Protein AF-A0A958UI56-F1 (afdb_monomer)

Solvent-accessible surface area (backbone atoms only — not comparable to full-atom values): 52445 Å² total; per-residue (Å²): 136,89,78,86,77,76,59,102,79,61,72,94,70,94,48,43,60,67,94,44,55,62,93,56,96,67,86,81,57,68,68,79,48,59,66,68,60,47,50,48,54,55,26,51,51,72,40,89,64,34,51,81,77,36,50,71,59,42,54,50,50,53,55,27,50,60,49,23,53,79,75,37,56,68,61,34,54,48,72,72,66,59,60,40,69,62,53,60,67,73,39,47,68,35,49,55,87,85,51,104,50,68,62,42,61,85,48,99,92,44,65,45,66,40,83,83,76,66,66,65,54,38,55,74,52,16,30,31,24,51,52,55,84,44,85,72,86,75,80,65,35,30,51,54,58,64,61,82,53,90,57,93,40,30,56,40,86,52,69,49,59,53,80,61,73,43,63,36,64,72,101,56,62,49,90,72,28,55,38,72,65,49,63,50,78,45,36,57,44,37,50,50,56,36,36,41,62,40,34,44,34,42,92,54,50,49,24,64,86,50,25,72,63,50,59,87,23,29,50,44,44,36,46,30,77,62,41,55,62,32,41,44,68,66,45,55,74,72,57,70,28,64,47,42,44,82,45,87,89,70,24,38,37,39,39,40,47,47,47,21,70,64,60,62,44,74,37,75,38,46,25,30,63,66,76,80,68,71,88,57,94,57,71,67,47,30,33,46,42,80,52,62,59,23,41,38,34,30,57,58,58,40,45,95,87,50,84,50,65,35,37,42,35,39,19,31,56,76,75,43,95,87,40,53,79,48,76,45,36,27,39,72,91,38,91,58,72,58,78,61,78,40,76,31,74,62,37,78,67,90,34,37,26,34,26,39,32,31,76,59,79,68,50,39,35,37,43,30,46,53,93,41,49,25,36,46,36,64,54,68,49,73,46,58,78,82,85,31,52,36,38,39,37,20,36,39,72,39,42,54,44,28,34,42,28,36,35,40,70,96,56,79,75,69,41,69,46,63,27,49,89,88,46,41,45,56,42,55,45,62,38,93,82,60,78,76,82,46,68,70,51,48,51,30,53,53,32,42,54,50,46,30,64,43,54,55,66,67,49,26,28,93,92,44,98,33,35,63,64,35,56,33,30,38,30,27,43,74,78,71,61,81,94,44,95,77,46,65,46,44,44,30,26,53,28,66,49,60,90,76,51,76,76,57,89,58,46,42,79,44,62,42,58,80,76,54,85,55,94,61,32,67,62,53,45,41,32,44,51,37,51,57,50,47,55,53,52,50,52,33,48,61,66,36,27,22,68,87,62,34,31,43,36,38,47,44,63,79,49,53,52,75,68,60,48,52,52,51,53,49,44,53,50,58,37,43,46,74,58,72,64,58,68,68,87,35,55,47,79,44,54,45,47,54,16,45,56,46,34,34,67,77,75,54,81,63,83,28,67,87,43,32,30,36,39,40,31,20,28,41,56,35,25,28,31,25,36,30,34,68,79,38,84,64,41,31,38,35,33,85,56,24,39,40,36,66,50,25,38,48,86,86,56,44,45,84,63,24,25,67,47,64,67,44,46,64,61,49,52,50,55,36,58,80,69,66,40,62,61,62,49,53,43,54,48,43,32,58,72,75,66,49,37,39,46,59,44,52,51,41,48,53,47,43,55,76,31,64,74,39,54,76,68,71,55,89,50,53,47,60,57,53,50,45,71,30,32,57,59,40,52,55,58,51,53,52,53,50,52,54,53,45,52,49,44,52,44,36,52,78,69,72,44,70,81,50,41,35,42,35,46,24,25,72,38,45,62,57,54,48,38,59,33,75,52,97,58,32,61,71,56,41,53,54,52,31,51,48,46,17,67,74,68,74,47,91,75,67,62,66,44,60,46,76,58,96,62,27,64,55,38,38,28,60,4,48,73,51,47,79,83,62,66,80,80,69,63,71,64,71,30,31,40,43,49,39,41,24,59,82,63,74,48,74,41,52,78,67,57,96,56,101,79,65,58,25,51,70,64,67,42,74,70,50,51,49,22,22,52,49,33,47,51,53,49,51,51,53,51,56,50,47,44,65,76,61,35,35,46,80,72,55,42,33,35,69,68,36,55,53,49,46,69,72,49,70,77,57,64,37,67,58,32,30,51,53,46,53,53,67,53,50,79,83,52,53,56,83,39,64,61,68,52,45,55,44,53,28,32,51,26,36,45,39,22,52,49,40,27,54,59,70,78,101

pLDDT: mean 88.34, std 10.53, range [24.5, 98.62]

Nearest PDB structures (foldseek):
  7zpt-assembly1_M  TM=4.702E-01  e=2.030E-09  Geobacillus stearothermophilus
  1t6d-assembly2_B  TM=5.213E-01  e=1.761E-06  Aquifex aeolicus VF5
  1t6c-assembly1_A  TM=4.931E-01  e=3.520E-06  Aquifex aeolicus VF5
  6pbz-assembly1_A  TM=2.626E-01  e=1.090E-06  Escherichia coli K-12
  8jgx-assembly1_A  TM=2.620E-01  e=1.077E-05  Acinetobacter baumannii 15827

Radius of gyration: 41.61 Å; Cα contacts (8 Å, |Δi|>4): 1774; chains: 1; bounding box: 92×68×133 Å

Secondary structure (DSSP, 8-state):
-------TTPPP---EETTEETTSSS---GGGS-HHHHHHHHHHHTSTTHHHH-HHHHHHHHHHHHHHHHH-HHHHHHHHHS-HHHHHHHSEEPBGGGSS--B-EEETTEE-EE----HHHHHHH-S-BB--SS--SSSPPEE--SS---S--BSSSSBPPTT----S---S-GGG-B-TTT--B--EE-HHHHB-SEEEE-SS---TTTB---TTS-B-B-B-GGGGGT--HHHHHHH--EEEEEETTTEEEEEEEEEETTEEEEEEEEEESS----SS--TTEEEEEE--EEEEEES--B-SSS---EEEEEEESS-BTTB-EEEEEEBTTB-SPP--SEEEEEE-SSSEEEEEEESS--SEEEEEETTEEEEE-B---B---TTPPEEEEEEEE-SSEEEEEEEETTSSS-EE--B-GGG---EESS-TT----SHHHHHHHHHHHHHHHHS--S-BSTTSSS-SSEE--EEEETT--TTS---BTTTEEE-TTTTTSPPPTTEEEE--TTT---TTHHHHHHHHHHHHHHHHHHHHHHTT-EEEEEEEEEEE-TTS-HHHHHHHHHHHHHHHHHHT-S-GGGEEEEEGGGHHHHHHHHHS----SSS-EEEEEE-SS-EEEEEEETTEEEEEEEES-SHHHHHS-TTT--TTT-HHHHHHHHHHHHHHHHTT-HHHHHHHHHIIIII--HHHHHHHHHHTTT-HHHHHTT----HHHHHHT-TTTHHHHHHHHHHHHHHHHHHHHHTTPPPPSEEEEESGGGGGHHHH--STT-HHHHHHHHHHHHHHHT-S----EEEE-S-HHHHHHHHHHHHGGG--S--GGGGBEEE---SSS--EEESS---TTPPBGGG--HHHHHHHHHHHHHHHHHHHHHHHHTTHHHHH---HHHHHHHHHHTTSSHHHHHHHHHHHHHTT--TTSBP-S-TTHHHHHHHHHHHHHHHH--

Structure (mmCIF, N/CA/C/O backbone):
data_AF-A0A958UI56-F1
#
_entry.id   AF-A0A958UI56-F1
#
loop_
_atom_site.group_PDB
_atom_site.id
_atom_site.type_symbol
_atom_site.label_atom_id
_atom_site.label_alt_id
_atom_site.label_comp_id
_atom_site.label_asym_id
_atom_site.label_entity_id
_atom_site.label_seq_id
_atom_site.pdbx_PDB_ins_code
_atom_site.Cartn_x
_atom_site.Cartn_y
_atom_site.Cartn_z
_atom_site.occupancy
_atom_site.B_iso_or_equiv
_atom_site.auth_seq_id
_atom_site.auth_comp_id
_atom_site.auth_asym_id
_atom_site.auth_atom_id
_atom_site.pdbx_PDB_model_num
ATOM 1 N N . ARG A 1 1 ? -32.904 -15.875 80.071 1.00 29.20 1 ARG A N 1
ATOM 2 C CA . ARG A 1 1 ? -32.609 -14.559 79.450 1.00 29.20 1 ARG A CA 1
ATOM 3 C C . ARG A 1 1 ? -31.183 -14.636 78.932 1.00 29.20 1 ARG A C 1
ATOM 5 O O . ARG A 1 1 ? -30.280 -14.578 79.753 1.00 29.20 1 ARG A O 1
ATOM 12 N N . THR A 1 2 ? -30.971 -14.872 77.642 1.00 24.50 2 THR A N 1
ATOM 13 C CA . THR A 1 2 ? -29.606 -14.927 77.100 1.00 24.50 2 THR A CA 1
ATOM 14 C C . THR A 1 2 ? -29.242 -13.533 76.609 1.00 24.50 2 THR A C 1
ATOM 16 O O . THR A 1 2 ? -29.922 -12.987 75.745 1.00 24.50 2 THR A O 1
ATOM 19 N N . LEU A 1 3 ? -28.241 -12.942 77.256 1.00 27.61 3 LEU A N 1
ATOM 20 C CA . LEU A 1 3 ? -27.668 -11.641 76.930 1.00 27.61 3 LEU A CA 1
ATOM 21 C C . LEU A 1 3 ? -26.636 -11.823 75.815 1.00 27.61 3 LEU A C 1
ATOM 23 O O . LEU A 1 3 ? -25.730 -12.643 75.948 1.00 27.61 3 LEU A O 1
ATOM 27 N N . PHE A 1 4 ? -26.763 -11.044 74.744 1.00 40.47 4 PHE A N 1
ATOM 28 C CA . PHE A 1 4 ? -25.637 -10.762 73.862 1.00 40.47 4 PHE A CA 1
ATOM 29 C C . PHE A 1 4 ? -24.758 -9.722 74.558 1.00 40.47 4 PHE A C 1
ATOM 31 O O . PHE A 1 4 ? -25.253 -8.680 74.985 1.00 40.47 4 PHE A O 1
ATOM 38 N N . PHE A 1 5 ? -23.467 -10.012 74.698 1.00 41.59 5 PHE A N 1
ATOM 39 C CA . PHE A 1 5 ? -22.490 -9.054 75.201 1.00 41.59 5 PHE A CA 1
ATOM 40 C C . PHE A 1 5 ? -21.643 -8.583 74.024 1.00 41.59 5 PHE A C 1
ATOM 42 O O . PHE A 1 5 ? -20.891 -9.367 73.446 1.00 41.59 5 PHE A O 1
ATOM 49 N N . ALA A 1 6 ? -21.766 -7.306 73.669 1.00 48.25 6 ALA A N 1
ATOM 50 C CA . ALA A 1 6 ? -20.761 -6.645 72.852 1.00 48.25 6 ALA A CA 1
ATOM 51 C C . ALA A 1 6 ? -19.465 -6.541 73.674 1.00 48.25 6 ALA A C 1
ATOM 53 O O . ALA A 1 6 ? -19.508 -6.284 74.882 1.00 48.25 6 ALA A O 1
ATOM 54 N N . ALA A 1 7 ? -18.307 -6.755 73.046 1.00 52.88 7 ALA A N 1
ATOM 55 C CA . ALA A 1 7 ? -17.038 -6.464 73.705 1.00 52.88 7 ALA A CA 1
ATOM 56 C C . ALA A 1 7 ? -17.002 -4.969 74.100 1.00 52.88 7 ALA A C 1
ATOM 58 O O . ALA A 1 7 ? -17.540 -4.151 73.353 1.00 52.88 7 ALA A O 1
ATOM 59 N N . PRO A 1 8 ? -16.351 -4.575 75.213 1.00 53.31 8 PRO A N 1
ATOM 60 C CA . PRO A 1 8 ? -16.315 -3.179 75.677 1.00 53.31 8 PRO A CA 1
ATOM 61 C C . PRO A 1 8 ? -15.786 -2.158 74.651 1.00 53.31 8 PRO A C 1
ATOM 63 O O . PRO A 1 8 ? -15.957 -0.959 74.833 1.00 53.31 8 PRO A O 1
ATOM 66 N N . SER A 1 9 ? -15.126 -2.633 73.594 1.00 58.00 9 SER A N 1
ATOM 67 C CA . SER A 1 9 ? -14.545 -1.852 72.500 1.00 58.00 9 SER A CA 1
ATOM 68 C C . SER A 1 9 ? -15.154 -2.169 71.126 1.00 58.00 9 SER A C 1
ATOM 70 O O . SER A 1 9 ? -14.564 -1.814 70.106 1.00 58.00 9 SER A O 1
ATOM 72 N N . ALA A 1 10 ? -16.287 -2.876 71.069 1.00 57.81 10 ALA A N 1
ATOM 73 C CA . ALA A 1 10 ? -16.971 -3.153 69.811 1.00 57.81 10 ALA A CA 1
ATOM 74 C C . ALA A 1 10 ? -17.546 -1.852 69.232 1.00 57.81 10 ALA A C 1
ATOM 76 O O . ALA A 1 10 ? -18.221 -1.101 69.935 1.00 57.81 10 ALA A O 1
ATOM 77 N N . GLN A 1 11 ? -17.261 -1.581 67.958 1.00 58.38 11 GLN A N 1
ATOM 78 C CA . GLN A 1 11 ? -17.893 -0.474 67.244 1.00 58.38 11 GLN A CA 1
ATOM 79 C C . GLN A 1 11 ? -19.393 -0.745 67.095 1.00 58.38 11 GLN A C 1
ATOM 81 O O . GLN A 1 11 ? -19.814 -1.896 66.947 1.00 58.38 11 GLN A O 1
ATOM 86 N N . GLU A 1 12 ? -20.195 0.317 67.135 1.00 62.56 12 GLU A N 1
ATOM 87 C CA . GLU A 1 12 ? -21.617 0.245 66.809 1.00 62.56 12 GLU A CA 1
ATOM 88 C C . GLU A 1 12 ? -21.764 -0.369 65.410 1.00 62.56 12 GLU A C 1
ATOM 90 O O . GLU A 1 12 ? -21.195 0.131 64.440 1.00 62.56 12 GLU A O 1
ATOM 95 N N . THR A 1 13 ? -22.426 -1.524 65.334 1.00 59.25 13 THR A N 1
ATOM 96 C CA . THR A 1 13 ? -22.531 -2.312 64.103 1.00 59.25 13 THR A CA 1
ATOM 97 C C . THR A 1 13 ? -24.007 -2.492 63.779 1.00 59.25 13 THR A C 1
ATOM 99 O O . THR A 1 13 ? -24.716 -3.188 64.504 1.00 59.25 13 THR A O 1
ATOM 102 N N . GLU A 1 14 ? -24.473 -1.880 62.691 1.00 65.81 14 GLU A N 1
ATOM 103 C CA . GLU A 1 14 ? -25.805 -2.145 62.141 1.00 65.81 14 GLU A CA 1
ATOM 104 C C . GLU A 1 14 ? -25.771 -3.478 61.383 1.00 65.81 14 GLU A C 1
ATOM 106 O O . GLU A 1 14 ? -25.275 -3.560 60.259 1.00 65.81 14 GLU A O 1
ATOM 111 N N . ILE A 1 15 ? -26.270 -4.544 62.010 1.00 67.56 15 ILE A N 1
ATOM 112 C CA . ILE A 1 15 ? -26.387 -5.863 61.377 1.00 67.56 15 ILE A CA 1
ATOM 113 C C . ILE A 1 15 ? -27.804 -5.989 60.828 1.00 67.56 15 ILE A C 1
ATOM 115 O O . ILE A 1 15 ? -28.760 -6.001 61.599 1.00 67.56 15 ILE A O 1
ATOM 119 N N . LYS A 1 16 ? -27.947 -6.112 59.510 1.00 67.56 16 LYS A N 1
ATOM 120 C CA . LYS A 1 16 ? -29.246 -6.300 58.857 1.00 67.56 16 LYS A CA 1
ATOM 121 C C . LYS A 1 16 ? -29.390 -7.713 58.308 1.00 67.56 16 LYS A C 1
ATOM 123 O O . LYS A 1 16 ? -28.427 -8.290 57.811 1.00 67.56 16 LYS A O 1
ATOM 128 N N . PHE A 1 17 ? -30.605 -8.242 58.393 1.00 66.00 17 PHE A N 1
ATOM 129 C CA . PHE A 1 17 ? -31.019 -9.508 57.795 1.00 66.00 17 PHE A CA 1
ATOM 130 C C . PHE A 1 17 ? -32.233 -9.235 56.906 1.00 66.00 17 PHE A C 1
ATOM 132 O O . PHE A 1 17 ? -33.383 -9.321 57.342 1.00 66.00 17 PHE A O 1
ATOM 139 N N . GLY A 1 18 ? -31.974 -8.819 55.668 1.00 68.56 18 GLY A N 1
ATOM 140 C CA . GLY A 1 18 ? -33.019 -8.364 54.758 1.00 68.56 18 GLY A CA 1
ATOM 141 C C . GLY A 1 18 ? -33.739 -7.125 55.273 1.00 68.56 18 GLY A C 1
ATOM 142 O O . GLY A 1 18 ? -33.163 -6.041 55.279 1.00 68.56 18 GLY A O 1
ATOM 143 N N . GLN A 1 19 ? -35.006 -7.267 55.667 1.00 68.25 19 GLN A N 1
ATOM 144 C CA . GLN A 1 19 ? -35.826 -6.143 56.149 1.00 68.25 19 GLN A CA 1
ATOM 145 C C . GLN A 1 19 ? -35.777 -5.939 57.673 1.00 68.25 19 GLN A C 1
ATOM 147 O O . GLN A 1 19 ? -36.415 -5.014 58.174 1.00 68.25 19 GLN A O 1
ATOM 152 N N . ASP A 1 20 ? -35.050 -6.786 58.407 1.00 73.94 20 ASP A N 1
ATOM 153 C CA . ASP A 1 20 ? -34.901 -6.704 59.865 1.00 73.94 20 ASP A CA 1
ATOM 154 C C . ASP A 1 20 ? -33.527 -6.148 60.248 1.00 73.94 20 ASP A C 1
ATOM 156 O O . ASP A 1 20 ? -32.519 -6.482 59.617 1.00 73.94 20 ASP A O 1
ATOM 160 N N . THR A 1 21 ? -33.472 -5.328 61.296 1.00 75.38 21 THR A N 1
ATOM 161 C CA . THR A 1 21 ? -32.211 -4.823 61.856 1.00 75.38 21 THR A CA 1
ATOM 162 C C . THR A 1 21 ? -31.995 -5.458 63.221 1.00 75.38 21 THR A C 1
ATOM 164 O O . THR A 1 21 ? -32.814 -5.351 64.126 1.00 75.38 21 THR A O 1
ATOM 167 N N . MET A 1 22 ? -30.879 -6.161 63.387 1.00 73.06 22 MET A N 1
ATOM 168 C CA . MET A 1 22 ? -30.555 -6.806 64.649 1.00 73.06 22 MET A CA 1
ATOM 169 C C . MET A 1 22 ? -30.309 -5.748 65.729 1.00 73.06 22 MET A C 1
ATOM 171 O O . MET A 1 22 ? -29.592 -4.780 65.495 1.00 73.06 22 MET A O 1
ATOM 175 N N . LEU A 1 23 ? -30.823 -6.002 66.937 1.00 71.62 23 LEU A N 1
ATOM 176 C CA . LEU A 1 23 ? -30.628 -5.148 68.117 1.00 71.62 23 LEU A CA 1
ATOM 177 C C . LEU A 1 23 ? -31.252 -3.742 67.991 1.00 71.62 23 LEU A C 1
ATOM 179 O O . LEU A 1 23 ? -30.827 -2.835 68.703 1.00 71.62 23 LEU A O 1
ATOM 183 N N . ASP A 1 24 ? -32.262 -3.573 67.133 1.00 75.75 24 ASP A N 1
ATOM 184 C CA . ASP A 1 24 ? -33.104 -2.376 67.111 1.00 75.75 24 ASP A CA 1
ATOM 185 C C . ASP A 1 24 ? -34.252 -2.449 68.152 1.00 75.75 24 ASP A C 1
ATOM 187 O O . ASP A 1 24 ? -34.393 -3.420 68.905 1.00 75.75 24 ASP A O 1
ATOM 191 N N . ASP A 1 25 ? -35.080 -1.399 68.222 1.00 79.81 25 ASP A N 1
ATOM 192 C CA . ASP A 1 25 ? -36.243 -1.344 69.123 1.00 79.81 25 ASP A CA 1
ATOM 193 C C . ASP A 1 25 ? -37.419 -2.238 68.658 1.00 79.81 25 ASP A C 1
ATOM 195 O O . ASP A 1 25 ? -38.398 -2.422 69.394 1.00 79.81 25 ASP A O 1
ATOM 199 N N . MET A 1 26 ? -37.368 -2.795 67.440 1.00 80.81 26 MET A N 1
ATOM 200 C CA . MET A 1 26 ? -38.446 -3.573 66.831 1.00 80.81 26 MET A CA 1
ATOM 201 C C . MET A 1 26 ? -38.189 -5.080 66.939 1.00 80.81 26 MET A C 1
ATOM 203 O O . MET A 1 26 ? -37.425 -5.695 66.211 1.00 80.81 26 MET A O 1
ATOM 207 N N . LEU A 1 27 ? -38.932 -5.753 67.817 1.00 79.44 27 LEU A N 1
ATOM 208 C CA . LEU A 1 27 ? -38.789 -7.201 67.982 1.00 79.44 27 LEU A CA 1
ATOM 209 C C . LEU A 1 27 ? -39.384 -7.989 66.797 1.00 79.44 27 LEU A C 1
ATOM 211 O O . LEU A 1 27 ? -40.609 -8.078 66.666 1.00 79.44 27 LEU A O 1
ATOM 215 N N . LEU A 1 28 ? -38.540 -8.672 66.010 1.00 81.31 28 LEU A N 1
ATOM 216 C CA . LEU A 1 28 ? -38.987 -9.663 65.021 1.00 81.31 28 LEU A CA 1
ATOM 217 C C . LEU A 1 28 ? -39.252 -11.041 65.675 1.00 81.31 28 LEU A C 1
ATOM 219 O O . LEU A 1 28 ? -38.299 -11.718 66.100 1.00 81.31 28 LEU A O 1
ATOM 223 N N . PRO A 1 29 ? -40.522 -11.501 65.753 1.00 87.19 29 PRO A N 1
ATOM 224 C CA . PRO A 1 29 ? -40.869 -12.781 66.369 1.00 87.19 29 PRO A CA 1
ATOM 225 C C . PRO A 1 29 ? -40.362 -13.969 65.543 1.00 87.19 29 PRO A C 1
ATOM 227 O O . PRO A 1 29 ? -40.306 -13.903 64.318 1.00 87.19 29 PRO A O 1
ATOM 230 N N . LEU A 1 30 ? -40.054 -15.087 66.211 1.00 86.94 30 LEU A N 1
ATOM 231 C CA . LEU A 1 30 ? -39.376 -16.227 65.585 1.00 86.94 30 LEU A CA 1
ATOM 232 C C . LEU A 1 30 ? -40.121 -16.817 64.376 1.00 86.94 30 LEU A C 1
ATOM 234 O O . LEU A 1 30 ? -39.466 -17.176 63.410 1.00 86.94 30 LEU A O 1
ATOM 238 N N . TYR A 1 31 ? -41.459 -16.848 64.372 1.00 88.31 31 TYR A N 1
ATOM 239 C CA . TYR A 1 31 ? -42.244 -17.397 63.249 1.00 88.31 31 TYR A CA 1
ATOM 240 C C . TYR A 1 31 ? -42.132 -16.579 61.951 1.00 88.31 31 TYR A C 1
ATOM 242 O O . TYR A 1 31 ? -42.560 -17.048 60.904 1.00 88.31 31 TYR A O 1
ATOM 250 N N . LYS A 1 32 ? -41.599 -15.351 62.025 1.00 85.25 32 LYS A N 1
ATOM 251 C CA . LYS A 1 32 ? -41.326 -14.485 60.868 1.00 85.25 32 LYS A CA 1
ATOM 252 C C . LYS A 1 32 ? -39.858 -14.502 60.434 1.00 85.25 32 LYS A C 1
ATOM 254 O O . LYS A 1 32 ? -39.500 -13.758 59.529 1.00 85.25 32 LYS A O 1
ATOM 259 N N . ARG A 1 33 ? -38.998 -15.266 61.115 1.00 84.00 33 ARG A N 1
ATOM 260 C CA . ARG A 1 33 ? -37.575 -15.378 60.769 1.00 84.00 33 ARG A CA 1
ATOM 261 C C . ARG A 1 33 ? -37.371 -16.414 59.666 1.00 84.00 33 ARG A C 1
ATOM 263 O O . ARG A 1 33 ? -38.295 -17.137 59.311 1.00 84.00 33 ARG A O 1
ATOM 270 N N . ASP A 1 34 ? -36.146 -16.483 59.155 1.00 79.06 34 ASP A N 1
ATOM 271 C CA . ASP A 1 34 ? -35.746 -17.455 58.139 1.00 79.06 34 ASP A CA 1
ATOM 272 C C . ASP A 1 34 ? -36.134 -18.902 58.515 1.00 79.06 34 ASP A C 1
ATOM 274 O O . ASP A 1 34 ? -35.966 -19.345 59.658 1.00 79.06 34 ASP A O 1
ATOM 278 N N . ALA A 1 35 ? -36.639 -19.646 57.530 1.00 85.62 35 ALA A N 1
ATOM 279 C CA . ALA A 1 35 ? -37.143 -21.002 57.712 1.00 85.62 35 ALA A CA 1
ATOM 280 C C . ALA A 1 35 ? -36.058 -21.981 58.193 1.00 85.62 35 ALA A C 1
ATOM 282 O O . ALA A 1 35 ? -36.331 -22.822 59.053 1.00 85.62 35 ALA A O 1
ATOM 283 N N . HIS A 1 36 ? -34.816 -21.855 57.711 1.00 84.50 36 HIS A N 1
ATOM 284 C CA . HIS A 1 36 ? -33.703 -22.707 58.139 1.00 84.50 36 HIS A CA 1
ATOM 285 C C . HIS A 1 36 ? -33.261 -22.373 59.562 1.00 84.50 36 HIS A C 1
ATOM 287 O O . HIS A 1 36 ? -32.909 -23.284 60.317 1.00 84.50 36 HIS A O 1
ATOM 293 N N . TYR A 1 37 ? -33.332 -21.099 59.958 1.00 86.00 37 TYR A N 1
ATOM 294 C CA . TYR A 1 37 ? -33.097 -20.681 61.340 1.00 86.00 37 TYR A CA 1
ATOM 295 C C . TYR A 1 37 ? -34.155 -21.245 62.296 1.00 86.00 37 TYR A C 1
ATOM 297 O O . TYR A 1 37 ? -33.815 -21.792 63.349 1.00 86.00 37 TYR A O 1
ATOM 305 N N . ILE A 1 38 ? -35.435 -21.189 61.911 1.00 89.69 38 ILE A N 1
ATOM 306 C CA . ILE A 1 38 ? -36.524 -21.822 62.666 1.00 89.69 38 ILE A CA 1
ATOM 307 C C . ILE A 1 38 ? -36.275 -23.330 62.766 1.00 89.69 38 ILE A C 1
ATOM 309 O O . ILE A 1 38 ? -36.271 -23.876 63.869 1.00 89.69 38 ILE A O 1
ATOM 313 N N . LYS A 1 39 ? -36.006 -23.999 61.641 1.00 90.69 39 LYS A N 1
ATOM 314 C CA . LYS A 1 39 ? -35.733 -25.441 61.582 1.00 90.69 39 LYS A CA 1
ATOM 315 C C . LYS A 1 39 ? -34.538 -25.834 62.445 1.00 90.69 39 LYS A C 1
ATOM 317 O O . LYS A 1 39 ? -34.602 -26.837 63.149 1.00 90.69 39 LYS A O 1
ATOM 322 N N . TYR A 1 40 ? -33.484 -25.019 62.466 1.00 88.88 40 TYR A N 1
ATOM 323 C CA . TYR A 1 40 ? -32.330 -25.205 63.343 1.00 88.88 40 TYR A CA 1
ATOM 324 C C . TYR A 1 40 ? -32.713 -25.135 64.821 1.00 88.88 40 TYR A C 1
ATOM 326 O O . TYR A 1 40 ? -32.364 -26.040 65.575 1.00 88.88 40 TYR A O 1
ATOM 334 N N . LEU A 1 41 ? -33.473 -24.120 65.239 1.00 89.75 41 LEU A N 1
ATOM 335 C CA . LEU A 1 41 ? -33.918 -24.003 66.630 1.00 89.75 41 LEU A CA 1
ATOM 336 C C . LEU A 1 41 ? -34.887 -25.119 67.031 1.00 89.75 41 LEU A C 1
ATOM 338 O O . LEU A 1 41 ? -34.780 -25.649 68.138 1.00 89.75 41 LEU A O 1
ATOM 342 N N . VAL A 1 42 ? -35.788 -25.527 66.133 1.00 91.12 42 VAL A N 1
ATOM 343 C CA . VAL A 1 42 ? -36.661 -26.687 66.352 1.00 91.12 42 VAL A CA 1
ATOM 344 C C . VAL A 1 42 ? -35.820 -27.949 66.504 1.00 91.12 42 VAL A C 1
ATOM 346 O O . VAL A 1 42 ? -36.029 -28.694 67.459 1.00 91.12 42 VAL A O 1
ATOM 349 N N . ALA A 1 43 ? -34.825 -28.165 65.644 1.00 90.06 43 ALA A N 1
ATOM 350 C CA . ALA A 1 43 ? -33.961 -29.334 65.730 1.00 90.06 43 ALA A CA 1
ATOM 351 C C . ALA A 1 43 ? -33.143 -29.351 67.029 1.00 90.06 43 ALA A C 1
ATOM 353 O O . ALA A 1 43 ? -33.076 -30.368 67.719 1.00 90.06 43 ALA A O 1
ATOM 354 N N . LEU A 1 44 ? -32.599 -28.192 67.412 1.00 87.25 44 LEU A N 1
ATOM 355 C CA . LEU A 1 44 ? -31.870 -27.998 68.660 1.00 87.25 44 LEU A CA 1
ATOM 356 C C . LEU A 1 44 ? -32.763 -28.282 69.876 1.00 87.25 44 LEU A C 1
ATOM 358 O O . LEU A 1 44 ? -32.311 -28.919 70.826 1.00 87.25 44 LEU A O 1
ATOM 362 N N . SER A 1 45 ? -34.049 -27.910 69.822 1.00 87.88 45 SER A N 1
ATOM 363 C CA . SER A 1 45 ? -35.004 -28.169 70.910 1.00 87.88 45 SER A CA 1
ATOM 364 C C . SER A 1 45 ? -35.233 -29.659 71.198 1.00 87.88 45 SER A C 1
ATOM 366 O O . SER A 1 45 ? -35.608 -30.024 72.314 1.00 87.88 45 SER A O 1
ATOM 368 N N . LYS A 1 46 ? -34.983 -30.522 70.202 1.00 87.31 46 LYS A N 1
ATOM 369 C CA . LYS A 1 46 ? -35.113 -31.985 70.285 1.00 87.31 46 LYS A CA 1
ATOM 370 C C . LYS A 1 46 ? -33.823 -32.693 70.712 1.00 87.31 46 LYS A C 1
ATOM 372 O O . LYS A 1 46 ? -33.842 -33.906 70.889 1.00 87.31 46 LYS A O 1
ATOM 377 N N . SER A 1 47 ? -32.721 -31.961 70.890 1.00 82.88 47 SER A N 1
ATOM 378 C CA . SER A 1 47 ? -31.455 -32.516 71.382 1.00 82.88 47 SER A CA 1
ATOM 379 C C . SER A 1 47 ? -31.509 -32.852 72.880 1.00 82.88 47 SER A C 1
ATOM 381 O O . SER A 1 47 ? -32.295 -32.285 73.648 1.00 82.88 47 SER A O 1
ATOM 383 N N . ASN A 1 48 ? -30.665 -33.796 73.308 1.00 78.00 48 ASN A N 1
ATOM 384 C CA . ASN A 1 48 ? -30.637 -34.273 74.691 1.00 78.00 48 ASN A CA 1
ATOM 385 C C . ASN A 1 48 ? -30.387 -33.122 75.682 1.00 78.00 48 ASN A C 1
ATOM 387 O O . ASN A 1 48 ? -29.503 -32.296 75.481 1.00 78.00 48 ASN A O 1
ATOM 391 N N . ASN A 1 49 ? -31.153 -33.099 76.777 1.00 79.06 49 ASN A N 1
ATOM 392 C CA . ASN A 1 49 ? -31.099 -32.103 77.859 1.00 79.06 49 ASN A CA 1
ATOM 393 C C . ASN A 1 49 ? -31.538 -30.667 77.501 1.00 79.06 49 ASN A C 1
ATOM 395 O O . ASN A 1 49 ? -31.648 -29.848 78.413 1.00 79.06 49 ASN A O 1
ATOM 399 N N . PHE A 1 50 ? -31.875 -30.338 76.244 1.00 81.94 50 PHE A N 1
ATOM 400 C CA . PHE A 1 50 ? -32.254 -28.964 75.877 1.00 81.94 50 PHE A CA 1
ATOM 401 C C . PHE A 1 50 ? -33.483 -28.464 76.644 1.00 81.94 50 PHE A C 1
ATOM 403 O O . PHE A 1 50 ? -33.453 -27.386 77.228 1.00 81.94 50 PHE A O 1
ATOM 410 N N . ASN A 1 51 ? -34.554 -29.260 76.707 1.00 83.12 51 ASN A N 1
ATOM 411 C CA . ASN A 1 51 ? -35.775 -28.874 77.423 1.00 83.12 51 ASN A CA 1
ATOM 412 C C . ASN A 1 51 ? -35.557 -28.743 78.944 1.00 83.12 51 ASN A C 1
ATOM 414 O O . ASN A 1 51 ? -36.211 -27.934 79.592 1.00 83.12 51 ASN A O 1
ATOM 418 N N . GLN A 1 52 ? -34.622 -29.512 79.515 1.00 83.50 52 GLN A N 1
ATOM 419 C CA . GLN A 1 52 ? -34.262 -29.400 80.931 1.00 83.50 52 GLN A CA 1
ATOM 420 C C . GLN A 1 52 ? -33.479 -28.110 81.211 1.00 83.50 52 GLN A C 1
ATOM 422 O O . GLN A 1 52 ? -33.674 -27.489 82.252 1.00 83.50 52 GLN A O 1
ATOM 427 N N . LEU A 1 53 ? -32.595 -27.716 80.291 1.00 81.50 53 LEU A N 1
ATOM 428 C CA . LEU A 1 53 ? -31.729 -26.546 80.436 1.00 81.50 53 LEU A CA 1
ATOM 429 C C . LEU A 1 53 ? -32.410 -25.233 80.008 1.00 81.50 53 LEU A C 1
ATOM 431 O O . LEU A 1 53 ? -32.079 -24.178 80.544 1.00 81.50 53 LEU A O 1
ATOM 435 N N . PHE A 1 54 ? -33.362 -25.286 79.069 1.00 85.06 54 PHE A N 1
ATOM 436 C CA . PHE A 1 54 ? -34.012 -24.116 78.459 1.00 85.06 54 PHE A CA 1
ATOM 437 C C . PHE A 1 54 ? -35.547 -24.254 78.324 1.00 85.06 54 PHE A C 1
ATOM 439 O O . PHE A 1 54 ? -36.088 -24.101 77.219 1.00 85.06 54 PHE A O 1
ATOM 446 N N . PRO A 1 55 ? -36.289 -24.517 79.417 1.00 87.56 55 PRO A N 1
ATOM 447 C CA . PRO A 1 55 ? -37.722 -24.820 79.352 1.00 87.56 55 PRO A CA 1
ATOM 448 C C . PRO A 1 55 ? -38.578 -23.662 78.805 1.00 87.56 55 PRO A C 1
ATOM 450 O O . PRO A 1 55 ? -39.525 -23.889 78.044 1.00 87.56 55 PRO A O 1
ATOM 453 N N . GLU A 1 56 ? -38.246 -22.404 79.117 1.00 90.88 56 GLU A N 1
ATOM 454 C CA . GLU A 1 56 ? -38.984 -21.238 78.612 1.00 90.88 56 GLU A CA 1
ATOM 455 C C . GLU A 1 56 ? -38.749 -21.014 77.116 1.00 90.88 56 GLU A C 1
ATOM 457 O O . GLU A 1 56 ? -39.673 -20.645 76.389 1.00 90.88 56 GLU A O 1
ATOM 462 N N . PHE A 1 57 ? -37.526 -21.257 76.637 1.00 88.00 57 PHE A N 1
ATOM 463 C CA . PHE A 1 57 ? -37.202 -21.096 75.221 1.00 88.00 57 PHE A CA 1
ATOM 464 C C . PHE A 1 57 ? -37.838 -22.206 74.381 1.00 88.00 57 PHE A C 1
ATOM 466 O O . PHE A 1 57 ? -38.421 -21.921 73.337 1.00 88.00 57 PHE A O 1
ATOM 473 N N . ASN A 1 58 ? -37.842 -23.445 74.883 1.00 88.62 58 ASN A N 1
ATOM 474 C CA . ASN A 1 58 ? -38.585 -24.539 74.263 1.00 88.62 58 ASN A CA 1
ATOM 475 C C . ASN A 1 58 ? -40.097 -24.242 74.203 1.00 88.62 58 ASN A C 1
ATOM 477 O O . ASN A 1 58 ? -40.727 -24.432 73.166 1.00 88.62 58 ASN A O 1
ATOM 481 N N . SER A 1 59 ? -40.673 -23.677 75.272 1.00 92.38 59 SER A N 1
ATOM 482 C CA . SER A 1 59 ? -42.079 -23.239 75.277 1.00 92.38 59 SER A CA 1
ATOM 483 C C . SER A 1 59 ? -42.367 -22.174 74.210 1.00 92.38 59 SER A C 1
ATOM 485 O O . SER A 1 59 ? -43.435 -22.175 73.597 1.00 92.38 59 SER A O 1
ATOM 487 N N . TYR A 1 60 ? -41.419 -21.265 73.964 1.00 93.00 60 TYR A N 1
ATOM 488 C CA . TYR A 1 60 ? -41.529 -20.272 72.895 1.00 93.00 60 TYR A CA 1
ATOM 489 C C . TYR A 1 60 ? -41.416 -20.893 71.493 1.00 93.00 60 TYR A C 1
ATOM 491 O O . TYR A 1 60 ? -42.170 -20.504 70.600 1.00 93.00 60 TYR A O 1
ATOM 499 N N . ILE A 1 61 ? -40.541 -21.886 71.302 1.00 92.56 61 ILE A N 1
ATOM 500 C CA . ILE A 1 61 ? -40.424 -22.640 70.043 1.00 92.56 61 ILE A CA 1
ATOM 501 C C . ILE A 1 61 ? -41.719 -23.410 69.746 1.00 92.56 61 ILE A C 1
ATOM 503 O O . ILE A 1 61 ? -42.203 -23.350 68.622 1.00 92.56 61 ILE A O 1
ATOM 507 N N . ILE A 1 62 ? -42.345 -24.046 70.743 1.00 91.56 62 ILE A N 1
ATOM 508 C CA . ILE A 1 62 ? -43.643 -24.728 70.568 1.00 91.56 62 ILE A CA 1
ATOM 509 C C . ILE A 1 62 ? -44.718 -23.736 70.101 1.00 91.56 62 ILE A C 1
ATOM 511 O O . ILE A 1 62 ? -45.335 -23.949 69.063 1.00 91.56 62 ILE A O 1
ATOM 515 N N . LYS A 1 63 ? -44.861 -22.592 70.789 1.00 94.00 63 LYS A N 1
ATOM 516 C CA . LYS A 1 63 ? -45.794 -21.527 70.369 1.00 94.00 63 LYS A CA 1
ATOM 517 C C . LYS A 1 63 ? -45.484 -20.974 68.976 1.00 94.00 63 LYS A C 1
ATOM 519 O O . LYS A 1 63 ? -46.380 -20.508 68.281 1.00 94.00 63 LYS A O 1
ATOM 524 N N . THR A 1 64 ? -44.210 -20.974 68.589 1.00 93.12 64 THR A N 1
ATOM 525 C CA . THR A 1 64 ? -43.777 -20.570 67.251 1.00 93.12 64 THR A CA 1
ATOM 526 C C . THR A 1 64 ? -44.273 -21.566 66.207 1.00 93.12 64 THR A C 1
ATOM 528 O O . THR A 1 64 ? -44.842 -21.129 65.216 1.00 93.12 64 THR A O 1
ATOM 531 N N . ILE A 1 65 ? -44.123 -22.875 66.438 1.00 92.88 65 ILE A N 1
ATOM 532 C CA . ILE A 1 65 ? -44.638 -23.924 65.541 1.00 92.88 65 ILE A CA 1
ATOM 533 C C . ILE A 1 65 ? -46.162 -23.805 65.402 1.00 92.88 65 ILE A C 1
ATOM 535 O O . ILE A 1 65 ? -46.655 -23.767 64.276 1.00 92.88 65 ILE A O 1
ATOM 539 N N . ASP A 1 66 ? -46.889 -23.633 66.514 1.00 92.81 66 ASP A N 1
ATOM 540 C CA . ASP A 1 66 ? -48.345 -23.413 66.493 1.00 92.81 66 ASP A CA 1
ATOM 541 C C . ASP A 1 66 ? -48.714 -22.202 65.624 1.00 92.81 66 ASP A C 1
ATOM 543 O O . ASP A 1 66 ? -49.675 -22.236 64.859 1.00 92.81 66 ASP A O 1
ATOM 547 N N . LYS A 1 67 ? -47.922 -21.123 65.699 1.00 94.25 67 LYS A N 1
ATOM 548 C CA . LYS A 1 67 ? -48.150 -19.935 64.875 1.00 94.25 67 LYS A CA 1
ATOM 549 C C . LYS A 1 67 ? -47.824 -20.170 63.399 1.00 94.25 67 LYS A C 1
ATOM 551 O O . LYS A 1 67 ? -48.548 -19.661 62.549 1.00 94.25 67 LYS A O 1
ATOM 556 N N . ILE A 1 68 ? -46.782 -20.946 63.092 1.00 93.56 68 ILE A N 1
ATOM 557 C CA . ILE A 1 68 ? -46.407 -21.313 61.717 1.00 93.56 68 ILE A CA 1
ATOM 558 C C . ILE A 1 68 ? -47.508 -22.148 61.061 1.00 93.56 68 ILE A C 1
ATOM 560 O O . ILE A 1 68 ? -47.779 -21.938 59.888 1.00 93.56 68 ILE A O 1
ATOM 564 N N . TYR A 1 69 ? -48.215 -23.010 61.799 1.00 91.94 69 TYR A N 1
ATOM 565 C CA . TYR A 1 69 ? -49.387 -23.721 61.268 1.00 91.94 69 TYR A CA 1
ATOM 566 C C . TYR A 1 69 ? -50.434 -22.771 60.661 1.00 91.94 69 TYR A C 1
ATOM 568 O O . TYR A 1 69 ? -51.041 -23.081 59.637 1.00 91.94 69 TYR A O 1
ATOM 576 N N . GLU A 1 70 ? -50.623 -21.597 61.273 1.00 92.19 70 GLU A N 1
ATOM 577 C CA . GLU A 1 70 ? -51.559 -20.576 60.794 1.00 92.19 70 GLU A CA 1
ATOM 578 C C . GLU A 1 70 ? -51.008 -19.753 59.618 1.00 92.19 70 GLU A C 1
ATOM 580 O O . GLU A 1 70 ? -51.795 -19.225 58.832 1.00 92.19 70 GLU A O 1
ATOM 585 N N . THR A 1 71 ? -49.684 -19.589 59.509 1.00 89.19 71 THR A N 1
ATOM 586 C CA . THR A 1 71 ? -49.060 -18.632 58.573 1.00 89.19 71 THR A CA 1
ATOM 587 C C . THR A 1 71 ? -48.338 -19.270 57.388 1.00 89.19 71 THR A C 1
ATOM 589 O O . THR A 1 71 ? -48.278 -18.657 56.328 1.00 89.19 71 THR A O 1
ATOM 592 N N . ASP A 1 72 ? -47.787 -20.471 57.553 1.00 89.31 72 ASP A N 1
ATOM 593 C CA . ASP A 1 72 ? -47.048 -21.226 56.538 1.00 89.31 72 ASP A CA 1
ATOM 594 C C . ASP A 1 72 ? -47.213 -22.739 56.777 1.00 89.31 72 ASP A C 1
ATOM 596 O O . ASP A 1 72 ? -46.426 -23.399 57.464 1.00 89.31 72 ASP A O 1
ATOM 600 N N . LEU A 1 73 ? -48.281 -23.296 56.200 1.00 90.69 73 LEU A N 1
ATOM 601 C CA . LEU A 1 73 ? -48.640 -24.705 56.369 1.00 90.69 73 LEU A CA 1
ATOM 602 C C . LEU A 1 73 ? -47.565 -25.658 55.822 1.00 90.69 73 LEU A C 1
ATOM 604 O O . LEU A 1 73 ? -47.390 -26.749 56.364 1.00 90.69 73 LEU A O 1
ATOM 608 N N . ASN A 1 74 ? -46.841 -25.254 54.774 1.00 90.31 74 ASN A N 1
ATOM 609 C CA . ASN A 1 74 ? -45.796 -26.076 54.167 1.00 90.31 74 ASN A CA 1
ATOM 610 C C . ASN A 1 74 ? -44.602 -26.197 55.113 1.00 90.31 74 ASN A C 1
ATOM 612 O O . ASN A 1 74 ? -44.179 -27.312 55.420 1.00 90.31 74 ASN A O 1
ATOM 616 N N . LEU A 1 75 ? -44.123 -25.065 55.642 1.00 90.69 75 LEU A N 1
ATOM 617 C CA . LEU A 1 75 ? -43.057 -25.070 56.640 1.00 90.69 75 LEU A CA 1
ATOM 618 C C . LEU A 1 75 ? -43.485 -25.845 57.890 1.00 90.69 75 LEU A C 1
ATOM 620 O O . LEU A 1 75 ? -42.708 -26.633 58.421 1.00 90.69 75 LEU A O 1
ATOM 624 N N . HIS A 1 76 ? -44.734 -25.695 58.342 1.00 93.56 76 HIS A N 1
ATOM 625 C CA . HIS A 1 76 ? -45.239 -26.478 59.470 1.00 93.56 76 HIS A CA 1
ATOM 626 C C . HIS A 1 76 ? -45.165 -27.991 59.209 1.00 93.56 76 HIS A C 1
ATOM 628 O O . HIS A 1 76 ? -44.679 -28.741 60.055 1.00 93.56 76 HIS A O 1
ATOM 634 N N . GLN A 1 77 ? -45.632 -28.460 58.047 1.00 91.44 77 GLN A N 1
ATOM 635 C CA . GLN A 1 77 ? -45.573 -29.883 57.692 1.00 91.44 77 GLN A CA 1
ATOM 636 C C . GLN A 1 77 ? -44.131 -30.397 57.650 1.00 91.44 77 GLN A C 1
ATOM 638 O O . GLN A 1 77 ? -43.856 -31.492 58.146 1.00 91.44 77 GLN A O 1
ATOM 643 N N . GLU A 1 78 ? -43.205 -29.595 57.128 1.00 92.38 78 GLU A N 1
ATOM 644 C CA . GLU A 1 78 ? -41.782 -29.920 57.111 1.00 92.38 78 GLU A CA 1
ATOM 645 C C . GLU A 1 78 ? -41.220 -30.041 58.536 1.00 92.38 78 GLU A C 1
ATOM 647 O O . GLU A 1 78 ? -40.577 -31.038 58.866 1.00 92.38 78 GLU A O 1
ATOM 652 N N . LEU A 1 79 ? -41.531 -29.081 59.415 1.00 92.19 79 LEU A N 1
ATOM 653 C CA . LEU A 1 79 ? -41.087 -29.068 60.814 1.00 92.19 79 LEU A CA 1
ATOM 654 C C . LEU A 1 79 ? -41.630 -30.250 61.635 1.00 92.19 79 LEU A C 1
ATOM 656 O O . LEU A 1 79 ? -40.999 -30.653 62.611 1.00 92.19 79 LEU A O 1
ATOM 660 N N . MET A 1 80 ? -42.774 -30.820 61.252 1.00 90.44 80 MET A N 1
ATOM 661 C CA . MET A 1 80 ? -43.366 -31.981 61.928 1.00 90.44 80 MET A CA 1
ATOM 662 C C . MET A 1 80 ? -42.836 -33.328 61.423 1.00 90.44 80 MET A C 1
ATOM 664 O O . MET A 1 80 ? -43.029 -34.338 62.099 1.00 90.44 80 MET A O 1
ATOM 668 N N . THR A 1 81 ? -42.206 -33.363 60.247 1.00 89.94 81 THR A N 1
ATOM 669 C CA . THR A 1 81 ? -41.831 -34.614 59.563 1.00 89.94 81 THR A CA 1
ATOM 670 C C . THR A 1 81 ? -40.328 -34.812 59.404 1.00 89.94 81 THR A C 1
ATOM 672 O O . THR A 1 81 ? -39.891 -35.948 59.226 1.00 89.94 81 THR A O 1
ATOM 675 N N . PHE A 1 82 ? -39.525 -33.747 59.479 1.00 91.62 82 PHE A N 1
ATOM 676 C CA . PHE A 1 82 ? -38.074 -33.861 59.358 1.00 91.62 82 PHE A CA 1
ATOM 677 C C . PHE A 1 82 ? -37.432 -34.594 60.547 1.00 91.62 82 PHE A C 1
ATOM 679 O O . PHE A 1 82 ? -37.923 -34.522 61.672 1.00 91.62 82 PHE A O 1
ATOM 686 N N . ASP A 1 83 ? -36.301 -35.261 60.300 1.00 91.06 83 ASP A N 1
ATOM 687 C CA . ASP A 1 83 ? -35.450 -35.853 61.338 1.00 91.06 83 ASP A CA 1
ATOM 688 C C . ASP A 1 83 ? -34.520 -34.771 61.936 1.00 91.06 83 ASP A C 1
ATOM 690 O O . ASP A 1 83 ? -33.607 -34.294 61.246 1.00 91.06 83 ASP A O 1
ATOM 694 N N . PRO A 1 84 ? -34.719 -34.372 63.210 1.00 88.81 84 PRO A N 1
ATOM 695 C CA . PRO A 1 84 ? -33.910 -33.350 63.868 1.00 88.81 84 PRO A CA 1
ATOM 696 C C . PRO A 1 84 ? -32.428 -33.706 63.975 1.00 88.81 84 PRO A C 1
ATOM 698 O O . PRO A 1 84 ? -31.568 -32.836 63.824 1.00 88.81 84 PRO A O 1
ATOM 701 N N . GLU A 1 85 ? -32.119 -34.974 64.250 1.00 87.25 85 GLU A N 1
ATOM 702 C CA . GLU A 1 85 ? -30.750 -35.420 64.487 1.00 87.25 85 GLU A CA 1
ATOM 703 C C . GLU A 1 85 ? -29.980 -35.496 63.167 1.00 87.25 85 GLU A C 1
ATOM 705 O O . GLU A 1 85 ? -28.837 -35.035 63.085 1.00 87.25 85 GLU A O 1
ATOM 710 N N . ALA A 1 86 ? -30.623 -36.009 62.112 1.00 88.94 86 ALA A N 1
ATOM 711 C CA . ALA A 1 86 ? -30.052 -36.010 60.769 1.00 88.94 86 ALA A CA 1
ATOM 712 C C . ALA A 1 86 ? -29.807 -34.582 60.253 1.00 88.94 86 ALA A C 1
ATOM 714 O O . ALA A 1 86 ? -28.726 -34.304 59.730 1.00 88.94 86 ALA A O 1
ATOM 715 N N . TYR A 1 87 ? -30.755 -33.659 60.459 1.00 89.62 87 TYR A N 1
ATOM 716 C CA . TYR A 1 87 ? -30.605 -32.261 60.043 1.00 89.62 87 TYR A CA 1
ATOM 717 C C . TYR A 1 87 ? -29.448 -31.556 60.764 1.00 89.62 87 TYR A C 1
ATOM 719 O O . TYR A 1 87 ? -28.621 -30.908 60.127 1.00 89.62 87 TYR A O 1
ATOM 727 N N . LEU A 1 88 ? -29.312 -31.717 62.085 1.00 86.75 88 LEU A N 1
ATOM 728 C CA . LEU A 1 88 ? -28.184 -31.128 62.822 1.00 86.75 88 LEU A CA 1
ATOM 729 C C . LEU A 1 88 ? -26.827 -31.698 62.379 1.00 86.75 88 LEU A C 1
ATOM 731 O O . LEU A 1 88 ? -25.832 -30.966 62.367 1.00 86.75 88 LEU A O 1
ATOM 735 N N . LYS A 1 89 ? -26.774 -32.985 62.005 1.00 86.25 89 LYS A N 1
ATOM 736 C CA . LYS A 1 89 ? -25.565 -33.626 61.461 1.00 86.25 89 LYS A CA 1
ATOM 737 C C . LYS A 1 89 ? -25.205 -33.116 60.066 1.00 86.25 89 LYS A C 1
ATOM 739 O O . LYS A 1 89 ? -24.017 -33.067 59.764 1.00 86.25 89 LYS A O 1
ATOM 744 N N . SER A 1 90 ? -26.183 -32.709 59.250 1.00 86.94 90 SER A N 1
ATOM 745 C CA . SER A 1 90 ? -25.915 -32.143 57.920 1.00 86.94 90 SER A CA 1
ATOM 746 C C . SER A 1 90 ? -25.378 -30.709 57.948 1.00 86.94 90 SER A C 1
ATOM 748 O O . SER A 1 90 ? -24.845 -30.250 56.945 1.00 86.94 90 SER A O 1
ATOM 750 N N . LEU A 1 91 ? -25.510 -29.990 59.069 1.00 86.88 91 LEU A N 1
ATOM 751 C CA . LEU A 1 91 ? -25.025 -28.614 59.187 1.00 86.88 91 LEU A CA 1
ATOM 752 C C . LEU A 1 91 ? -23.535 -28.545 59.554 1.00 86.88 91 LEU A C 1
ATOM 754 O O . LEU A 1 91 ? -23.041 -29.263 60.440 1.00 86.88 91 LEU A O 1
ATOM 758 N N . ASN A 1 92 ? -22.848 -27.584 58.941 1.00 83.38 92 ASN A N 1
ATOM 759 C CA . ASN A 1 92 ? -21.447 -27.282 59.210 1.00 83.38 92 ASN A CA 1
ATOM 760 C C . ASN A 1 92 ? -21.285 -26.654 60.602 1.00 83.38 92 ASN A C 1
ATOM 762 O O . ASN A 1 92 ? -22.160 -25.939 61.082 1.00 83.38 92 ASN A O 1
ATOM 766 N N . GLY A 1 93 ? -20.173 -26.933 61.286 1.00 79.81 93 GLY A N 1
ATOM 767 C CA . GLY A 1 93 ? -19.855 -26.273 62.557 1.00 79.81 93 GLY A CA 1
ATOM 768 C C . GLY A 1 93 ? -19.445 -24.816 62.342 1.00 79.81 93 GLY A C 1
ATOM 769 O O . GLY A 1 93 ? -18.788 -24.508 61.351 1.00 79.81 93 GLY A O 1
ATOM 770 N N . VAL A 1 94 ? -19.800 -23.930 63.274 1.00 79.50 94 VAL A N 1
ATOM 771 C CA . VAL A 1 94 ? -19.239 -22.572 63.308 1.00 79.50 94 VAL A CA 1
ATOM 772 C C . VAL A 1 94 ? -17.837 -22.654 63.904 1.00 79.50 94 VAL A C 1
ATOM 774 O O . VAL A 1 94 ? -17.663 -23.167 65.012 1.00 79.50 94 VAL A O 1
ATOM 777 N N . LEU A 1 95 ? -16.839 -22.166 63.171 1.00 77.75 95 LEU A N 1
ATOM 778 C CA . LEU A 1 95 ? -15.433 -22.209 63.570 1.00 77.75 95 LEU A CA 1
ATOM 779 C C . LEU A 1 95 ? -14.945 -20.805 63.926 1.00 77.75 95 LEU A C 1
ATOM 781 O O . LEU A 1 95 ? -15.276 -19.830 63.253 1.00 77.75 95 LEU A O 1
ATOM 785 N N . TYR A 1 96 ? -14.122 -20.696 64.965 1.00 65.69 96 TYR A N 1
ATOM 786 C CA . TYR A 1 96 ? -13.473 -19.431 65.301 1.00 65.69 96 TYR A CA 1
ATOM 787 C C . TYR A 1 96 ? -12.415 -19.066 64.238 1.00 65.69 96 TYR A C 1
ATOM 789 O O . TYR A 1 96 ? -11.555 -19.884 63.916 1.00 65.69 96 TYR A O 1
ATOM 797 N N . ASN A 1 97 ? -12.460 -17.838 63.704 1.00 60.28 97 ASN A N 1
ATOM 798 C CA . ASN A 1 97 ? -11.514 -17.290 62.713 1.00 60.28 97 ASN A CA 1
ATOM 799 C C . ASN A 1 97 ? -11.407 -18.018 61.350 1.00 60.28 97 ASN A C 1
ATOM 801 O O . ASN A 1 97 ? -10.401 -17.848 60.664 1.00 60.28 97 ASN A O 1
ATOM 805 N N . ASN A 1 98 ? -12.416 -18.789 60.921 1.00 55.75 98 ASN A N 1
ATOM 806 C CA . ASN A 1 98 ? -12.481 -19.443 59.593 1.00 55.75 98 ASN A CA 1
ATOM 807 C C . ASN A 1 98 ? -11.258 -20.306 59.182 1.00 55.75 98 ASN A C 1
ATOM 809 O O . ASN A 1 98 ? -11.186 -20.753 58.042 1.00 55.75 98 ASN A O 1
ATOM 813 N N . ASN A 1 99 ? -10.331 -20.600 60.099 1.00 50.22 99 ASN A N 1
ATOM 814 C CA . ASN A 1 99 ? -9.137 -21.418 59.883 1.00 50.22 99 ASN A CA 1
ATOM 815 C C . ASN A 1 99 ? -9.113 -22.542 60.921 1.00 50.22 99 ASN A C 1
ATOM 817 O O . ASN A 1 99 ? -9.211 -22.243 62.104 1.00 50.22 99 ASN A O 1
ATOM 821 N N . ALA A 1 100 ? -8.966 -23.796 60.467 1.00 50.91 100 ALA A N 1
ATOM 822 C CA . ALA A 1 100 ? -8.623 -25.028 61.207 1.00 50.91 100 ALA A CA 1
ATOM 823 C C . ALA A 1 100 ? -8.660 -24.958 62.759 1.00 50.91 100 ALA A C 1
ATOM 825 O O . ALA A 1 100 ? -7.657 -25.212 63.426 1.00 50.91 100 ALA A O 1
ATOM 826 N N . GLY A 1 101 ? -9.811 -24.602 63.333 1.00 57.78 101 GLY A N 1
ATOM 827 C CA . GLY A 1 101 ? -9.967 -24.259 64.748 1.00 57.78 101 GLY A CA 1
ATOM 828 C C . GLY A 1 101 ? -11.119 -25.009 65.410 1.00 57.78 101 GLY A C 1
ATOM 829 O O . GLY A 1 101 ? -11.924 -25.651 64.739 1.00 57.78 101 GLY A O 1
ATOM 830 N N . GLN A 1 102 ? -11.176 -24.947 66.743 1.00 63.62 102 GLN A N 1
ATOM 831 C CA . GLN A 1 102 ? -12.193 -25.623 67.552 1.00 63.62 102 GLN A CA 1
ATOM 832 C C . GLN A 1 102 ? -13.607 -25.100 67.223 1.00 63.62 102 GLN A C 1
ATOM 834 O O . GLN A 1 102 ? -13.791 -23.883 67.109 1.00 63.62 102 GLN A O 1
ATOM 839 N N . PRO A 1 103 ? -14.609 -25.990 67.077 1.00 73.44 103 PRO A N 1
ATOM 840 C CA . PRO A 1 103 ? -16.005 -25.590 66.936 1.00 73.44 103 PRO A CA 1
ATOM 841 C C . PRO A 1 103 ? -16.450 -24.730 68.121 1.00 73.44 103 PRO A C 1
ATOM 843 O O . PRO A 1 103 ? -16.092 -25.020 69.262 1.00 73.44 103 PRO A O 1
ATOM 846 N N . ILE A 1 104 ? -17.246 -23.692 67.861 1.00 77.38 104 ILE A N 1
ATOM 847 C CA . ILE A 1 104 ? -17.760 -22.827 68.927 1.00 77.38 104 ILE A CA 1
ATOM 848 C C . ILE A 1 104 ? -18.762 -23.616 69.774 1.00 77.38 104 ILE A C 1
ATOM 850 O O . ILE A 1 104 ? -19.835 -23.998 69.302 1.00 77.38 104 ILE A O 1
ATOM 854 N N . GLU A 1 105 ? -18.407 -23.833 71.035 1.00 78.94 105 GLU A N 1
ATOM 855 C CA . GLU A 1 105 ? -19.230 -24.482 72.051 1.00 78.94 105 GLU A CA 1
ATOM 856 C C . GLU A 1 105 ? -19.768 -23.423 73.021 1.00 78.94 105 GLU A C 1
ATOM 858 O O . GLU A 1 105 ? -19.000 -22.701 73.653 1.00 78.94 105 GLU A O 1
ATOM 863 N N . VAL A 1 106 ? -21.094 -23.291 73.117 1.00 71.25 106 VAL A N 1
ATOM 864 C CA . VAL A 1 106 ? -21.726 -22.242 73.951 1.00 71.25 106 VAL A CA 1
ATOM 865 C C . VAL A 1 106 ? -22.000 -22.749 75.365 1.00 71.25 106 VAL A C 1
ATOM 867 O O . VAL A 1 106 ? -21.934 -21.993 76.331 1.00 71.25 106 VAL A O 1
ATOM 870 N N . ILE A 1 107 ? -22.288 -24.043 75.484 1.00 71.88 107 ILE A N 1
ATOM 871 C CA . ILE A 1 107 ? -22.382 -24.804 76.730 1.00 71.88 107 ILE A CA 1
ATOM 872 C C . ILE A 1 107 ? -21.882 -26.224 76.454 1.00 71.88 107 ILE A C 1
ATOM 874 O O . ILE A 1 107 ? -21.973 -26.684 75.318 1.00 71.88 107 ILE A O 1
ATOM 878 N N . ASN A 1 108 ? -21.392 -26.913 77.488 1.00 69.88 108 ASN A N 1
ATOM 879 C CA . ASN A 1 108 ? -20.823 -28.258 77.365 1.00 69.88 108 ASN A CA 1
ATOM 880 C C . ASN A 1 108 ? -21.766 -29.214 76.600 1.00 69.88 108 ASN A C 1
ATOM 882 O O . ASN A 1 108 ? -22.880 -29.484 77.056 1.00 69.88 108 ASN A O 1
ATOM 886 N N . GLY A 1 109 ? -21.320 -29.708 75.445 1.00 72.31 109 GLY A N 1
ATOM 887 C CA . GLY A 1 109 ? -22.046 -30.590 74.534 1.00 72.31 109 GLY A CA 1
ATOM 888 C C . GLY A 1 109 ? -22.874 -29.903 73.435 1.00 72.31 109 GLY A C 1
ATOM 889 O O . GLY A 1 109 ? -23.444 -30.611 72.606 1.00 72.31 109 GLY A O 1
ATOM 890 N N . LEU A 1 110 ? -22.952 -28.564 73.387 1.00 77.75 110 LEU A N 1
ATOM 891 C CA . LEU A 1 110 ? -23.737 -27.810 72.396 1.00 77.75 110 LEU A CA 1
ATOM 892 C C . LEU A 1 110 ? -22.836 -26.960 71.489 1.00 77.75 110 LEU A C 1
ATOM 894 O O . LEU A 1 110 ? -22.487 -25.817 71.801 1.00 77.75 110 LEU A O 1
ATOM 898 N N . PHE A 1 111 ? -22.506 -27.526 70.330 1.00 79.56 111 PHE A N 1
ATOM 899 C CA . PHE A 1 111 ? -21.728 -26.864 69.285 1.00 79.56 111 PHE A CA 1
ATOM 900 C C . PHE A 1 111 ? -22.633 -26.082 68.334 1.00 79.56 111 PHE A C 1
ATOM 902 O O . PHE A 1 111 ? -23.609 -26.629 67.814 1.00 79.56 111 PHE A O 1
ATOM 909 N N . LEU A 1 112 ? -22.291 -24.820 68.065 1.00 80.81 112 LEU A N 1
ATOM 910 C CA . LEU A 1 112 ? -23.020 -24.009 67.096 1.00 80.81 112 LEU A CA 1
ATOM 911 C C . LEU A 1 112 ? -22.830 -24.542 65.683 1.00 80.81 112 LEU A C 1
ATOM 913 O O . LEU A 1 112 ? -21.727 -24.906 65.262 1.00 80.81 112 LEU A O 1
ATOM 917 N N . LYS A 1 113 ? -23.931 -24.533 64.941 1.00 82.94 113 LYS A N 1
ATOM 918 C CA . LYS A 1 113 ? -23.975 -24.905 63.537 1.00 82.94 113 LYS A CA 1
ATOM 919 C C . LYS A 1 113 ? -24.320 -23.701 62.673 1.00 82.94 113 LYS A C 1
ATOM 921 O O . LYS A 1 113 ? -25.028 -22.800 63.116 1.00 82.94 113 LYS A O 1
ATOM 926 N N . GLN A 1 114 ? -23.837 -23.721 61.441 1.00 78.00 114 GLN A N 1
ATOM 927 C CA . GLN A 1 114 ? -24.206 -22.785 60.392 1.00 78.00 114 GLN A CA 1
ATOM 928 C C . GLN A 1 114 ? -24.842 -23.532 59.227 1.00 78.00 114 GLN A C 1
ATOM 930 O O . GLN A 1 114 ? -24.438 -24.645 58.878 1.00 78.00 114 GLN A O 1
ATOM 935 N N . PHE A 1 115 ? -25.838 -22.888 58.636 1.00 77.50 115 PHE A N 1
ATOM 936 C CA . PHE A 1 115 ? -26.397 -23.278 57.357 1.00 77.50 115 PHE A CA 1
ATOM 937 C C . PHE A 1 115 ? -25.714 -22.441 56.279 1.00 77.50 115 PHE A C 1
ATOM 939 O O . PHE A 1 115 ? -25.768 -21.213 56.322 1.00 77.50 115 PHE A O 1
ATOM 946 N N . GLU A 1 116 ? -25.032 -23.102 55.349 1.00 72.38 116 GLU A N 1
ATOM 947 C CA . GLU A 1 116 ? -24.458 -22.437 54.186 1.00 72.38 116 GLU A CA 1
ATOM 948 C C . GLU A 1 116 ? -25.535 -22.370 53.109 1.00 72.38 116 GLU A C 1
ATOM 950 O O . GLU A 1 116 ? -26.009 -23.395 52.616 1.00 72.38 116 GLU A O 1
ATOM 955 N N . LYS A 1 117 ? -25.982 -21.152 52.816 1.00 71.56 117 LYS A N 1
ATOM 956 C CA . LYS A 1 117 ? -27.062 -20.917 51.869 1.00 71.56 117 LYS A CA 1
ATOM 957 C C . LYS A 1 117 ? -26.589 -21.253 50.460 1.00 71.56 117 LYS A C 1
ATOM 959 O O . LYS A 1 117 ? -25.562 -20.746 50.015 1.00 71.56 117 LYS A O 1
ATOM 964 N N . ASP A 1 118 ? -27.360 -22.074 49.753 1.00 78.12 118 ASP A N 1
ATOM 965 C CA . ASP A 1 118 ? -27.081 -22.357 48.350 1.00 78.12 118 ASP A CA 1
ATOM 966 C C . ASP A 1 118 ? -27.268 -21.077 47.523 1.00 78.12 118 ASP A C 1
ATOM 968 O O . ASP A 1 118 ? -28.371 -20.535 47.401 1.00 78.12 118 ASP A O 1
ATOM 972 N N . SER A 1 119 ? -26.173 -20.591 46.942 1.00 80.06 119 SER A N 1
ATOM 973 C CA . SER A 1 119 ? -26.167 -19.405 46.092 1.00 80.06 119 SER A CA 1
ATOM 974 C C . SER A 1 119 ? -27.068 -19.537 44.858 1.00 80.06 119 SER A C 1
ATOM 976 O O . SER A 1 119 ? -27.527 -18.520 44.338 1.00 80.06 119 SER A O 1
ATOM 978 N N . SER A 1 120 ? -27.394 -20.762 44.426 1.00 83.44 120 SER A N 1
ATOM 979 C CA . SER A 1 120 ? -28.333 -21.009 43.323 1.00 83.44 120 SER A CA 1
ATOM 980 C C . SER A 1 120 ? -29.750 -20.491 43.625 1.00 83.44 120 SER A C 1
ATOM 982 O O . SER A 1 120 ? -30.505 -20.125 42.717 1.00 83.44 120 SER A O 1
ATOM 984 N N . ILE A 1 121 ? -30.112 -20.376 44.908 1.00 85.62 121 ILE A N 1
ATOM 985 C CA . ILE A 1 121 ? -31.393 -19.810 45.345 1.00 85.62 121 ILE A CA 1
ATOM 986 C C . ILE A 1 121 ? -31.455 -18.321 44.997 1.00 85.62 121 ILE A C 1
ATOM 988 O O . ILE A 1 121 ? -32.469 -17.858 44.476 1.00 85.62 121 ILE A O 1
ATOM 992 N N . ILE A 1 122 ? -30.366 -17.580 45.225 1.00 89.31 122 ILE A N 1
ATOM 993 C CA . ILE A 1 122 ? -30.287 -16.152 44.890 1.00 89.31 122 ILE A CA 1
ATOM 994 C C . ILE A 1 122 ? -30.399 -15.972 43.375 1.00 89.31 122 ILE A C 1
ATOM 996 O O . ILE A 1 122 ? -31.219 -15.176 42.921 1.00 89.31 122 ILE A O 1
ATOM 1000 N N . GLU A 1 123 ? -29.651 -16.751 42.588 1.00 91.44 123 GLU A N 1
ATOM 1001 C CA . GLU A 1 123 ? -29.721 -16.685 41.123 1.00 91.44 123 GLU A CA 1
ATOM 1002 C C . GLU A 1 123 ? -31.131 -17.018 40.594 1.00 91.44 123 GLU A C 1
ATOM 1004 O O . GLU A 1 123 ? -31.676 -16.359 39.704 1.00 91.44 123 GLU A O 1
ATOM 1009 N N . SER A 1 124 ? -31.780 -18.038 41.157 1.00 91.00 124 SER A N 1
ATOM 1010 C CA . SER A 1 124 ? -33.102 -18.466 40.692 1.00 91.00 124 SER A CA 1
ATOM 1011 C C . SER A 1 124 ? -34.230 -17.513 41.091 1.00 91.00 124 SER A C 1
ATOM 1013 O O . SER A 1 124 ? -35.203 -17.393 40.339 1.00 91.00 124 SER A O 1
ATOM 1015 N N . LYS A 1 125 ? -34.117 -16.801 42.221 1.00 91.69 125 LYS A N 1
ATOM 1016 C CA . LYS A 1 125 ? -35.176 -15.921 42.742 1.00 91.69 125 LYS A CA 1
ATOM 1017 C C . LYS A 1 125 ? -34.986 -14.446 42.403 1.00 91.69 125 LYS A C 1
ATOM 1019 O O . LYS A 1 125 ? -35.974 -13.800 42.063 1.00 91.69 125 LYS A O 1
ATOM 1024 N N . SER A 1 126 ? -33.760 -13.929 42.434 1.00 95.50 126 SER A N 1
ATOM 1025 C CA . SER A 1 126 ? -33.499 -12.500 42.245 1.00 95.50 126 SER A CA 1
ATOM 1026 C C . SER A 1 126 ? -33.933 -12.007 40.862 1.00 95.50 126 SER A C 1
ATOM 1028 O O . SER A 1 126 ? -33.690 -12.655 39.841 1.00 95.50 126 SER A O 1
ATOM 1030 N N . ASP A 1 127 ? -34.570 -10.836 40.832 1.00 97.25 127 ASP A N 1
ATOM 1031 C CA . ASP A 1 127 ? -34.944 -10.119 39.610 1.00 97.25 127 ASP A CA 1
ATOM 1032 C C . ASP A 1 127 ? -33.743 -9.361 39.001 1.00 97.25 127 ASP A C 1
ATOM 1034 O O . ASP A 1 127 ? -33.770 -9.023 37.815 1.00 97.25 127 ASP A O 1
ATOM 1038 N N . PHE A 1 128 ? -32.680 -9.132 39.786 1.00 97.31 128 PHE A N 1
ATOM 1039 C CA . PHE A 1 128 ? -31.487 -8.359 39.407 1.00 97.31 128 PHE A CA 1
ATOM 1040 C C . PHE A 1 128 ? -30.405 -9.175 38.696 1.00 97.31 128 PHE A C 1
ATOM 1042 O O . PHE A 1 128 ? -29.383 -8.616 38.299 1.00 97.31 128 PHE A O 1
ATOM 1049 N N . VAL A 1 129 ? -30.595 -10.485 38.533 1.00 97.50 129 VAL A N 1
ATOM 1050 C CA . VAL A 1 129 ? -29.633 -11.342 37.826 1.00 97.50 129 VAL A CA 1
ATOM 1051 C C . VAL A 1 129 ? -29.393 -10.800 36.423 1.00 97.50 129 VAL A C 1
ATOM 1053 O O . VAL A 1 129 ? -30.351 -10.563 35.685 1.00 97.50 129 VAL A O 1
ATOM 1056 N N . ILE A 1 130 ? -28.127 -10.615 36.048 1.00 97.56 130 ILE A N 1
ATOM 1057 C CA . ILE A 1 130 ? -27.762 -10.098 34.729 1.00 97.56 130 ILE A CA 1
ATOM 1058 C C . ILE A 1 130 ? -28.322 -10.983 33.607 1.00 97.56 130 ILE A C 1
ATOM 1060 O O . ILE A 1 130 ? -28.209 -12.213 33.628 1.00 97.56 130 ILE A O 1
ATOM 1064 N N . LYS A 1 131 ? -28.910 -10.351 32.589 1.00 95.75 131 LYS A N 1
ATOM 1065 C CA . LYS A 1 131 ? -29.319 -11.012 31.348 1.00 95.75 131 LYS A CA 1
ATOM 1066 C C . LYS A 1 131 ? -28.242 -10.781 30.287 1.00 95.75 131 LYS A C 1
ATOM 1068 O O . LYS A 1 131 ? -28.406 -9.961 29.390 1.00 95.75 131 LYS A O 1
ATOM 1073 N N . ALA A 1 132 ? -27.132 -11.496 30.438 1.00 94.00 132 ALA A N 1
ATOM 1074 C CA . ALA A 1 132 ? -26.008 -11.477 29.507 1.00 94.00 132 ALA A CA 1
ATOM 1075 C C . ALA A 1 132 ? -26.328 -12.237 28.208 1.00 94.00 132 ALA A C 1
ATOM 1077 O O . ALA A 1 132 ? -27.122 -13.182 28.212 1.00 94.00 132 ALA A O 1
ATOM 1078 N N . SER A 1 133 ? -25.692 -11.832 27.108 1.00 92.31 133 SER A N 1
ATOM 1079 C CA . SER A 1 133 ? -25.706 -12.573 25.840 1.00 92.31 133 SER A CA 1
ATOM 1080 C C . SER A 1 133 ? -24.597 -13.630 25.783 1.00 92.31 133 SER A C 1
ATOM 1082 O O . SER A 1 133 ? -24.745 -14.637 25.091 1.00 92.31 133 SER A O 1
ATOM 1084 N N . LYS A 1 134 ? -23.509 -13.427 26.538 1.00 92.31 134 LYS A N 1
ATOM 1085 C CA . LYS A 1 134 ? -22.402 -14.379 26.689 1.00 92.31 134 LYS A CA 1
ATOM 1086 C C . LYS A 1 134 ? -22.652 -15.379 27.820 1.00 92.31 134 LYS A C 1
ATOM 1088 O O . LYS A 1 134 ? -23.425 -15.133 28.749 1.00 92.31 134 LYS A O 1
ATOM 1093 N N . VAL A 1 135 ? -21.983 -16.528 27.732 1.00 90.38 135 VAL A N 1
ATOM 1094 C CA . VAL A 1 135 ? -22.002 -17.554 28.783 1.00 90.38 135 VAL A CA 1
ATOM 1095 C C . VAL A 1 135 ? -21.178 -17.064 29.972 1.00 90.38 135 VAL A C 1
ATOM 1097 O O . VAL A 1 135 ? -20.068 -16.573 29.798 1.00 90.38 135 VAL A O 1
ATOM 1100 N N . ILE A 1 136 ? -21.730 -17.205 31.177 1.00 89.50 136 ILE A N 1
ATOM 1101 C CA . ILE A 1 136 ? -21.073 -16.832 32.432 1.00 89.50 136 ILE A CA 1
ATOM 1102 C C . ILE A 1 136 ? -20.691 -18.117 33.166 1.00 89.50 136 ILE A C 1
ATOM 1104 O O . ILE A 1 136 ? -21.539 -18.989 33.357 1.00 89.50 136 ILE A O 1
ATOM 1108 N N . GLU A 1 137 ? -19.433 -18.221 33.587 1.00 84.56 137 GLU A N 1
ATOM 1109 C CA . GLU A 1 137 ? -18.976 -19.295 34.470 1.00 84.56 137 GLU A CA 1
ATOM 1110 C C . GLU A 1 137 ? -19.296 -18.968 35.937 1.00 84.56 137 GLU A C 1
ATOM 1112 O O . GLU A 1 137 ? -18.978 -17.887 36.434 1.00 84.56 137 GLU A O 1
ATOM 1117 N N . GLY A 1 138 ? -19.904 -19.921 36.648 1.00 87.56 138 GLY A N 1
ATOM 1118 C CA . GLY A 1 138 ? -20.319 -19.748 38.043 1.00 87.56 138 GLY A CA 1
ATOM 1119 C C . GLY A 1 138 ? -21.631 -18.970 38.203 1.00 87.56 138 GLY A C 1
ATOM 1120 O O . GLY A 1 138 ? -22.453 -18.919 37.291 1.00 87.56 138 GLY A O 1
ATOM 1121 N N . ASN A 1 139 ? -21.835 -18.396 39.393 1.00 89.81 139 ASN A N 1
ATOM 1122 C CA . ASN A 1 139 ? -23.063 -17.670 39.726 1.00 89.81 139 ASN A CA 1
ATOM 1123 C C . ASN A 1 139 ? -23.188 -16.388 38.900 1.00 89.81 139 ASN A C 1
ATOM 1125 O O . ASN A 1 139 ? -22.272 -15.559 38.880 1.00 89.81 139 ASN A O 1
ATOM 1129 N N . LYS A 1 140 ? -24.354 -16.177 38.287 1.00 94.31 140 LYS A N 1
ATOM 1130 C CA . LYS A 1 140 ? -24.611 -14.960 37.511 1.00 94.31 140 LYS A CA 1
ATOM 1131 C C . LYS A 1 140 ? -24.694 -13.739 38.428 1.00 94.31 140 LYS A C 1
ATOM 1133 O O . LYS A 1 140 ? -25.516 -13.746 39.351 1.00 94.31 140 LYS A O 1
ATOM 1138 N N . PRO A 1 141 ? -23.908 -12.676 38.179 1.00 96.12 141 PRO A N 1
ATOM 1139 C CA . PRO A 1 141 ? -23.919 -11.504 39.040 1.00 96.12 141 PRO A CA 1
ATOM 1140 C C . PRO A 1 141 ? -25.275 -10.795 39.092 1.00 96.12 141 PRO A C 1
ATOM 1142 O O . PRO A 1 141 ? -26.013 -10.768 38.102 1.00 96.12 141 PRO A O 1
ATOM 1145 N N . LEU A 1 142 ? -25.578 -10.166 40.230 1.00 97.19 142 LEU A N 1
ATOM 1146 C CA . LEU A 1 142 ? -26.695 -9.223 40.340 1.00 97.19 142 LEU A CA 1
ATOM 1147 C C . LEU A 1 142 ? -26.253 -7.836 39.870 1.00 97.19 142 LEU A C 1
ATOM 1149 O O . LEU A 1 142 ? -25.233 -7.334 40.326 1.00 97.19 142 LEU A O 1
ATOM 1153 N N . VAL A 1 143 ? -27.011 -7.184 38.996 1.00 97.81 143 VAL A N 1
ATOM 1154 C CA . VAL A 1 143 ? -26.753 -5.791 38.604 1.00 97.81 143 VAL A CA 1
ATOM 1155 C C . VAL A 1 143 ? -27.584 -4.900 39.508 1.00 97.81 143 VAL A C 1
ATOM 1157 O O . VAL A 1 143 ? -28.810 -4.961 39.459 1.00 97.81 143 VAL A O 1
ATOM 1160 N N . LEU A 1 144 ? -26.939 -4.109 40.363 1.00 96.81 144 LEU A N 1
ATOM 1161 C CA . LEU A 1 144 ? -27.637 -3.359 41.410 1.00 96.81 144 LEU A CA 1
ATOM 1162 C C . LEU A 1 144 ? -27.706 -1.859 41.091 1.00 96.81 144 LEU A C 1
ATOM 1164 O O . LEU A 1 144 ? -26.737 -1.298 40.568 1.00 96.81 144 LEU A O 1
ATOM 1168 N N . PRO A 1 145 ? -28.834 -1.188 41.389 1.00 95.44 145 PRO A N 1
ATOM 1169 C CA . PRO A 1 145 ? -29.002 0.233 41.116 1.00 95.44 145 PRO A CA 1
ATOM 1170 C C . PRO A 1 145 ? -28.203 1.075 42.118 1.00 95.44 145 PRO A C 1
ATOM 1172 O O . PRO A 1 145 ? -28.276 0.848 43.322 1.00 95.44 145 PRO A O 1
ATOM 1175 N N . VAL A 1 146 ? -27.456 2.063 41.620 1.00 93.62 146 VAL A N 1
ATOM 1176 C CA . VAL A 1 146 ? -26.742 3.052 42.459 1.00 93.62 146 VAL A CA 1
ATOM 1177 C C . VAL A 1 146 ? -27.622 4.259 42.806 1.00 93.62 146 VAL A C 1
ATOM 1179 O O . VAL A 1 146 ? -27.364 4.970 43.773 1.00 93.62 146 VAL A O 1
ATOM 1182 N N . GLU A 1 147 ? -28.681 4.474 42.024 1.00 90.38 147 GLU A N 1
ATOM 1183 C CA . GLU A 1 147 ? -29.735 5.454 42.280 1.00 90.38 147 GLU A CA 1
ATOM 1184 C C . GLU A 1 147 ? -30.962 4.780 42.915 1.00 90.38 147 GLU A C 1
ATOM 1186 O O . GLU A 1 147 ? -31.106 3.557 42.903 1.00 90.38 147 GLU A O 1
ATOM 1191 N N . ILE A 1 148 ? -31.876 5.581 43.471 1.00 91.81 148 ILE A N 1
ATOM 1192 C CA . ILE A 1 148 ? -33.079 5.066 44.135 1.00 91.81 148 ILE A CA 1
ATOM 1193 C C . ILE A 1 148 ? -33.968 4.334 43.122 1.00 91.81 148 ILE A C 1
ATOM 1195 O O . ILE A 1 148 ? -34.514 4.942 42.200 1.00 91.81 148 ILE A O 1
ATOM 1199 N N . LEU A 1 149 ? -34.185 3.037 43.353 1.00 92.00 149 LEU A N 1
ATOM 1200 C CA . LEU A 1 149 ? -35.112 2.211 42.584 1.00 92.00 149 LEU A CA 1
ATOM 1201 C C . LEU A 1 149 ? -36.376 1.911 43.401 1.00 92.00 149 LEU A C 1
ATOM 1203 O O . LEU A 1 149 ? -36.333 1.177 44.385 1.00 92.00 149 LEU A O 1
ATOM 1207 N N . ASN A 1 150 ? -37.519 2.435 42.952 1.00 90.44 150 ASN A N 1
ATOM 1208 C CA . ASN A 1 150 ? -38.828 2.253 43.600 1.00 90.44 150 ASN A CA 1
ATOM 1209 C C . ASN A 1 150 ? -39.667 1.123 42.972 1.00 90.44 150 ASN A C 1
ATOM 1211 O O . ASN A 1 150 ? -40.898 1.176 42.974 1.00 90.44 150 ASN A O 1
ATOM 1215 N N . LEU A 1 151 ? -39.016 0.113 42.392 1.00 89.62 151 LEU A N 1
ATOM 1216 C CA . LEU A 1 151 ? -39.698 -1.027 41.781 1.00 89.62 151 LEU A CA 1
ATOM 1217 C C . LEU A 1 151 ? -39.794 -2.194 42.773 1.00 89.62 151 LEU A C 1
ATOM 1219 O O . LEU A 1 151 ? -38.841 -2.447 43.507 1.00 89.62 151 LEU A O 1
ATOM 1223 N N . PRO A 1 152 ? -40.910 -2.949 42.786 1.00 89.94 152 PRO A N 1
ATOM 1224 C CA . PRO A 1 152 ? -41.108 -4.077 43.694 1.00 89.94 152 PRO A CA 1
ATOM 1225 C C . PRO A 1 152 ? -40.365 -5.330 43.193 1.00 89.94 152 PRO A C 1
ATOM 1227 O O . PRO A 1 152 ? -40.981 -6.368 42.939 1.00 89.94 152 PRO A O 1
ATOM 1230 N N . TYR A 1 153 ? -39.058 -5.210 42.966 1.00 94.62 153 TYR A N 1
ATOM 1231 C CA . TYR A 1 153 ? -38.192 -6.289 42.486 1.00 94.62 153 TYR A CA 1
ATOM 1232 C C . TYR A 1 153 ? -37.757 -7.191 43.633 1.00 94.62 153 TYR A C 1
ATOM 1234 O O . TYR A 1 153 ? -37.670 -6.751 44.777 1.00 94.62 153 TYR A O 1
ATOM 1242 N N . ILE A 1 154 ? -37.494 -8.457 43.331 1.00 93.75 154 ILE A N 1
ATOM 1243 C CA . ILE A 1 154 ? -36.930 -9.408 44.291 1.00 93.75 154 ILE A CA 1
ATOM 1244 C C . ILE A 1 154 ? -35.410 -9.221 44.323 1.00 93.75 154 ILE A C 1
ATOM 1246 O O . ILE A 1 154 ? -34.757 -9.350 43.288 1.00 93.75 154 ILE A O 1
ATOM 1250 N N . TYR A 1 155 ? -34.847 -8.910 45.494 1.00 91.25 155 TYR A N 1
ATOM 1251 C CA . TYR A 1 155 ? -33.411 -8.674 45.659 1.00 91.25 155 TYR A CA 1
ATOM 1252 C C . TYR A 1 155 ? -32.619 -9.977 45.765 1.00 91.25 155 TYR A C 1
ATOM 1254 O O . TYR A 1 155 ? -31.765 -10.247 44.925 1.00 91.25 155 TYR A O 1
ATOM 1262 N N . THR A 1 156 ? -32.941 -10.806 46.753 1.00 87.94 156 THR A N 1
ATOM 1263 C CA . THR A 1 156 ? -32.416 -12.169 46.913 1.00 87.94 156 THR A CA 1
ATOM 1264 C C . THR A 1 156 ? -33.604 -13.119 46.996 1.00 87.94 156 THR A C 1
ATOM 1266 O O . THR A 1 156 ? -33.931 -13.804 46.032 1.00 87.94 156 THR A O 1
ATOM 1269 N N . GLU A 1 157 ? -34.321 -13.061 48.112 1.00 82.50 157 GLU A N 1
ATOM 1270 C CA . GLU A 1 157 ? -35.609 -13.724 48.338 1.00 82.50 157 GLU A CA 1
ATOM 1271 C C . GLU A 1 157 ? -36.684 -12.717 48.748 1.00 82.50 157 GLU A C 1
ATOM 1273 O O . GLU A 1 157 ? -37.851 -12.868 48.387 1.00 82.50 157 GLU A O 1
ATOM 1278 N N . ASP A 1 158 ? -36.264 -11.657 49.439 1.00 83.31 158 ASP A N 1
ATOM 1279 C CA . ASP A 1 158 ? -37.111 -10.544 49.834 1.00 83.31 158 ASP A CA 1
ATOM 1280 C C . ASP A 1 158 ? -37.224 -9.483 48.738 1.00 83.31 158 ASP A C 1
ATOM 1282 O O . ASP A 1 158 ? -36.439 -9.415 47.785 1.00 83.31 158 ASP A O 1
ATOM 1286 N N . LYS A 1 159 ? -38.210 -8.601 48.905 1.00 87.88 159 LYS A N 1
ATOM 1287 C CA . LYS A 1 159 ? -38.359 -7.414 48.063 1.00 87.88 159 LYS A CA 1
ATOM 1288 C C . LYS A 1 159 ? -37.215 -6.431 48.309 1.00 87.88 159 LYS A C 1
ATOM 1290 O O . LYS A 1 159 ? -36.819 -6.217 49.452 1.00 87.88 159 LYS A O 1
ATOM 1295 N N . TRP A 1 160 ? -36.765 -5.797 47.232 1.00 92.00 160 TRP A N 1
ATOM 1296 C CA . TRP A 1 160 ? -35.816 -4.691 47.236 1.00 92.00 160 TRP A CA 1
ATOM 1297 C C . TRP A 1 160 ? -36.291 -3.559 48.151 1.00 92.00 160 TRP A C 1
ATOM 1299 O O . TRP A 1 160 ? -37.429 -3.094 48.032 1.00 92.00 160 TRP A O 1
ATOM 1309 N N . ASP A 1 161 ? -35.410 -3.109 49.042 1.00 89.19 161 ASP A N 1
ATOM 1310 C CA . ASP A 1 161 ? -35.617 -1.882 49.799 1.00 89.19 161 ASP A CA 1
ATOM 1311 C C . ASP A 1 161 ? -35.031 -0.706 49.011 1.00 89.19 161 ASP A C 1
ATOM 1313 O O . ASP A 1 161 ? -33.832 -0.628 48.759 1.00 89.19 161 ASP A O 1
ATOM 1317 N N . SER A 1 162 ? -35.881 0.258 48.656 1.00 87.81 162 SER A N 1
ATOM 1318 C CA . SER A 1 162 ? -35.473 1.511 48.003 1.00 87.81 162 SER A CA 1
ATOM 1319 C C . SER A 1 162 ? -34.419 2.318 48.780 1.00 87.81 162 SER A C 1
ATOM 1321 O O . SER A 1 162 ? -33.795 3.210 48.207 1.00 87.81 162 SER A O 1
ATOM 1323 N N . LYS A 1 163 ? -34.233 2.038 50.078 1.00 87.88 163 LYS A N 1
ATOM 1324 C CA . LYS A 1 163 ? -33.222 2.670 50.936 1.00 87.88 163 LYS A CA 1
ATOM 1325 C C . LYS A 1 163 ? -31.866 1.965 50.899 1.00 87.88 163 LYS A C 1
ATOM 1327 O O . LYS A 1 163 ? -30.921 2.507 51.478 1.00 87.88 163 LYS A O 1
ATOM 1332 N N . THR A 1 164 ? -31.757 0.802 50.252 1.00 88.81 164 THR A N 1
ATOM 1333 C CA . THR A 1 164 ? -30.491 0.077 50.149 1.00 88.81 164 THR A CA 1
ATOM 1334 C C . THR A 1 164 ? -29.458 0.912 49.410 1.00 88.81 164 THR A C 1
ATOM 1336 O O . THR A 1 164 ? -29.678 1.359 48.284 1.00 88.81 164 THR A O 1
ATOM 1339 N N . LYS A 1 165 ? -28.316 1.150 50.063 1.00 90.19 165 LYS A N 1
ATOM 1340 C CA . LYS A 1 165 ? -27.239 1.983 49.518 1.00 90.19 165 LYS A CA 1
ATOM 1341 C C . LYS A 1 165 ? -26.220 1.116 48.796 1.00 90.19 165 LYS A C 1
ATOM 1343 O O . LYS A 1 165 ? -25.453 0.395 49.429 1.00 90.19 165 LYS A O 1
ATOM 1348 N N . VAL A 1 166 ? -26.180 1.234 47.474 1.00 93.00 166 VAL A N 1
ATOM 1349 C CA . VAL A 1 166 ? -25.207 0.541 46.625 1.00 93.00 166 VAL A CA 1
ATOM 1350 C C . VAL A 1 166 ? -24.107 1.527 46.214 1.00 93.00 166 VAL A C 1
ATOM 1352 O O . VAL A 1 166 ? -24.422 2.591 45.676 1.00 93.00 166 VAL A O 1
ATOM 1355 N N . PRO A 1 167 ? -22.820 1.226 46.457 1.00 92.50 167 PRO A N 1
ATOM 1356 C CA . PRO A 1 167 ? -21.726 2.100 46.043 1.00 92.50 167 PRO A CA 1
ATOM 1357 C C . PRO A 1 167 ? -21.558 2.116 44.516 1.00 92.50 167 PRO A C 1
ATOM 1359 O O . PRO A 1 167 ? -21.795 1.120 43.833 1.00 92.50 167 PRO A O 1
ATOM 1362 N N . CYS A 1 168 ? -21.090 3.242 43.971 1.00 91.00 168 CYS A N 1
ATOM 1363 C CA . CYS A 1 168 ? -20.806 3.364 42.536 1.00 91.00 168 CYS A CA 1
ATOM 1364 C C . CYS A 1 168 ? -19.617 2.506 42.089 1.00 91.00 168 CYS A C 1
ATOM 1366 O O . CYS A 1 168 ? -19.570 2.097 40.933 1.00 91.00 168 CYS A O 1
ATOM 1368 N N . GLU A 1 169 ? -18.680 2.228 42.994 1.00 89.88 169 GLU A N 1
ATOM 1369 C CA . GLU A 1 169 ? -17.437 1.505 42.738 1.00 89.88 169 GLU A CA 1
ATOM 1370 C C . GLU A 1 169 ? -17.155 0.528 43.879 1.00 89.88 169 GLU A C 1
ATOM 1372 O O . GLU A 1 169 ? -17.325 0.861 45.054 1.00 89.88 169 GLU A O 1
ATOM 1377 N N . VAL A 1 170 ? -16.702 -0.676 43.534 1.00 90.06 170 VAL A N 1
ATOM 1378 C CA . VAL A 1 170 ? -16.349 -1.713 44.506 1.00 90.06 170 VAL A CA 1
ATOM 1379 C C . VAL A 1 170 ? -14.985 -2.292 44.150 1.00 90.06 170 VAL A C 1
ATOM 1381 O O . VAL A 1 170 ? -14.864 -3.161 43.287 1.00 90.06 170 VAL A O 1
ATOM 1384 N N . ASN A 1 171 ? -13.958 -1.862 44.882 1.00 87.44 171 ASN A N 1
ATOM 1385 C CA . ASN A 1 171 ? -12.562 -2.280 44.690 1.00 87.44 171 ASN A CA 1
ATOM 1386 C C . ASN A 1 171 ? -12.241 -3.641 45.330 1.00 87.44 171 ASN A C 1
ATOM 1388 O O . ASN A 1 171 ? -11.182 -3.845 45.918 1.00 87.44 171 ASN A O 1
ATOM 1392 N N . ILE A 1 172 ? -13.188 -4.574 45.232 1.00 91.31 172 ILE A N 1
ATOM 1393 C CA . ILE A 1 172 ? -13.091 -5.949 45.727 1.00 91.31 172 ILE A CA 1
ATOM 1394 C C . ILE A 1 172 ? -13.411 -6.883 44.548 1.00 91.31 172 ILE A C 1
ATOM 1396 O O . ILE A 1 172 ? -14.397 -6.629 43.843 1.00 91.31 172 ILE A O 1
ATOM 1400 N N . PRO A 1 173 ? -12.630 -7.961 44.321 1.00 91.19 173 PRO A N 1
ATOM 1401 C CA . PRO A 1 173 ? -12.923 -8.951 43.285 1.00 91.19 173 PRO A CA 1
ATOM 1402 C C . PRO A 1 173 ? -14.364 -9.469 43.364 1.00 91.19 173 PRO A C 1
ATOM 1404 O O . PRO A 1 173 ? -14.868 -9.712 44.459 1.00 91.19 173 PRO A O 1
ATOM 1407 N N . LEU A 1 174 ? -15.019 -9.677 42.214 1.00 90.12 174 LEU A N 1
ATOM 1408 C CA . LEU A 1 174 ? -16.449 -10.027 42.126 1.00 90.12 174 LEU A CA 1
ATOM 1409 C C . LEU A 1 174 ? -16.860 -11.194 43.035 1.00 90.12 174 LEU A C 1
ATOM 1411 O O . LEU A 1 174 ? -17.878 -11.121 43.716 1.00 90.12 174 LEU A O 1
ATOM 1415 N N . ASN A 1 175 ? -16.044 -12.244 43.100 1.00 86.31 175 ASN A N 1
ATOM 1416 C CA . ASN A 1 175 ? -16.295 -13.438 43.911 1.00 86.31 175 ASN A CA 1
ATOM 1417 C C . ASN A 1 175 ? -16.104 -13.236 45.427 1.00 86.31 175 ASN A C 1
ATOM 1419 O O . ASN A 1 175 ? -16.378 -14.150 46.203 1.00 86.31 175 ASN A O 1
ATOM 1423 N N . GLN A 1 176 ? -15.602 -12.081 45.863 1.00 89.69 176 GLN A N 1
ATOM 1424 C CA . GLN A 1 176 ? -15.389 -11.722 47.268 1.00 89.69 176 GLN A CA 1
ATOM 1425 C C . GLN A 1 176 ? -16.362 -10.648 47.762 1.00 89.69 176 GLN A C 1
ATOM 1427 O O . GLN A 1 176 ? -16.340 -10.305 48.943 1.00 89.69 176 GLN A O 1
ATOM 1432 N N . ARG A 1 177 ? -17.217 -10.123 46.882 1.00 92.44 177 ARG A N 1
ATOM 1433 C CA . ARG A 1 177 ? -18.177 -9.079 47.232 1.00 92.44 177 ARG A CA 1
ATOM 1434 C C . ARG A 1 177 ? -19.304 -9.626 48.118 1.00 92.44 177 ARG A C 1
ATOM 1436 O O . ARG A 1 177 ? -19.705 -10.784 47.996 1.00 92.44 177 ARG A O 1
ATOM 1443 N N . GLN A 1 178 ? -19.809 -8.770 49.004 1.00 90.19 178 GLN A N 1
ATOM 1444 C CA . GLN A 1 178 ? -20.967 -9.033 49.862 1.00 90.19 178 GLN A CA 1
ATOM 1445 C C . GLN A 1 178 ? -22.130 -8.135 49.453 1.00 90.19 178 GLN A C 1
ATOM 1447 O O . GLN A 1 178 ? -21.939 -6.929 49.278 1.00 90.19 178 GLN A O 1
ATOM 1452 N N . LEU A 1 179 ? -23.317 -8.719 49.303 1.00 90.69 179 LEU A N 1
ATOM 1453 C CA . LEU A 1 179 ? -24.519 -8.006 48.887 1.00 90.69 179 LEU A CA 1
ATOM 1454 C C . LEU A 1 179 ? -24.868 -6.885 49.886 1.00 90.69 179 LEU A C 1
ATOM 1456 O O . LEU A 1 179 ? -25.010 -7.169 51.080 1.00 90.69 179 LEU A O 1
ATOM 1460 N N . PRO A 1 180 ? -25.039 -5.628 49.427 1.00 89.50 180 PRO A N 1
ATOM 1461 C CA . PRO A 1 180 ? -25.461 -4.512 50.277 1.00 89.50 180 PRO A CA 1
ATOM 1462 C C . PRO A 1 180 ? -26.707 -4.844 51.110 1.00 89.50 180 PRO A C 1
ATOM 1464 O O . PRO A 1 180 ? -27.649 -5.424 50.575 1.00 89.50 180 PRO A O 1
ATOM 1467 N N . ASP A 1 181 ? -26.696 -4.498 52.403 1.00 82.44 181 ASP A N 1
ATOM 1468 C CA . ASP A 1 181 ? -27.766 -4.719 53.404 1.00 82.44 181 ASP A CA 1
ATOM 1469 C C . ASP A 1 181 ? -28.244 -6.181 53.626 1.00 82.44 181 ASP A C 1
ATOM 1471 O O . ASP A 1 181 ? -29.086 -6.420 54.489 1.00 82.44 181 ASP A O 1
ATOM 1475 N N . GLN A 1 182 ? -27.695 -7.169 52.908 1.00 77.94 182 GLN A N 1
ATOM 1476 C CA . GLN A 1 182 ? -27.947 -8.609 53.115 1.00 77.94 182 GLN A CA 1
ATOM 1477 C C . GLN A 1 182 ? -26.720 -9.339 53.682 1.00 77.94 182 GLN A C 1
ATOM 1479 O O . GLN A 1 182 ? -26.857 -10.283 54.452 1.00 77.94 182 GLN A O 1
ATOM 1484 N N . GLY A 1 183 ? -25.507 -8.922 53.304 1.00 75.31 183 GLY A N 1
ATOM 1485 C CA . GLY A 1 183 ? -24.247 -9.505 53.780 1.00 75.31 183 GLY A CA 1
ATOM 1486 C C . GLY A 1 183 ? -23.854 -10.839 53.129 1.00 75.31 183 GLY A C 1
ATOM 1487 O O . GLY A 1 183 ? -22.700 -11.252 53.257 1.00 75.31 183 GLY A O 1
ATOM 1488 N N . ASP A 1 184 ? -24.763 -11.483 52.388 1.00 83.19 184 ASP A N 1
ATOM 1489 C CA . ASP A 1 184 ? -24.492 -12.698 51.612 1.00 83.19 184 ASP A CA 1
ATOM 1490 C C . ASP A 1 184 ? -23.319 -12.486 50.640 1.00 83.19 184 ASP A C 1
ATOM 1492 O O . ASP A 1 184 ? -23.266 -11.502 49.894 1.00 83.19 184 ASP A O 1
ATOM 1496 N N . LYS A 1 185 ? -22.378 -13.434 50.605 1.00 87.25 185 LYS A N 1
ATOM 1497 C CA . LYS A 1 185 ? -21.269 -13.426 49.645 1.00 87.25 185 LYS A CA 1
ATOM 1498 C C . LYS A 1 185 ? -21.778 -13.878 48.274 1.00 87.25 185 LYS A C 1
ATOM 1500 O O . LYS A 1 185 ? -21.936 -15.073 48.033 1.00 87.25 185 LYS A O 1
ATOM 1505 N N . TYR A 1 186 ? -22.026 -12.929 47.378 1.00 91.81 186 TYR A N 1
ATOM 1506 C CA . TYR A 1 186 ? -22.551 -13.188 46.038 1.00 91.81 186 TYR A CA 1
ATOM 1507 C C . TYR A 1 186 ? -22.047 -12.116 45.056 1.00 91.81 186 TYR A C 1
ATOM 1509 O O . TYR A 1 186 ? -21.987 -10.939 45.430 1.00 91.81 186 TYR A O 1
ATOM 1517 N N . PRO A 1 187 ? -21.672 -12.474 43.811 1.00 94.81 187 PRO A N 1
ATOM 1518 C CA . PRO A 1 187 ? -21.169 -11.498 42.854 1.00 94.81 187 PRO A CA 1
ATOM 1519 C C . PRO A 1 187 ? -22.250 -10.481 42.479 1.00 94.81 187 PRO A C 1
ATOM 1521 O O . PRO A 1 187 ? -23.365 -10.837 42.103 1.00 94.81 187 PRO A O 1
ATOM 1524 N N . TYR A 1 188 ? -21.913 -9.197 42.532 1.00 96.25 188 TYR A N 1
ATOM 1525 C CA . TYR A 1 188 ? -22.782 -8.133 42.043 1.00 96.25 188 TYR A CA 1
ATOM 1526 C C . TYR A 1 188 ? -21.978 -7.059 41.325 1.00 96.25 188 TYR A C 1
ATOM 1528 O O . TYR A 1 188 ? -20.797 -6.872 41.617 1.00 96.25 188 TYR A O 1
ATOM 1536 N N . LEU A 1 189 ? -22.631 -6.379 40.389 1.00 97.69 189 LEU A N 1
ATOM 1537 C CA . LEU A 1 189 ? -22.081 -5.358 39.509 1.00 97.69 189 LEU A CA 1
ATOM 1538 C C . LEU A 1 189 ? -22.743 -4.009 39.801 1.00 97.69 189 LEU A C 1
ATOM 1540 O O . LEU A 1 189 ? -23.939 -3.944 40.102 1.00 97.69 189 LEU A O 1
ATOM 1544 N N . THR A 1 190 ? -21.955 -2.945 39.700 1.00 96.19 190 THR A N 1
ATOM 1545 C CA . THR A 1 190 ? -22.380 -1.556 39.889 1.00 96.19 190 THR A CA 1
ATOM 1546 C C . THR A 1 190 ? -21.917 -0.683 38.718 1.00 96.19 190 THR A C 1
ATOM 1548 O O . THR A 1 190 ? -21.360 -1.166 37.734 1.00 96.19 190 THR A O 1
ATOM 1551 N N . MET A 1 191 ? -22.170 0.624 38.787 1.00 95.88 191 MET A N 1
ATOM 1552 C CA . MET A 1 191 ? -21.924 1.548 37.677 1.00 95.88 191 MET A CA 1
ATOM 1553 C C . MET A 1 191 ? -20.472 1.549 37.162 1.00 95.88 191 MET A C 1
ATOM 1555 O O . MET A 1 191 ? -20.257 1.448 35.953 1.00 95.88 191 MET A O 1
ATOM 1559 N N . ASN A 1 192 ? -19.470 1.663 38.044 1.00 94.81 192 ASN A N 1
ATOM 1560 C CA . ASN A 1 192 ? -18.064 1.790 37.630 1.00 94.81 192 ASN A CA 1
ATOM 1561 C C . ASN A 1 192 ? -17.414 0.453 37.240 1.00 94.81 192 ASN A C 1
ATOM 1563 O O . ASN A 1 192 ? -16.307 0.461 36.707 1.00 94.81 192 ASN A O 1
ATOM 1567 N N . ASP A 1 193 ? -18.112 -0.674 37.421 1.00 95.25 193 ASP A N 1
ATOM 1568 C CA . ASP A 1 193 ? -17.725 -1.945 36.797 1.00 95.25 193 ASP A CA 1
ATOM 1569 C C . ASP A 1 193 ? -17.915 -1.910 35.274 1.00 95.25 193 ASP A C 1
ATOM 1571 O O . ASP A 1 193 ? -17.271 -2.672 34.556 1.00 95.25 193 ASP A O 1
ATOM 1575 N N . PHE A 1 194 ? -18.786 -1.025 34.775 1.00 96.31 194 PHE A N 1
ATOM 1576 C CA . PHE A 1 194 ? -19.099 -0.905 33.354 1.00 96.31 194 PHE A CA 1
ATOM 1577 C C . PHE A 1 194 ? -18.670 0.417 32.726 1.00 96.31 194 PHE A C 1
ATOM 1579 O O . PHE A 1 194 ? -18.303 0.410 31.558 1.00 96.31 194 PHE A O 1
ATOM 1586 N N . LEU A 1 195 ? -18.726 1.540 33.446 1.00 96.06 195 LEU A N 1
ATOM 1587 C CA . LEU A 1 195 ? -18.385 2.863 32.913 1.00 96.06 195 LEU A CA 1
ATOM 1588 C C . LEU A 1 195 ? -17.007 3.327 33.386 1.00 96.06 195 LEU A C 1
ATOM 1590 O O . LEU A 1 195 ? -16.687 3.285 34.576 1.00 96.06 195 LEU A O 1
ATOM 1594 N N . THR A 1 196 ? -16.200 3.838 32.461 1.00 94.38 196 THR A N 1
ATOM 1595 C CA . THR A 1 196 ? -14.858 4.354 32.761 1.00 94.38 196 THR A CA 1
ATOM 1596 C C . THR A 1 196 ? -14.914 5.669 33.530 1.00 94.38 196 THR A C 1
ATOM 1598 O O . THR A 1 196 ? -15.923 6.380 33.565 1.00 94.38 196 THR A O 1
ATOM 1601 N N . GLU A 1 197 ? -13.808 6.030 34.175 1.00 92.88 197 GLU A N 1
ATOM 1602 C CA . GLU A 1 197 ? -13.657 7.334 34.835 1.00 92.88 197 GLU A CA 1
ATOM 1603 C C . GLU A 1 197 ? -13.506 8.490 33.841 1.00 92.88 197 GLU A C 1
ATOM 1605 O O . GLU A 1 197 ? -13.807 9.641 34.164 1.00 92.88 197 GLU A O 1
ATOM 1610 N N . SER A 1 198 ? -13.050 8.199 32.624 1.00 93.56 198 SER A N 1
ATOM 1611 C CA . SER A 1 198 ? -12.822 9.185 31.573 1.00 93.56 198 SER A CA 1
ATOM 1612 C C . SER A 1 198 ? -13.520 8.826 30.268 1.00 93.56 198 SER A C 1
ATOM 1614 O O . SER A 1 198 ? -13.627 7.653 29.907 1.00 93.56 198 SER A O 1
ATOM 1616 N N . ILE A 1 199 ? -13.960 9.861 29.555 1.00 94.94 199 ILE A N 1
ATOM 1617 C CA . ILE A 1 199 ? -14.456 9.783 28.181 1.00 94.94 199 ILE A CA 1
ATOM 1618 C C . ILE A 1 199 ? -13.571 10.647 27.279 1.00 94.94 199 ILE A C 1
ATOM 1620 O O . ILE A 1 199 ? -13.244 11.781 27.632 1.00 94.94 199 ILE A O 1
ATOM 1624 N N . ILE A 1 200 ? -13.161 10.116 26.134 1.00 95.31 200 ILE A N 1
ATOM 1625 C CA . ILE A 1 200 ? -12.325 10.800 25.152 1.00 95.31 200 ILE A CA 1
ATOM 1626 C C . ILE A 1 200 ? -13.239 11.521 24.164 1.00 95.31 200 ILE A C 1
ATOM 1628 O O . ILE A 1 200 ? -14.127 10.905 23.574 1.00 95.31 200 ILE A O 1
ATOM 1632 N N . LYS A 1 201 ? -13.005 12.824 23.989 1.00 95.06 201 LYS A N 1
ATOM 1633 C CA . LYS A 1 201 ? -13.670 13.679 23.003 1.00 95.06 201 LYS A CA 1
ATOM 1634 C C . LYS A 1 201 ? -12.693 14.035 21.883 1.00 95.06 201 LYS A C 1
ATOM 1636 O O . LYS A 1 201 ? -11.598 14.532 22.149 1.00 95.06 201 LYS A O 1
ATOM 1641 N N . LEU A 1 202 ? -13.111 13.807 20.644 1.00 95.38 202 LEU A N 1
ATOM 1642 C CA . LEU A 1 202 ? -12.404 14.202 19.431 1.00 95.38 202 LEU A CA 1
ATOM 1643 C C . LEU A 1 202 ? -12.849 15.606 18.987 1.00 95.38 202 LEU A C 1
ATOM 1645 O O . LEU A 1 202 ? -13.997 15.995 19.216 1.00 95.38 202 LEU A O 1
ATOM 1649 N N . PRO A 1 203 ? -11.983 16.378 18.309 1.00 94.31 203 PRO A N 1
ATOM 1650 C CA . PRO A 1 203 ? -12.345 17.692 17.769 1.00 94.31 203 PRO A CA 1
ATOM 1651 C C . PRO A 1 203 ? -13.164 17.608 16.465 1.00 94.31 203 PRO A C 1
ATOM 1653 O O . PRO A 1 203 ? -13.507 18.640 15.888 1.00 94.31 203 PRO A O 1
ATOM 1656 N N . TYR A 1 204 ? -13.470 16.397 15.994 1.00 94.69 204 TYR A N 1
ATOM 1657 C CA . TYR A 1 204 ? -14.254 16.093 14.799 1.00 94.69 204 TYR A CA 1
ATOM 1658 C C . TYR A 1 204 ? -15.294 15.006 15.109 1.00 94.69 204 TYR A C 1
ATOM 1660 O O . TYR A 1 204 ? -15.207 14.319 16.126 1.00 94.69 204 TYR A O 1
ATOM 1668 N N . LYS A 1 205 ? -16.303 14.881 14.244 1.00 95.31 205 LYS A N 1
ATOM 1669 C CA . LYS A 1 205 ? -17.278 13.783 14.299 1.00 95.31 205 LYS A CA 1
ATOM 1670 C C . LYS A 1 205 ? -16.652 12.520 13.735 1.00 95.31 205 LYS A C 1
ATOM 1672 O O . LYS A 1 205 ? -16.022 12.625 12.700 1.00 95.31 205 LYS A O 1
ATOM 1677 N N . ILE A 1 206 ? -16.841 11.381 14.374 1.00 97.00 206 ILE A N 1
ATOM 1678 C CA . ILE A 1 206 ? -16.425 10.058 13.913 1.00 97.00 206 ILE A CA 1
ATOM 1679 C C . ILE A 1 206 ? -17.244 9.667 12.678 1.00 97.00 206 ILE A C 1
ATOM 1681 O O . ILE A 1 206 ? -18.436 9.969 12.612 1.00 97.00 206 ILE A O 1
ATOM 1685 N N . ASP A 1 207 ? -16.610 8.994 11.719 1.00 96.50 207 ASP A N 1
ATOM 1686 C CA . ASP A 1 207 ? -17.277 8.446 10.537 1.00 96.50 207 ASP A CA 1
ATOM 1687 C C . ASP A 1 207 ? -18.278 7.344 10.919 1.00 96.50 207 ASP A C 1
ATOM 1689 O O . ASP A 1 207 ? -17.898 6.226 11.276 1.00 96.50 207 ASP A O 1
ATOM 1693 N N . SER A 1 208 ? -19.568 7.684 10.867 1.00 95.25 208 SER A N 1
ATOM 1694 C CA . SER A 1 208 ? -20.675 6.805 11.245 1.00 95.25 208 SER A CA 1
ATOM 1695 C C . SER A 1 208 ? -20.998 5.730 10.209 1.00 95.25 208 SER A C 1
ATOM 1697 O O . SER A 1 208 ? -21.697 4.777 10.550 1.00 95.25 208 SER A O 1
ATOM 1699 N N . ASP A 1 209 ? -20.452 5.824 8.992 1.00 93.56 209 ASP A N 1
ATOM 1700 C CA . ASP A 1 209 ? -20.543 4.752 7.998 1.00 93.56 209 ASP A CA 1
ATOM 1701 C C . ASP A 1 209 ? -19.493 3.658 8.267 1.00 93.56 209 ASP A C 1
ATOM 1703 O O . ASP A 1 209 ? -19.636 2.525 7.805 1.00 93.56 209 ASP A O 1
ATOM 1707 N N . LYS A 1 210 ? -18.433 3.977 9.027 1.00 95.19 210 LYS A N 1
ATOM 1708 C CA . LYS A 1 210 ? -17.299 3.076 9.299 1.00 95.19 210 LYS A CA 1
ATOM 1709 C C . LYS A 1 210 ? -17.191 2.623 10.753 1.00 95.19 210 LYS A C 1
ATOM 1711 O O . LYS A 1 210 ? -16.651 1.547 11.016 1.00 95.19 210 LYS A O 1
ATOM 1716 N N . PHE A 1 211 ? -17.698 3.397 11.707 1.00 96.31 211 PHE A N 1
ATOM 1717 C CA . PHE A 1 211 ? -17.589 3.104 13.136 1.00 96.31 211 PHE A CA 1
ATOM 1718 C C . PHE A 1 211 ? -18.909 3.357 13.863 1.00 96.31 211 PHE A C 1
ATOM 1720 O O . PHE A 1 211 ? -19.668 4.257 13.518 1.00 96.31 211 PHE A O 1
ATOM 1727 N N . LEU A 1 212 ? -19.170 2.586 14.922 1.00 95.12 212 LEU A N 1
ATOM 1728 C CA . LEU A 1 212 ? -20.307 2.839 15.800 1.00 95.12 212 LEU A CA 1
ATOM 1729 C C . LEU A 1 212 ? -20.140 4.192 16.499 1.00 95.12 212 LEU A C 1
ATOM 1731 O O . LEU A 1 212 ? -19.206 4.388 17.280 1.00 95.12 212 LEU A O 1
ATOM 1735 N N . THR A 1 213 ? -21.093 5.090 16.273 1.00 93.56 213 THR A N 1
ATOM 1736 C CA . THR A 1 213 ? -21.172 6.395 16.929 1.00 93.56 213 THR A CA 1
ATOM 1737 C C . THR A 1 213 ? -22.369 6.469 17.873 1.00 93.56 213 THR A C 1
ATOM 1739 O O . THR A 1 213 ? -23.379 5.786 17.705 1.00 93.56 213 THR A O 1
ATOM 1742 N N . ILE A 1 214 ? -22.253 7.294 18.917 1.00 88.31 214 ILE A N 1
ATOM 1743 C CA . ILE A 1 214 ? -23.319 7.533 19.896 1.00 88.31 214 ILE A CA 1
ATOM 1744 C C . ILE A 1 214 ? -23.389 9.038 20.179 1.00 88.31 214 ILE A C 1
ATOM 1746 O O . ILE A 1 214 ? -22.357 9.698 20.316 1.00 88.31 214 ILE A O 1
ATOM 1750 N N . GLY A 1 215 ? -24.600 9.585 20.317 1.00 85.44 215 GLY A N 1
ATOM 1751 C CA . GLY A 1 215 ? -24.801 11.003 20.634 1.00 85.44 215 GLY A CA 1
ATOM 1752 C C . GLY A 1 215 ? -24.322 11.918 19.505 1.00 85.44 215 GLY A C 1
ATOM 1753 O O . GLY A 1 215 ? -24.630 11.668 18.346 1.00 85.44 215 GLY A O 1
ATOM 1754 N N . ASP A 1 216 ? -23.549 12.955 19.837 1.00 83.88 216 ASP A N 1
ATOM 1755 C CA . ASP A 1 216 ? -23.029 13.942 18.872 1.00 83.88 216 ASP A CA 1
ATOM 1756 C C . ASP A 1 216 ? -21.854 13.437 18.012 1.00 83.88 216 ASP A C 1
ATOM 1758 O O . ASP A 1 216 ? -21.220 14.221 17.306 1.00 83.88 216 ASP A O 1
ATOM 1762 N N . GLU A 1 217 ? -21.561 12.131 18.053 1.00 92.44 217 GLU A N 1
ATOM 1763 C CA . GLU A 1 217 ? -20.564 11.448 17.212 1.00 92.44 217 GLU A CA 1
ATOM 1764 C C . GLU A 1 217 ? -19.110 11.878 17.479 1.00 92.44 217 GLU A C 1
ATOM 1766 O O . GLU A 1 217 ? -18.222 11.522 16.725 1.00 92.44 217 GLU A O 1
ATOM 1771 N N . GLN A 1 218 ? -18.823 12.624 18.549 1.00 93.62 218 GLN A N 1
ATOM 1772 C CA . GLN A 1 218 ? -17.468 13.116 18.869 1.00 93.62 218 GLN A CA 1
ATOM 1773 C C . GLN A 1 218 ? -16.777 12.353 20.005 1.00 93.62 218 GLN A C 1
ATOM 1775 O O . GLN A 1 218 ? -15.682 12.725 20.422 1.00 93.62 218 GLN A O 1
ATOM 1780 N N . TYR A 1 219 ? -17.422 11.328 20.557 1.00 95.56 219 TYR A N 1
ATOM 1781 C CA . TYR A 1 219 ? -16.973 10.657 21.772 1.00 95.56 219 TYR A CA 1
ATOM 1782 C C . TYR A 1 219 ? -16.642 9.194 21.508 1.00 95.56 219 TYR A C 1
ATOM 1784 O O . TYR A 1 219 ? -17.412 8.490 20.856 1.00 95.56 219 TYR A O 1
ATOM 1792 N N . LEU A 1 220 ? -15.523 8.730 22.067 1.00 96.94 220 LEU A N 1
ATOM 1793 C CA . LEU A 1 220 ? -15.231 7.299 22.140 1.00 96.94 220 LEU A CA 1
ATOM 1794 C C . LEU A 1 220 ? -16.093 6.641 23.223 1.00 96.94 220 LEU A C 1
ATOM 1796 O O . LEU A 1 220 ? -16.514 7.294 24.179 1.00 96.94 220 LEU A O 1
ATOM 1800 N N . ILE A 1 221 ? -16.345 5.340 23.092 1.00 96.38 221 ILE A N 1
ATOM 1801 C CA . ILE A 1 221 ? -17.277 4.608 23.953 1.00 96.38 221 ILE A CA 1
ATOM 1802 C C . ILE A 1 221 ? -16.625 4.360 25.337 1.00 96.38 221 ILE A C 1
ATOM 1804 O O . ILE A 1 221 ? -15.632 3.629 25.412 1.00 96.38 221 ILE A O 1
ATOM 1808 N N . PRO A 1 222 ? -17.144 4.929 26.446 1.00 96.38 222 PRO A N 1
ATOM 1809 C CA . PRO A 1 222 ? -16.491 4.916 27.763 1.00 96.38 222 PRO A CA 1
ATOM 1810 C C . PRO A 1 222 ? -16.862 3.678 28.599 1.00 96.38 222 PRO A C 1
ATOM 1812 O O . PRO A 1 222 ? -17.360 3.787 29.722 1.00 96.38 222 PRO A O 1
ATOM 1815 N N . LEU A 1 223 ? -16.669 2.486 28.032 1.00 95.75 223 LEU A N 1
ATOM 1816 C CA . LEU A 1 223 ? -16.954 1.216 28.707 1.00 95.75 223 LEU A CA 1
ATOM 1817 C C . LEU A 1 223 ? -15.703 0.633 29.367 1.00 95.75 223 LEU A C 1
ATOM 1819 O O . LEU A 1 223 ? -14.593 0.907 28.939 1.00 95.75 223 LEU A O 1
ATOM 1823 N N . GLN A 1 224 ? -15.873 -0.170 30.410 1.00 93.62 224 GLN A N 1
ATOM 1824 C CA . GLN A 1 224 ? -14.821 -0.979 31.026 1.00 93.62 224 GLN A CA 1
ATOM 1825 C C . GLN A 1 224 ? -14.673 -2.312 30.276 1.00 93.62 224 GLN A C 1
ATOM 1827 O O . GLN A 1 224 ? -15.673 -2.823 29.767 1.00 93.62 224 GLN A O 1
ATOM 1832 N N . PRO A 1 225 ? -13.482 -2.950 30.276 1.00 90.62 225 PRO A N 1
ATOM 1833 C CA . PRO A 1 225 ? -13.295 -4.279 29.678 1.00 90.62 225 PRO A CA 1
ATOM 1834 C C . PRO A 1 225 ? -14.310 -5.318 30.176 1.00 90.62 225 PRO A C 1
ATOM 1836 O O . PRO A 1 225 ? -14.802 -6.137 29.407 1.00 90.62 225 PRO A O 1
ATOM 1839 N N . LEU A 1 226 ? -14.690 -5.228 31.455 1.00 91.56 226 LEU A N 1
ATOM 1840 C CA . LEU A 1 226 ? -15.650 -6.122 32.103 1.00 91.56 226 LEU A CA 1
ATOM 1841 C C . LEU A 1 226 ? -17.033 -6.132 31.425 1.00 91.56 226 LEU A C 1
ATOM 1843 O O . LEU A 1 226 ? -17.723 -7.146 31.492 1.00 91.56 226 LEU A O 1
ATOM 1847 N N . PHE A 1 227 ? -17.431 -5.063 30.726 1.00 93.94 227 PHE A N 1
ATOM 1848 C CA . PHE A 1 227 ? -18.657 -5.057 29.921 1.00 93.94 227 PHE A CA 1
ATOM 1849 C C . PHE A 1 227 ? -18.647 -6.176 28.867 1.00 93.94 227 PHE A C 1
ATOM 1851 O O . PHE A 1 227 ? -19.629 -6.910 28.721 1.00 93.94 227 PHE A O 1
ATOM 1858 N N . PHE A 1 228 ? -17.510 -6.355 28.191 1.00 92.50 228 PHE A N 1
ATOM 1859 C CA . PHE A 1 228 ? -17.346 -7.332 27.118 1.00 92.50 228 PHE A CA 1
ATOM 1860 C C . PHE A 1 228 ? -17.267 -8.781 27.620 1.00 92.50 228 PHE A C 1
ATOM 1862 O O . PHE A 1 228 ? -17.327 -9.706 26.814 1.00 92.50 228 PHE A O 1
ATOM 1869 N N . ASN A 1 229 ? -17.222 -9.013 28.936 1.00 91.88 229 ASN A N 1
ATOM 1870 C CA . ASN A 1 229 ? -17.385 -10.356 29.503 1.00 91.88 229 ASN A CA 1
ATOM 1871 C C . ASN A 1 229 ? -18.850 -10.824 29.461 1.00 91.88 229 ASN A C 1
ATOM 1873 O O . ASN A 1 229 ? -19.111 -12.023 29.493 1.00 91.88 229 ASN A O 1
ATOM 1877 N N . TYR A 1 230 ? -19.806 -9.893 29.387 1.00 93.88 230 TYR A N 1
ATOM 1878 C CA . TYR A 1 230 ? -21.243 -10.191 29.443 1.00 93.88 230 TYR A CA 1
ATOM 1879 C C . TYR A 1 230 ? -21.968 -9.909 28.127 1.00 93.88 230 TYR A C 1
ATOM 1881 O O . TYR A 1 230 ? -22.952 -10.582 27.811 1.00 93.88 230 TYR A O 1
ATOM 1889 N N . PHE A 1 231 ? -21.484 -8.927 27.367 1.00 94.12 231 PHE A N 1
ATOM 1890 C CA . PHE A 1 231 ? -22.112 -8.443 26.143 1.00 94.12 231 PHE A CA 1
ATOM 1891 C C . PHE A 1 231 ? -21.111 -8.411 24.985 1.00 94.12 231 PHE A C 1
ATOM 1893 O O . PHE A 1 231 ? -19.901 -8.319 25.182 1.00 94.12 231 PHE A O 1
ATOM 1900 N N . SER A 1 232 ? -21.621 -8.529 23.768 1.00 93.00 232 SER A N 1
ATOM 1901 C CA . SER A 1 232 ? -20.875 -8.455 22.512 1.00 93.00 232 SER A CA 1
ATOM 1902 C C . SER A 1 232 ? -21.015 -7.079 21.858 1.00 93.00 232 SER A C 1
ATOM 1904 O O . SER A 1 232 ? -21.903 -6.294 22.207 1.00 93.00 232 SER A O 1
ATOM 1906 N N . THR A 1 233 ? -20.199 -6.798 20.845 1.00 92.12 233 THR A N 1
ATOM 1907 C CA . THR A 1 233 ? -20.372 -5.608 19.994 1.00 92.12 233 THR A CA 1
ATOM 1908 C C . THR A 1 233 ? -21.751 -5.559 19.333 1.00 92.12 233 THR A C 1
ATOM 1910 O O . THR A 1 233 ? -22.361 -4.494 19.244 1.00 92.12 233 THR A O 1
ATOM 1913 N N . LYS A 1 234 ? -22.310 -6.717 18.957 1.00 91.50 234 LYS A N 1
ATOM 1914 C CA . LYS A 1 234 ? -23.669 -6.830 18.402 1.00 91.50 234 LYS A CA 1
ATOM 1915 C C . LYS A 1 234 ? -24.748 -6.400 19.392 1.00 91.50 234 LYS A C 1
ATOM 1917 O O . LYS A 1 234 ? -25.769 -5.857 18.972 1.00 91.50 234 LYS A O 1
ATOM 1922 N N . ASP A 1 235 ? -24.535 -6.611 20.690 1.00 92.62 235 ASP A N 1
ATOM 1923 C CA . ASP A 1 235 ? -25.468 -6.145 21.719 1.00 92.62 235 ASP A CA 1
ATOM 1924 C C . ASP A 1 235 ? -25.441 -4.620 21.850 1.00 92.62 235 ASP A C 1
ATOM 1926 O O . ASP A 1 235 ? -26.490 -4.010 22.047 1.00 92.62 235 ASP A O 1
ATOM 1930 N N . LEU A 1 236 ? -24.275 -3.987 21.682 1.00 90.69 236 LEU A N 1
ATOM 1931 C CA . LEU A 1 236 ? -24.174 -2.525 21.627 1.00 90.69 236 LEU A CA 1
ATOM 1932 C C . LEU A 1 236 ? -24.875 -1.961 20.386 1.00 90.69 236 LEU A C 1
ATOM 1934 O O . LEU A 1 236 ? -25.650 -1.015 20.515 1.00 90.69 236 LEU A O 1
ATOM 1938 N N . LEU A 1 237 ? -24.654 -2.577 19.219 1.00 85.44 237 LEU A N 1
ATOM 1939 C CA . LEU A 1 237 ? -25.241 -2.159 17.939 1.00 85.44 237 LEU A CA 1
ATOM 1940 C C . LEU A 1 237 ? -26.772 -2.269 17.921 1.00 85.44 237 LEU A C 1
ATOM 1942 O O . LEU A 1 237 ? -27.453 -1.363 17.449 1.00 85.44 237 LEU A O 1
ATOM 1946 N N . ASN A 1 238 ? -27.323 -3.365 18.449 1.00 84.00 238 ASN A N 1
ATOM 1947 C CA . ASN A 1 238 ? -28.757 -3.656 18.349 1.00 84.00 238 ASN A CA 1
ATOM 1948 C C . ASN A 1 238 ? -29.552 -3.285 19.608 1.00 84.00 238 ASN A C 1
ATOM 1950 O O . ASN A 1 238 ? -30.766 -3.093 19.547 1.00 84.00 238 ASN A O 1
ATOM 1954 N N . GLY A 1 239 ? -28.898 -3.244 20.769 1.00 74.31 239 GLY A N 1
ATOM 1955 C CA . GLY A 1 239 ? -29.565 -3.187 22.067 1.00 74.31 239 GLY A CA 1
ATOM 1956 C C . GLY A 1 239 ? -29.870 -1.783 22.579 1.00 74.31 239 GLY A C 1
ATOM 1957 O O . GLY A 1 239 ? -30.536 -1.669 23.606 1.00 74.31 239 GLY A O 1
ATOM 1958 N N . ASN A 1 240 ? -29.392 -0.720 21.912 1.00 82.12 240 ASN A N 1
ATOM 1959 C CA . ASN A 1 240 ? -29.464 0.662 22.416 1.00 82.12 240 ASN A CA 1
ATOM 1960 C C . ASN A 1 240 ? -29.033 0.763 23.894 1.00 82.12 240 ASN A C 1
ATOM 1962 O O . ASN A 1 240 ? -29.635 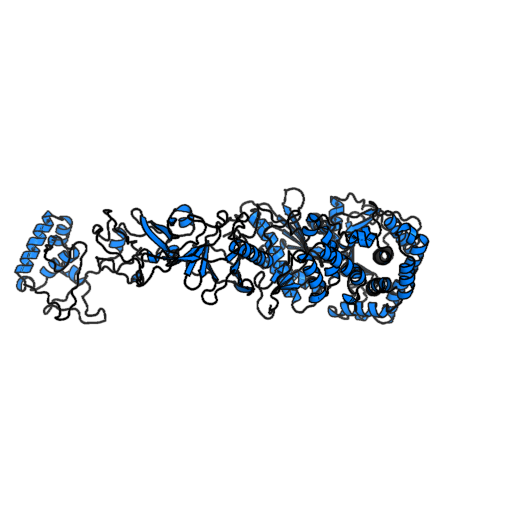1.491 24.692 1.00 82.12 240 ASN A O 1
ATOM 1966 N N . LEU A 1 241 ? -28.010 -0.017 24.261 1.00 92.94 241 LEU A N 1
ATOM 1967 C CA . LEU A 1 241 ? -27.581 -0.170 25.648 1.00 92.94 241 LEU A CA 1
ATOM 1968 C C . LEU A 1 241 ? -26.952 1.112 26.178 1.00 92.94 241 LEU A C 1
ATOM 1970 O O . LEU A 1 241 ? -27.069 1.390 27.361 1.00 92.94 241 LEU A O 1
ATOM 1974 N N . ILE A 1 242 ? -26.323 1.912 25.323 1.00 94.75 242 ILE A N 1
ATOM 1975 C CA . ILE A 1 242 ? -25.619 3.127 25.719 1.00 94.75 242 ILE A CA 1
ATOM 1976 C C . ILE A 1 242 ? -26.131 4.339 24.942 1.00 94.75 242 ILE A C 1
ATOM 1978 O O . ILE A 1 242 ? -26.403 4.266 23.745 1.00 94.75 242 ILE A O 1
ATOM 1982 N N . LYS A 1 243 ? -26.267 5.470 25.635 1.00 93.75 243 LYS A N 1
ATOM 1983 C CA . LYS A 1 243 ? -26.636 6.766 25.060 1.00 93.75 243 LYS A CA 1
ATOM 1984 C C . LYS A 1 243 ? -25.740 7.853 25.624 1.00 93.75 243 LYS A C 1
ATOM 1986 O O . LYS A 1 243 ? -25.395 7.837 26.801 1.00 93.75 243 LYS A O 1
ATOM 1991 N N . ILE A 1 244 ? -25.409 8.822 24.782 1.00 93.44 244 ILE A N 1
ATOM 1992 C CA . ILE A 1 244 ? -24.590 9.978 25.138 1.00 93.44 244 ILE A CA 1
ATOM 1993 C C . ILE A 1 244 ? -25.390 11.232 24.800 1.00 93.44 244 ILE A C 1
ATOM 1995 O O . ILE A 1 244 ? -25.920 11.352 23.696 1.00 93.44 244 ILE A O 1
ATOM 1999 N N . LYS A 1 245 ? -25.499 12.152 25.759 1.00 92.81 245 LYS A N 1
ATOM 2000 C CA . LYS A 1 245 ? -26.219 13.417 25.610 1.00 92.81 245 LYS A CA 1
ATOM 2001 C C . LYS A 1 245 ? -25.378 14.569 26.144 1.00 92.81 245 LYS A C 1
ATOM 2003 O O . LYS A 1 245 ? -25.033 14.582 27.327 1.00 92.81 245 LYS A O 1
ATOM 2008 N N . GLU A 1 246 ? -25.085 15.555 25.303 1.00 89.81 246 GLU A N 1
ATOM 2009 C CA . GLU A 1 246 ? -24.460 16.794 25.763 1.00 89.81 246 GLU A CA 1
ATOM 2010 C C . GLU A 1 246 ? -25.409 17.590 26.675 1.00 89.81 246 GLU A C 1
ATOM 2012 O O . GLU A 1 246 ? -26.621 17.690 26.455 1.00 89.81 246 GLU A O 1
ATOM 2017 N N . LEU A 1 247 ? -24.839 18.143 27.744 1.00 88.94 247 LEU A N 1
ATOM 2018 C CA . LEU A 1 247 ? -25.513 18.995 28.714 1.00 88.94 247 LEU A CA 1
ATOM 2019 C C . LEU A 1 247 ? -24.940 20.418 28.649 1.00 88.94 247 LEU A C 1
ATOM 2021 O O . LEU A 1 247 ? -23.835 20.659 28.160 1.00 88.94 247 LEU A O 1
ATOM 2025 N N . ALA A 1 248 ? -25.679 21.382 29.201 1.00 79.00 248 ALA A N 1
ATOM 2026 C CA . ALA A 1 248 ? -25.180 22.745 29.351 1.00 79.00 248 ALA A CA 1
ATOM 2027 C C . ALA A 1 248 ? -23.883 22.777 30.188 1.00 79.00 248 ALA A C 1
ATOM 2029 O O . ALA A 1 248 ? -23.750 22.045 31.167 1.00 79.00 248 ALA A O 1
ATOM 2030 N N . GLY A 1 249 ? -22.943 23.659 29.828 1.00 73.75 249 GLY A N 1
ATOM 2031 C CA . GLY A 1 249 ? -21.688 23.844 30.571 1.00 73.75 249 GLY A CA 1
ATOM 2032 C C . GLY A 1 249 ? -20.525 22.933 30.156 1.00 73.75 249 GLY A C 1
ATOM 2033 O O . GLY A 1 249 ? -19.606 22.756 30.953 1.00 73.75 249 GLY A O 1
ATOM 2034 N N . SER A 1 250 ? -20.536 22.394 28.929 1.00 82.56 250 SER A N 1
ATOM 2035 C CA . SER A 1 250 ? -19.482 21.505 28.395 1.00 82.56 250 SER A CA 1
ATOM 2036 C C . SER A 1 250 ? -19.336 20.193 29.177 1.00 82.56 250 SER A C 1
ATOM 2038 O O . SER A 1 250 ? -18.232 19.670 29.342 1.00 82.56 250 SER A O 1
ATOM 2040 N N . SER A 1 251 ? -20.458 19.668 29.665 1.00 90.00 251 SER A N 1
ATOM 2041 C CA . SER A 1 251 ? -20.549 18.357 30.307 1.00 90.00 251 SER A CA 1
ATOM 2042 C C . SER A 1 251 ? -21.308 17.391 29.405 1.00 90.00 251 SER A C 1
ATOM 2044 O O . SER A 1 251 ? -22.136 17.807 28.598 1.00 90.00 251 SER A O 1
ATOM 2046 N N . VAL A 1 252 ? -21.059 16.096 29.560 1.00 93.38 252 VAL A N 1
ATOM 2047 C CA . VAL A 1 252 ? -21.758 15.052 28.807 1.00 93.38 252 VAL A CA 1
ATOM 2048 C C . VAL A 1 252 ? -22.307 14.000 29.760 1.00 93.38 252 VAL A C 1
ATOM 2050 O O . VAL A 1 252 ? -21.631 13.578 30.696 1.00 93.38 252 VAL A O 1
ATOM 2053 N N . GLN A 1 253 ? -23.557 13.608 29.548 1.00 94.88 253 GLN A N 1
ATOM 2054 C CA . GLN A 1 253 ? -24.217 12.542 30.286 1.00 94.88 253 GLN A CA 1
ATOM 2055 C C . GLN A 1 253 ? -24.156 11.255 29.470 1.00 94.88 253 GLN A C 1
ATOM 2057 O O . GLN A 1 253 ? -24.580 11.236 28.315 1.00 94.88 253 GLN A O 1
ATOM 2062 N N . VAL A 1 254 ? -23.667 10.186 30.090 1.00 95.81 254 VAL A N 1
ATOM 2063 C CA . VAL A 1 254 ? -23.700 8.830 29.542 1.00 95.81 254 VAL A CA 1
ATOM 2064 C C . VAL A 1 254 ? -24.730 8.029 30.324 1.00 95.81 254 VAL A C 1
ATOM 2066 O O . VAL A 1 254 ? -24.655 7.953 31.549 1.00 95.81 254 VAL A O 1
ATOM 2069 N N . GLU A 1 255 ? -25.694 7.458 29.614 1.00 95.88 255 GLU A N 1
ATOM 2070 C CA . GLU A 1 255 ? -26.690 6.530 30.144 1.00 95.88 255 GLU A CA 1
ATOM 2071 C C . GLU A 1 255 ? -26.361 5.126 29.628 1.00 95.88 255 GLU A C 1
ATOM 2073 O O . GLU A 1 255 ? -26.250 4.932 28.418 1.00 95.88 255 GLU A O 1
ATOM 2078 N N . LEU A 1 256 ? -26.201 4.158 30.530 1.00 96.69 256 LEU A N 1
ATOM 2079 C CA . LEU A 1 256 ? -25.941 2.755 30.216 1.00 96.69 256 LEU A CA 1
ATOM 2080 C C . LEU A 1 256 ? -27.028 1.872 30.835 1.00 96.69 256 LEU A C 1
ATOM 2082 O O . LEU A 1 256 ? -27.164 1.797 32.052 1.00 96.69 256 LEU A O 1
ATOM 2086 N N . ASN A 1 257 ? -27.783 1.182 29.992 1.00 96.12 257 ASN A N 1
ATOM 2087 C CA . ASN A 1 257 ? -28.851 0.266 30.354 1.00 96.12 257 ASN A CA 1
ATOM 2088 C C . ASN A 1 257 ? -28.326 -1.169 30.320 1.00 96.12 257 ASN A C 1
ATOM 2090 O O . ASN A 1 257 ? -28.048 -1.704 29.250 1.00 96.12 257 ASN A O 1
ATOM 2094 N N . ILE A 1 258 ? -28.214 -1.801 31.488 1.00 97.44 258 ILE A N 1
ATOM 2095 C CA . ILE A 1 258 ? -27.779 -3.192 31.617 1.00 97.44 258 ILE A CA 1
ATOM 2096 C C . ILE A 1 258 ? -29.008 -4.100 31.765 1.00 97.44 258 ILE A C 1
ATOM 2098 O O . ILE A 1 258 ? -29.746 -3.970 32.750 1.00 97.44 258 ILE A O 1
ATOM 2102 N N . PRO A 1 259 ? -29.250 -5.029 30.822 1.00 96.62 259 PRO A N 1
ATOM 2103 C CA . PRO A 1 259 ? -30.351 -5.978 30.915 1.00 96.62 259 PRO A CA 1
ATOM 2104 C C . PRO A 1 259 ? -30.224 -6.893 32.137 1.00 96.62 259 PRO A C 1
ATOM 2106 O O . PRO A 1 259 ? -29.174 -7.488 32.391 1.00 96.62 259 PRO A O 1
ATOM 2109 N N . ILE A 1 260 ? -31.330 -7.064 32.854 1.00 96.81 260 ILE A N 1
ATOM 2110 C CA . ILE A 1 260 ? -31.471 -8.006 33.970 1.00 96.81 260 ILE A CA 1
ATOM 2111 C C . ILE A 1 260 ? -32.636 -8.959 33.700 1.00 96.81 260 ILE A C 1
ATOM 2113 O O . ILE A 1 260 ? -33.387 -8.801 32.734 1.00 96.81 260 ILE A O 1
ATOM 2117 N N . LYS A 1 261 ? -32.805 -9.969 34.554 1.00 96.12 261 LYS A N 1
ATOM 2118 C CA . LYS A 1 261 ? -33.889 -10.953 34.464 1.00 96.12 261 LYS A CA 1
ATOM 2119 C C . LYS A 1 261 ? -35.260 -10.284 34.343 1.00 96.12 261 LYS A C 1
ATOM 2121 O O . LYS A 1 261 ? -36.097 -10.761 33.576 1.00 96.12 261 LYS A O 1
ATOM 2126 N N . LYS A 1 262 ? -35.470 -9.158 35.036 1.00 94.69 262 LYS A N 1
ATOM 2127 C CA . LYS A 1 262 ? -36.696 -8.354 34.958 1.00 94.69 262 LYS A CA 1
ATOM 2128 C C . LYS A 1 262 ? -36.412 -6.900 34.565 1.00 94.69 262 LYS A C 1
ATOM 2130 O O . LYS A 1 262 ? -36.290 -6.019 35.408 1.00 94.69 262 LYS A O 1
ATOM 2135 N N . GLY A 1 263 ? -36.350 -6.639 33.260 1.00 93.56 263 GLY A N 1
ATOM 2136 C CA . GLY A 1 263 ? -36.138 -5.294 32.712 1.00 93.56 263 GLY A CA 1
ATOM 2137 C C . GLY A 1 263 ? -34.655 -4.937 32.586 1.00 93.56 263 GLY A C 1
ATOM 2138 O O . GLY A 1 263 ? -33.876 -5.723 32.051 1.00 93.56 263 GLY A O 1
ATOM 2139 N N . PHE A 1 264 ? -34.274 -3.746 33.042 1.00 94.94 264 PHE A N 1
ATOM 2140 C CA . PHE A 1 264 ? -32.902 -3.235 32.997 1.00 94.94 264 PHE A CA 1
ATOM 2141 C C . PHE A 1 264 ? -32.605 -2.374 34.229 1.00 94.94 264 PHE A C 1
ATOM 2143 O O . PHE A 1 264 ? -33.523 -1.832 34.847 1.00 94.94 264 PHE A O 1
ATOM 2150 N N . ILE A 1 265 ? -31.320 -2.235 34.553 1.00 96.81 265 ILE A N 1
ATOM 2151 C CA . ILE A 1 265 ? -30.813 -1.196 35.453 1.00 96.81 265 ILE A CA 1
ATOM 2152 C C . ILE A 1 265 ? -30.116 -0.135 34.609 1.00 96.81 265 ILE A C 1
ATOM 2154 O O . ILE A 1 265 ? -29.254 -0.461 33.793 1.00 96.81 265 ILE A O 1
ATOM 2158 N N . SER A 1 266 ? -30.506 1.123 34.802 1.00 95.19 266 SER A N 1
ATOM 2159 C CA . SER A 1 266 ? -29.910 2.278 34.132 1.00 95.19 266 SER A CA 1
ATOM 2160 C C . SER A 1 266 ? -28.861 2.919 35.027 1.00 95.19 266 SER A C 1
ATOM 2162 O O . SER A 1 266 ? -29.154 3.305 36.158 1.00 95.19 266 SER A O 1
ATOM 2164 N N . TYR A 1 267 ? -27.654 3.073 34.503 1.00 96.62 267 TYR A N 1
ATOM 2165 C CA . TYR A 1 267 ? -26.599 3.867 35.110 1.00 96.62 267 TYR A CA 1
ATOM 2166 C C . TYR A 1 267 ? -26.455 5.189 34.374 1.00 96.62 267 TYR A C 1
ATOM 2168 O O . TYR A 1 267 ? -26.362 5.203 33.149 1.00 96.62 267 TYR A O 1
ATOM 2176 N N . THR A 1 268 ? -26.392 6.287 35.123 1.00 94.75 268 THR A N 1
ATOM 2177 C CA . THR A 1 268 ? -26.173 7.625 34.574 1.00 94.75 268 THR A CA 1
ATOM 2178 C C . THR A 1 268 ? -24.889 8.207 35.146 1.00 94.75 268 THR A C 1
ATOM 2180 O O . THR A 1 268 ? -24.780 8.392 36.355 1.00 94.75 268 THR A O 1
ATOM 2183 N N . LYS A 1 269 ? -23.926 8.543 34.282 1.00 94.06 269 LYS A N 1
ATOM 2184 C CA . LYS A 1 269 ? -22.660 9.175 34.682 1.00 94.06 269 LYS A CA 1
ATOM 2185 C C . LYS A 1 269 ? -22.443 10.479 33.928 1.00 94.06 269 LYS A C 1
ATOM 2187 O O . LYS A 1 269 ? -22.553 10.528 32.704 1.00 94.06 269 LYS A O 1
ATOM 2192 N N . ILE A 1 270 ? -22.127 11.547 34.662 1.00 93.44 270 ILE A N 1
ATOM 2193 C CA . ILE A 1 270 ? -21.848 12.868 34.082 1.00 93.44 270 ILE A CA 1
ATOM 2194 C C . ILE A 1 270 ? -20.337 13.089 34.025 1.00 93.44 270 ILE A C 1
ATOM 2196 O O . ILE A 1 270 ? -19.661 13.125 35.058 1.00 93.44 270 ILE A O 1
ATOM 2200 N N . TYR A 1 271 ? -19.822 13.304 32.818 1.00 93.19 271 TYR A N 1
ATOM 2201 C CA . TYR A 1 271 ? -18.429 13.636 32.551 1.00 93.19 271 TYR A CA 1
ATOM 2202 C C . TYR A 1 271 ? -18.275 15.144 32.345 1.00 93.19 271 TYR A C 1
ATOM 2204 O O . TYR A 1 271 ? -19.074 15.770 31.650 1.00 93.19 271 TYR A O 1
ATOM 2212 N N . ASN A 1 272 ? -17.248 15.738 32.954 1.00 90.44 272 ASN A N 1
ATOM 2213 C CA . ASN A 1 272 ? -17.028 17.188 32.941 1.00 90.44 272 ASN A CA 1
ATOM 2214 C C . ASN A 1 272 ? -15.642 17.537 32.380 1.00 90.44 272 ASN A C 1
ATOM 2216 O O . ASN A 1 272 ? -14.675 16.820 32.634 1.00 90.44 272 ASN A O 1
ATOM 2220 N N . LEU A 1 273 ? -15.544 18.658 31.658 1.00 82.75 273 LEU A N 1
ATOM 2221 C CA . LEU A 1 273 ? -14.288 19.149 31.072 1.00 82.75 273 LEU A CA 1
ATOM 2222 C C . LEU A 1 273 ? -13.317 19.722 32.120 1.00 82.75 273 LEU A C 1
ATOM 2224 O O . LEU A 1 273 ? -12.106 19.549 32.033 1.00 82.75 273 LEU A O 1
ATOM 2228 N N . LYS A 1 274 ? -13.847 20.425 33.130 1.00 66.56 274 LYS A N 1
ATOM 2229 C CA . LYS A 1 274 ? -13.050 21.056 34.191 1.00 66.56 274 LYS A CA 1
ATOM 2230 C C . LYS A 1 274 ? -12.926 20.135 35.397 1.00 66.56 274 LYS A C 1
ATOM 2232 O O . LYS A 1 274 ? -13.920 19.570 35.853 1.00 66.56 274 LYS A O 1
ATOM 2237 N N . SER A 1 275 ? -11.733 20.104 35.988 1.00 52.00 275 SER A N 1
ATOM 2238 C CA . SER A 1 275 ? -11.414 19.506 37.290 1.00 52.00 275 SER A CA 1
ATOM 2239 C C . SER A 1 275 ? -12.087 20.227 38.473 1.00 52.00 275 SER A C 1
ATOM 2241 O O . SER A 1 275 ? -11.479 20.401 39.524 1.00 52.00 275 SER A O 1
ATOM 2243 N N . ASN A 1 276 ? -13.369 20.592 38.362 1.00 45.50 276 ASN A N 1
ATOM 2244 C CA . ASN A 1 276 ? -14.208 20.892 39.528 1.00 45.50 276 ASN A CA 1
ATOM 2245 C C . ASN A 1 276 ? -14.484 19.623 40.367 1.00 45.50 276 ASN A C 1
ATOM 2247 O O . ASN A 1 276 ? -15.327 19.633 41.258 1.00 45.50 276 ASN A O 1
ATOM 2251 N N . ILE A 1 277 ? -13.740 18.539 40.125 1.00 51.97 277 ILE A N 1
ATOM 2252 C CA . ILE A 1 277 ? -13.393 17.529 41.125 1.00 51.97 277 ILE A CA 1
ATOM 2253 C C . ILE A 1 277 ? -12.328 18.144 42.058 1.00 51.97 277 ILE A C 1
ATOM 2255 O O . ILE A 1 277 ? -11.221 17.644 42.224 1.00 51.97 277 ILE A O 1
ATOM 2259 N N . SER A 1 278 ? -12.628 19.314 42.620 1.00 41.31 278 SER A N 1
ATOM 2260 C CA . SER A 1 278 ? -11.853 19.900 43.700 1.00 41.31 278 SER A CA 1
ATOM 2261 C C . SER A 1 278 ? -12.244 19.163 44.979 1.00 41.31 278 SER A C 1
ATOM 2263 O O . SER A 1 278 ? -13.289 19.447 45.558 1.00 41.31 278 SER A O 1
ATOM 2265 N N . GLY A 1 279 ? -11.422 18.203 45.399 1.00 43.38 279 GLY A N 1
ATOM 2266 C CA . GLY A 1 279 ? -11.335 17.790 46.803 1.00 43.38 279 GLY A CA 1
ATOM 2267 C C . GLY A 1 279 ? -12.189 16.616 47.294 1.00 43.38 279 GLY A C 1
ATOM 2268 O O . GLY A 1 279 ? -11.999 16.226 48.439 1.00 43.38 279 GLY A O 1
ATOM 2269 N N . GLU A 1 280 ? -13.052 15.997 46.485 1.00 42.69 280 GLU A N 1
ATOM 2270 C CA . GLU A 1 280 ? -13.774 14.774 46.881 1.00 42.69 280 GLU A CA 1
ATOM 2271 C C . GLU A 1 280 ? -13.816 13.772 45.719 1.00 42.69 280 GLU A C 1
ATOM 2273 O O . GLU A 1 280 ? -14.253 14.120 44.620 1.00 42.69 280 GLU A O 1
ATOM 2278 N N . ASN A 1 281 ? -13.376 12.531 45.962 1.00 53.94 281 ASN A N 1
ATOM 2279 C CA . ASN A 1 281 ? -13.497 11.382 45.055 1.00 53.94 281 ASN A CA 1
ATOM 2280 C C . ASN A 1 281 ? -14.981 11.058 44.799 1.00 53.94 281 ASN A C 1
ATOM 2282 O O . ASN A 1 281 ? -15.551 10.144 45.393 1.00 53.94 281 ASN A O 1
ATOM 2286 N N . ARG A 1 282 ? -15.633 11.839 43.937 1.00 66.69 282 ARG A N 1
ATOM 2287 C CA . ARG A 1 282 ? -17.005 11.599 43.489 1.00 66.69 282 ARG A CA 1
ATOM 2288 C C . ARG A 1 282 ? -17.022 10.484 42.453 1.00 66.69 282 ARG A C 1
ATOM 2290 O O . ARG A 1 282 ? -16.872 10.732 41.260 1.00 66.69 282 ARG A O 1
ATOM 2297 N N . GLN A 1 283 ? -17.197 9.257 42.938 1.00 73.69 283 GLN A N 1
ATOM 2298 C CA . GLN A 1 283 ? -17.262 8.031 42.133 1.00 73.69 283 GLN A CA 1
ATOM 2299 C C . GLN A 1 283 ? -18.428 8.025 41.124 1.00 73.69 283 GLN A C 1
ATOM 2301 O O . GLN A 1 283 ? -18.414 7.243 40.177 1.00 73.69 283 GLN A O 1
ATOM 2306 N N . ASP A 1 284 ? -19.413 8.911 41.299 1.00 78.25 284 ASP A N 1
ATOM 2307 C CA . ASP A 1 284 ? -20.565 9.130 40.420 1.00 78.25 284 ASP A CA 1
ATOM 2308 C C . ASP A 1 284 ? -20.268 10.024 39.200 1.00 78.25 284 ASP A C 1
ATOM 2310 O O . ASP A 1 284 ? -21.114 10.182 38.319 1.00 78.25 284 ASP A O 1
ATOM 2314 N N . LYS A 1 285 ? -19.073 10.625 39.118 1.00 87.69 285 LYS A N 1
ATOM 2315 C CA . LYS A 1 285 ? -18.694 11.559 38.046 1.00 87.69 285 LYS A CA 1
ATOM 2316 C C . LYS A 1 285 ? -17.479 11.077 37.268 1.00 87.69 285 LYS A C 1
ATOM 2318 O O . LYS A 1 285 ? -16.673 10.293 37.755 1.00 87.69 285 LYS A O 1
ATOM 2323 N N . GLY A 1 286 ? -17.356 11.558 36.034 1.00 90.38 286 GLY A N 1
ATOM 2324 C CA . GLY A 1 286 ? -16.196 11.314 35.183 1.00 90.38 286 GLY A CA 1
ATOM 2325 C C . GLY A 1 286 ? -15.566 12.596 34.642 1.00 90.38 286 GLY A C 1
ATOM 2326 O O . GLY A 1 286 ? -16.060 13.710 34.864 1.00 90.38 286 GLY A O 1
ATOM 2327 N N . ARG A 1 287 ? -14.470 12.438 33.898 1.00 91.44 287 ARG A N 1
ATOM 2328 C CA . ARG A 1 287 ? -13.752 13.534 33.228 1.00 91.44 287 ARG A CA 1
ATOM 2329 C C . ARG A 1 287 ? -13.766 13.393 31.709 1.00 91.44 287 ARG A C 1
ATOM 2331 O O . ARG A 1 287 ? -13.636 12.289 31.190 1.00 91.44 287 ARG A O 1
ATOM 2338 N N . ILE A 1 288 ? -13.889 14.509 31.003 1.00 93.12 288 ILE A N 1
ATOM 2339 C CA . ILE A 1 288 ? -13.700 14.553 29.550 1.00 93.12 288 ILE A CA 1
ATOM 2340 C C . ILE A 1 288 ? -12.211 14.771 29.273 1.00 93.12 288 ILE A C 1
ATOM 2342 O O . ILE A 1 288 ? -11.595 15.645 29.881 1.00 93.12 288 ILE A O 1
ATOM 2346 N N . ILE A 1 289 ? -11.636 13.978 28.372 1.00 92.50 289 ILE A N 1
ATOM 2347 C CA . ILE A 1 289 ? -10.276 14.159 27.863 1.00 92.50 289 ILE A CA 1
ATOM 2348 C C . ILE A 1 289 ? -10.375 14.519 26.387 1.00 92.50 289 ILE A C 1
ATOM 2350 O O . ILE A 1 289 ? -10.822 13.712 25.579 1.00 92.50 289 ILE A O 1
ATOM 2354 N N . GLU A 1 290 ? -9.963 15.728 26.031 1.00 93.25 290 GLU A N 1
ATOM 2355 C CA . GLU A 1 290 ? -9.888 16.139 24.631 1.00 93.25 290 GLU A CA 1
ATOM 2356 C C . GLU A 1 290 ? -8.596 15.604 24.014 1.00 93.25 290 GLU A C 1
ATOM 2358 O O . GLU A 1 290 ? -7.510 15.798 24.568 1.00 93.25 290 GLU A O 1
ATOM 2363 N N . LYS A 1 291 ? -8.701 14.910 22.877 1.00 94.19 291 LYS A N 1
ATOM 2364 C CA . LYS A 1 291 ? -7.534 14.374 22.169 1.00 94.19 291 LYS A CA 1
ATOM 2365 C C . LYS A 1 291 ? -7.693 14.516 20.658 1.00 94.19 291 LYS A C 1
ATOM 2367 O O . LYS A 1 291 ? -8.693 14.089 20.090 1.00 94.19 291 LYS A O 1
ATOM 2372 N N . SER A 1 292 ? -6.667 15.070 20.015 1.00 95.56 292 SER A N 1
ATOM 2373 C CA . SER A 1 292 ? -6.552 15.161 18.557 1.00 95.56 292 SER A CA 1
ATOM 2374 C C . SER A 1 292 ? -5.643 14.050 18.042 1.00 95.56 292 SER A C 1
ATOM 2376 O O . SER A 1 292 ? -4.448 14.045 18.336 1.00 95.56 292 SER A O 1
ATOM 2378 N N . PHE A 1 293 ? -6.203 13.113 17.284 1.00 97.38 293 PHE A N 1
ATOM 2379 C CA . PHE A 1 293 ? -5.443 12.092 16.569 1.00 97.38 293 PHE A CA 1
ATOM 2380 C C . PHE A 1 293 ? -6.153 11.705 15.273 1.00 97.38 293 PHE A C 1
ATOM 2382 O O . PHE A 1 293 ? -7.380 11.807 15.184 1.00 97.38 293 PHE A O 1
ATOM 2389 N N . ALA A 1 294 ? -5.379 11.249 14.293 1.00 97.88 294 ALA A N 1
ATOM 2390 C CA . ALA A 1 294 ? -5.894 10.536 13.132 1.00 97.88 294 ALA A CA 1
ATOM 2391 C C . ALA A 1 294 ? -5.740 9.027 13.347 1.00 97.88 294 ALA A C 1
ATOM 2393 O O . ALA A 1 294 ? -4.782 8.581 13.984 1.00 97.88 294 ALA A O 1
ATOM 2394 N N . MET A 1 295 ? -6.670 8.241 12.810 1.00 98.25 295 MET A N 1
ATOM 2395 C CA . MET A 1 295 ? -6.590 6.782 12.825 1.00 98.25 295 MET A CA 1
ATOM 2396 C C . MET A 1 295 ? -7.016 6.231 11.473 1.00 98.25 295 MET A C 1
ATOM 2398 O O . MET A 1 295 ? -8.009 6.690 10.912 1.00 98.25 295 MET A O 1
ATOM 2402 N N . ALA A 1 296 ? -6.280 5.232 10.997 1.00 98.00 296 ALA A N 1
ATOM 2403 C CA . ALA A 1 296 ? -6.578 4.486 9.789 1.00 98.00 296 ALA A CA 1
ATOM 2404 C C . ALA A 1 296 ? -6.674 2.987 10.098 1.00 98.00 296 ALA A C 1
ATOM 2406 O O . ALA A 1 296 ? -5.907 2.465 10.906 1.00 98.00 296 ALA A O 1
ATOM 2407 N N . LEU A 1 297 ? -7.595 2.297 9.436 1.00 98.00 297 LEU A N 1
ATOM 2408 C CA . LEU A 1 297 ? -7.800 0.857 9.531 1.00 98.00 297 LEU A CA 1
ATOM 2409 C C . LEU A 1 297 ? -7.748 0.246 8.130 1.00 98.00 297 LEU A C 1
ATOM 2411 O O . LEU A 1 297 ? -8.583 0.566 7.285 1.00 98.00 297 LEU A O 1
ATOM 2415 N N . TYR A 1 298 ? -6.772 -0.630 7.892 1.00 97.56 298 TYR A N 1
ATOM 2416 C CA . TYR A 1 298 ? -6.579 -1.313 6.614 1.00 97.56 298 TYR A CA 1
ATOM 2417 C C . TYR A 1 298 ? -6.425 -2.836 6.790 1.00 97.56 298 TYR A C 1
ATOM 2419 O O . TYR A 1 298 ? -5.641 -3.251 7.637 1.00 97.56 298 TYR A O 1
ATOM 2427 N N . PRO A 1 299 ? -7.078 -3.678 5.976 1.00 95.81 299 PRO A N 1
ATOM 2428 C CA . PRO A 1 299 ? -8.190 -3.315 5.115 1.00 95.81 299 PRO A CA 1
ATOM 2429 C C . PRO A 1 299 ? -9.502 -3.204 5.914 1.00 95.81 299 PRO A C 1
ATOM 2431 O O . PRO A 1 299 ? -9.635 -3.763 7.005 1.00 95.81 299 PRO A O 1
ATOM 2434 N N . PHE A 1 300 ? -10.478 -2.464 5.388 1.00 94.81 300 PHE A N 1
ATOM 2435 C CA . PHE A 1 300 ? -11.791 -2.283 6.013 1.00 94.81 300 PHE A CA 1
ATOM 2436 C C . PHE A 1 300 ? -12.803 -3.333 5.532 1.00 94.81 300 PHE A C 1
ATOM 2438 O O . PHE A 1 300 ? -13.735 -3.041 4.784 1.00 94.81 300 PHE A O 1
ATOM 2445 N N . ASN A 1 301 ? -12.588 -4.580 5.942 1.00 90.88 301 ASN A N 1
ATOM 2446 C CA . ASN A 1 301 ? -13.478 -5.714 5.695 1.00 90.88 301 ASN A CA 1
ATOM 2447 C C . ASN A 1 301 ? -13.187 -6.831 6.702 1.00 90.88 301 ASN A C 1
ATOM 2449 O O . ASN A 1 301 ? -12.082 -6.914 7.239 1.00 90.88 301 ASN A O 1
ATOM 2453 N N . LYS A 1 302 ? -14.153 -7.716 6.939 1.00 91.69 302 LYS A N 1
ATOM 2454 C CA . LYS A 1 302 ? -14.010 -8.845 7.863 1.00 91.69 302 LYS A CA 1
ATOM 2455 C C . LYS A 1 302 ? -14.382 -10.161 7.198 1.00 91.69 302 LYS A C 1
ATOM 2457 O O . LYS A 1 302 ? -15.160 -10.193 6.252 1.00 91.69 302 LYS A O 1
ATOM 2462 N N . SER A 1 303 ? -13.752 -11.244 7.641 1.00 89.31 303 SER A N 1
ATOM 2463 C CA . SER A 1 303 ? -14.114 -12.593 7.232 1.00 89.31 303 SER A CA 1
ATOM 2464 C C . SER A 1 303 ? -13.727 -13.605 8.301 1.00 89.31 303 SER A C 1
ATOM 2466 O O . SER A 1 303 ? -12.603 -13.595 8.797 1.00 89.31 303 SER A O 1
ATOM 2468 N N . GLU A 1 304 ? -14.641 -14.525 8.596 1.00 85.44 304 GLU A N 1
ATOM 2469 C CA . GLU A 1 304 ? -14.356 -15.733 9.385 1.00 85.44 304 GLU A CA 1
ATOM 2470 C C . GLU A 1 304 ? -13.883 -16.904 8.496 1.00 85.44 304 GLU A C 1
ATOM 2472 O O . GLU A 1 304 ? -13.390 -17.914 8.989 1.00 85.44 304 GLU A O 1
ATOM 2477 N N . GLN A 1 305 ? -14.049 -16.790 7.171 1.00 83.56 305 GLN A N 1
ATOM 2478 C CA . GLN A 1 305 ? -13.771 -17.856 6.196 1.00 83.56 305 GLN A CA 1
ATOM 2479 C C . GLN A 1 305 ? -12.379 -17.734 5.575 1.00 83.56 305 GLN A C 1
ATOM 2481 O O . GLN A 1 305 ? -11.807 -18.723 5.124 1.00 83.56 305 GLN A O 1
ATOM 2486 N N . THR A 1 306 ? -11.830 -16.522 5.523 1.00 86.06 306 THR A N 1
ATOM 2487 C CA . THR A 1 306 ? -10.503 -16.249 4.974 1.00 86.06 306 THR A CA 1
ATOM 2488 C C . THR A 1 306 ? -9.707 -15.402 5.949 1.00 86.06 306 THR A C 1
ATOM 2490 O O . THR A 1 306 ? -10.190 -14.395 6.457 1.00 86.06 306 THR A O 1
ATOM 2493 N N . LYS A 1 307 ? -8.446 -15.780 6.171 1.00 88.31 307 LYS A N 1
ATOM 2494 C CA . LYS A 1 307 ? -7.522 -14.994 6.986 1.00 88.31 307 LYS A CA 1
ATOM 2495 C C . LYS A 1 307 ? -7.263 -13.633 6.335 1.00 88.31 307 LYS A C 1
ATOM 2497 O O . LYS A 1 307 ? -6.870 -13.567 5.169 1.00 88.31 307 LYS A O 1
ATOM 2502 N N . ILE A 1 308 ? -7.426 -12.560 7.101 1.00 90.88 308 ILE A N 1
ATOM 2503 C CA . ILE A 1 308 ? -7.118 -11.184 6.696 1.00 90.88 308 ILE A CA 1
ATOM 2504 C C . ILE A 1 308 ? -6.073 -10.630 7.668 1.00 90.88 308 ILE A C 1
ATOM 2506 O O . ILE A 1 308 ? -6.183 -10.825 8.879 1.00 90.88 308 ILE A O 1
ATOM 2510 N N . ASN A 1 309 ? -5.049 -9.971 7.126 1.00 92.25 309 ASN A N 1
ATOM 2511 C CA . ASN A 1 309 ? -4.055 -9.256 7.919 1.00 92.25 309 ASN A CA 1
ATOM 2512 C C . ASN A 1 309 ? -4.474 -7.785 7.997 1.00 92.25 309 ASN A C 1
ATOM 2514 O O . ASN A 1 309 ? -4.749 -7.179 6.962 1.00 92.25 309 ASN A O 1
ATOM 2518 N N . TYR A 1 310 ? -4.494 -7.226 9.204 1.00 96.31 310 TYR A N 1
ATOM 2519 C CA . TYR A 1 310 ? -4.916 -5.855 9.474 1.00 96.31 310 TYR A CA 1
ATOM 2520 C C . TYR A 1 310 ? -3.743 -4.979 9.901 1.00 96.31 310 TYR A C 1
ATOM 2522 O O . TYR A 1 310 ? -2.777 -5.438 10.510 1.00 96.31 310 TYR A O 1
ATOM 2530 N N . THR A 1 311 ? -3.860 -3.692 9.616 1.00 97.75 311 THR A N 1
ATOM 2531 C CA . THR A 1 311 ? -2.987 -2.614 10.059 1.00 97.75 311 THR A CA 1
ATOM 2532 C C . THR A 1 311 ? -3.858 -1.510 10.632 1.00 97.75 311 THR A C 1
ATOM 2534 O O . THR A 1 311 ? -4.723 -0.973 9.939 1.00 97.75 311 THR A O 1
ATOM 2537 N N . VAL A 1 312 ? -3.624 -1.172 11.900 1.00 98.50 312 VAL A N 1
ATOM 2538 C CA . VAL A 1 312 ? -4.182 0.032 12.520 1.00 98.50 312 VAL A CA 1
ATOM 2539 C C . VAL A 1 312 ? -3.083 1.075 12.623 1.00 98.50 312 VAL A C 1
ATOM 2541 O O . VAL A 1 312 ? -2.106 0.879 13.353 1.00 98.50 312 VAL A O 1
ATOM 2544 N N . GLY A 1 313 ? -3.261 2.168 11.891 1.00 98.25 313 GLY A N 1
ATOM 2545 C CA . GLY A 1 313 ? -2.395 3.334 11.932 1.00 98.25 313 GLY A CA 1
ATOM 2546 C C . GLY A 1 313 ? -2.948 4.401 12.859 1.00 98.25 313 GLY A C 1
ATOM 2547 O O . GLY A 1 313 ? -4.136 4.704 12.816 1.00 98.25 313 GLY A O 1
ATOM 2548 N N . LEU A 1 314 ? -2.087 4.989 13.685 1.00 98.31 314 LEU A N 1
ATOM 2549 C CA . LEU A 1 314 ? -2.407 6.125 14.550 1.00 98.31 314 LEU A CA 1
ATOM 2550 C C . LEU A 1 314 ? -1.428 7.258 14.275 1.00 98.31 314 LEU A C 1
ATOM 2552 O O . LEU A 1 314 ? -0.227 7.004 14.242 1.00 98.31 314 LEU A O 1
ATOM 2556 N N . ALA A 1 315 ? -1.919 8.489 14.150 1.00 98.12 315 ALA A N 1
ATOM 2557 C CA . ALA A 1 315 ? -1.100 9.698 14.164 1.00 98.12 315 ALA A CA 1
ATOM 2558 C C . ALA A 1 315 ? -1.524 10.589 15.338 1.00 98.12 315 ALA A C 1
ATOM 2560 O O . ALA A 1 315 ? -2.601 11.188 15.324 1.00 98.12 315 ALA A O 1
ATOM 2561 N N . ASP A 1 316 ? -0.680 10.665 16.365 1.00 96.94 316 ASP A N 1
ATOM 2562 C CA . ASP A 1 316 ? -0.871 11.564 17.499 1.00 96.94 316 ASP A CA 1
ATOM 2563 C C . ASP A 1 316 ? -0.396 12.977 17.130 1.00 96.94 316 ASP A C 1
ATOM 2565 O O . ASP A 1 316 ? 0.800 13.208 16.917 1.00 96.94 316 ASP A O 1
ATOM 2569 N N . ILE A 1 317 ? -1.351 13.908 17.042 1.00 96.12 317 ILE A N 1
ATOM 2570 C CA . ILE A 1 317 ? -1.124 15.281 16.571 1.00 96.12 317 ILE A CA 1
ATOM 2571 C C . ILE A 1 317 ? -0.401 16.123 17.621 1.00 96.12 317 ILE A C 1
ATOM 2573 O O . ILE A 1 317 ? 0.494 16.903 17.302 1.00 96.12 317 ILE A O 1
ATOM 2577 N N . TYR A 1 318 ? -0.770 15.935 18.888 1.00 93.62 318 TYR A N 1
ATOM 2578 C CA . TYR A 1 318 ? -0.180 16.629 20.028 1.00 93.62 318 TYR A CA 1
ATOM 2579 C C . TYR A 1 318 ? 0.283 15.571 21.041 1.00 93.62 318 TYR A C 1
ATOM 2581 O O . TYR A 1 318 ? -0.430 15.290 22.017 1.00 93.62 318 TYR A O 1
ATOM 2589 N N . PRO A 1 319 ? 1.434 14.919 20.782 1.00 90.56 319 PRO A N 1
ATOM 2590 C CA . PRO A 1 319 ? 1.919 13.818 21.601 1.00 90.56 319 PRO A CA 1
ATOM 2591 C C . PRO A 1 319 ? 2.348 14.301 22.988 1.00 90.56 319 PRO A C 1
ATOM 2593 O O . PRO A 1 319 ? 3.083 15.278 23.129 1.00 90.56 319 PRO A O 1
ATOM 2596 N N . ASP A 1 320 ? 1.919 13.572 24.018 1.00 85.88 320 ASP A N 1
ATOM 2597 C CA . ASP A 1 320 ? 2.293 13.795 25.415 1.00 85.88 320 ASP A CA 1
ATOM 2598 C C . ASP A 1 320 ? 3.130 12.608 25.905 1.00 85.88 320 ASP A C 1
ATOM 2600 O O . ASP A 1 320 ? 2.696 11.455 25.861 1.00 85.88 320 ASP A O 1
ATOM 2604 N N . SER A 1 321 ? 4.342 12.880 26.393 1.00 78.00 321 SER A N 1
ATOM 2605 C CA . SER A 1 321 ? 5.251 11.841 26.885 1.00 78.00 321 SER A CA 1
ATOM 2606 C C . SER A 1 321 ? 4.714 11.102 28.114 1.00 78.00 321 SER A C 1
ATOM 2608 O O . SER A 1 321 ? 5.097 9.952 28.338 1.00 78.00 321 SER A O 1
ATOM 2610 N N . SER A 1 322 ? 3.823 11.730 28.887 1.00 80.88 322 SER A N 1
ATOM 2611 C CA . SER A 1 322 ? 3.189 11.144 30.070 1.00 80.88 322 SER A CA 1
ATOM 2612 C C . SER A 1 322 ? 1.981 10.260 29.739 1.00 80.88 322 SER A C 1
ATOM 2614 O O . SER A 1 322 ? 1.646 9.365 30.514 1.00 80.88 322 SER A O 1
ATOM 2616 N N . SER A 1 323 ? 1.348 10.481 28.583 1.00 84.81 323 SER A N 1
ATOM 2617 C CA . SER A 1 323 ? 0.116 9.811 28.159 1.00 84.81 323 SER A CA 1
ATOM 2618 C C . SER A 1 323 ? 0.224 9.403 26.694 1.00 84.81 323 SER A C 1
ATOM 2620 O O . SER A 1 323 ? -0.256 10.097 25.799 1.00 84.81 323 SER A O 1
ATOM 2622 N N . LYS A 1 324 ? 0.868 8.258 26.448 1.00 90.00 324 LYS A N 1
ATOM 2623 C CA . LYS A 1 324 ? 1.021 7.713 25.095 1.00 90.00 324 LYS A CA 1
ATOM 2624 C C . LYS A 1 324 ? -0.314 7.208 24.555 1.00 90.00 324 LYS A C 1
ATOM 2626 O O . LYS A 1 324 ? -1.048 6.523 25.269 1.00 90.00 324 LYS A O 1
ATOM 2631 N N . LEU A 1 325 ? -0.587 7.545 23.297 1.00 95.38 325 LEU A N 1
ATOM 2632 C CA . LEU A 1 325 ? -1.690 7.000 22.518 1.00 95.38 325 LEU A CA 1
ATOM 2633 C C . LEU A 1 325 ? -1.304 5.612 21.989 1.00 95.38 325 LEU A C 1
ATOM 2635 O O . LEU A 1 325 ? -0.248 5.451 21.379 1.00 95.38 325 LEU A O 1
ATOM 2639 N N . SER A 1 326 ? -2.160 4.619 22.203 1.00 95.69 326 SER A N 1
ATOM 2640 C CA . SER A 1 326 ? -2.029 3.294 21.587 1.00 95.69 326 SER A CA 1
ATOM 2641 C C . SER A 1 326 ? -3.389 2.628 21.408 1.00 95.69 326 SER A C 1
ATOM 2643 O O . SER A 1 326 ? -4.405 3.129 21.892 1.00 95.69 326 SER A O 1
ATOM 2645 N N . VAL A 1 327 ? -3.402 1.500 20.701 1.00 96.88 327 VAL A N 1
ATOM 2646 C CA . VAL A 1 327 ? -4.597 0.689 20.468 1.00 96.88 327 VAL A CA 1
ATOM 2647 C C . VAL A 1 327 ? -4.354 -0.757 20.895 1.00 96.88 327 VAL A C 1
ATOM 2649 O O . VAL A 1 327 ? -3.274 -1.308 20.686 1.00 96.88 327 VAL A O 1
ATOM 2652 N N . GLN A 1 328 ? -5.369 -1.363 21.500 1.00 95.81 328 GLN A N 1
ATOM 2653 C CA . GLN A 1 328 ? -5.449 -2.792 21.797 1.00 95.81 328 GLN A CA 1
ATOM 2654 C C . GLN A 1 328 ? -6.688 -3.363 21.115 1.00 95.81 328 GLN A C 1
ATOM 2656 O O . GLN A 1 328 ? -7.704 -2.678 21.022 1.00 95.81 328 GLN A O 1
ATOM 2661 N N . LEU A 1 329 ? -6.618 -4.598 20.625 1.00 95.94 329 LEU A N 1
ATOM 2662 C CA . LEU A 1 329 ? -7.699 -5.198 19.843 1.00 95.94 329 LEU A CA 1
ATOM 2663 C C . LEU A 1 329 ? -8.237 -6.447 20.529 1.00 95.94 329 LEU A C 1
ATOM 2665 O O . LEU A 1 329 ? -7.486 -7.158 21.195 1.00 95.94 329 LEU A O 1
ATOM 2669 N N . PHE A 1 330 ? -9.532 -6.698 20.360 1.00 93.81 330 PHE A N 1
ATOM 2670 C CA . PHE A 1 330 ? -10.255 -7.774 21.036 1.00 93.81 330 PHE A CA 1
ATOM 2671 C C . PHE A 1 330 ? -11.244 -8.444 20.085 1.00 93.81 330 PHE A C 1
ATOM 2673 O O . PHE A 1 330 ? -11.790 -7.794 19.185 1.00 93.81 330 PHE A O 1
ATOM 2680 N N . LYS A 1 331 ? -11.507 -9.732 20.321 1.00 92.25 331 LYS A N 1
ATOM 2681 C CA . LYS A 1 331 ? -12.596 -10.486 19.688 1.00 92.25 331 LYS A CA 1
ATOM 2682 C C . LYS A 1 331 ? -13.786 -10.562 20.632 1.00 92.25 331 LYS A C 1
ATOM 2684 O O . LYS A 1 331 ? -13.629 -10.622 21.842 1.00 92.25 331 LYS A O 1
ATOM 2689 N N . ASP A 1 332 ? -14.990 -10.672 20.099 1.00 89.19 332 ASP A N 1
ATOM 2690 C CA . ASP A 1 332 ? -16.157 -10.938 20.936 1.00 89.19 332 ASP A CA 1
ATOM 2691 C C . ASP A 1 332 ? -16.116 -12.342 21.557 1.00 89.19 332 ASP A C 1
ATOM 2693 O O . ASP A 1 332 ? -16.652 -12.555 22.645 1.00 89.19 332 ASP A O 1
ATOM 2697 N N . SER A 1 333 ? -15.464 -13.300 20.899 1.00 84.69 333 SER A N 1
ATOM 2698 C CA . SER A 1 333 ? -15.324 -14.672 21.394 1.00 84.69 333 SER A CA 1
ATOM 2699 C C . SER A 1 333 ? -14.267 -14.841 22.490 1.00 84.69 333 SER A C 1
ATOM 2701 O O . SER A 1 333 ? -14.264 -15.877 23.147 1.00 84.69 333 SER A O 1
ATOM 2703 N N . ASP A 1 334 ? -13.357 -13.876 22.663 1.00 82.19 334 ASP A N 1
ATOM 2704 C CA . ASP A 1 334 ? -12.236 -13.966 23.603 1.00 82.19 334 ASP A CA 1
ATOM 2705 C C . ASP A 1 334 ? -11.965 -12.610 24.263 1.00 82.19 334 ASP A C 1
ATOM 2707 O O . ASP A 1 334 ? -11.750 -11.601 23.599 1.00 82.19 334 ASP A O 1
ATOM 2711 N N . VAL A 1 335 ? -11.953 -12.602 25.592 1.00 77.06 335 VAL A N 1
ATOM 2712 C CA . VAL A 1 335 ? -11.732 -11.405 26.412 1.00 77.06 335 VAL A CA 1
ATOM 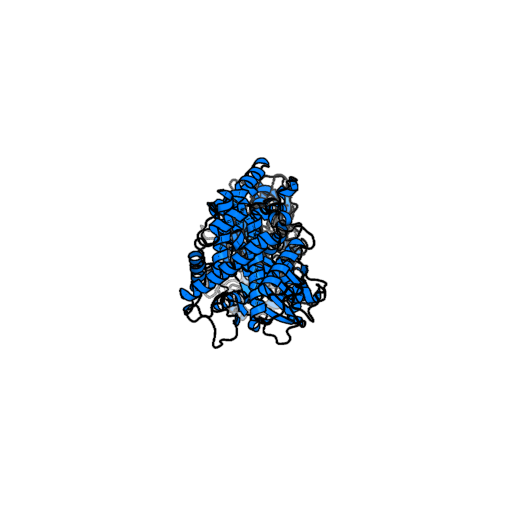2713 C C . VAL A 1 335 ? -10.258 -10.984 26.468 1.00 77.06 335 VAL A C 1
ATOM 2715 O O . VAL A 1 335 ? -9.947 -9.900 26.963 1.00 77.06 335 VAL A O 1
ATOM 2718 N N . ASN A 1 336 ? -9.340 -11.824 25.982 1.00 87.81 336 ASN A N 1
ATOM 2719 C CA . ASN A 1 336 ? -7.916 -11.519 25.949 1.00 87.81 336 ASN A CA 1
ATOM 2720 C C . ASN A 1 336 ? -7.565 -10.513 24.846 1.00 87.81 336 ASN A C 1
ATOM 2722 O O . ASN A 1 336 ? -8.126 -10.515 23.751 1.00 87.81 336 ASN A O 1
ATOM 2726 N N . VAL A 1 337 ? -6.569 -9.674 25.138 1.00 91.75 337 VAL A N 1
ATOM 2727 C CA . VAL A 1 337 ? -5.992 -8.747 24.159 1.00 91.75 337 VAL A CA 1
ATOM 2728 C C . VAL A 1 337 ? -5.320 -9.551 23.044 1.00 91.75 337 VAL A C 1
ATOM 2730 O O . VAL A 1 337 ? -4.453 -10.387 23.313 1.00 91.75 337 VAL A O 1
ATOM 2733 N N . ILE A 1 338 ? -5.660 -9.249 21.793 1.00 94.31 338 ILE A N 1
ATOM 2734 C CA . ILE A 1 338 ? -4.963 -9.780 20.619 1.00 94.31 338 ILE A CA 1
ATOM 2735 C C . ILE A 1 338 ? -3.517 -9.300 20.654 1.00 94.31 338 ILE A C 1
ATOM 2737 O O . ILE A 1 338 ? -3.248 -8.098 20.701 1.00 94.31 338 ILE A O 1
ATOM 2741 N N . THR A 1 339 ? -2.577 -10.241 20.603 1.00 95.06 339 THR A N 1
ATOM 2742 C CA . THR A 1 339 ? -1.151 -9.912 20.549 1.00 95.06 339 THR A CA 1
ATOM 2743 C C . THR A 1 339 ? -0.791 -9.471 19.129 1.00 95.06 339 THR A C 1
ATOM 2745 O O . THR A 1 339 ? -0.868 -10.288 18.208 1.00 95.06 339 THR A O 1
ATOM 2748 N N . PRO A 1 340 ? -0.372 -8.210 18.911 1.00 95.62 340 PRO A N 1
ATOM 2749 C CA . PRO A 1 340 ? 0.002 -7.761 17.578 1.00 95.62 340 PRO A CA 1
ATOM 2750 C C . PRO A 1 340 ? 1.225 -8.522 17.062 1.00 95.62 340 PRO A C 1
ATOM 2752 O O . PRO A 1 340 ? 2.167 -8.784 17.813 1.00 95.62 340 PRO A O 1
ATOM 2755 N N . ARG A 1 341 ? 1.265 -8.790 15.752 1.00 94.94 341 ARG A N 1
ATOM 2756 C CA . ARG A 1 341 ? 2.469 -9.297 15.072 1.00 94.94 341 ARG A CA 1
ATOM 2757 C C . ARG A 1 341 ? 3.618 -8.299 15.218 1.00 94.94 341 ARG A C 1
ATOM 2759 O O . ARG A 1 341 ? 4.766 -8.688 15.425 1.00 94.94 341 ARG A O 1
ATOM 2766 N N . LYS A 1 342 ? 3.302 -7.007 15.097 1.00 96.06 342 LYS A N 1
ATOM 2767 C CA . LYS A 1 342 ? 4.255 -5.907 15.240 1.00 96.06 342 LYS A CA 1
ATOM 2768 C C . LYS A 1 342 ? 3.543 -4.628 15.666 1.00 96.06 342 LYS A C 1
ATOM 2770 O O . LYS A 1 342 ? 2.494 -4.304 15.126 1.00 96.06 342 LYS A O 1
ATOM 2775 N N . VAL A 1 343 ? 4.164 -3.876 16.571 1.00 96.56 343 VAL A N 1
ATOM 2776 C CA . VAL A 1 343 ? 3.858 -2.458 16.802 1.00 96.56 343 VAL A CA 1
ATOM 2777 C C . VAL A 1 343 ? 5.121 -1.664 16.501 1.00 96.56 343 VAL A C 1
ATOM 2779 O O . VAL A 1 343 ? 6.202 -2.016 16.990 1.00 96.56 343 VAL A O 1
ATOM 2782 N N . LYS A 1 344 ? 5.017 -0.632 15.665 1.00 95.81 344 LYS A N 1
ATOM 2783 C CA . LYS A 1 344 ? 6.171 0.162 15.234 1.00 95.81 344 LYS A CA 1
ATOM 2784 C C . LYS A 1 344 ? 5.808 1.635 15.115 1.00 95.81 344 LYS A C 1
ATOM 2786 O O . LYS A 1 344 ? 4.861 1.984 14.425 1.00 95.81 344 LYS A O 1
ATOM 2791 N N . GLU A 1 345 ? 6.585 2.486 15.774 1.00 95.94 345 GLU A N 1
ATOM 2792 C CA . GLU A 1 345 ? 6.567 3.931 15.540 1.00 95.94 345 GLU A CA 1
ATOM 2793 C C . GLU A 1 345 ? 7.333 4.240 14.246 1.00 95.94 345 GLU A C 1
ATOM 2795 O O . GLU A 1 345 ? 8.457 3.751 14.068 1.00 95.94 345 GLU A O 1
ATOM 2800 N N . ARG A 1 346 ? 6.726 5.027 13.353 1.00 95.12 346 ARG A N 1
ATOM 2801 C CA . ARG A 1 346 ? 7.316 5.417 12.063 1.00 95.12 346 ARG A CA 1
ATOM 2802 C C . ARG A 1 346 ? 7.807 6.862 12.068 1.00 95.12 346 ARG A C 1
ATOM 2804 O O . ARG A 1 346 ? 8.910 7.132 11.593 1.00 95.12 346 ARG A O 1
ATOM 2811 N N . SER A 1 347 ? 7.043 7.766 12.667 1.00 95.56 347 SER A N 1
ATOM 2812 C CA . SER A 1 347 ? 7.393 9.172 12.862 1.00 95.56 347 SER A CA 1
ATOM 2813 C C . SER A 1 347 ? 7.355 9.528 14.340 1.00 95.56 347 SER A C 1
ATOM 2815 O O . SER A 1 347 ? 6.521 9.014 15.079 1.00 95.56 347 SER A O 1
ATOM 2817 N N . ASN A 1 348 ? 8.206 10.472 14.748 1.00 92.62 348 ASN A N 1
ATOM 2818 C CA . ASN A 1 348 ? 8.154 11.101 16.069 1.00 92.62 348 ASN A CA 1
ATOM 2819 C C . ASN A 1 348 ? 7.936 12.623 16.027 1.00 92.62 348 ASN A C 1
ATOM 2821 O O . ASN A 1 348 ? 7.723 13.229 17.078 1.00 92.62 348 ASN A O 1
ATOM 2825 N N . LYS A 1 349 ? 8.032 13.248 14.843 1.00 88.94 349 LYS A N 1
ATOM 2826 C CA . LYS A 1 349 ? 7.857 14.689 14.606 1.00 88.94 349 LYS A CA 1
ATOM 2827 C C . LYS A 1 349 ? 7.422 14.953 13.154 1.00 88.94 349 LYS A C 1
ATOM 2829 O O . LYS A 1 349 ? 7.954 14.308 12.252 1.00 88.94 349 LYS A O 1
ATOM 2834 N N . PRO A 1 350 ? 6.549 15.945 12.890 1.00 89.81 350 PRO A N 1
ATOM 2835 C CA . PRO A 1 350 ? 5.811 16.757 13.862 1.00 89.81 350 PRO A CA 1
ATOM 2836 C C . PRO A 1 350 ? 4.779 15.937 14.649 1.00 89.81 350 PRO A C 1
ATOM 2838 O O . PRO A 1 350 ? 4.528 16.253 15.805 1.00 89.81 350 PRO A O 1
ATOM 2841 N N . TYR A 1 351 ? 4.286 14.843 14.066 1.00 95.19 351 TYR A N 1
ATOM 2842 C CA . TYR A 1 351 ? 3.352 13.904 14.685 1.00 95.19 351 TYR A CA 1
ATOM 2843 C C . TYR A 1 351 ? 4.045 12.588 15.032 1.00 95.19 351 TYR A C 1
ATOM 2845 O O . TYR A 1 351 ? 4.993 12.179 14.345 1.00 95.19 351 TYR A O 1
ATOM 2853 N N . VAL A 1 352 ? 3.556 11.915 16.074 1.00 96.50 352 VAL A N 1
ATOM 2854 C CA . VAL A 1 352 ? 3.976 10.545 16.392 1.00 96.50 352 VAL A CA 1
ATOM 2855 C C . VAL A 1 352 ? 3.059 9.584 15.645 1.00 96.50 352 VAL A C 1
ATOM 2857 O O . VAL A 1 352 ? 1.876 9.502 15.969 1.00 96.50 352 VAL A O 1
ATOM 2860 N N . THR A 1 353 ? 3.586 8.874 14.646 1.00 97.56 353 THR A N 1
ATOM 2861 C CA . THR A 1 353 ? 2.826 7.860 13.900 1.00 97.56 353 THR A CA 1
ATOM 2862 C C . THR A 1 353 ? 3.215 6.462 14.346 1.00 97.56 353 THR A C 1
ATOM 2864 O O . THR A 1 353 ? 4.394 6.172 14.560 1.00 97.56 353 THR A O 1
ATOM 2867 N N . SER A 1 354 ? 2.237 5.571 14.487 1.00 97.31 354 SER A N 1
ATOM 2868 C CA . SER A 1 354 ? 2.480 4.173 14.839 1.00 97.31 354 SER A CA 1
ATOM 2869 C C . SER A 1 354 ? 1.577 3.225 14.068 1.00 97.31 354 SER A C 1
ATOM 2871 O O . SER A 1 354 ? 0.425 3.550 13.795 1.00 97.31 354 SER A O 1
ATOM 2873 N N . GLN A 1 355 ? 2.120 2.055 13.740 1.00 97.81 355 GLN A N 1
ATOM 2874 C CA . GLN A 1 355 ? 1.458 1.008 12.974 1.00 97.81 355 GLN A CA 1
ATOM 2875 C C . GLN A 1 355 ? 1.387 -0.270 13.804 1.00 97.81 355 GLN A C 1
ATOM 2877 O O . GLN A 1 355 ? 2.410 -0.765 14.291 1.00 97.81 355 GLN A O 1
ATOM 2882 N N . THR A 1 356 ? 0.173 -0.789 13.974 1.00 98.19 356 THR A N 1
ATOM 2883 C CA . THR A 1 356 ? -0.120 -2.038 14.685 1.00 98.19 356 THR A CA 1
ATOM 2884 C C . THR A 1 356 ? -0.572 -3.088 13.676 1.00 98.19 356 THR A C 1
ATOM 2886 O O . THR A 1 356 ? -1.674 -2.993 13.144 1.00 98.19 356 THR A O 1
ATOM 2889 N N . ILE A 1 357 ? 0.289 -4.072 13.408 1.00 97.25 357 ILE A N 1
ATOM 2890 C CA . ILE A 1 357 ? 0.072 -5.148 12.431 1.00 97.25 357 ILE A CA 1
ATOM 2891 C C . ILE A 1 357 ? -0.498 -6.379 13.133 1.00 97.25 357 ILE A C 1
ATOM 2893 O O . ILE A 1 357 ? 0.076 -6.855 14.118 1.00 97.25 357 ILE A O 1
ATOM 2897 N N . ILE A 1 358 ? -1.598 -6.920 12.613 1.00 94.75 358 ILE A N 1
ATOM 2898 C CA . ILE A 1 358 ? -2.359 -8.032 13.196 1.00 94.75 358 ILE A CA 1
ATOM 2899 C C . ILE A 1 358 ? -2.639 -9.083 12.113 1.00 94.75 358 ILE A C 1
ATOM 2901 O O . ILE A 1 358 ? -2.908 -8.740 10.967 1.00 94.75 358 ILE A O 1
ATOM 2905 N N . ASN A 1 359 ? -2.599 -10.368 12.475 1.00 90.50 359 ASN A N 1
ATOM 2906 C CA . ASN A 1 359 ? -2.790 -11.497 11.548 1.00 90.50 359 ASN A CA 1
ATOM 2907 C C . ASN A 1 359 ? -4.102 -12.272 11.792 1.00 90.50 359 ASN A C 1
ATOM 2909 O O . ASN A 1 359 ? -4.241 -13.417 11.356 1.00 90.50 359 ASN A O 1
ATOM 2913 N N . GLU A 1 360 ? -5.031 -11.686 12.541 1.00 90.50 360 GLU A N 1
ATOM 2914 C CA . GLU A 1 360 ? -6.321 -12.271 12.894 1.00 90.50 360 GLU A CA 1
ATOM 2915 C C . GLU A 1 360 ? -7.413 -11.193 12.948 1.00 90.50 360 GLU A C 1
ATOM 2917 O O . GLU A 1 360 ? -7.117 -10.018 13.168 1.00 90.50 360 GLU A O 1
ATOM 2922 N N . GLY A 1 361 ? -8.671 -11.592 12.729 1.00 92.19 361 GLY A N 1
ATOM 2923 C CA . GLY A 1 361 ? -9.824 -10.690 12.812 1.00 92.19 361 GLY A CA 1
ATOM 2924 C C . GLY A 1 361 ? -10.082 -10.183 14.232 1.00 92.19 361 GLY A C 1
ATOM 2925 O O . GLY A 1 361 ? -9.681 -10.815 15.206 1.00 92.19 361 GLY A O 1
ATOM 2926 N N . PHE A 1 362 ? -10.769 -9.052 14.355 1.00 94.75 362 PHE A N 1
ATOM 2927 C CA . PHE A 1 362 ? -11.138 -8.453 15.638 1.00 94.75 362 PHE A CA 1
ATOM 2928 C C . PHE A 1 362 ? -12.496 -7.752 15.533 1.00 94.75 362 PHE A C 1
ATOM 2930 O O . PHE A 1 362 ? -12.970 -7.456 14.439 1.00 94.75 362 PHE A O 1
ATOM 2937 N N . ASP A 1 363 ? -13.116 -7.474 16.675 1.00 94.12 363 ASP A N 1
ATOM 2938 C CA . ASP A 1 363 ? -14.443 -6.852 16.758 1.00 94.12 363 ASP A CA 1
ATOM 2939 C C . ASP A 1 363 ? -14.392 -5.475 17.421 1.00 94.12 363 ASP A C 1
ATOM 2941 O O . ASP A 1 363 ? -15.235 -4.619 17.172 1.00 94.12 363 ASP A O 1
ATOM 2945 N N . THR A 1 364 ? -13.402 -5.249 18.285 1.00 95.06 364 THR A N 1
ATOM 2946 C CA . THR A 1 364 ? -13.327 -4.058 19.132 1.00 95.06 364 THR A CA 1
ATOM 2947 C C . THR A 1 364 ? -11.903 -3.521 19.205 1.00 95.06 364 THR A C 1
ATOM 2949 O O . THR A 1 364 ? -10.947 -4.288 19.318 1.00 95.06 364 THR A O 1
ATOM 2952 N N . MET A 1 365 ? -11.769 -2.193 19.196 1.00 97.06 365 MET A N 1
ATOM 2953 C CA . MET A 1 365 ? -10.511 -1.476 19.407 1.00 97.06 365 MET A CA 1
ATOM 2954 C C . MET A 1 365 ? -10.594 -0.649 20.687 1.00 97.06 365 MET A C 1
ATOM 2956 O O . MET A 1 365 ? -11.394 0.279 20.780 1.00 97.06 365 MET A O 1
ATOM 2960 N N . ALA A 1 366 ? -9.754 -0.952 21.670 1.00 96.62 366 ALA A N 1
ATOM 2961 C CA . ALA A 1 366 ? -9.564 -0.115 22.843 1.00 96.62 366 ALA A CA 1
ATOM 2962 C C . ALA A 1 366 ? -8.470 0.918 22.565 1.00 96.62 366 ALA A C 1
ATOM 2964 O O . ALA A 1 366 ? -7.292 0.580 22.440 1.00 96.62 366 ALA A O 1
ATOM 2965 N N . VAL A 1 367 ? -8.862 2.184 22.479 1.00 97.38 367 VAL A N 1
ATOM 2966 C CA . VAL A 1 367 ? -7.954 3.326 22.405 1.00 97.38 367 VAL A CA 1
ATOM 2967 C C . VAL A 1 367 ? -7.516 3.681 23.819 1.00 97.38 367 VAL A C 1
ATOM 2969 O O . VAL A 1 367 ? -8.331 4.028 24.679 1.00 97.38 367 VAL A O 1
ATOM 2972 N N . THR A 1 368 ? -6.213 3.597 24.059 1.00 95.19 368 THR A N 1
ATOM 2973 C CA . THR A 1 368 ? -5.605 3.854 25.363 1.00 95.19 368 THR A CA 1
ATOM 2974 C C . THR A 1 368 ? -4.839 5.171 25.338 1.00 95.19 368 THR A C 1
ATOM 2976 O O . THR A 1 368 ? -4.017 5.391 24.447 1.00 95.19 368 THR A O 1
ATOM 2979 N N . LEU A 1 369 ? -5.066 6.016 26.341 1.00 93.12 369 LEU A N 1
ATOM 2980 C CA . LEU A 1 369 ? -4.347 7.265 26.576 1.00 93.12 369 LEU A CA 1
ATOM 2981 C C . LEU A 1 369 ? -3.896 7.305 28.043 1.00 93.12 369 LEU A C 1
ATOM 2983 O O . LEU A 1 369 ? -4.670 7.650 28.944 1.00 93.12 369 LEU A O 1
ATOM 2987 N N . GLY A 1 370 ? -2.653 6.887 28.295 1.00 87.06 370 GLY A N 1
ATOM 2988 C CA . GLY A 1 370 ? -2.183 6.613 29.658 1.00 87.06 370 GLY A CA 1
ATOM 2989 C C . GLY A 1 370 ? -3.051 5.538 30.326 1.00 87.06 370 GLY A C 1
ATOM 2990 O O . GLY A 1 370 ? -3.188 4.440 29.798 1.00 87.06 370 GLY A O 1
ATOM 2991 N N . ASN A 1 371 ? -3.688 5.870 31.454 1.00 85.19 371 ASN A N 1
ATOM 2992 C CA . ASN A 1 371 ? -4.605 4.961 32.164 1.00 85.19 371 ASN A CA 1
ATOM 2993 C C . ASN A 1 371 ? -6.059 5.025 31.658 1.00 85.19 371 ASN A C 1
ATOM 2995 O O . ASN A 1 371 ? -6.921 4.321 32.176 1.00 85.19 371 ASN A O 1
ATOM 2999 N N . SER A 1 372 ? -6.367 5.909 30.704 1.00 90.25 372 SER A N 1
ATOM 3000 C CA . SER A 1 372 ? -7.722 6.031 30.154 1.00 90.25 372 SER A CA 1
ATOM 3001 C C . SER A 1 372 ? -7.900 5.064 28.998 1.00 90.25 372 SER A C 1
ATOM 3003 O O . SER A 1 372 ? -7.089 5.070 28.078 1.00 90.25 372 SER A O 1
ATOM 3005 N N . VAL A 1 373 ? -8.968 4.273 29.026 1.00 94.44 373 VAL A N 1
ATOM 3006 C CA . VAL A 1 373 ? -9.298 3.305 27.976 1.00 94.44 373 VAL A CA 1
ATOM 3007 C C . VAL A 1 373 ? -10.714 3.576 27.513 1.00 94.44 373 VAL A C 1
ATOM 3009 O O . VAL A 1 373 ? -11.625 3.578 28.333 1.00 94.44 373 VAL A O 1
ATOM 3012 N N . ASN A 1 374 ? -10.910 3.838 26.227 1.00 96.31 374 ASN A N 1
ATOM 3013 C CA . ASN A 1 374 ? -12.225 3.962 25.599 1.00 96.31 374 ASN A CA 1
ATOM 3014 C C . ASN A 1 374 ? -12.244 3.140 24.312 1.00 96.31 374 ASN A C 1
ATOM 3016 O O . ASN A 1 374 ? -11.195 2.773 23.794 1.00 96.31 374 ASN A O 1
ATOM 3020 N N . TYR A 1 375 ? -13.428 2.865 23.781 1.00 96.75 375 TYR A N 1
ATOM 3021 C CA . TYR A 1 375 ? -13.597 1.887 22.718 1.00 96.75 375 TYR A CA 1
ATOM 3022 C C . TYR A 1 375 ? -14.107 2.499 21.412 1.00 96.75 375 TYR A C 1
ATOM 3024 O O . TYR A 1 375 ? -14.908 3.435 21.409 1.00 96.75 375 TYR A O 1
ATOM 3032 N N . LEU A 1 376 ? -13.638 1.923 20.310 1.00 97.00 376 LEU A N 1
ATOM 3033 C CA . LEU A 1 376 ? -14.129 2.089 18.948 1.00 97.00 376 LEU A CA 1
ATOM 3034 C C . LEU A 1 376 ? -14.560 0.719 18.426 1.00 97.00 376 LEU A C 1
ATOM 3036 O O . LEU A 1 376 ? -13.862 -0.278 18.626 1.00 97.00 376 LEU A O 1
ATOM 3040 N N . ILE A 1 377 ? -15.702 0.676 17.747 1.00 96.25 377 ILE A N 1
ATOM 3041 C CA . ILE A 1 377 ? -16.267 -0.554 17.186 1.00 96.25 377 ILE A CA 1
ATOM 3042 C C . ILE A 1 377 ? -16.423 -0.335 15.679 1.00 96.25 377 ILE A C 1
ATOM 3044 O O . ILE A 1 377 ? -17.263 0.479 15.288 1.00 96.25 377 ILE A O 1
ATOM 3048 N N . PRO A 1 378 ? -15.606 -0.992 14.835 1.00 96.44 378 PRO A N 1
ATOM 3049 C CA . PRO A 1 378 ? -15.775 -0.944 13.387 1.00 96.44 378 PRO A CA 1
ATOM 3050 C C . PRO A 1 378 ? -17.130 -1.516 12.960 1.00 96.44 378 PRO A C 1
ATOM 3052 O O . PRO A 1 378 ? -17.581 -2.537 13.481 1.00 96.44 378 PRO A O 1
ATOM 3055 N N . LEU A 1 379 ? -17.757 -0.884 11.973 1.00 95.19 379 LEU A N 1
ATOM 3056 C CA . LEU A 1 379 ? -18.933 -1.409 11.286 1.00 95.19 379 LEU A CA 1
ATOM 3057 C C . LEU A 1 379 ? -18.465 -2.243 10.095 1.00 95.19 379 LEU A C 1
ATOM 3059 O O . LEU A 1 379 ? -18.370 -1.759 8.972 1.00 95.19 379 LEU A O 1
ATOM 3063 N N . TRP A 1 380 ? -18.088 -3.490 10.373 1.00 92.31 380 TRP A N 1
ATOM 3064 C CA . TRP A 1 380 ? -17.468 -4.357 9.378 1.00 92.31 380 TRP A CA 1
ATOM 3065 C C . TRP A 1 380 ? -18.360 -4.649 8.174 1.00 92.31 380 TRP A C 1
ATOM 3067 O O . TRP A 1 380 ? -19.523 -5.030 8.305 1.00 92.31 380 TRP A O 1
ATOM 3077 N N . GLU A 1 381 ? -17.747 -4.588 6.997 1.00 87.00 381 GLU A N 1
ATOM 3078 C CA . GLU A 1 381 ? -18.265 -5.228 5.797 1.00 87.00 381 GLU A CA 1
ATOM 3079 C C . GLU A 1 381 ? -17.827 -6.699 5.801 1.00 87.00 381 GLU A C 1
ATOM 3081 O O . GLU A 1 381 ? -16.642 -7.013 5.646 1.00 87.00 381 GLU A O 1
ATOM 3086 N N . GLU A 1 382 ? -18.778 -7.601 6.045 1.00 87.62 382 GLU A N 1
ATOM 3087 C CA . GLU A 1 382 ? -18.528 -9.044 6.106 1.00 87.62 382 GLU A CA 1
ATOM 3088 C C . GLU A 1 382 ? -18.426 -9.633 4.695 1.00 87.62 382 GLU A C 1
ATOM 3090 O O . GLU A 1 382 ? -19.393 -9.644 3.930 1.00 87.62 382 GLU A O 1
ATOM 3095 N N . TYR A 1 383 ? -17.254 -10.168 4.369 1.00 85.06 383 TYR A N 1
ATOM 3096 C CA . TYR A 1 383 ? -17.028 -10.938 3.156 1.00 85.06 383 TYR A CA 1
ATOM 3097 C C . TYR A 1 383 ? -17.609 -12.347 3.305 1.00 85.06 383 TYR A C 1
ATOM 3099 O O . TYR A 1 383 ? -17.299 -13.070 4.260 1.00 85.06 383 TYR A O 1
ATOM 3107 N N . THR A 1 384 ? -18.405 -12.762 2.318 1.00 76.75 384 THR A N 1
ATOM 3108 C CA . THR A 1 384 ? -18.999 -14.105 2.257 1.00 76.75 384 THR A CA 1
ATOM 3109 C C . THR A 1 384 ? -18.609 -14.808 0.958 1.00 76.75 384 THR A C 1
ATOM 3111 O O . THR A 1 384 ? -18.752 -14.251 -0.124 1.00 76.75 384 THR A O 1
ATOM 3114 N N . VAL A 1 385 ? -18.124 -16.051 1.057 1.00 66.94 385 VAL A N 1
ATOM 3115 C CA . VAL A 1 385 ? -17.551 -16.823 -0.069 1.00 66.94 385 VAL A CA 1
ATOM 3116 C C . VAL A 1 385 ? -18.596 -17.292 -1.105 1.00 66.94 385 VAL A C 1
ATOM 3118 O O . VAL A 1 385 ? -18.241 -17.836 -2.147 1.00 66.94 385 VAL A O 1
ATOM 3121 N N . SER A 1 386 ? -19.904 -17.131 -0.875 1.00 58.19 386 SER A N 1
ATOM 3122 C CA . SER A 1 386 ? -20.911 -17.810 -1.704 1.00 58.19 386 SER A CA 1
ATOM 3123 C C . SER A 1 386 ? -21.144 -17.157 -3.075 1.00 58.19 386 SER A C 1
ATOM 3125 O O . SER A 1 386 ? -21.923 -16.211 -3.179 1.00 58.19 386 SER A O 1
ATOM 3127 N N . GLY A 1 387 ? -20.567 -17.754 -4.127 1.00 62.94 387 GLY A N 1
ATOM 3128 C CA . GLY A 1 387 ? -20.963 -17.543 -5.530 1.00 62.94 387 GLY A CA 1
ATOM 3129 C C . GLY A 1 387 ? -20.469 -16.242 -6.164 1.00 62.94 387 GLY A C 1
ATOM 3130 O O . GLY A 1 387 ? -21.132 -15.730 -7.063 1.00 62.94 387 GLY A O 1
ATOM 3131 N N . GLY A 1 388 ? -19.351 -15.711 -5.662 1.00 75.81 388 GLY A N 1
ATOM 3132 C CA . GLY A 1 388 ? -18.723 -14.487 -6.147 1.00 75.81 388 GLY A CA 1
ATOM 3133 C C . GLY A 1 388 ? -18.073 -14.628 -7.521 1.00 75.81 388 GLY A C 1
ATOM 3134 O O . GLY A 1 388 ? -17.767 -15.726 -7.984 1.00 75.81 388 GLY A O 1
ATOM 3135 N N . ASP A 1 389 ? -17.833 -13.493 -8.165 1.00 88.75 389 ASP A N 1
ATOM 3136 C CA . ASP A 1 389 ? -17.164 -13.449 -9.459 1.00 88.75 389 ASP A CA 1
ATOM 3137 C C . ASP A 1 389 ? -15.694 -13.909 -9.371 1.00 88.75 389 ASP A C 1
ATOM 3139 O O . ASP A 1 389 ? -14.994 -13.604 -8.401 1.00 88.75 389 ASP A O 1
ATOM 3143 N N . ALA A 1 390 ? -15.192 -14.597 -10.402 1.00 91.12 390 ALA A N 1
ATOM 3144 C CA . ALA A 1 390 ? -13.783 -14.978 -10.494 1.00 91.12 390 ALA A CA 1
ATOM 3145 C C . ALA A 1 390 ? -12.940 -13.819 -11.051 1.00 91.12 390 ALA A C 1
ATOM 3147 O O . ALA A 1 390 ? -13.165 -13.341 -12.169 1.00 91.12 390 ALA A O 1
ATOM 3148 N N . TYR A 1 391 ? -11.950 -13.374 -10.274 1.00 94.75 391 TYR A N 1
ATOM 3149 C CA . TYR A 1 391 ? -11.051 -12.285 -10.655 1.00 94.75 391 TYR A CA 1
ATOM 3150 C C . TYR A 1 391 ? -9.769 -12.814 -11.297 1.00 94.75 391 TYR A C 1
ATOM 3152 O O . TYR A 1 391 ? -9.184 -13.802 -10.857 1.00 94.75 391 TYR A O 1
ATOM 3160 N N . LYS A 1 392 ? -9.271 -12.099 -12.303 1.00 95.62 392 LYS A N 1
ATOM 3161 C CA . LYS A 1 392 ? -7.949 -12.322 -12.889 1.00 95.62 392 LYS A CA 1
ATOM 3162 C C . LYS A 1 392 ? -7.168 -11.017 -12.847 1.00 95.62 392 LYS A C 1
ATOM 3164 O O . LYS A 1 392 ? -7.611 -10.029 -13.424 1.00 95.62 392 LYS A O 1
ATOM 3169 N N . PHE A 1 393 ? -6.017 -11.008 -12.186 1.00 97.31 393 PHE A N 1
ATOM 3170 C CA . PHE A 1 393 ? -5.109 -9.862 -12.123 1.00 97.31 393 PHE A CA 1
ATOM 3171 C C . PHE A 1 393 ? -3.887 -10.102 -13.004 1.00 97.31 393 PHE A C 1
ATOM 3173 O O . PHE A 1 393 ? -3.384 -11.221 -13.073 1.00 97.31 393 PHE A O 1
ATOM 3180 N N . ALA A 1 394 ? -3.398 -9.053 -13.660 1.00 95.50 394 ALA A N 1
ATOM 3181 C CA . ALA A 1 394 ? -2.145 -9.066 -14.406 1.00 95.50 394 ALA A CA 1
ATOM 3182 C C . ALA A 1 394 ? -1.269 -7.893 -13.953 1.00 95.50 394 ALA A C 1
ATOM 3184 O O . ALA A 1 394 ? -1.672 -6.733 -14.078 1.00 95.50 394 ALA A O 1
ATOM 3185 N N . ILE A 1 395 ? -0.085 -8.201 -13.424 1.00 96.12 395 ILE A N 1
ATOM 3186 C CA . ILE A 1 395 ? 0.814 -7.257 -12.755 1.00 96.12 395 ILE A CA 1
ATOM 3187 C C . ILE A 1 395 ? 2.133 -7.146 -13.528 1.00 96.12 395 ILE A C 1
ATOM 3189 O O . ILE A 1 395 ? 2.953 -8.065 -13.534 1.00 96.12 395 ILE A O 1
ATOM 3193 N N . ASP A 1 396 ? 2.368 -5.988 -14.141 1.00 92.56 396 ASP A N 1
ATOM 3194 C CA . ASP A 1 396 ? 3.656 -5.611 -14.726 1.00 92.56 396 ASP A CA 1
ATOM 3195 C C . ASP A 1 396 ? 4.458 -4.808 -13.694 1.00 92.56 396 ASP A C 1
ATOM 3197 O O . ASP A 1 396 ? 4.287 -3.593 -13.552 1.00 92.56 396 ASP A O 1
ATOM 3201 N N . PHE A 1 397 ? 5.329 -5.499 -12.951 1.00 92.88 397 PHE A N 1
ATOM 3202 C CA . PHE A 1 397 ? 6.311 -4.865 -12.073 1.00 92.88 397 PHE A CA 1
ATOM 3203 C C . PHE A 1 397 ? 7.517 -4.384 -12.893 1.00 92.88 397 PHE A C 1
ATOM 3205 O O . PHE A 1 397 ? 8.489 -5.114 -13.123 1.00 92.88 397 PHE A O 1
ATOM 3212 N N . GLY A 1 398 ? 7.449 -3.134 -13.352 1.00 88.31 398 GLY A N 1
ATOM 3213 C CA . GLY A 1 398 ? 8.498 -2.514 -14.153 1.00 88.31 398 GLY A CA 1
ATOM 3214 C C . GLY A 1 398 ? 9.668 -1.952 -13.340 1.00 88.31 398 GLY A C 1
ATOM 3215 O O . GLY A 1 398 ? 9.642 -1.848 -12.119 1.00 88.31 398 GLY A O 1
ATOM 3216 N N . THR A 1 399 ? 10.719 -1.536 -14.049 1.00 86.94 399 THR A N 1
ATOM 3217 C CA . THR A 1 399 ? 11.859 -0.807 -13.459 1.00 86.94 399 THR A CA 1
ATOM 3218 C C . THR A 1 399 ? 11.470 0.584 -12.953 1.00 86.94 399 THR A C 1
ATOM 3220 O O . THR A 1 399 ? 11.994 1.054 -11.947 1.00 86.94 399 THR A O 1
ATOM 3223 N N . THR A 1 400 ? 10.570 1.243 -13.683 1.00 87.25 400 THR A N 1
ATOM 3224 C CA . THR A 1 400 ? 10.230 2.661 -13.514 1.00 87.25 400 THR A CA 1
ATOM 3225 C C . THR A 1 400 ? 8.785 2.840 -13.059 1.00 87.25 400 THR A C 1
ATOM 3227 O O . THR A 1 400 ? 8.515 3.626 -12.154 1.00 87.25 400 THR A O 1
ATOM 3230 N N . ASN A 1 401 ? 7.860 2.098 -13.674 1.00 89.81 401 ASN A N 1
ATOM 3231 C CA . ASN A 1 401 ? 6.439 2.132 -13.354 1.00 89.81 401 ASN A CA 1
ATOM 3232 C C . ASN A 1 401 ? 5.881 0.712 -13.242 1.00 89.81 401 ASN A C 1
ATOM 3234 O O . ASN A 1 401 ? 6.225 -0.153 -14.055 1.00 89.81 401 ASN A O 1
ATOM 3238 N N . THR A 1 402 ? 4.977 0.533 -12.286 1.00 93.62 402 THR A N 1
ATOM 3239 C CA . THR A 1 402 ? 4.192 -0.675 -12.053 1.00 93.62 402 THR A CA 1
ATOM 3240 C C . THR A 1 402 ? 2.782 -0.461 -12.590 1.00 93.62 402 THR A C 1
ATOM 3242 O O . THR A 1 402 ? 2.194 0.606 -12.390 1.00 93.62 402 THR A O 1
ATOM 3245 N N . HIS A 1 403 ? 2.237 -1.464 -13.277 1.00 93.75 403 HIS A N 1
ATOM 3246 C CA . HIS A 1 403 ? 0.868 -1.449 -13.795 1.00 93.75 403 HIS A CA 1
ATOM 3247 C C . HIS A 1 403 ? 0.116 -2.697 -13.346 1.00 93.75 403 HIS A C 1
ATOM 3249 O O . HIS A 1 403 ? 0.669 -3.795 -13.368 1.00 93.75 403 HIS A O 1
ATOM 3255 N N . ILE A 1 404 ? -1.149 -2.531 -12.966 1.00 95.81 404 ILE A N 1
ATOM 3256 C CA . ILE A 1 404 ? -2.044 -3.642 -12.643 1.00 95.81 404 ILE A CA 1
ATOM 3257 C C . ILE A 1 404 ? -3.297 -3.497 -13.507 1.00 95.81 404 ILE A C 1
ATOM 3259 O O . ILE A 1 404 ? -3.923 -2.438 -13.531 1.00 95.81 404 ILE A O 1
ATOM 3263 N N . GLU A 1 405 ? -3.688 -4.572 -14.183 1.00 94.62 405 GLU A N 1
ATOM 3264 C CA . GLU A 1 405 ? -5.024 -4.728 -14.764 1.00 94.62 405 GLU A CA 1
ATOM 3265 C C . GLU A 1 405 ? -5.776 -5.817 -14.006 1.00 94.62 405 GLU A C 1
ATOM 3267 O O . GLU A 1 405 ? -5.170 -6.769 -13.507 1.00 94.62 405 GLU A O 1
ATOM 3272 N N . TYR A 1 406 ? -7.100 -5.716 -13.981 1.00 95.38 406 TYR A N 1
ATOM 3273 C CA . TYR A 1 406 ? -7.965 -6.804 -13.553 1.00 95.38 406 TYR A CA 1
ATOM 3274 C C . TYR A 1 406 ? -9.089 -7.041 -14.559 1.00 95.38 406 TYR A C 1
ATOM 3276 O O . TYR A 1 406 ? -9.579 -6.123 -15.220 1.00 95.38 406 TYR A O 1
ATOM 3284 N N . ALA A 1 407 ? -9.499 -8.295 -14.667 1.00 94.06 407 ALA A N 1
ATOM 3285 C CA . ALA A 1 407 ? -10.671 -8.729 -15.402 1.00 94.06 407 ALA A CA 1
ATOM 3286 C C . ALA A 1 407 ? -11.538 -9.590 -14.486 1.00 94.06 407 ALA A C 1
ATOM 3288 O O . ALA A 1 407 ? -11.034 -10.254 -13.578 1.00 94.06 407 ALA A O 1
ATOM 3289 N N . ILE A 1 408 ? -12.838 -9.568 -14.741 1.00 92.31 408 ILE A N 1
ATOM 3290 C CA . ILE A 1 408 ? -13.809 -10.401 -14.049 1.00 92.31 408 ILE A CA 1
ATOM 3291 C C . ILE A 1 408 ? -14.398 -11.356 -15.083 1.00 92.31 408 ILE A C 1
ATOM 3293 O O . ILE A 1 408 ? -14.830 -10.921 -16.156 1.00 92.31 408 ILE A O 1
ATOM 3297 N N . GLU A 1 409 ? -14.372 -12.656 -14.797 1.00 85.94 409 GLU A N 1
ATOM 3298 C CA . GLU A 1 409 ? -14.851 -13.670 -15.733 1.00 85.94 409 GLU A CA 1
ATOM 3299 C C . GLU A 1 409 ? -16.320 -13.418 -16.117 1.00 85.94 409 GLU A C 1
ATOM 3301 O O . GLU A 1 409 ? -17.181 -13.192 -15.273 1.00 85.94 409 GLU A O 1
ATOM 3306 N N . GLY A 1 410 ? -16.607 -13.390 -17.422 1.00 82.25 410 GLY A N 1
ATOM 3307 C CA . GLY A 1 410 ? -17.945 -13.091 -17.946 1.00 82.25 410 GLY A CA 1
ATOM 3308 C C . GLY A 1 410 ? -18.353 -11.608 -17.932 1.00 82.25 410 GLY A C 1
ATOM 3309 O O . GLY A 1 410 ? -19.404 -11.282 -18.485 1.00 82.25 410 GLY A O 1
ATOM 3310 N N . GLN A 1 411 ? -17.538 -10.694 -17.387 1.00 83.38 411 GLN A N 1
ATOM 3311 C CA . GLN A 1 411 ? -17.881 -9.272 -17.246 1.00 83.38 411 GLN A CA 1
ATOM 3312 C C . GLN A 1 411 ? -16.964 -8.337 -18.055 1.00 83.38 411 GLN A C 1
ATOM 3314 O O . GLN A 1 411 ? -16.169 -7.564 -17.519 1.00 83.38 411 GLN A O 1
ATOM 3319 N N . GLY A 1 412 ? -17.151 -8.337 -19.377 1.00 78.44 412 GLY A N 1
ATOM 3320 C CA . GLY A 1 412 ? -16.573 -7.329 -20.274 1.00 78.44 412 GLY A CA 1
ATOM 3321 C C . GLY A 1 412 ? -15.042 -7.356 -20.382 1.00 78.44 412 GLY A C 1
ATOM 3322 O O . GLY A 1 412 ? -14.399 -8.377 -20.157 1.00 78.44 412 GLY A O 1
ATOM 3323 N N . SER A 1 413 ? -14.458 -6.232 -20.809 1.00 83.12 413 SER A N 1
ATOM 3324 C CA . SER A 1 413 ? -13.011 -6.092 -21.006 1.00 83.12 413 SER A CA 1
ATOM 3325 C C . SER A 1 413 ? -12.271 -5.801 -19.700 1.00 83.12 413 SER A C 1
ATOM 3327 O O . SER A 1 413 ? -12.815 -5.155 -18.803 1.00 83.12 413 SER A O 1
ATOM 3329 N N . ALA A 1 414 ? -10.994 -6.185 -19.655 1.00 89.38 414 ALA A N 1
ATOM 3330 C CA . ALA A 1 414 ? -10.062 -5.810 -18.596 1.00 89.38 414 ALA A CA 1
ATOM 3331 C C . ALA A 1 414 ? -10.015 -4.292 -18.339 1.00 89.38 414 ALA A C 1
ATOM 3333 O O . ALA A 1 414 ? -10.189 -3.488 -19.265 1.00 89.38 414 ALA A O 1
ATOM 3334 N N . LYS A 1 415 ? -9.775 -3.926 -17.078 1.00 92.12 415 LYS A N 1
ATOM 3335 C CA . LYS A 1 415 ? -9.691 -2.545 -16.597 1.00 92.12 415 LYS A CA 1
ATOM 3336 C C . LYS A 1 415 ? -8.426 -2.342 -15.769 1.00 92.12 415 LYS A C 1
ATOM 3338 O O . LYS A 1 415 ? -8.053 -3.204 -14.969 1.00 92.12 415 LYS A O 1
ATOM 3343 N N . ALA A 1 416 ? -7.834 -1.155 -15.892 1.00 93.94 416 ALA A N 1
ATOM 3344 C CA . ALA A 1 416 ? -6.744 -0.730 -15.029 1.00 93.94 416 ALA A CA 1
ATOM 3345 C C . ALA A 1 416 ? -7.193 -0.755 -13.562 1.00 93.94 416 ALA A C 1
ATOM 3347 O O . ALA A 1 416 ? -8.337 -0.416 -13.237 1.00 93.94 416 ALA A O 1
ATOM 3348 N N . PHE A 1 417 ? -6.294 -1.175 -12.675 1.00 95.88 417 PHE A N 1
ATOM 3349 C CA . PHE A 1 417 ? -6.586 -1.265 -11.254 1.00 95.88 417 PHE A CA 1
ATOM 3350 C C . PHE A 1 417 ? -6.945 0.102 -10.684 1.00 95.88 417 PHE A C 1
ATOM 3352 O O . PHE A 1 417 ? -6.279 1.110 -10.932 1.00 95.88 417 PHE A O 1
ATOM 3359 N N . ASN A 1 418 ? -8.008 0.109 -9.891 1.00 96.19 418 ASN A N 1
ATOM 3360 C CA . ASN A 1 418 ? -8.552 1.302 -9.279 1.00 96.19 418 ASN A CA 1
ATOM 3361 C C . ASN A 1 418 ? -9.076 0.979 -7.873 1.00 96.19 418 ASN A C 1
ATOM 3363 O O . ASN A 1 418 ? -9.492 -0.149 -7.613 1.00 96.19 418 ASN A O 1
ATOM 3367 N N . ILE A 1 419 ? -9.107 1.982 -7.003 1.00 96.25 419 ILE A N 1
ATOM 3368 C CA . ILE A 1 419 ? -9.832 1.984 -5.730 1.00 96.25 419 ILE A CA 1
ATOM 3369 C C . ILE A 1 419 ? -10.792 3.166 -5.806 1.00 96.25 419 ILE A C 1
ATOM 3371 O O . ILE A 1 419 ? -10.370 4.323 -5.760 1.00 96.25 419 ILE A O 1
ATOM 3375 N N . SER A 1 420 ? -12.068 2.869 -6.003 1.00 92.69 420 SER A N 1
ATOM 3376 C CA . SER A 1 420 ? -13.150 3.850 -6.063 1.00 92.69 420 SER A CA 1
ATOM 3377 C C . SER A 1 420 ? -13.807 4.024 -4.694 1.00 92.69 420 SER A C 1
ATOM 3379 O O . SER A 1 420 ? -13.479 3.319 -3.745 1.00 92.69 420 SER A O 1
ATOM 3381 N N . GLU A 1 421 ? -14.749 4.958 -4.579 1.00 87.69 421 GLU A N 1
ATOM 3382 C CA . GLU A 1 421 ? -15.475 5.200 -3.324 1.00 87.69 421 GLU A CA 1
ATOM 3383 C C . GLU A 1 421 ? -16.276 3.973 -2.847 1.00 87.69 421 GLU A C 1
ATOM 3385 O O . GLU A 1 421 ? -16.412 3.755 -1.647 1.00 87.69 421 GLU A O 1
ATOM 3390 N N . ILE A 1 422 ? -16.778 3.139 -3.767 1.00 87.69 422 ILE A N 1
ATOM 3391 C CA . ILE A 1 422 ? -17.593 1.960 -3.418 1.00 87.69 422 ILE A CA 1
ATOM 3392 C C . ILE A 1 422 ? -16.765 0.778 -2.905 1.00 87.69 422 ILE A C 1
ATOM 3394 O O . ILE A 1 422 ? -17.289 -0.081 -2.203 1.00 87.69 422 ILE A O 1
ATOM 3398 N N . ASP A 1 423 ? -15.480 0.722 -3.249 1.00 90.94 423 ASP A N 1
ATOM 3399 C CA . ASP A 1 423 ? -14.572 -0.364 -2.883 1.00 90.94 423 ASP A CA 1
ATOM 3400 C C . ASP A 1 423 ? -13.310 0.150 -2.187 1.00 90.94 423 ASP A C 1
ATOM 3402 O O . ASP A 1 423 ? -12.237 -0.452 -2.268 1.00 90.94 423 ASP A O 1
ATOM 3406 N N . GLU A 1 424 ? -13.477 1.251 -1.452 1.00 94.00 424 GLU A N 1
ATOM 3407 C CA . GLU A 1 424 ? -12.464 1.834 -0.585 1.00 94.00 424 GLU A CA 1
ATOM 3408 C C . GLU A 1 424 ? -11.929 0.782 0.395 1.00 94.00 424 GLU A C 1
ATOM 3410 O O . GLU A 1 424 ? -12.688 0.122 1.116 1.00 94.00 424 GLU A O 1
ATOM 3415 N N . GLN A 1 425 ? -10.607 0.608 0.395 1.00 95.56 425 GLN A N 1
ATOM 3416 C CA . GLN A 1 425 ? -9.948 -0.467 1.136 1.00 95.56 425 GLN A CA 1
ATOM 3417 C C . GLN A 1 425 ? -9.466 -0.039 2.526 1.00 95.56 425 GLN A C 1
ATOM 3419 O O . GLN A 1 425 ? -9.275 -0.896 3.380 1.00 95.56 425 GLN A O 1
ATOM 3424 N N . ILE A 1 426 ? -9.260 1.254 2.768 1.00 96.31 426 ILE A N 1
ATOM 3425 C CA . ILE A 1 426 ? -8.806 1.820 4.047 1.00 96.31 426 ILE A CA 1
ATOM 3426 C C . ILE A 1 426 ? -9.946 2.631 4.663 1.00 96.31 426 ILE A C 1
ATOM 3428 O O . ILE A 1 426 ? -10.691 3.260 3.931 1.00 96.31 426 ILE A O 1
ATOM 3432 N N . ALA A 1 427 ? -10.114 2.619 5.983 1.00 96.81 427 ALA A N 1
ATOM 3433 C CA . ALA A 1 427 ? -11.093 3.468 6.666 1.00 96.81 427 ALA A CA 1
ATOM 3434 C C . ALA A 1 427 ? -10.398 4.439 7.613 1.00 96.81 427 ALA A C 1
ATOM 3436 O O . ALA A 1 427 ? -9.538 4.033 8.396 1.00 96.81 427 ALA A O 1
ATOM 3437 N N . PHE A 1 428 ? -10.804 5.705 7.568 1.00 97.50 428 PHE A N 1
ATOM 3438 C CA . PHE A 1 428 ? -10.326 6.753 8.463 1.00 97.50 428 PHE A CA 1
ATOM 3439 C C . PHE A 1 428 ? -11.366 7.080 9.531 1.00 97.50 428 PHE A C 1
ATOM 3441 O O . PHE A 1 428 ? -12.566 6.969 9.296 1.00 97.50 428 PHE A O 1
ATOM 3448 N N . LEU A 1 429 ? -10.906 7.474 10.722 1.00 97.12 429 LEU A N 1
ATOM 3449 C CA . LEU A 1 429 ? -11.806 7.830 11.821 1.00 97.12 429 LEU A CA 1
ATOM 3450 C C . LEU A 1 429 ? -12.542 9.153 11.572 1.00 97.12 429 LEU A C 1
ATOM 3452 O O . LEU A 1 429 ? -13.676 9.306 12.029 1.00 97.12 429 LEU A O 1
ATOM 3456 N N . MET A 1 430 ? -11.907 10.103 10.877 1.00 96.38 430 MET A N 1
ATOM 3457 C CA . MET A 1 430 ? -12.533 11.361 10.480 1.00 96.38 430 MET A CA 1
ATOM 3458 C C . MET A 1 430 ? -13.258 11.186 9.128 1.00 96.38 430 MET A C 1
ATOM 3460 O O . MET A 1 430 ? -12.655 10.710 8.168 1.00 96.38 430 MET A O 1
ATOM 3464 N N . PRO A 1 431 ? -14.527 11.617 9.008 1.00 93.69 431 PRO A N 1
ATOM 3465 C CA . PRO A 1 431 ? -15.261 11.611 7.756 1.00 93.69 431 PRO A CA 1
ATOM 3466 C C . PRO A 1 431 ? -14.580 12.491 6.712 1.00 93.69 431 PRO A C 1
ATOM 3468 O O . PRO A 1 431 ? -14.168 13.619 6.993 1.00 93.69 431 PRO A O 1
ATOM 3471 N N . ALA A 1 432 ? -14.585 12.041 5.460 1.00 88.25 432 ALA A N 1
ATOM 3472 C CA . ALA A 1 432 ? -13.968 12.770 4.348 1.00 88.25 432 ALA A CA 1
ATOM 3473 C C . ALA A 1 432 ? -14.564 14.173 4.106 1.00 88.25 432 ALA A C 1
ATOM 3475 O O . ALA A 1 432 ? -13.903 15.064 3.570 1.00 88.25 432 ALA A O 1
ATOM 3476 N N . ASN A 1 433 ? -15.824 14.378 4.497 1.00 86.75 433 ASN A N 1
ATOM 3477 C CA . ASN A 1 433 ? -16.543 15.646 4.375 1.00 86.75 433 ASN A CA 1
ATOM 3478 C C . ASN A 1 433 ? -16.435 16.534 5.632 1.00 86.75 433 ASN A C 1
ATOM 3480 O O . ASN A 1 433 ? -17.152 17.537 5.733 1.00 86.75 433 ASN A O 1
ATOM 3484 N N . ALA A 1 434 ? -15.556 16.194 6.584 1.00 87.94 434 ALA A N 1
ATOM 3485 C CA . ALA A 1 434 ? -15.384 16.955 7.811 1.00 87.94 434 ALA A CA 1
ATOM 3486 C C . ALA A 1 434 ? -15.048 18.435 7.515 1.00 87.94 434 ALA A C 1
ATOM 3488 O O . ALA A 1 434 ? -14.179 18.752 6.694 1.00 87.94 434 ALA A O 1
ATOM 3489 N N . PRO A 1 435 ? -15.732 19.394 8.169 1.00 87.31 435 PRO A N 1
ATOM 3490 C CA . PRO A 1 435 ? -15.520 20.808 7.903 1.00 87.31 435 PRO A CA 1
ATOM 3491 C C . PRO A 1 435 ? -14.166 21.273 8.455 1.00 87.31 435 PRO A C 1
ATOM 3493 O O . PRO A 1 435 ? -13.962 21.327 9.666 1.00 87.31 435 PRO A O 1
ATOM 3496 N N . ARG A 1 436 ? -13.273 21.725 7.567 1.00 87.75 436 ARG A N 1
ATOM 3497 C CA . ARG A 1 436 ? -11.912 22.227 7.866 1.00 87.75 436 ARG A CA 1
ATOM 3498 C C . ARG A 1 436 ? -11.898 23.622 8.516 1.00 87.75 436 ARG A C 1
ATOM 3500 O O . ARG A 1 436 ? -11.275 24.558 8.018 1.00 87.75 436 ARG A O 1
ATOM 3507 N N . ARG A 1 437 ? -12.667 23.804 9.592 1.00 86.81 437 ARG A N 1
ATOM 3508 C CA . ARG A 1 437 ? -12.912 25.113 10.229 1.00 86.81 437 ARG A CA 1
ATOM 3509 C C . ARG A 1 437 ? -11.884 25.484 11.295 1.00 86.81 437 ARG A C 1
ATOM 3511 O O . ARG A 1 437 ? -11.751 26.665 11.601 1.00 86.81 437 ARG A O 1
ATOM 3518 N N . THR A 1 438 ? -11.192 24.505 11.872 1.00 89.75 438 THR A N 1
ATOM 3519 C CA . THR A 1 438 ? -10.241 24.709 12.973 1.00 89.75 438 THR A CA 1
ATOM 3520 C C . THR A 1 438 ? -8.838 24.259 12.579 1.00 89.75 438 THR A C 1
ATOM 3522 O O . THR A 1 438 ? -8.663 23.456 11.664 1.00 89.75 438 THR A O 1
ATOM 3525 N N . GLU A 1 439 ? -7.827 24.788 13.268 1.00 90.69 439 GLU A N 1
ATOM 3526 C CA . GLU A 1 439 ? -6.435 24.346 13.118 1.00 90.69 439 GLU A CA 1
ATOM 3527 C C . GLU A 1 439 ? -6.275 22.868 13.478 1.00 90.69 439 GLU A C 1
ATOM 3529 O O . GLU A 1 439 ? -5.765 22.117 12.660 1.00 90.69 439 GLU A O 1
ATOM 3534 N N . ALA A 1 440 ? -6.865 22.424 14.592 1.00 90.50 440 ALA A N 1
ATOM 3535 C CA . ALA A 1 440 ? -6.843 21.019 14.996 1.00 90.50 440 ALA A CA 1
ATOM 3536 C C . ALA A 1 440 ? -7.362 20.062 13.906 1.00 90.50 440 ALA A C 1
ATOM 3538 O O . ALA A 1 440 ? -6.756 19.024 13.683 1.00 90.50 440 ALA A O 1
ATOM 3539 N N . ILE A 1 441 ? -8.452 20.401 13.201 1.00 93.25 441 ILE A N 1
ATOM 3540 C CA . ILE A 1 441 ? -8.974 19.555 12.110 1.00 93.25 441 ILE A CA 1
ATOM 3541 C C . ILE A 1 441 ? -8.003 19.520 10.921 1.00 93.25 441 ILE A C 1
ATOM 3543 O O . ILE A 1 441 ? -7.826 18.468 10.319 1.00 93.25 441 ILE A O 1
ATOM 3547 N N . ARG A 1 442 ? -7.348 20.642 10.596 1.00 94.75 442 ARG A N 1
ATOM 3548 C CA . ARG A 1 442 ? -6.341 20.692 9.521 1.00 94.75 442 ARG A CA 1
ATOM 3549 C C . ARG A 1 442 ? -5.085 19.893 9.872 1.00 94.75 442 ARG A C 1
ATOM 3551 O O . ARG A 1 442 ? -4.555 19.210 9.007 1.00 94.75 442 ARG A O 1
ATOM 3558 N N . ASP A 1 443 ? -4.651 19.935 11.129 1.00 95.56 443 ASP A N 1
ATOM 3559 C CA . ASP A 1 443 ? -3.522 19.130 11.603 1.00 95.56 443 ASP A CA 1
ATOM 3560 C C . ASP A 1 443 ? -3.856 17.629 11.588 1.00 95.56 443 ASP A C 1
ATOM 3562 O O . ASP A 1 443 ? -3.011 16.804 11.254 1.00 95.56 443 ASP A O 1
ATOM 3566 N N . ILE A 1 444 ? -5.102 17.263 11.910 1.00 96.44 444 ILE A N 1
ATOM 3567 C CA . ILE A 1 444 ? -5.588 15.877 11.823 1.00 96.44 444 ILE A CA 1
ATOM 3568 C C . ILE A 1 444 ? -5.624 15.406 10.370 1.00 96.44 444 ILE A C 1
ATOM 3570 O O . ILE A 1 444 ? -5.175 14.300 10.097 1.00 96.44 444 ILE A O 1
ATOM 3574 N N . GLU A 1 445 ? -6.089 16.242 9.439 1.00 95.56 445 GLU A N 1
ATOM 3575 C CA . GLU A 1 445 ? -6.045 15.950 8.001 1.00 95.56 445 GLU A CA 1
ATOM 3576 C C . GLU A 1 445 ? -4.601 15.766 7.497 1.00 95.56 445 GLU A C 1
ATOM 3578 O O . GLU A 1 445 ? -4.325 14.840 6.730 1.00 95.56 445 GLU A O 1
ATOM 3583 N N . ASP A 1 446 ? -3.643 16.584 7.958 1.00 95.38 446 ASP A N 1
ATOM 3584 C CA . ASP A 1 446 ? -2.229 16.335 7.649 1.00 95.38 446 ASP A CA 1
ATOM 3585 C C . ASP A 1 446 ? -1.762 15.012 8.272 1.00 95.38 446 ASP A C 1
ATOM 3587 O O . ASP A 1 446 ? -1.131 14.216 7.579 1.00 95.38 446 ASP A O 1
ATOM 3591 N N . GLY A 1 447 ? -2.152 14.705 9.514 1.00 96.81 447 GLY A N 1
ATOM 3592 C CA . GLY A 1 447 ? -1.915 13.413 10.165 1.00 96.81 447 GLY A CA 1
ATOM 3593 C C . GLY A 1 447 ? -2.469 12.211 9.387 1.00 96.81 447 GLY A C 1
ATOM 3594 O O . GLY A 1 447 ? -1.769 11.211 9.234 1.00 96.81 447 GLY A O 1
ATOM 3595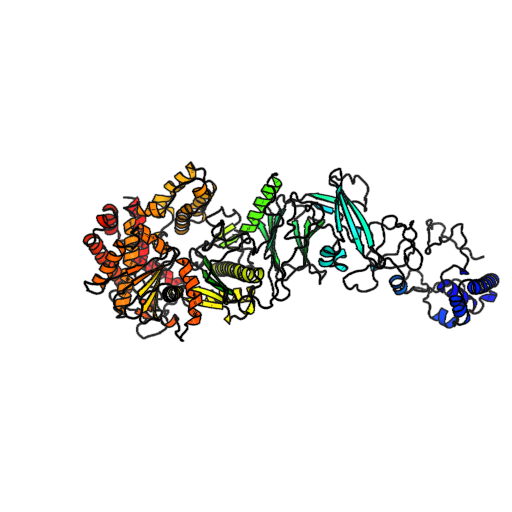 N N . GLU A 1 448 ? -3.671 12.303 8.816 1.00 96.81 448 GLU A N 1
ATOM 3596 C CA . GLU A 1 448 ? -4.212 11.278 7.910 1.00 96.81 448 GLU A CA 1
ATOM 3597 C C . GLU A 1 448 ? -3.350 11.126 6.664 1.00 96.81 448 GLU A C 1
ATOM 3599 O O . GLU A 1 448 ? -3.080 10.008 6.229 1.00 96.81 448 GLU A O 1
ATOM 3604 N N . SER A 1 449 ? -2.835 12.230 6.125 1.00 95.38 449 SER A N 1
ATOM 3605 C CA . SER A 1 449 ? -1.935 12.175 4.977 1.00 95.38 449 SER A CA 1
ATOM 3606 C C . SER A 1 449 ? -0.574 11.533 5.299 1.00 95.38 449 SER A C 1
ATOM 3608 O O . SER A 1 449 ? 0.073 11.005 4.397 1.00 95.38 449 SER A O 1
ATOM 3610 N N . TYR A 1 450 ? -0.135 11.521 6.568 1.00 96.94 450 TYR A N 1
ATOM 3611 C CA . TYR A 1 450 ? 0.998 10.686 6.994 1.00 96.94 450 TYR A CA 1
ATOM 3612 C C . TYR A 1 450 ? 0.618 9.207 6.911 1.00 96.94 450 TYR A C 1
ATOM 3614 O O . TYR A 1 450 ? 1.362 8.427 6.328 1.00 96.94 450 TYR A O 1
ATOM 3622 N N . LEU A 1 451 ? -0.553 8.830 7.431 1.00 97.94 451 LEU A N 1
ATOM 3623 C CA . LEU A 1 451 ? -1.027 7.444 7.392 1.00 97.94 451 LEU A CA 1
ATOM 3624 C C . LEU A 1 451 ? -1.259 6.948 5.954 1.00 97.94 451 LEU A C 1
ATOM 3626 O O . LEU A 1 451 ? -0.920 5.808 5.659 1.00 97.94 451 LEU A O 1
ATOM 3630 N N . MET A 1 452 ? -1.743 7.797 5.040 1.00 96.44 452 MET A N 1
ATOM 3631 C CA . MET A 1 452 ? -1.862 7.453 3.613 1.00 96.44 452 MET A CA 1
ATOM 3632 C C . MET A 1 452 ? -0.501 7.175 2.963 1.00 96.44 452 MET A C 1
ATOM 3634 O O . MET A 1 452 ? -0.389 6.272 2.138 1.00 96.44 452 MET A O 1
ATOM 3638 N N . GLN A 1 453 ? 0.540 7.927 3.342 1.00 95.69 453 GLN A N 1
ATOM 3639 C CA . GLN A 1 453 ? 1.897 7.691 2.849 1.00 95.69 453 GLN A CA 1
ATOM 3640 C C . GLN A 1 453 ? 2.546 6.467 3.521 1.00 95.69 453 GLN A C 1
ATOM 3642 O O . GLN A 1 453 ? 3.410 5.841 2.926 1.00 95.69 453 GLN A O 1
ATOM 3647 N N . GLU A 1 454 ? 2.157 6.096 4.742 1.00 97.06 454 GLU A N 1
ATOM 3648 C CA . GLU A 1 454 ? 2.710 4.937 5.466 1.00 97.06 454 GLU A CA 1
ATOM 3649 C C . GLU A 1 454 ? 1.977 3.610 5.201 1.00 97.06 454 GLU A C 1
ATOM 3651 O O . GLU A 1 454 ? 2.549 2.550 5.460 1.00 97.06 454 GLU A O 1
ATOM 3656 N N . ILE A 1 455 ? 0.733 3.669 4.714 1.00 96.56 455 ILE A N 1
ATOM 3657 C CA . ILE A 1 455 ? -0.117 2.510 4.426 1.00 96.56 455 ILE A CA 1
ATOM 3658 C C . ILE A 1 455 ? -0.463 2.497 2.934 1.00 96.56 455 ILE A C 1
ATOM 3660 O O . ILE A 1 455 ? 0.333 2.012 2.141 1.00 96.56 455 ILE A O 1
ATOM 3664 N N . ILE A 1 456 ? -1.617 3.050 2.548 1.00 97.06 456 ILE A N 1
ATOM 3665 C CA . ILE A 1 456 ? -2.081 3.143 1.160 1.00 97.06 456 ILE A CA 1
ATOM 3666 C C . ILE A 1 456 ? -2.883 4.441 0.946 1.00 97.06 456 ILE A C 1
ATOM 3668 O O . ILE A 1 456 ? -3.474 4.961 1.901 1.00 97.06 456 ILE A O 1
ATOM 3672 N N . PRO A 1 457 ? -2.973 4.964 -0.292 1.00 95.38 457 PRO A N 1
ATOM 3673 C CA . PRO A 1 457 ? -3.895 6.045 -0.615 1.00 95.38 457 PRO A CA 1
ATOM 3674 C C . PRO A 1 457 ? -5.351 5.587 -0.484 1.00 95.38 457 PRO A C 1
ATOM 3676 O O . PRO A 1 457 ? -5.681 4.425 -0.721 1.00 95.38 457 PRO A O 1
ATOM 3679 N N . LYS A 1 458 ? -6.235 6.538 -0.174 1.00 93.81 458 LYS A N 1
ATOM 3680 C CA . LYS A 1 458 ? -7.680 6.299 -0.077 1.00 93.81 458 LYS A CA 1
ATOM 3681 C C . LYS A 1 458 ? -8.283 5.807 -1.398 1.00 93.81 458 LYS A C 1
ATOM 3683 O O . LYS A 1 458 ? -9.055 4.853 -1.421 1.00 93.81 458 LYS A O 1
ATOM 3688 N N . ASN A 1 459 ? -7.903 6.458 -2.497 1.00 94.50 459 ASN A N 1
ATOM 3689 C CA . ASN A 1 459 ? -8.424 6.201 -3.833 1.00 94.50 459 ASN A CA 1
ATOM 3690 C C . ASN A 1 459 ? -7.284 6.074 -4.849 1.00 94.50 459 ASN A C 1
ATOM 3692 O O . ASN A 1 459 ? -6.230 6.701 -4.717 1.00 94.50 459 ASN A O 1
ATOM 3696 N N . ILE A 1 460 ? -7.515 5.254 -5.875 1.00 95.69 460 ILE A N 1
ATOM 3697 C CA . ILE A 1 460 ? -6.618 5.076 -7.021 1.00 95.69 460 ILE A CA 1
ATOM 3698 C C . ILE A 1 460 ? -7.477 5.097 -8.287 1.00 95.69 460 ILE A C 1
ATOM 3700 O O . ILE A 1 460 ? -8.395 4.291 -8.412 1.00 95.69 460 ILE A O 1
ATOM 3704 N N . GLY A 1 461 ? -7.196 5.979 -9.243 1.00 93.19 461 GLY A N 1
ATOM 3705 C CA . GLY A 1 461 ? -7.969 6.080 -10.484 1.00 93.19 461 GLY A CA 1
ATOM 3706 C C . GLY A 1 461 ? -7.613 7.304 -11.329 1.00 93.19 461 GLY A C 1
ATOM 3707 O O . GLY A 1 461 ? -6.867 8.167 -10.891 1.00 93.19 461 GLY A O 1
ATOM 3708 N N . GLU A 1 462 ? -8.159 7.397 -12.544 1.00 86.50 462 GLU A N 1
ATOM 3709 C CA . GLU A 1 462 ? -7.811 8.452 -13.522 1.00 86.50 462 GLU A CA 1
ATOM 3710 C C . GLU A 1 462 ? -8.008 9.889 -13.017 1.00 86.50 462 GLU A C 1
ATOM 3712 O O . GLU A 1 462 ? -7.256 10.784 -13.396 1.00 86.50 462 GLU A O 1
ATOM 3717 N N . ASN A 1 463 ? -9.001 10.108 -12.150 1.00 85.25 463 ASN A N 1
ATOM 3718 C CA . ASN A 1 463 ? -9.302 11.421 -11.570 1.00 85.25 463 ASN A CA 1
ATOM 3719 C C . ASN A 1 463 ? -8.632 11.649 -10.203 1.00 85.25 463 ASN A C 1
ATOM 3721 O O . ASN A 1 463 ? -8.856 12.684 -9.577 1.00 85.25 463 ASN A O 1
ATOM 3725 N N . GLU A 1 464 ? -7.821 10.697 -9.744 1.00 89.56 464 GLU A N 1
ATOM 3726 C CA . GLU A 1 464 ? -7.145 10.734 -8.452 1.00 89.56 464 GLU A CA 1
ATOM 3727 C C . GLU A 1 464 ? -5.678 11.151 -8.596 1.00 89.56 464 GLU A C 1
ATOM 3729 O O . GLU A 1 464 ? -5.082 11.102 -9.673 1.00 89.56 464 GLU A O 1
ATOM 3734 N N . MET A 1 465 ? -5.048 11.528 -7.479 1.00 86.19 465 MET A N 1
ATOM 3735 C CA . MET A 1 465 ? -3.602 11.797 -7.457 1.00 86.19 465 MET A CA 1
ATOM 3736 C C . MET A 1 465 ? -2.796 10.546 -7.843 1.00 86.19 465 MET A C 1
ATOM 3738 O O . MET A 1 465 ? -1.759 10.622 -8.510 1.00 86.19 465 MET A O 1
ATOM 3742 N N . VAL A 1 466 ? -3.266 9.369 -7.431 1.00 91.12 466 VAL A N 1
ATOM 3743 C CA . VAL A 1 466 ? -2.640 8.080 -7.724 1.00 91.12 466 VAL A CA 1
ATOM 3744 C C . VAL A 1 466 ? -3.481 7.343 -8.760 1.00 91.12 466 VAL A C 1
ATOM 3746 O O . VAL A 1 466 ? -4.673 7.159 -8.569 1.00 91.12 466 VAL A O 1
ATOM 3749 N N . LYS A 1 467 ? -2.857 6.893 -9.850 1.00 91.31 467 LYS A N 1
ATOM 3750 C CA . LYS A 1 467 ? -3.487 6.095 -10.908 1.00 91.31 467 LYS A CA 1
ATOM 3751 C C . LYS A 1 467 ? -2.522 5.025 -11.397 1.00 91.31 467 LYS A C 1
ATOM 3753 O O . LYS A 1 467 ? -1.318 5.162 -11.179 1.00 91.31 467 LYS A O 1
ATOM 3758 N N . SER A 1 468 ? -3.041 3.982 -12.038 1.00 89.44 468 SER A N 1
ATOM 3759 C CA . SER A 1 468 ? -2.216 2.996 -12.739 1.00 89.44 468 SER A CA 1
ATOM 3760 C C . SER A 1 468 ? -1.901 3.506 -14.156 1.00 89.44 468 SER A C 1
ATOM 3762 O O . SER A 1 468 ? -2.822 3.963 -14.828 1.00 89.44 468 SER A O 1
ATOM 3764 N N . PRO A 1 469 ? -0.647 3.436 -14.637 1.00 90.50 469 PRO A N 1
ATOM 3765 C CA . PRO A 1 469 ? 0.532 2.955 -13.921 1.00 90.50 469 PRO A CA 1
ATOM 3766 C C . PRO A 1 469 ? 1.053 3.973 -12.889 1.00 90.50 469 PRO A C 1
ATOM 3768 O O . PRO A 1 469 ? 0.991 5.184 -13.106 1.00 90.50 469 PRO A O 1
ATOM 3771 N N . PHE A 1 470 ? 1.621 3.479 -11.786 1.00 92.12 470 PHE A N 1
ATOM 3772 C CA . PHE A 1 470 ? 2.262 4.289 -10.737 1.00 92.12 470 PHE A CA 1
ATOM 3773 C C . PHE A 1 470 ? 3.758 3.972 -10.620 1.00 92.12 470 PHE A C 1
ATOM 3775 O O . PHE A 1 470 ? 4.228 2.955 -11.126 1.00 92.12 470 PHE A O 1
ATOM 3782 N N . ARG A 1 471 ? 4.532 4.847 -9.965 1.00 91.81 471 ARG A N 1
ATOM 3783 C CA . ARG A 1 471 ? 5.993 4.702 -9.844 1.00 91.81 471 ARG A CA 1
ATOM 3784 C C . ARG A 1 471 ? 6.380 3.414 -9.113 1.00 91.81 471 ARG A C 1
ATOM 3786 O O . ARG A 1 471 ? 5.829 3.091 -8.060 1.00 91.81 471 ARG A O 1
ATOM 3793 N N . SER A 1 472 ? 7.385 2.713 -9.635 1.00 94.56 472 SER A N 1
ATOM 3794 C CA . SER A 1 472 ? 8.005 1.549 -8.986 1.00 94.56 472 SER A CA 1
ATOM 3795 C C . SER A 1 472 ? 8.965 1.998 -7.881 1.00 94.56 472 SER A C 1
ATOM 3797 O O . SER A 1 472 ? 10.184 1.886 -8.006 1.00 94.56 472 SER A O 1
ATOM 3799 N N . CYS A 1 473 ? 8.401 2.571 -6.817 1.00 95.38 473 CYS A N 1
ATOM 3800 C CA . CYS A 1 473 ? 9.129 3.144 -5.690 1.00 95.38 473 CYS A CA 1
ATOM 3801 C C . CYS A 1 473 ? 8.668 2.513 -4.373 1.00 95.38 473 CYS A C 1
ATOM 3803 O O . CYS A 1 473 ? 7.469 2.452 -4.103 1.00 95.38 473 CYS A O 1
ATOM 3805 N N . LEU A 1 474 ? 9.617 2.084 -3.545 1.00 97.31 474 LEU A N 1
ATOM 3806 C CA . LEU A 1 474 ? 9.385 1.710 -2.153 1.00 97.31 474 LEU A CA 1
ATOM 3807 C C . LEU A 1 474 ? 9.809 2.871 -1.251 1.00 97.31 474 LEU A C 1
ATOM 3809 O O . LEU A 1 474 ? 10.847 3.492 -1.477 1.00 97.31 474 LEU A O 1
ATOM 3813 N N . ILE A 1 475 ? 9.047 3.123 -0.197 1.00 96.50 475 ILE A N 1
ATOM 3814 C CA . ILE A 1 475 ? 9.444 3.980 0.915 1.00 96.50 475 ILE A CA 1
ATOM 3815 C C . ILE A 1 475 ? 9.610 3.155 2.185 1.00 96.50 475 ILE A C 1
ATOM 3817 O O . ILE A 1 475 ? 8.866 2.215 2.445 1.00 96.50 475 ILE A O 1
ATOM 3821 N N . GLN A 1 476 ? 10.602 3.509 2.991 1.00 96.00 476 GLN A N 1
ATOM 3822 C CA . GLN A 1 476 ? 10.858 2.868 4.282 1.00 96.00 476 GLN A CA 1
ATOM 3823 C C . GLN A 1 476 ? 11.413 3.869 5.287 1.00 96.00 476 GLN A C 1
ATOM 3825 O O . GLN A 1 476 ? 11.983 4.890 4.897 1.00 96.00 476 GLN A O 1
ATOM 3830 N N . ASN A 1 477 ? 11.318 3.571 6.582 1.00 95.31 477 ASN A N 1
ATOM 3831 C CA . ASN A 1 477 ? 11.965 4.404 7.595 1.00 95.31 477 ASN A CA 1
ATOM 3832 C C . ASN A 1 477 ? 13.490 4.471 7.374 1.00 95.31 477 ASN A C 1
ATOM 3834 O O . ASN A 1 477 ? 14.152 3.492 7.017 1.00 95.31 477 ASN A O 1
ATOM 3838 N N . SER A 1 478 ? 14.080 5.641 7.624 1.00 91.50 478 SER A N 1
ATOM 3839 C CA . SER A 1 478 ? 15.513 5.893 7.405 1.00 91.50 478 SER A CA 1
ATOM 3840 C C . SER A 1 478 ? 16.451 4.974 8.199 1.00 91.50 478 SER A C 1
ATOM 3842 O O . SER A 1 478 ? 17.618 4.833 7.823 1.00 91.50 478 SER A O 1
ATOM 3844 N N . ASN A 1 479 ? 15.952 4.378 9.285 1.00 89.81 479 ASN A N 1
ATOM 3845 C CA . ASN A 1 479 ? 16.674 3.566 10.265 1.00 89.81 479 ASN A CA 1
ATOM 3846 C C . ASN A 1 479 ? 16.245 2.084 10.281 1.00 89.81 479 ASN A C 1
ATOM 3848 O O . ASN A 1 479 ? 16.456 1.409 11.291 1.00 89.81 479 ASN A O 1
ATOM 3852 N N . VAL A 1 480 ? 15.617 1.577 9.213 1.00 93.62 480 VAL A N 1
ATOM 3853 C CA . VAL A 1 480 ? 15.264 0.151 9.128 1.00 93.62 480 VAL A CA 1
ATOM 3854 C C . VAL A 1 480 ? 16.524 -0.709 9.236 1.00 93.62 480 VAL A C 1
ATOM 3856 O O . VAL A 1 480 ? 17.495 -0.508 8.507 1.00 93.62 480 VAL A O 1
ATOM 3859 N N . ASN A 1 481 ? 16.488 -1.681 10.151 1.00 91.62 481 ASN A N 1
ATOM 3860 C CA . ASN A 1 481 ? 17.516 -2.701 10.300 1.00 91.62 481 ASN A CA 1
ATOM 3861 C C . ASN A 1 481 ? 16.980 -4.030 9.769 1.00 91.62 481 ASN A C 1
ATOM 3863 O O . ASN A 1 481 ? 16.208 -4.709 10.446 1.00 91.62 481 ASN A O 1
ATOM 3867 N N . TYR A 1 482 ? 17.424 -4.398 8.573 1.00 92.00 482 TYR A N 1
ATOM 3868 C CA . TYR A 1 482 ? 17.017 -5.634 7.922 1.00 92.00 482 TYR A CA 1
ATOM 3869 C C . TYR A 1 482 ? 17.649 -6.894 8.536 1.00 92.00 482 TYR A C 1
ATOM 3871 O O . TYR A 1 482 ? 17.206 -7.986 8.201 1.00 92.00 482 TYR A O 1
ATOM 3879 N N . GLU A 1 483 ? 18.600 -6.798 9.472 1.00 91.38 483 GLU A N 1
ATOM 3880 C CA . GLU A 1 483 ? 19.037 -7.954 10.283 1.00 91.38 483 GLU A CA 1
ATOM 3881 C C . GLU A 1 483 ? 17.946 -8.429 11.261 1.00 91.38 483 GLU A C 1
ATOM 3883 O O . GLU A 1 483 ? 18.017 -9.526 11.812 1.00 91.38 483 GLU A O 1
ATOM 3888 N N . LEU A 1 484 ? 16.916 -7.607 11.483 1.00 92.81 484 LEU A N 1
ATOM 3889 C CA . LEU A 1 484 ? 15.733 -7.947 12.265 1.00 92.81 484 LEU A CA 1
ATOM 3890 C C . LEU A 1 484 ? 14.542 -8.244 11.346 1.00 92.81 484 LEU A C 1
ATOM 3892 O O . LEU A 1 484 ? 14.513 -7.862 10.175 1.00 92.81 484 LEU A O 1
ATOM 3896 N N . ALA A 1 485 ? 13.518 -8.892 11.905 1.00 93.25 485 ALA A N 1
ATOM 3897 C CA . ALA A 1 485 ? 12.242 -9.058 11.219 1.00 93.25 485 ALA A CA 1
ATOM 3898 C C . ALA A 1 485 ? 11.621 -7.688 10.894 1.00 93.25 485 ALA A C 1
ATOM 3900 O O . ALA A 1 485 ? 11.454 -6.844 11.784 1.00 93.25 485 ALA A O 1
ATOM 3901 N N . THR A 1 486 ? 11.274 -7.512 9.623 1.00 96.00 486 THR A N 1
ATOM 3902 C CA . THR A 1 486 ? 10.663 -6.314 9.037 1.00 96.00 486 THR A CA 1
ATOM 3903 C C . THR A 1 486 ? 9.280 -6.663 8.499 1.00 96.00 486 THR A C 1
ATOM 3905 O O . THR A 1 486 ? 9.025 -7.816 8.141 1.00 96.00 486 THR A O 1
ATOM 3908 N N . PHE A 1 487 ? 8.366 -5.694 8.500 1.00 96.12 487 PHE A N 1
ATOM 3909 C CA . PHE A 1 487 ? 6.967 -5.916 8.129 1.00 96.12 487 PHE A CA 1
ATOM 3910 C C . PHE A 1 487 ? 6.447 -4.804 7.219 1.00 96.12 487 PHE A C 1
ATOM 3912 O O . PHE A 1 487 ? 6.732 -3.623 7.441 1.00 96.12 487 PHE A O 1
ATOM 3919 N N . THR A 1 488 ? 5.634 -5.186 6.232 1.00 97.25 488 THR A N 1
ATOM 3920 C CA . THR A 1 488 ? 4.916 -4.242 5.365 1.00 97.25 488 THR A CA 1
ATOM 3921 C C . THR A 1 488 ? 4.030 -3.322 6.210 1.00 97.25 488 THR A C 1
ATOM 3923 O O . THR A 1 488 ? 3.474 -3.743 7.227 1.00 97.25 488 THR A O 1
ATOM 3926 N N . PHE A 1 489 ? 4.000 -2.041 5.844 1.00 97.50 489 PHE A N 1
ATOM 3927 C CA . PHE A 1 489 ? 3.449 -0.898 6.589 1.00 97.50 489 PHE A CA 1
ATOM 3928 C C . PHE A 1 489 ? 4.122 -0.574 7.922 1.00 97.50 489 PHE A C 1
ATOM 3930 O O . PHE A 1 489 ? 4.131 0.586 8.310 1.00 97.50 489 PHE A O 1
ATOM 3937 N N . ALA A 1 490 ? 4.759 -1.515 8.620 1.00 96.44 490 ALA A N 1
ATOM 3938 C CA . ALA A 1 490 ? 5.493 -1.193 9.847 1.00 96.44 490 ALA A CA 1
ATOM 3939 C C . ALA A 1 490 ? 6.856 -0.549 9.544 1.00 96.44 490 ALA A C 1
ATOM 3941 O O . ALA A 1 490 ? 7.233 0.418 10.201 1.00 96.44 490 ALA A O 1
ATOM 3942 N N . ASP A 1 491 ? 7.566 -1.062 8.536 1.00 96.56 491 ASP A N 1
ATOM 3943 C CA . ASP A 1 491 ? 8.934 -0.651 8.198 1.00 96.56 491 ASP A CA 1
ATOM 3944 C C . ASP A 1 491 ? 9.061 -0.125 6.756 1.00 96.56 491 ASP A C 1
ATOM 3946 O O . ASP A 1 491 ? 9.838 0.801 6.510 1.00 96.56 491 ASP A O 1
ATOM 3950 N N . ALA A 1 492 ? 8.291 -0.683 5.812 1.00 97.50 492 ALA A N 1
ATOM 3951 C CA . ALA A 1 492 ? 8.332 -0.329 4.391 1.00 97.50 492 ALA A CA 1
ATOM 3952 C C . ALA A 1 492 ? 6.970 -0.506 3.697 1.00 97.50 492 ALA A C 1
ATOM 3954 O O . ALA A 1 492 ? 6.164 -1.321 4.143 1.00 97.50 492 ALA A O 1
ATOM 3955 N N . ASN A 1 493 ? 6.720 0.263 2.636 1.00 98.12 493 ASN A N 1
ATOM 3956 C CA . ASN A 1 493 ? 5.506 0.218 1.811 1.00 98.12 493 ASN A CA 1
ATOM 3957 C C . ASN A 1 493 ? 5.729 0.922 0.451 1.00 98.12 493 ASN A C 1
ATOM 3959 O O . ASN A 1 493 ? 6.764 1.557 0.235 1.00 98.12 493 ASN A O 1
ATOM 3963 N N . ILE A 1 494 ? 4.791 0.816 -0.488 1.00 98.38 494 ILE A N 1
ATOM 3964 C CA . ILE A 1 494 ? 4.845 1.433 -1.816 1.00 98.38 494 ILE A CA 1
ATOM 3965 C C . ILE A 1 494 ? 4.729 2.955 -1.680 1.00 98.38 494 ILE A C 1
ATOM 3967 O O . ILE A 1 494 ? 3.809 3.499 -1.073 1.00 98.38 494 ILE A O 1
ATOM 3971 N N . GLY A 1 495 ? 5.651 3.673 -2.317 1.00 96.56 495 GLY A N 1
ATOM 3972 C CA . GLY A 1 495 ? 5.643 5.130 -2.400 1.00 96.56 495 GLY A CA 1
ATOM 3973 C C . GLY A 1 495 ? 4.693 5.645 -3.481 1.00 96.56 495 GLY A C 1
ATOM 3974 O O . GLY A 1 495 ? 5.155 6.231 -4.456 1.00 96.56 495 GLY A O 1
ATOM 3975 N N . PHE A 1 496 ? 3.376 5.450 -3.335 1.00 95.88 496 PHE A N 1
ATOM 3976 C CA . PHE A 1 496 ? 2.382 5.851 -4.352 1.00 95.88 496 PHE A CA 1
ATOM 3977 C C . PHE A 1 496 ? 2.419 7.342 -4.722 1.00 95.88 496 PHE A C 1
ATOM 3979 O O . PHE A 1 496 ? 2.108 7.715 -5.858 1.00 95.88 496 PHE A O 1
ATOM 3986 N N . GLU A 1 497 ? 2.794 8.188 -3.762 1.00 90.88 497 GLU A N 1
ATOM 3987 C CA . GLU A 1 497 ? 2.902 9.640 -3.920 1.00 90.88 497 GLU A CA 1
ATOM 3988 C C . GLU A 1 497 ? 4.280 10.101 -4.439 1.00 90.88 497 GLU A C 1
ATOM 3990 O O . GLU A 1 497 ? 4.490 11.302 -4.619 1.00 90.88 497 GLU A O 1
ATOM 3995 N N . TYR A 1 498 ? 5.228 9.186 -4.684 1.00 91.62 498 TYR A N 1
ATOM 3996 C CA . TYR A 1 498 ? 6.551 9.526 -5.215 1.00 91.62 498 TYR A CA 1
ATOM 3997 C C . TYR A 1 498 ? 6.434 10.324 -6.525 1.00 91.62 498 TYR A C 1
ATOM 3999 O O . TYR A 1 498 ? 5.600 10.003 -7.370 1.00 91.62 498 TYR A O 1
ATOM 4007 N N . GLU A 1 499 ? 7.250 11.378 -6.663 1.00 87.12 499 GLU A N 1
ATOM 4008 C CA . GLU A 1 499 ? 7.212 12.391 -7.743 1.00 87.12 499 GLU A CA 1
ATOM 4009 C C . GLU A 1 499 ? 5.943 13.271 -7.799 1.00 87.12 499 GLU A C 1
ATOM 4011 O O . GLU A 1 499 ? 5.889 14.216 -8.582 1.00 87.12 499 GLU A O 1
ATOM 4016 N N . LYS A 1 500 ? 4.941 13.029 -6.943 1.00 86.31 500 LYS A N 1
ATOM 4017 C CA . LYS A 1 500 ? 3.668 13.778 -6.913 1.00 86.31 500 LYS A CA 1
ATOM 4018 C C . LYS A 1 500 ? 3.526 14.662 -5.680 1.00 86.31 500 LYS A C 1
ATOM 4020 O O . LYS A 1 500 ? 2.928 15.731 -5.756 1.00 86.31 500 LYS A O 1
ATOM 4025 N N . LYS A 1 501 ? 4.067 14.204 -4.551 1.00 86.69 501 LYS A N 1
ATOM 4026 C CA . LYS A 1 501 ? 4.095 14.907 -3.267 1.00 86.69 501 LYS A CA 1
ATOM 4027 C C . LYS A 1 501 ? 5.433 14.659 -2.574 1.00 86.69 501 LYS A C 1
ATOM 4029 O O . LYS A 1 501 ? 6.096 13.645 -2.804 1.00 86.69 501 LYS A O 1
ATOM 4034 N N . GLY A 1 502 ? 5.839 15.578 -1.707 1.00 86.31 502 GLY A N 1
ATOM 4035 C CA . GLY A 1 502 ? 7.034 15.437 -0.893 1.00 86.31 502 GLY A CA 1
ATOM 4036 C C . GLY A 1 502 ? 6.958 14.220 0.031 1.00 86.31 502 GLY A C 1
ATOM 4037 O O . GLY A 1 502 ? 6.079 14.110 0.890 1.00 86.31 502 GLY A O 1
ATOM 4038 N N . ILE A 1 503 ? 7.931 13.318 -0.109 1.00 91.31 503 ILE A N 1
ATOM 4039 C CA . ILE A 1 503 ? 8.107 12.181 0.801 1.00 91.31 503 ILE A CA 1
ATOM 4040 C C . ILE A 1 503 ? 8.624 12.675 2.152 1.00 91.31 503 ILE A C 1
ATOM 4042 O O . ILE A 1 503 ? 9.587 13.455 2.196 1.00 91.31 503 ILE A O 1
ATOM 4046 N N . ARG A 1 504 ? 8.008 12.203 3.247 1.00 92.12 504 ARG A N 1
ATOM 4047 C CA . ARG A 1 504 ? 8.314 12.674 4.604 1.00 92.12 504 ARG A CA 1
ATOM 4048 C C . ARG A 1 504 ? 9.805 12.493 4.953 1.00 92.12 504 ARG A C 1
ATOM 4050 O O . ARG A 1 504 ? 10.404 11.495 4.557 1.00 92.12 504 ARG A O 1
ATOM 4057 N N . PRO A 1 505 ? 10.422 13.405 5.733 1.00 90.38 505 PRO A N 1
ATOM 4058 C CA . PRO A 1 505 ? 11.873 13.384 5.981 1.00 90.38 505 PRO A CA 1
ATOM 4059 C C . PRO A 1 505 ? 12.406 12.150 6.728 1.00 90.38 505 PRO A C 1
ATOM 4061 O O . PRO A 1 505 ? 13.584 11.821 6.617 1.00 90.38 505 PRO A O 1
ATOM 4064 N N . TYR A 1 506 ? 11.563 11.467 7.509 1.00 93.00 506 TYR A N 1
ATOM 4065 C CA . TYR A 1 506 ? 11.937 10.235 8.216 1.00 93.00 506 TYR A CA 1
ATOM 4066 C C . TYR A 1 506 ? 11.891 8.987 7.316 1.00 93.00 506 TYR A C 1
ATOM 4068 O O . TYR A 1 506 ? 12.250 7.898 7.775 1.00 93.00 506 TYR A O 1
ATOM 4076 N N . LEU A 1 507 ? 11.469 9.141 6.056 1.00 93.94 507 LEU A N 1
ATOM 4077 C CA . LEU A 1 507 ? 11.387 8.085 5.055 1.00 93.94 507 LEU A CA 1
ATOM 4078 C C . LEU A 1 507 ? 12.473 8.252 3.984 1.00 93.94 507 LEU A C 1
ATOM 4080 O O . LEU A 1 507 ? 12.804 9.364 3.568 1.00 93.94 507 LEU A O 1
ATOM 4084 N N . LYS A 1 508 ? 12.977 7.119 3.498 1.00 92.75 508 LYS A N 1
ATOM 4085 C CA . LYS A 1 508 ? 13.860 7.003 2.332 1.00 92.75 508 LYS A CA 1
ATOM 4086 C C . LYS A 1 508 ? 13.126 6.316 1.195 1.00 92.75 508 LYS A C 1
ATOM 4088 O O . LYS A 1 508 ? 12.364 5.384 1.441 1.00 92.75 508 LYS A O 1
ATOM 4093 N N . THR A 1 509 ? 13.391 6.760 -0.026 1.00 92.19 509 THR A N 1
ATOM 4094 C CA . THR A 1 509 ? 12.844 6.199 -1.264 1.00 92.19 509 THR A CA 1
ATOM 4095 C C . THR A 1 509 ? 13.855 5.282 -1.931 1.00 92.19 509 THR A C 1
ATOM 4097 O O . THR A 1 509 ? 15.035 5.616 -2.006 1.00 92.19 509 THR A O 1
ATOM 4100 N N . PHE A 1 510 ? 13.373 4.173 -2.474 1.00 92.56 510 PHE A N 1
ATOM 4101 C CA . PHE A 1 510 ? 14.155 3.214 -3.240 1.00 92.56 510 PHE A CA 1
ATOM 4102 C C . PHE A 1 510 ? 13.442 2.968 -4.570 1.00 92.56 510 PHE A C 1
ATOM 4104 O O . PHE A 1 510 ? 12.303 2.496 -4.597 1.00 92.56 510 PHE A O 1
ATOM 4111 N N . THR A 1 511 ? 14.093 3.338 -5.669 1.00 91.50 511 THR A N 1
ATOM 4112 C CA . THR A 1 511 ? 13.653 3.079 -7.049 1.00 91.50 511 THR A CA 1
ATOM 4113 C C . THR A 1 511 ? 14.514 1.966 -7.658 1.00 91.50 511 THR A C 1
ATOM 4115 O O . THR A 1 511 ? 15.386 1.411 -6.990 1.00 91.50 511 THR A O 1
ATOM 4118 N N . ASN A 1 512 ? 14.247 1.571 -8.909 1.00 87.62 512 ASN A N 1
ATOM 4119 C CA . ASN A 1 512 ? 14.994 0.508 -9.601 1.00 87.62 512 ASN A CA 1
ATOM 4120 C C . ASN A 1 512 ? 15.050 -0.831 -8.823 1.00 87.62 512 ASN A C 1
ATOM 4122 O O . ASN A 1 512 ? 16.001 -1.608 -8.930 1.00 87.62 512 ASN A O 1
ATOM 4126 N N . LEU A 1 513 ? 13.994 -1.126 -8.058 1.00 91.50 513 LEU A N 1
ATOM 4127 C CA . LEU A 1 513 ? 13.897 -2.295 -7.176 1.00 91.50 513 LEU A CA 1
ATOM 4128 C C . LEU A 1 513 ? 14.153 -3.626 -7.903 1.00 91.50 513 LEU A C 1
ATOM 4130 O O . LEU A 1 513 ? 14.645 -4.569 -7.297 1.00 91.50 513 LEU A O 1
ATOM 4134 N N . LYS A 1 514 ? 13.844 -3.701 -9.203 1.00 88.38 514 LYS A N 1
ATOM 4135 C CA . LYS A 1 514 ? 13.953 -4.915 -10.024 1.00 88.38 514 LYS A CA 1
ATOM 4136 C C . LYS A 1 514 ? 15.393 -5.375 -10.282 1.00 88.38 514 LYS A C 1
ATOM 4138 O O . LYS A 1 514 ? 15.620 -6.574 -10.442 1.00 88.38 514 LYS A O 1
ATOM 4143 N N . TRP A 1 515 ? 16.334 -4.431 -10.350 1.00 84.44 515 TRP A N 1
ATOM 4144 C CA . TRP A 1 515 ? 17.719 -4.658 -10.791 1.00 84.44 515 TRP A CA 1
ATOM 4145 C C . TRP A 1 515 ? 18.771 -4.229 -9.767 1.00 84.44 515 TRP A C 1
ATOM 4147 O O . TRP A 1 515 ? 19.958 -4.305 -10.062 1.00 84.44 515 TRP A O 1
ATOM 4157 N N . SER A 1 516 ? 18.357 -3.730 -8.604 1.00 83.44 516 SER A N 1
ATOM 4158 C CA . SER A 1 516 ? 19.297 -3.305 -7.572 1.00 83.44 516 SER A CA 1
ATOM 4159 C C . SER A 1 516 ? 20.015 -4.509 -6.954 1.00 83.44 516 SER A C 1
ATOM 4161 O O . SER A 1 516 ? 19.384 -5.499 -6.582 1.00 83.44 516 SER A O 1
ATOM 4163 N N . ASN A 1 517 ? 21.334 -4.377 -6.812 1.00 74.75 517 ASN A N 1
ATOM 4164 C CA . ASN A 1 517 ? 22.210 -5.341 -6.143 1.00 74.75 517 ASN A CA 1
ATOM 4165 C C . ASN A 1 517 ? 22.523 -4.919 -4.693 1.00 74.75 517 ASN A C 1
ATOM 4167 O O . ASN A 1 517 ? 23.443 -5.441 -4.064 1.00 74.75 517 ASN A O 1
ATOM 4171 N N . GLU A 1 518 ? 21.768 -3.963 -4.138 1.00 83.12 518 GLU A N 1
ATOM 4172 C CA . GLU A 1 518 ? 21.903 -3.579 -2.733 1.00 83.12 518 GLU A CA 1
ATOM 4173 C C . GLU A 1 518 ? 21.577 -4.752 -1.798 1.00 83.12 518 GLU A C 1
ATOM 4175 O O . GLU A 1 518 ? 20.627 -5.503 -2.019 1.00 83.12 518 GLU A O 1
ATOM 4180 N N . ALA A 1 519 ? 22.318 -4.867 -0.691 1.00 83.81 519 ALA A N 1
ATOM 4181 C CA . ALA A 1 519 ? 22.223 -5.997 0.240 1.00 83.81 519 ALA A CA 1
ATOM 4182 C C . ALA A 1 519 ? 20.799 -6.269 0.769 1.00 83.81 519 ALA A C 1
ATOM 4184 O O . ALA A 1 519 ? 20.446 -7.409 1.060 1.00 83.81 519 ALA A O 1
ATOM 4185 N N . ASN A 1 520 ? 19.969 -5.227 0.880 1.00 91.06 520 ASN A N 1
ATOM 4186 C CA . ASN A 1 520 ? 18.607 -5.322 1.409 1.00 91.06 520 ASN A CA 1
ATOM 4187 C C . ASN A 1 520 ? 17.523 -5.412 0.324 1.00 91.06 520 ASN A C 1
ATOM 4189 O O . ASN A 1 520 ? 16.340 -5.504 0.664 1.00 91.06 520 ASN A O 1
ATOM 4193 N N . ASN A 1 521 ? 17.904 -5.399 -0.959 1.00 92.50 521 ASN A N 1
ATOM 4194 C CA . ASN A 1 521 ? 16.964 -5.321 -2.074 1.00 92.50 521 ASN A CA 1
ATOM 4195 C C . ASN A 1 521 ? 15.937 -6.459 -2.056 1.00 92.50 521 ASN A C 1
ATOM 4197 O O . ASN A 1 521 ? 14.761 -6.225 -2.306 1.00 92.50 521 ASN A O 1
ATOM 4201 N N . GLU A 1 522 ? 16.343 -7.673 -1.688 1.00 93.31 522 GLU A N 1
ATOM 4202 C CA . GLU A 1 522 ? 15.425 -8.813 -1.649 1.00 93.31 522 GLU A CA 1
ATOM 4203 C C . GLU A 1 522 ? 14.240 -8.583 -0.694 1.00 93.31 522 GLU A C 1
ATOM 4205 O O . GLU A 1 522 ? 13.087 -8.822 -1.053 1.00 93.31 522 GLU A O 1
ATOM 4210 N N . LYS A 1 523 ? 14.511 -8.048 0.504 1.00 95.31 523 LYS A N 1
ATOM 4211 C CA . LYS A 1 523 ? 13.483 -7.749 1.514 1.00 95.31 523 LYS A CA 1
ATOM 4212 C C . LYS A 1 523 ? 12.621 -6.558 1.094 1.00 95.31 523 LYS A C 1
ATOM 4214 O O . LYS A 1 523 ? 11.410 -6.577 1.283 1.00 95.31 523 LYS A O 1
ATOM 4219 N N . GLN A 1 524 ? 13.229 -5.560 0.457 1.00 96.69 524 GLN A N 1
ATOM 4220 C CA . GLN A 1 524 ? 12.520 -4.421 -0.131 1.00 96.69 524 GLN A CA 1
ATOM 4221 C C . GLN A 1 524 ? 11.547 -4.858 -1.238 1.00 96.69 524 GLN A C 1
ATOM 4223 O O . GLN A 1 524 ? 10.390 -4.439 -1.247 1.00 96.69 524 GLN A O 1
ATOM 4228 N N . VAL A 1 525 ? 11.990 -5.737 -2.141 1.00 97.25 525 VAL A N 1
ATOM 4229 C CA . VAL A 1 525 ? 11.158 -6.319 -3.204 1.00 97.25 525 VAL A CA 1
ATOM 4230 C C . VAL A 1 525 ? 10.037 -7.172 -2.610 1.00 97.25 525 VAL A C 1
ATOM 4232 O O . VAL A 1 525 ? 8.909 -7.078 -3.088 1.00 97.25 525 VAL A O 1
ATOM 4235 N N . LYS A 1 526 ? 10.304 -7.938 -1.540 1.00 97.62 526 LYS A N 1
ATOM 4236 C CA . LYS A 1 526 ? 9.266 -8.692 -0.818 1.00 97.62 526 LYS A CA 1
ATOM 4237 C C . LYS A 1 526 ? 8.154 -7.775 -0.305 1.00 97.62 526 LYS A C 1
ATOM 4239 O O . LYS A 1 526 ? 7.000 -8.027 -0.633 1.00 97.62 526 LYS A O 1
ATOM 4244 N N . HIS A 1 527 ? 8.486 -6.691 0.404 1.00 98.06 527 HIS A N 1
ATOM 4245 C CA . HIS A 1 527 ? 7.489 -5.721 0.885 1.00 98.06 527 HIS A CA 1
ATOM 4246 C C . HIS A 1 527 ? 6.691 -5.079 -0.256 1.00 98.06 527 HIS A C 1
ATOM 4248 O O . HIS A 1 527 ? 5.472 -4.959 -0.168 1.00 98.06 527 HIS A O 1
ATOM 4254 N N . TYR A 1 528 ? 7.365 -4.726 -1.355 1.00 98.44 528 TYR A N 1
ATOM 4255 C CA . TYR A 1 528 ? 6.706 -4.171 -2.536 1.00 98.44 528 TYR A CA 1
ATOM 4256 C C . TYR A 1 528 ? 5.682 -5.155 -3.131 1.00 98.44 528 TYR A C 1
ATOM 4258 O O . TYR A 1 528 ? 4.543 -4.781 -3.399 1.00 98.44 528 TYR A O 1
ATOM 4266 N N . ILE A 1 529 ? 6.064 -6.425 -3.307 1.00 98.62 529 ILE A N 1
ATOM 4267 C CA . ILE A 1 529 ? 5.195 -7.471 -3.869 1.00 98.62 529 ILE A CA 1
ATOM 4268 C C . ILE A 1 529 ? 4.047 -7.831 -2.917 1.00 98.62 529 ILE A C 1
ATOM 4270 O O . ILE A 1 529 ? 2.915 -7.984 -3.376 1.00 98.62 529 ILE A O 1
ATOM 4274 N N . GLU A 1 530 ? 4.303 -7.937 -1.609 1.00 98.19 530 GLU A N 1
ATOM 4275 C CA . GLU A 1 530 ? 3.258 -8.170 -0.602 1.00 98.19 530 GLU A CA 1
ATOM 4276 C C . GLU A 1 530 ? 2.147 -7.128 -0.714 1.00 98.19 530 GLU A C 1
ATOM 4278 O O . GLU A 1 530 ? 0.973 -7.482 -0.775 1.00 98.19 530 GLU A O 1
ATOM 4283 N N . GLU A 1 531 ? 2.504 -5.850 -0.810 1.00 98.38 531 GLU A N 1
ATOM 4284 C CA . GLU A 1 531 ? 1.523 -4.775 -0.894 1.00 98.38 531 GLU A CA 1
ATOM 4285 C C . GLU A 1 531 ? 0.730 -4.787 -2.209 1.00 98.38 531 GLU A C 1
ATOM 4287 O O . GLU A 1 531 ? -0.490 -4.617 -2.176 1.00 98.38 531 GLU A O 1
ATOM 4292 N N . LEU A 1 532 ? 1.365 -5.083 -3.355 1.00 98.44 532 LEU A N 1
ATOM 4293 C CA . LEU A 1 532 ? 0.649 -5.286 -4.628 1.00 98.44 532 LEU A CA 1
ATOM 4294 C C . LEU A 1 532 ? -0.389 -6.414 -4.520 1.00 98.44 532 LEU A C 1
ATOM 4296 O O . LEU A 1 532 ? -1.515 -6.285 -5.009 1.00 98.44 532 LEU A O 1
ATOM 4300 N N . LEU A 1 533 ? -0.022 -7.518 -3.868 1.00 98.38 533 LEU A N 1
ATOM 4301 C CA . LEU A 1 533 ? -0.914 -8.652 -3.645 1.00 98.38 533 LEU A CA 1
ATOM 4302 C C . LEU A 1 533 ? -2.030 -8.308 -2.653 1.00 98.38 533 LEU A C 1
ATOM 4304 O O . LEU A 1 533 ? -3.171 -8.715 -2.872 1.00 98.38 533 LEU A O 1
ATOM 4308 N N . MET A 1 534 ? -1.742 -7.525 -1.608 1.00 97.44 534 MET A N 1
ATOM 4309 C CA . MET A 1 534 ? -2.754 -7.033 -0.667 1.00 97.44 534 MET A CA 1
ATOM 4310 C C . MET A 1 534 ? -3.790 -6.158 -1.380 1.00 97.44 534 MET A C 1
ATOM 4312 O O . MET A 1 534 ? -4.985 -6.376 -1.186 1.00 97.44 534 MET A O 1
ATOM 4316 N N . LEU A 1 535 ? -3.361 -5.244 -2.260 1.00 97.62 535 LEU A N 1
ATOM 4317 C CA . LEU A 1 535 ? -4.267 -4.435 -3.083 1.00 97.62 535 LEU A CA 1
ATOM 4318 C C . LEU A 1 535 ? -5.217 -5.306 -3.918 1.00 97.62 535 LEU A C 1
ATOM 4320 O O . LEU A 1 535 ? -6.427 -5.058 -3.944 1.00 97.62 535 LEU A O 1
ATOM 4324 N N . CYS A 1 536 ? -4.678 -6.335 -4.581 1.00 97.56 536 CYS A N 1
ATOM 4325 C CA . CYS A 1 536 ? -5.457 -7.258 -5.407 1.00 97.56 536 CYS A CA 1
ATOM 4326 C C . CYS A 1 536 ? -6.433 -8.084 -4.559 1.00 97.56 536 CYS A C 1
ATOM 4328 O O . CYS A 1 536 ? -7.625 -8.119 -4.855 1.00 97.56 536 CYS A O 1
ATOM 4330 N N . LYS A 1 537 ? -5.965 -8.696 -3.463 1.00 95.62 537 LYS A N 1
ATOM 4331 C CA . LYS A 1 537 ? -6.809 -9.489 -2.557 1.00 95.62 537 LYS A CA 1
ATOM 4332 C C . LYS A 1 537 ? -7.956 -8.656 -1.990 1.00 95.62 537 LYS A C 1
ATOM 4334 O O . LYS A 1 537 ? -9.103 -9.095 -2.001 1.00 95.62 537 LYS A O 1
ATOM 4339 N N . ASN A 1 538 ? -7.667 -7.443 -1.529 1.00 95.12 538 ASN A N 1
ATOM 4340 C CA . ASN A 1 538 ? -8.674 -6.576 -0.929 1.00 95.12 538 ASN A CA 1
ATOM 4341 C C . ASN A 1 538 ? -9.681 -6.058 -1.963 1.00 95.12 538 ASN A C 1
ATOM 4343 O O . ASN A 1 538 ? -10.851 -5.903 -1.627 1.00 95.12 538 ASN A O 1
ATOM 4347 N N . LYS A 1 539 ? -9.283 -5.896 -3.234 1.00 95.44 539 LYS A N 1
ATOM 4348 C CA . LYS A 1 539 ? -10.216 -5.630 -4.342 1.00 95.44 539 LYS A CA 1
ATOM 4349 C C . LYS A 1 539 ? -11.231 -6.765 -4.502 1.00 95.44 539 LYS A C 1
ATOM 4351 O O . LYS A 1 539 ? -12.415 -6.481 -4.656 1.00 95.44 539 LYS A O 1
ATOM 4356 N N . VAL A 1 540 ? -10.794 -8.025 -4.423 1.00 94.38 540 VAL A N 1
ATOM 4357 C CA . VAL A 1 540 ? -11.699 -9.191 -4.471 1.00 94.38 540 VAL A CA 1
ATOM 4358 C C . VAL A 1 540 ? -12.632 -9.201 -3.262 1.00 94.38 540 VAL A C 1
ATOM 4360 O O . VAL A 1 540 ? -13.844 -9.311 -3.426 1.00 94.38 540 VAL A O 1
ATOM 4363 N N . LEU A 1 541 ? -12.083 -9.024 -2.056 1.00 92.56 541 LEU A N 1
ATOM 4364 C CA . LEU A 1 541 ? -12.855 -9.052 -0.810 1.00 92.56 541 LEU A CA 1
ATOM 4365 C C . LEU A 1 541 ? -13.932 -7.959 -0.767 1.00 92.56 541 LEU A C 1
ATOM 4367 O O . LEU A 1 541 ? -15.089 -8.253 -0.480 1.00 92.56 541 LEU A O 1
ATOM 4371 N N . LYS A 1 542 ? -13.578 -6.716 -1.112 1.00 91.88 542 LYS A N 1
ATOM 4372 C CA . LYS A 1 542 ? -14.502 -5.569 -1.138 1.00 91.88 542 LYS A CA 1
ATOM 4373 C C . LYS A 1 542 ? -15.635 -5.714 -2.151 1.00 91.88 542 LYS A C 1
ATOM 4375 O O . LYS A 1 542 ? -16.680 -5.100 -1.979 1.00 91.88 542 LYS A O 1
ATOM 4380 N N . ASN A 1 543 ? -15.437 -6.520 -3.190 1.00 91.50 543 ASN A N 1
ATOM 4381 C CA . ASN A 1 543 ? -16.429 -6.750 -4.236 1.00 91.50 543 ASN A CA 1
ATOM 4382 C C . ASN A 1 543 ? -17.089 -8.140 -4.138 1.00 91.50 543 ASN A C 1
ATOM 4384 O O . ASN A 1 543 ? -17.767 -8.552 -5.074 1.00 91.50 543 ASN A O 1
ATOM 4388 N N . ASN A 1 544 ? -16.918 -8.862 -3.020 1.00 90.06 544 ASN A N 1
ATOM 4389 C CA . ASN A 1 544 ? -17.453 -10.217 -2.812 1.00 90.06 544 ASN A CA 1
ATOM 4390 C C . ASN A 1 544 ? -17.091 -11.215 -3.934 1.00 90.06 544 ASN A C 1
ATOM 4392 O O . ASN A 1 544 ? -17.888 -12.086 -4.273 1.00 90.06 544 ASN A O 1
ATOM 4396 N N . GLY A 1 545 ? -15.894 -11.098 -4.517 1.00 91.94 545 GLY A N 1
ATOM 4397 C CA . GLY A 1 545 ? -15.396 -12.053 -5.511 1.00 91.94 545 GLY A CA 1
ATOM 4398 C C . GLY A 1 545 ? -14.945 -13.377 -4.889 1.00 91.94 545 GLY A C 1
ATOM 4399 O O . GLY A 1 545 ? -14.664 -13.451 -3.693 1.00 91.94 545 GLY A O 1
ATOM 4400 N N . ASP A 1 546 ? -14.838 -14.433 -5.690 1.00 91.75 546 ASP A N 1
ATOM 4401 C CA . ASP A 1 546 ? -14.356 -15.742 -5.240 1.00 91.75 546 ASP A CA 1
ATOM 4402 C C . ASP A 1 546 ? -12.818 -15.770 -5.189 1.00 91.75 546 ASP A C 1
ATOM 4404 O O . ASP A 1 546 ? -12.128 -15.822 -6.214 1.00 91.75 546 ASP A O 1
ATOM 4408 N N . LEU A 1 547 ? -12.261 -15.759 -3.974 1.00 90.94 547 LEU A N 1
ATOM 4409 C CA . LEU A 1 547 ? -10.814 -15.838 -3.772 1.00 90.94 547 LEU A CA 1
ATOM 4410 C C . LEU A 1 547 ? -10.217 -17.164 -4.246 1.00 90.94 547 LEU A C 1
ATOM 4412 O O . LEU A 1 547 ? -9.108 -17.158 -4.766 1.00 90.94 547 LEU A O 1
ATOM 4416 N N . SER A 1 548 ? -10.931 -18.285 -4.112 1.00 90.44 548 SER A N 1
ATOM 4417 C CA . SER A 1 548 ? -10.412 -19.606 -4.494 1.00 90.44 548 SER A CA 1
ATOM 4418 C C . SER A 1 548 ? -10.219 -19.747 -6.008 1.00 90.44 548 SER A C 1
ATOM 4420 O O . SER A 1 548 ? -9.331 -20.472 -6.457 1.00 90.44 548 SER A O 1
ATOM 4422 N N . GLN A 1 549 ? -11.013 -19.009 -6.788 1.00 91.69 549 GLN A N 1
ATOM 4423 C CA . GLN A 1 549 ? -10.926 -18.941 -8.250 1.00 91.69 549 GLN A CA 1
ATOM 4424 C C . GLN A 1 549 ? -10.103 -17.745 -8.747 1.00 91.69 549 GLN A C 1
ATOM 4426 O O . GLN A 1 549 ? -9.894 -17.598 -9.952 1.00 91.69 549 GLN A O 1
ATOM 4431 N N . THR A 1 550 ? -9.629 -16.878 -7.847 1.00 93.81 550 THR A N 1
ATOM 4432 C CA . THR A 1 550 ? -8.874 -15.686 -8.239 1.00 93.81 550 THR A CA 1
ATOM 4433 C C . THR A 1 550 ? -7.491 -16.069 -8.747 1.00 93.81 550 THR A C 1
ATOM 4435 O O . THR A 1 550 ? -6.766 -16.784 -8.062 1.00 93.81 550 THR A O 1
ATOM 4438 N N . LYS A 1 551 ? -7.098 -15.555 -9.916 1.00 95.38 551 LYS A N 1
ATOM 4439 C CA . LYS A 1 551 ? -5.784 -15.795 -10.530 1.00 95.38 551 LYS A CA 1
ATOM 4440 C C . LYS A 1 551 ? -4.940 -14.527 -10.572 1.00 95.38 551 LYS A C 1
ATOM 4442 O O . LYS A 1 551 ? -5.457 -13.447 -10.860 1.00 95.38 551 LYS A O 1
ATOM 4447 N N . VAL A 1 552 ? -3.637 -14.662 -10.351 1.00 97.19 552 VAL A N 1
ATOM 4448 C CA . VAL A 1 552 ? -2.657 -13.576 -10.447 1.00 97.19 552 VAL A CA 1
ATOM 4449 C C . VAL A 1 552 ? -1.582 -13.955 -11.457 1.00 97.19 552 VAL A C 1
ATOM 4451 O O . VAL A 1 552 ? -0.914 -14.976 -11.330 1.00 97.19 552 VAL A O 1
ATOM 4454 N N . ILE A 1 553 ? -1.405 -13.104 -12.461 1.00 95.50 553 ILE A N 1
ATOM 4455 C CA . ILE A 1 553 ? -0.333 -13.193 -13.445 1.00 95.50 553 ILE A CA 1
ATOM 4456 C C . ILE A 1 553 ? 0.678 -12.091 -13.157 1.00 95.50 553 ILE A C 1
ATOM 4458 O O . ILE A 1 553 ? 0.292 -10.935 -12.984 1.00 95.50 553 ILE A O 1
ATOM 4462 N N . TRP A 1 554 ? 1.965 -12.417 -13.175 1.00 95.31 554 TRP A N 1
ATOM 4463 C CA . TRP A 1 554 ? 3.036 -11.424 -13.178 1.00 95.31 554 TRP A CA 1
ATOM 4464 C C . TRP A 1 554 ? 4.011 -11.667 -14.332 1.00 95.31 554 TRP A C 1
ATOM 4466 O O . TRP A 1 554 ? 4.074 -12.759 -14.901 1.00 95.31 554 TRP A O 1
ATOM 4476 N N . PHE A 1 555 ? 4.755 -10.630 -14.714 1.00 90.69 555 PHE A N 1
ATOM 4477 C CA . PHE A 1 555 ? 5.655 -10.691 -15.866 1.00 90.69 555 PHE A CA 1
ATOM 4478 C C . PHE A 1 555 ? 7.119 -10.466 -15.487 1.00 90.69 555 PHE A C 1
ATOM 4480 O O . PHE A 1 555 ? 7.429 -9.758 -14.523 1.00 90.69 555 PHE A O 1
ATOM 4487 N N . TYR A 1 556 ? 8.023 -11.065 -16.264 1.00 87.56 556 TYR A N 1
ATOM 4488 C CA . TYR A 1 556 ? 9.467 -10.899 -16.110 1.00 87.56 556 TYR A CA 1
ATOM 4489 C C . TYR A 1 556 ? 10.185 -10.680 -17.454 1.00 87.56 556 TYR A C 1
ATOM 4491 O O . TYR A 1 556 ? 9.775 -11.237 -18.476 1.00 87.56 556 TYR A O 1
ATOM 4499 N N . PRO A 1 557 ? 11.304 -9.936 -17.482 1.00 82.69 557 PRO A N 1
ATOM 4500 C CA . PRO A 1 557 ? 12.085 -9.729 -18.688 1.00 82.69 557 PRO A CA 1
ATOM 4501 C C . PRO A 1 557 ? 13.041 -10.910 -18.885 1.00 82.69 557 PRO A C 1
ATOM 4503 O O . PRO A 1 557 ? 13.677 -11.398 -17.944 1.00 82.69 557 PRO A O 1
ATOM 4506 N N . VAL A 1 558 ? 13.181 -11.386 -20.124 1.00 80.75 558 VAL A N 1
ATOM 4507 C CA . VAL A 1 558 ? 13.990 -12.592 -20.410 1.00 80.75 558 VAL A CA 1
ATOM 4508 C C . VAL A 1 558 ? 15.496 -12.362 -20.262 1.00 80.75 558 VAL A C 1
ATOM 4510 O O . VAL A 1 558 ? 16.271 -13.318 -20.203 1.00 80.75 558 VAL A O 1
ATOM 4513 N N . SER A 1 559 ? 15.898 -11.100 -20.159 1.00 74.75 559 SER A N 1
ATOM 4514 C CA . SER A 1 559 ? 17.254 -10.629 -19.887 1.00 74.75 559 SER A CA 1
ATOM 4515 C C . SER A 1 559 ? 17.732 -10.907 -18.453 1.00 74.75 559 SER A C 1
ATOM 4517 O O . SER A 1 559 ? 18.933 -10.825 -18.192 1.00 74.75 559 SER A O 1
ATOM 4519 N N . MET A 1 560 ? 16.838 -11.266 -17.521 1.00 81.94 560 MET A N 1
ATOM 4520 C CA . MET A 1 560 ? 17.231 -11.717 -16.178 1.00 81.94 560 MET A CA 1
ATOM 4521 C C . MET A 1 560 ? 18.078 -12.993 -16.236 1.00 81.94 560 MET A C 1
ATOM 4523 O O . MET A 1 560 ? 17.767 -13.925 -16.985 1.00 81.94 560 MET A O 1
ATOM 4527 N N . THR A 1 561 ? 19.117 -13.079 -15.401 1.00 76.88 561 THR A N 1
ATOM 4528 C CA . THR A 1 561 ? 19.870 -14.328 -15.211 1.00 76.88 561 THR A CA 1
ATOM 4529 C C . THR A 1 561 ? 18.973 -15.401 -14.589 1.00 76.88 561 THR A C 1
ATOM 4531 O O . THR A 1 561 ? 17.940 -15.111 -13.974 1.00 76.88 561 THR A O 1
ATOM 4534 N N . THR A 1 562 ? 19.358 -16.671 -14.734 1.00 77.31 562 THR A N 1
ATOM 4535 C CA . THR A 1 562 ? 18.581 -17.793 -14.180 1.00 77.31 562 THR A CA 1
ATOM 4536 C C . THR A 1 562 ? 18.449 -17.690 -12.659 1.00 77.31 562 THR A C 1
ATOM 4538 O O . THR A 1 562 ? 17.386 -17.984 -12.111 1.00 77.31 562 THR A O 1
ATOM 4541 N N . ASN A 1 563 ? 19.510 -17.254 -11.975 1.00 80.50 563 ASN A N 1
ATOM 4542 C CA . ASN A 1 563 ? 19.510 -17.073 -10.526 1.00 80.50 563 ASN A CA 1
ATOM 4543 C C . ASN A 1 563 ? 18.563 -15.940 -10.091 1.00 80.50 563 ASN A C 1
ATOM 4545 O O . ASN A 1 563 ? 17.728 -16.133 -9.206 1.00 80.50 563 ASN A O 1
ATOM 4549 N N . HIS A 1 564 ? 18.627 -14.787 -10.767 1.00 84.81 564 HIS A N 1
ATOM 4550 C CA . HIS A 1 564 ? 17.776 -13.630 -10.465 1.00 84.81 564 HIS A CA 1
ATOM 4551 C C . HIS A 1 564 ? 16.289 -13.943 -10.657 1.00 84.81 564 HIS A C 1
ATOM 4553 O O . HIS A 1 564 ? 15.473 -13.634 -9.792 1.00 84.81 564 HIS A O 1
ATOM 4559 N N . LEU A 1 565 ? 15.925 -14.632 -11.744 1.00 86.75 565 LEU A N 1
ATOM 4560 C CA . LEU A 1 565 ? 14.535 -15.033 -11.987 1.00 86.75 565 LEU A CA 1
ATOM 4561 C C . LEU A 1 565 ? 14.026 -16.039 -10.943 1.00 86.75 565 LEU A C 1
ATOM 4563 O O . LEU A 1 565 ? 12.896 -15.918 -10.473 1.00 86.75 565 LEU A O 1
ATOM 4567 N N . LYS A 1 566 ? 14.853 -17.015 -10.538 1.00 89.19 566 LYS A N 1
ATOM 4568 C CA . LYS A 1 566 ? 14.503 -17.948 -9.451 1.00 89.19 566 LYS A CA 1
ATOM 4569 C C . LYS A 1 566 ? 14.249 -17.213 -8.135 1.00 89.19 566 LYS A C 1
ATOM 4571 O O . LYS A 1 566 ? 13.293 -17.549 -7.440 1.00 89.19 566 LYS A O 1
ATOM 4576 N N . ARG A 1 567 ? 15.060 -16.196 -7.818 1.00 91.25 567 ARG A N 1
ATOM 4577 C CA . ARG A 1 567 ? 14.856 -15.331 -6.646 1.00 91.25 567 ARG A CA 1
ATOM 4578 C C . ARG A 1 567 ? 13.495 -14.635 -6.702 1.00 91.25 567 ARG A C 1
ATOM 4580 O O . ARG A 1 567 ? 12.752 -14.705 -5.732 1.00 91.25 567 ARG A O 1
ATOM 4587 N N . PHE A 1 568 ? 13.140 -14.032 -7.837 1.00 94.19 568 PHE A N 1
ATOM 4588 C CA . PHE A 1 568 ? 11.841 -13.373 -8.015 1.00 94.19 568 PHE A CA 1
ATOM 4589 C C . PHE A 1 568 ? 10.659 -14.339 -7.905 1.00 94.19 568 PHE A C 1
ATOM 4591 O O . PHE A 1 568 ? 9.715 -14.040 -7.181 1.00 94.19 568 PHE A O 1
ATOM 4598 N N . ARG A 1 569 ? 10.726 -15.506 -8.560 1.00 95.19 569 ARG A N 1
ATOM 4599 C CA . ARG A 1 569 ? 9.691 -16.550 -8.449 1.00 95.19 569 ARG A CA 1
ATOM 4600 C C . ARG A 1 569 ? 9.446 -16.951 -7.001 1.00 95.19 569 ARG A C 1
ATOM 4602 O O . ARG A 1 569 ? 8.299 -16.995 -6.576 1.00 95.19 569 ARG A O 1
ATOM 4609 N N . ARG A 1 570 ? 10.522 -17.160 -6.238 1.00 96.62 570 ARG A N 1
ATOM 4610 C CA . ARG A 1 570 ? 10.430 -17.482 -4.813 1.00 96.62 570 ARG A CA 1
ATOM 4611 C C . ARG A 1 570 ? 9.748 -16.368 -4.014 1.00 96.62 570 ARG A C 1
ATOM 4613 O O . ARG A 1 570 ? 8.853 -16.668 -3.240 1.00 96.62 570 ARG A O 1
ATOM 4620 N N . ILE A 1 571 ? 10.132 -15.103 -4.214 1.00 97.56 571 ILE A N 1
ATOM 4621 C CA . ILE A 1 571 ? 9.506 -13.972 -3.504 1.00 97.56 571 ILE A CA 1
ATOM 4622 C C . ILE A 1 571 ? 8.012 -13.878 -3.836 1.00 97.56 571 ILE A C 1
ATOM 4624 O O . ILE A 1 571 ? 7.200 -13.729 -2.931 1.00 97.56 571 ILE A O 1
ATOM 4628 N N . TRP A 1 572 ? 7.639 -13.981 -5.116 1.00 98.06 572 TRP A N 1
ATOM 4629 C CA . TRP A 1 572 ? 6.235 -13.952 -5.535 1.00 98.06 572 TRP A CA 1
ATOM 4630 C C . TRP A 1 572 ? 5.424 -15.094 -4.925 1.00 98.06 572 TRP A C 1
ATOM 4632 O O . TRP A 1 572 ? 4.334 -14.838 -4.425 1.00 98.06 572 TRP A O 1
ATOM 4642 N N . GLN A 1 573 ? 5.962 -16.314 -4.931 1.00 97.50 573 GLN A N 1
ATOM 4643 C CA . GLN A 1 573 ? 5.326 -17.491 -4.340 1.00 97.50 573 GLN A CA 1
ATOM 4644 C C . GLN A 1 573 ? 5.139 -17.326 -2.825 1.00 97.50 573 GLN A C 1
ATOM 4646 O O . GLN A 1 573 ? 4.010 -17.355 -2.348 1.00 97.50 573 GLN A O 1
ATOM 4651 N N . GLU A 1 574 ? 6.214 -17.028 -2.085 1.00 97.38 574 GLU A N 1
ATOM 4652 C CA . GLU A 1 574 ? 6.163 -16.822 -0.629 1.00 97.38 574 GLU A CA 1
ATOM 4653 C C . GLU A 1 574 ? 5.165 -15.714 -0.239 1.00 97.38 574 GLU A C 1
ATOM 4655 O O . GLU A 1 574 ? 4.385 -15.876 0.702 1.00 97.38 574 GLU A O 1
ATOM 4660 N N . SER A 1 575 ? 5.160 -14.590 -0.966 1.00 97.69 575 SER A N 1
ATOM 4661 C CA . SER A 1 575 ? 4.227 -13.487 -0.713 1.00 97.69 575 SER A CA 1
ATOM 4662 C C . SER A 1 575 ? 2.787 -13.832 -1.107 1.00 97.69 575 SER A C 1
ATOM 4664 O O . SER A 1 575 ? 1.851 -13.410 -0.429 1.00 97.69 575 SER A O 1
ATOM 4666 N N . PHE A 1 576 ? 2.576 -14.590 -2.186 1.00 97.31 576 PHE A N 1
ATOM 4667 C CA . PHE A 1 576 ? 1.244 -15.033 -2.604 1.00 97.31 576 PHE A CA 1
ATOM 4668 C C . PHE A 1 576 ? 0.630 -15.991 -1.585 1.00 97.31 576 PHE A C 1
ATOM 4670 O O . PHE A 1 576 ? -0.519 -15.794 -1.189 1.00 97.31 576 PHE A O 1
ATOM 4677 N N . ASP A 1 577 ? 1.408 -16.942 -1.078 1.00 95.25 577 ASP A N 1
ATOM 4678 C CA . ASP A 1 577 ? 0.965 -17.866 -0.036 1.00 95.25 577 ASP A CA 1
ATOM 4679 C C . ASP A 1 577 ? 0.644 -17.129 1.270 1.00 95.25 577 ASP A C 1
ATOM 4681 O O . ASP A 1 577 ? -0.394 -17.376 1.888 1.00 95.25 577 ASP A O 1
ATOM 4685 N N . GLU A 1 578 ? 1.490 -16.172 1.677 1.00 93.94 578 GLU A N 1
ATOM 4686 C CA . GLU A 1 578 ? 1.275 -15.380 2.894 1.00 93.94 578 GLU A CA 1
ATOM 4687 C C . GLU A 1 578 ? 0.020 -14.492 2.802 1.00 93.94 578 GLU A C 1
ATOM 4689 O O . GLU A 1 578 ? -0.692 -14.318 3.801 1.00 93.94 578 GLU A O 1
ATOM 4694 N N . ILE A 1 579 ? -0.263 -13.929 1.620 1.00 95.06 579 ILE A N 1
ATOM 4695 C CA . ILE A 1 579 ? -1.361 -12.982 1.416 1.00 95.06 579 ILE A CA 1
ATOM 4696 C C . ILE A 1 579 ? -2.652 -13.674 0.982 1.00 95.06 579 ILE A C 1
ATOM 4698 O O . ILE A 1 579 ? -3.663 -13.496 1.657 1.00 95.06 579 ILE A O 1
ATOM 4702 N N . PHE A 1 580 ? -2.675 -14.431 -0.115 1.00 92.81 580 PHE A N 1
ATOM 4703 C CA . PHE A 1 580 ? -3.890 -15.083 -0.618 1.00 92.81 580 PHE A CA 1
ATOM 4704 C C . PHE A 1 580 ? -4.217 -16.371 0.134 1.00 92.81 580 PHE A C 1
ATOM 4706 O O . PHE A 1 580 ? -5.384 -16.574 0.471 1.00 92.81 580 PHE A O 1
ATOM 4713 N N . ASN A 1 581 ? -3.207 -17.190 0.448 1.00 91.00 581 ASN A N 1
ATOM 4714 C CA . ASN A 1 581 ? -3.371 -18.501 1.086 1.00 91.00 581 ASN A CA 1
ATOM 4715 C C . ASN A 1 581 ? -4.360 -19.409 0.314 1.00 91.00 581 ASN A C 1
ATOM 4717 O O . ASN A 1 581 ? -5.282 -19.990 0.894 1.00 91.00 581 ASN A O 1
ATOM 4721 N N . ILE A 1 582 ? -4.180 -19.484 -1.009 1.00 91.62 582 ILE A N 1
ATOM 4722 C CA . ILE A 1 582 ? -4.906 -20.367 -1.943 1.00 91.62 582 ILE A CA 1
ATOM 4723 C C . ILE A 1 582 ? -3.900 -21.196 -2.759 1.00 91.62 582 ILE A C 1
ATOM 4725 O O . ILE A 1 582 ? -2.702 -21.085 -2.527 1.00 91.62 582 ILE A O 1
ATOM 4729 N N . SER A 1 583 ? -4.367 -22.038 -3.690 1.00 92.50 583 SER A N 1
ATOM 4730 C CA . SER A 1 583 ? -3.476 -22.878 -4.510 1.00 92.50 583 SER A CA 1
ATOM 4731 C C . SER A 1 583 ? -2.446 -22.050 -5.284 1.00 92.50 583 SER A C 1
ATOM 4733 O O . SER A 1 583 ? -2.806 -21.067 -5.931 1.00 92.50 583 SER A O 1
ATOM 4735 N N . GLU A 1 584 ? -1.190 -22.497 -5.293 1.00 90.00 584 GLU A N 1
ATOM 4736 C CA . GLU A 1 584 ? -0.120 -21.907 -6.108 1.00 90.00 584 GLU A CA 1
ATOM 4737 C C . GLU A 1 584 ? -0.419 -21.977 -7.615 1.00 90.00 584 GLU A C 1
ATOM 4739 O O . GLU A 1 584 ? 0.069 -21.140 -8.367 1.00 90.00 584 GLU A O 1
ATOM 4744 N N . ASP A 1 585 ? -1.281 -22.903 -8.061 1.00 92.00 585 ASP A N 1
ATOM 4745 C CA . ASP A 1 585 ? -1.744 -22.994 -9.459 1.00 92.00 585 ASP A CA 1
ATOM 4746 C C . ASP A 1 585 ? -2.468 -21.717 -9.932 1.00 92.00 585 ASP A C 1
ATOM 4748 O O . ASP A 1 585 ? -2.652 -21.493 -11.132 1.00 92.00 585 ASP A O 1
ATOM 4752 N N . ASN A 1 586 ? -2.899 -20.870 -8.993 1.00 94.12 586 ASN A N 1
ATOM 4753 C CA . ASN A 1 586 ? -3.530 -19.587 -9.268 1.00 94.12 586 ASN A CA 1
ATOM 4754 C C . ASN A 1 586 ? -2.512 -18.453 -9.483 1.00 94.12 586 ASN A C 1
ATOM 4756 O O . ASN A 1 586 ? -2.918 -17.347 -9.848 1.00 94.12 586 ASN A O 1
ATOM 4760 N N . LEU A 1 587 ? -1.216 -18.703 -9.278 1.00 95.94 587 LEU A N 1
ATOM 4761 C CA . LEU A 1 587 ? -0.126 -17.780 -9.572 1.00 95.94 587 LEU A CA 1
ATOM 4762 C C . LEU A 1 587 ? 0.596 -18.237 -10.844 1.00 95.94 587 LEU A C 1
ATOM 4764 O O . LEU A 1 587 ? 1.037 -19.376 -10.958 1.00 95.94 587 LEU A O 1
ATOM 4768 N N . SER A 1 588 ? 0.737 -17.349 -11.823 1.00 92.88 588 SER A N 1
ATOM 4769 C CA . SER A 1 588 ? 1.428 -17.663 -13.079 1.00 92.88 588 SER A CA 1
ATOM 4770 C C . SER A 1 588 ? 2.409 -16.566 -13.469 1.00 92.88 588 SER A C 1
ATOM 4772 O O . SER A 1 588 ? 2.159 -15.382 -13.239 1.00 92.88 588 SER A O 1
ATOM 4774 N N . ASP A 1 589 ? 3.523 -16.962 -14.084 1.00 91.44 589 ASP A N 1
ATOM 4775 C CA . ASP A 1 589 ? 4.554 -16.048 -14.567 1.00 91.44 589 ASP A CA 1
ATOM 4776 C C . ASP A 1 589 ? 4.835 -16.222 -16.059 1.00 91.44 589 ASP A C 1
ATOM 4778 O O . ASP A 1 589 ? 4.973 -17.342 -16.554 1.00 91.44 589 ASP A O 1
ATOM 4782 N N . PHE A 1 590 ? 4.957 -15.106 -16.784 1.00 87.62 590 PHE A N 1
ATOM 4783 C CA . PHE A 1 590 ? 5.245 -15.118 -18.221 1.00 87.62 590 PHE A CA 1
ATOM 4784 C C . PHE A 1 590 ? 6.316 -14.092 -18.624 1.00 87.62 590 PHE A C 1
ATOM 4786 O O . PHE A 1 590 ? 6.421 -13.028 -18.010 1.00 87.62 590 PHE A O 1
ATOM 4793 N N . PRO A 1 591 ? 7.086 -14.359 -19.698 1.00 84.19 591 PRO A N 1
ATOM 4794 C CA . PRO A 1 591 ? 7.945 -13.352 -20.314 1.00 84.19 591 PRO A CA 1
ATOM 4795 C C . PRO A 1 591 ? 7.172 -12.088 -20.718 1.00 84.19 591 PRO A C 1
ATOM 4797 O O . PRO A 1 591 ? 6.168 -12.183 -21.419 1.00 84.19 591 PRO A O 1
ATOM 4800 N N . GLU A 1 592 ? 7.669 -10.902 -20.369 1.00 80.88 592 GLU A N 1
ATOM 4801 C CA . GLU A 1 592 ? 7.057 -9.612 -20.746 1.00 80.88 592 GLU A CA 1
ATOM 4802 C C . GLU A 1 592 ? 6.857 -9.485 -22.265 1.00 80.88 592 GLU A C 1
ATOM 4804 O O . GLU A 1 592 ? 5.804 -9.053 -22.732 1.00 80.88 592 GLU A O 1
ATOM 4809 N N . SER A 1 593 ? 7.834 -9.955 -23.045 1.00 77.88 593 SER A N 1
ATOM 4810 C CA . SER A 1 593 ? 7.847 -9.896 -24.511 1.00 77.88 593 SER A CA 1
ATOM 4811 C C . SER A 1 593 ? 6.714 -10.666 -25.196 1.00 77.88 593 SER A C 1
ATOM 4813 O O . SER A 1 593 ? 6.416 -10.392 -26.362 1.00 77.88 593 SER A O 1
ATOM 4815 N N . ILE A 1 594 ? 6.083 -11.638 -24.524 1.00 79.25 594 ILE A N 1
ATOM 4816 C CA . ILE A 1 594 ? 5.071 -12.480 -25.167 1.00 79.25 594 ILE A CA 1
ATOM 4817 C C . ILE A 1 594 ? 3.677 -11.867 -25.150 1.00 79.25 594 ILE A C 1
ATOM 4819 O O . ILE A 1 594 ? 2.898 -12.059 -26.085 1.00 79.25 594 ILE A O 1
ATOM 4823 N N . ALA A 1 595 ? 3.354 -11.117 -24.103 1.00 78.88 595 ALA A N 1
ATOM 4824 C CA . ALA A 1 595 ? 2.012 -10.601 -23.910 1.00 78.88 595 ALA A CA 1
ATOM 4825 C C . ALA A 1 595 ? 1.547 -9.661 -25.044 1.00 78.88 595 ALA A C 1
ATOM 4827 O O . ALA A 1 595 ? 0.409 -9.821 -25.502 1.00 78.88 595 ALA A O 1
ATOM 4828 N N . PRO A 1 596 ? 2.396 -8.765 -25.601 1.00 77.44 596 PRO A N 1
ATOM 4829 C CA . PRO A 1 596 ? 2.002 -7.926 -26.729 1.00 77.44 596 PRO A CA 1
ATOM 4830 C C . PRO A 1 596 ? 1.500 -8.713 -27.943 1.00 77.44 596 PRO A C 1
ATOM 4832 O O . PRO A 1 596 ? 0.519 -8.306 -28.563 1.00 77.44 596 PRO A O 1
ATOM 4835 N N . PHE A 1 597 ? 2.109 -9.860 -28.266 1.00 77.69 597 PHE A N 1
ATOM 4836 C CA . PHE A 1 597 ? 1.662 -10.700 -29.382 1.00 77.69 597 PHE A CA 1
ATOM 4837 C C . PHE A 1 597 ? 0.195 -11.119 -29.223 1.00 77.69 597 PHE A C 1
ATOM 4839 O O . PHE A 1 597 ? -0.604 -10.913 -30.139 1.00 77.69 597 PHE A O 1
ATOM 4846 N N . TYR A 1 598 ? -0.174 -11.648 -28.054 1.00 77.25 598 TYR A N 1
ATOM 4847 C CA . TYR A 1 598 ? -1.536 -12.118 -27.798 1.00 77.25 598 TYR A CA 1
ATOM 4848 C C . TYR A 1 598 ? -2.554 -10.974 -27.741 1.00 77.25 598 TYR A C 1
ATOM 4850 O O . TYR A 1 598 ? -3.695 -11.156 -28.165 1.00 77.25 598 TYR A O 1
ATOM 4858 N N . HIS A 1 599 ? -2.146 -9.777 -27.310 1.00 78.25 599 HIS A N 1
ATOM 4859 C CA . HIS A 1 599 ? -2.991 -8.586 -27.416 1.00 78.25 599 HIS A CA 1
ATOM 4860 C C . HIS A 1 599 ? -3.225 -8.171 -28.881 1.00 78.25 599 HIS A C 1
ATOM 4862 O O . HIS A 1 599 ? -4.352 -7.901 -29.292 1.00 78.25 599 HIS A O 1
ATOM 4868 N N . TYR A 1 600 ? -2.175 -8.132 -29.710 1.00 73.38 600 TYR A N 1
ATOM 4869 C CA . TYR A 1 600 ? -2.310 -7.720 -31.113 1.00 73.38 600 TYR A CA 1
ATOM 4870 C C . TYR A 1 600 ? -3.006 -8.758 -31.993 1.00 73.38 600 TYR A C 1
ATOM 4872 O O . TYR A 1 600 ? -3.631 -8.382 -32.989 1.00 73.38 600 TYR A O 1
ATOM 4880 N N . LYS A 1 601 ? -2.915 -10.041 -31.634 1.00 71.62 601 LYS A N 1
ATOM 4881 C CA . LYS A 1 601 ? -3.664 -11.117 -32.283 1.00 71.62 601 LYS A CA 1
ATOM 4882 C C . LYS A 1 601 ? -5.170 -10.967 -32.044 1.00 71.62 601 LYS A C 1
ATOM 4884 O O . LYS A 1 601 ? -5.923 -11.102 -33.003 1.00 71.62 601 LYS A O 1
ATOM 4889 N N . SER A 1 602 ? -5.597 -10.651 -30.816 1.00 67.06 602 SER A N 1
ATOM 4890 C CA . SER A 1 602 ? -7.022 -10.501 -30.480 1.00 67.06 602 SER A CA 1
ATOM 4891 C C . SER A 1 602 ? -7.620 -9.171 -30.959 1.00 67.06 602 SER A C 1
ATOM 4893 O O . SER A 1 602 ? -8.697 -9.168 -31.547 1.00 67.06 602 SER A O 1
ATOM 4895 N N . ASP A 1 603 ? -6.905 -8.053 -30.767 1.00 64.31 603 ASP A N 1
ATOM 4896 C CA . ASP A 1 603 ? -7.474 -6.700 -30.913 1.00 64.31 603 ASP A CA 1
ATOM 4897 C C . ASP A 1 603 ? -6.868 -5.893 -32.079 1.00 64.31 603 ASP A C 1
ATOM 4899 O O . ASP A 1 603 ? -7.412 -4.870 -32.497 1.00 64.31 603 ASP A O 1
ATOM 4903 N N . GLY A 1 604 ? -5.700 -6.296 -32.593 1.00 59.34 604 GLY A N 1
ATOM 4904 C CA . GLY A 1 604 ? -4.847 -5.450 -33.439 1.00 59.34 604 GLY A CA 1
ATOM 4905 C C . GLY A 1 604 ? -4.994 -5.621 -34.955 1.00 59.34 604 GLY A C 1
ATOM 4906 O O . GLY A 1 604 ? -4.401 -4.833 -35.704 1.00 59.34 604 GLY A O 1
ATOM 4907 N N . ASN A 1 605 ? -5.732 -6.636 -35.427 1.00 62.56 605 ASN A N 1
ATOM 4908 C CA . ASN A 1 605 ? -5.874 -6.983 -36.853 1.00 62.56 605 ASN A CA 1
ATOM 4909 C C . ASN A 1 605 ? -4.527 -6.997 -37.619 1.00 62.56 605 ASN A C 1
ATOM 4911 O O . ASN A 1 605 ? -4.430 -6.544 -38.766 1.00 62.56 605 ASN A O 1
ATOM 4915 N N . ILE A 1 606 ? -3.445 -7.466 -36.986 1.00 65.62 606 ILE A N 1
ATOM 4916 C CA . ILE A 1 606 ? -2.131 -7.563 -37.634 1.00 65.62 606 ILE A CA 1
ATOM 4917 C C . ILE A 1 606 ? -2.090 -8.853 -38.457 1.00 65.62 606 ILE A C 1
ATOM 4919 O O . ILE A 1 606 ? -2.321 -9.940 -37.943 1.00 65.62 606 ILE A O 1
ATOM 4923 N N . ARG A 1 607 ? -1.793 -8.749 -39.758 1.00 65.81 607 ARG A N 1
ATOM 4924 C CA . ARG A 1 607 ? -1.656 -9.921 -40.639 1.00 65.81 607 ARG A CA 1
ATOM 4925 C C . ARG A 1 607 ? -0.341 -10.647 -40.353 1.00 65.81 607 ARG A C 1
ATOM 4927 O O . ARG A 1 607 ? 0.702 -10.197 -40.828 1.00 65.81 607 ARG A O 1
ATOM 4934 N N . THR A 1 608 ? -0.408 -11.781 -39.665 1.00 64.75 608 THR A N 1
ATOM 4935 C CA . THR A 1 608 ? 0.755 -12.570 -39.209 1.00 64.75 608 THR A CA 1
ATOM 4936 C C . THR A 1 608 ? 1.005 -13.850 -40.011 1.00 64.75 608 THR A C 1
ATOM 4938 O O . THR A 1 608 ? 2.008 -14.521 -39.795 1.00 64.75 608 THR A O 1
ATOM 4941 N N . ALA A 1 609 ? 0.140 -14.184 -40.973 1.00 64.88 609 ALA A N 1
ATOM 4942 C CA . ALA A 1 609 ? 0.173 -15.482 -41.651 1.00 64.88 609 ALA A CA 1
ATOM 4943 C C . ALA A 1 609 ? 1.391 -15.725 -42.571 1.00 64.88 609 ALA A C 1
ATOM 4945 O O . ALA A 1 609 ? 1.826 -16.861 -42.690 1.00 64.88 609 ALA A O 1
ATOM 4946 N N . ALA A 1 610 ? 1.940 -14.696 -43.236 1.00 68.06 610 ALA A N 1
ATOM 4947 C CA . ALA A 1 610 ? 2.899 -14.895 -44.343 1.00 68.06 610 ALA A CA 1
ATOM 4948 C C . ALA A 1 610 ? 4.191 -14.056 -44.293 1.00 68.06 610 ALA A C 1
ATOM 4950 O O . ALA A 1 610 ? 5.110 -14.322 -45.062 1.00 68.06 610 ALA A O 1
ATOM 4951 N N . LYS A 1 611 ? 4.270 -13.011 -43.457 1.00 82.25 611 LYS A N 1
ATOM 4952 C CA . LYS A 1 611 ? 5.489 -12.198 -43.286 1.00 82.25 611 LYS A CA 1
ATOM 4953 C C . LYS A 1 611 ? 5.737 -11.917 -41.798 1.00 82.25 611 LYS A C 1
ATOM 4955 O O . LYS A 1 611 ? 4.750 -11.696 -41.091 1.00 82.25 611 LYS A O 1
ATOM 4960 N N . PRO A 1 612 ? 7.005 -11.860 -41.349 1.00 88.81 612 PRO A N 1
ATOM 4961 C CA . PRO A 1 612 ? 7.356 -11.530 -39.970 1.00 88.81 612 PRO A CA 1
ATOM 4962 C C . PRO A 1 612 ? 6.810 -10.182 -39.516 1.00 88.81 612 PRO A C 1
ATOM 4964 O O . PRO A 1 612 ? 6.744 -9.222 -40.287 1.00 88.81 612 PRO A O 1
ATOM 4967 N N . SER A 1 613 ? 6.415 -10.117 -38.252 1.00 89.12 613 SER A N 1
ATOM 4968 C CA . SER A 1 613 ? 6.159 -8.876 -37.527 1.00 89.12 613 SER A CA 1
ATOM 4969 C C . SER A 1 613 ? 7.012 -8.865 -36.265 1.00 89.12 613 SER A C 1
ATOM 4971 O O . SER A 1 613 ? 7.233 -9.916 -35.662 1.00 89.12 613 SER A O 1
ATOM 4973 N N . VAL A 1 614 ? 7.502 -7.687 -35.891 1.00 91.12 614 VAL A N 1
ATOM 4974 C CA . VAL A 1 614 ? 8.347 -7.492 -34.709 1.00 91.12 614 VAL A CA 1
ATOM 4975 C C . VAL A 1 614 ? 7.585 -6.641 -33.704 1.00 91.12 614 VAL A C 1
ATOM 4977 O O . VAL A 1 614 ? 7.083 -5.576 -34.053 1.00 91.12 614 VAL A O 1
ATOM 4980 N N . SER A 1 615 ? 7.482 -7.107 -32.466 1.00 88.81 615 SER A N 1
ATOM 4981 C CA . SER A 1 615 ? 7.065 -6.298 -31.322 1.00 88.81 615 SER A CA 1
ATOM 4982 C C . SER A 1 615 ? 8.309 -5.885 -30.549 1.00 88.81 615 SER A C 1
ATOM 4984 O O . SER A 1 615 ? 9.136 -6.745 -30.257 1.00 88.81 615 SER A O 1
ATOM 4986 N N . ILE A 1 616 ? 8.440 -4.601 -30.230 1.00 89.69 616 ILE A N 1
ATOM 4987 C CA . ILE A 1 616 ? 9.562 -4.030 -29.479 1.00 89.69 616 ILE A CA 1
ATOM 4988 C C . ILE A 1 616 ? 8.983 -3.283 -28.276 1.00 89.69 616 ILE A C 1
ATOM 4990 O O . ILE A 1 616 ? 8.417 -2.202 -28.433 1.00 89.69 616 ILE A O 1
ATOM 4994 N N . ASP A 1 617 ? 9.111 -3.856 -27.085 1.00 86.75 617 ASP A N 1
ATOM 4995 C CA . ASP A 1 617 ? 8.732 -3.220 -25.827 1.00 86.75 617 ASP A CA 1
ATOM 4996 C C . ASP A 1 617 ? 9.944 -2.524 -25.208 1.00 86.75 617 ASP A C 1
ATOM 4998 O O . ASP A 1 617 ? 10.916 -3.180 -24.847 1.00 86.75 617 ASP A O 1
ATOM 5002 N N . ILE A 1 618 ? 9.911 -1.195 -25.114 1.00 88.69 618 ILE A N 1
ATOM 5003 C CA . ILE A 1 618 ? 11.011 -0.403 -24.554 1.00 88.69 618 ILE A CA 1
ATOM 5004 C C . ILE A 1 618 ? 10.602 0.098 -23.171 1.00 88.69 618 ILE A C 1
ATOM 5006 O O . ILE A 1 618 ? 9.831 1.055 -23.029 1.00 88.69 618 ILE A O 1
ATOM 5010 N N . GLY A 1 619 ? 11.141 -0.537 -22.134 1.00 87.12 619 GLY A N 1
ATOM 5011 C CA . GLY A 1 619 ? 10.958 -0.142 -20.744 1.00 87.12 619 GLY A CA 1
ATOM 5012 C C . GLY A 1 619 ? 11.911 0.971 -20.293 1.00 87.12 619 GLY A C 1
ATOM 5013 O O . GLY A 1 619 ? 12.504 1.704 -21.086 1.00 87.12 619 GLY A O 1
ATOM 5014 N N . GLY A 1 620 ? 12.068 1.095 -18.972 1.00 86.56 620 GLY A N 1
ATOM 5015 C CA . GLY A 1 620 ? 13.117 1.929 -18.376 1.00 86.56 620 GLY A CA 1
ATOM 5016 C C . GLY A 1 620 ? 14.499 1.279 -18.486 1.00 86.56 620 GLY A C 1
ATOM 5017 O O . GLY A 1 620 ? 15.443 1.919 -18.934 1.00 86.56 620 GLY A O 1
ATOM 5018 N N . GLY A 1 621 ? 14.615 -0.004 -18.118 1.00 87.00 621 GLY A N 1
ATOM 5019 C CA . GLY A 1 621 ? 15.900 -0.716 -18.051 1.00 87.00 621 GLY A CA 1
ATOM 5020 C C . GLY A 1 621 ? 16.183 -1.702 -19.188 1.00 87.00 621 GLY A C 1
ATOM 5021 O O . GLY A 1 621 ? 17.348 -1.945 -19.492 1.00 87.00 621 GLY A O 1
ATOM 5022 N N . THR A 1 622 ? 15.150 -2.268 -19.816 1.00 89.69 622 THR A N 1
ATOM 5023 C CA . THR A 1 622 ? 15.283 -3.307 -20.854 1.00 89.69 622 THR A CA 1
ATOM 5024 C C . THR A 1 622 ? 14.453 -2.996 -22.090 1.00 89.69 622 THR A C 1
ATOM 5026 O O . THR A 1 622 ? 13.431 -2.311 -22.003 1.00 89.69 622 THR A O 1
ATOM 5029 N N . THR A 1 623 ? 14.927 -3.481 -23.237 1.00 90.81 623 THR A N 1
ATOM 5030 C CA . THR A 1 623 ? 14.135 -3.576 -24.461 1.00 90.81 623 THR A CA 1
ATOM 5031 C C . THR A 1 623 ? 13.882 -5.047 -24.749 1.00 90.81 623 THR A C 1
ATOM 5033 O O . THR A 1 623 ? 14.826 -5.822 -24.907 1.00 90.81 623 THR A O 1
ATOM 5036 N N . ASP A 1 624 ? 12.611 -5.419 -24.811 1.00 88.38 624 ASP A N 1
ATOM 5037 C CA . ASP A 1 624 ? 12.123 -6.778 -24.978 1.00 88.38 624 ASP A CA 1
ATOM 5038 C C . ASP A 1 624 ? 11.497 -6.927 -26.373 1.00 88.38 624 ASP A C 1
ATOM 5040 O O . ASP A 1 624 ? 10.589 -6.195 -26.761 1.00 88.38 624 ASP A O 1
ATOM 5044 N N . VAL A 1 625 ? 12.005 -7.870 -27.163 1.00 90.44 625 VAL A N 1
ATOM 5045 C CA . VAL A 1 625 ? 11.661 -8.035 -28.578 1.00 90.44 625 VAL A CA 1
ATOM 5046 C C . VAL A 1 625 ? 11.044 -9.406 -28.815 1.00 90.44 625 VAL A C 1
ATOM 5048 O O . VAL A 1 625 ? 11.555 -10.429 -28.359 1.00 90.44 625 VAL A O 1
ATOM 5051 N N . MET A 1 626 ? 9.958 -9.431 -29.583 1.00 89.56 626 MET A N 1
ATOM 5052 C CA . MET A 1 626 ? 9.278 -10.648 -30.017 1.00 89.56 626 MET A CA 1
ATOM 5053 C C . MET A 1 626 ? 9.069 -10.626 -31.530 1.00 89.56 626 MET A C 1
ATOM 5055 O O . MET A 1 626 ? 8.507 -9.677 -32.077 1.00 89.56 626 MET A O 1
ATOM 5059 N N . ILE A 1 627 ? 9.464 -11.702 -32.204 1.00 90.38 627 ILE A N 1
ATOM 5060 C CA . ILE A 1 627 ? 9.236 -11.916 -33.633 1.00 90.38 627 ILE A CA 1
ATOM 5061 C C . ILE A 1 627 ? 8.177 -13.004 -33.796 1.00 90.38 627 ILE A C 1
ATOM 5063 O O . ILE A 1 627 ? 8.302 -14.102 -33.250 1.00 90.38 627 ILE A O 1
ATOM 5067 N N . TYR A 1 628 ? 7.143 -12.707 -34.581 1.00 87.06 628 TYR A N 1
ATOM 5068 C CA . TYR A 1 628 ? 6.020 -13.612 -34.805 1.00 87.06 628 TYR A CA 1
ATOM 5069 C C . TYR A 1 628 ? 5.592 -13.650 -36.276 1.00 87.06 628 TYR A C 1
ATOM 5071 O O . TYR A 1 628 ? 5.559 -12.633 -36.977 1.00 87.06 628 TYR A O 1
ATOM 5079 N N . PHE A 1 629 ? 5.280 -14.857 -36.743 1.00 85.06 629 PHE A N 1
ATOM 5080 C CA . PHE A 1 629 ? 4.730 -15.178 -38.063 1.00 85.06 629 PHE A CA 1
ATOM 5081 C C . PHE A 1 629 ? 4.152 -16.597 -38.041 1.00 85.06 629 PHE A C 1
ATOM 5083 O O . PHE A 1 629 ? 4.407 -17.341 -37.098 1.00 85.06 629 PHE A O 1
ATOM 5090 N N . GLU A 1 630 ? 3.372 -16.970 -39.061 1.00 80.19 630 GLU A N 1
ATOM 5091 C CA . GLU A 1 630 ? 2.579 -18.217 -39.072 1.00 80.19 630 GLU A CA 1
ATOM 5092 C C . GLU A 1 630 ? 1.598 -18.290 -37.890 1.00 80.19 630 GLU A C 1
ATOM 5094 O O . GLU A 1 630 ? 1.351 -19.356 -37.337 1.00 80.19 630 GLU A O 1
ATOM 5099 N N . GLU A 1 631 ? 1.074 -17.134 -37.466 1.00 76.38 631 GLU A N 1
ATOM 5100 C CA . GLU A 1 631 ? 0.123 -17.015 -36.347 1.00 76.38 631 GLU A CA 1
ATOM 5101 C C . GLU A 1 631 ? 0.638 -17.540 -34.992 1.00 76.38 631 GLU A C 1
ATOM 5103 O O . GLU A 1 631 ? -0.150 -17.741 -34.066 1.00 76.38 631 GLU A O 1
ATOM 5108 N N . LYS A 1 632 ? 1.960 -17.697 -34.845 1.00 80.75 632 LYS A N 1
ATOM 5109 C CA . LYS A 1 632 ? 2.618 -18.146 -33.614 1.00 80.75 632 LYS A CA 1
ATOM 5110 C C . LYS A 1 632 ? 3.837 -17.278 -33.258 1.00 80.75 632 LYS A C 1
ATOM 5112 O O . LYS A 1 632 ? 4.441 -16.666 -34.149 1.00 80.75 632 LYS A O 1
ATOM 5117 N N . PRO A 1 633 ? 4.212 -17.209 -31.969 1.00 85.19 633 PRO A N 1
ATOM 5118 C CA . PRO A 1 633 ? 5.490 -16.642 -31.553 1.00 85.19 633 PRO A CA 1
ATOM 5119 C C . PRO A 1 633 ? 6.650 -17.520 -32.041 1.00 85.19 633 PRO A C 1
ATOM 5121 O O . PRO A 1 633 ? 6.540 -18.744 -32.018 1.00 85.19 633 PRO A O 1
ATOM 5124 N N . GLN A 1 634 ? 7.742 -16.902 -32.501 1.00 86.69 634 GLN A N 1
ATOM 5125 C CA . GLN A 1 634 ? 8.854 -17.620 -33.145 1.00 86.69 634 GLN A CA 1
ATOM 5126 C C . GLN A 1 634 ? 10.186 -17.376 -32.441 1.00 86.69 634 GLN A C 1
ATOM 5128 O O . GLN A 1 634 ? 10.921 -18.327 -32.210 1.00 86.69 634 GLN A O 1
ATOM 5133 N N . LEU A 1 635 ? 10.492 -16.125 -32.086 1.00 89.00 635 LEU A N 1
ATOM 5134 C CA . LEU A 1 635 ? 11.727 -15.769 -31.383 1.00 89.00 635 LEU A CA 1
ATOM 5135 C C . LEU A 1 635 ? 11.480 -14.665 -30.365 1.00 89.00 635 LEU A C 1
ATOM 5137 O O . LEU A 1 635 ? 10.786 -13.691 -30.655 1.00 89.00 635 LEU A O 1
ATOM 5141 N N . ILE A 1 636 ? 12.122 -14.795 -29.211 1.00 89.06 636 ILE A N 1
ATOM 5142 C CA . ILE A 1 636 ? 12.119 -13.821 -28.128 1.00 89.06 636 ILE A CA 1
ATOM 5143 C C . ILE A 1 636 ? 13.565 -13.409 -27.839 1.00 89.06 636 ILE A C 1
ATOM 5145 O O . ILE A 1 636 ? 14.436 -14.262 -27.693 1.00 89.06 636 ILE A O 1
ATOM 5149 N N . THR A 1 637 ? 13.823 -12.112 -27.694 1.00 89.38 637 THR A N 1
ATOM 5150 C CA . THR A 1 637 ? 15.109 -11.603 -27.201 1.00 89.38 637 THR A CA 1
ATOM 5151 C C . THR A 1 637 ? 14.911 -10.392 -26.290 1.00 89.38 637 THR A C 1
ATOM 5153 O O . THR A 1 637 ? 13.857 -9.763 -26.315 1.00 89.38 637 THR A O 1
ATOM 5156 N N . SER A 1 638 ? 15.891 -10.079 -25.446 1.00 89.81 638 SER A N 1
ATOM 5157 C CA . SER A 1 638 ? 15.866 -8.905 -24.564 1.00 89.81 638 SER A CA 1
ATOM 5158 C C . SER A 1 638 ? 17.280 -8.453 -24.262 1.00 89.81 638 SER A C 1
ATOM 5160 O O . SER A 1 638 ? 18.180 -9.281 -24.115 1.00 89.81 638 SER A O 1
ATOM 5162 N N . PHE A 1 639 ? 17.472 -7.146 -24.146 1.00 90.56 639 PHE A N 1
ATOM 5163 C CA . PHE A 1 639 ? 18.773 -6.553 -23.860 1.00 90.56 639 PHE A CA 1
ATOM 5164 C C . PHE A 1 639 ? 18.644 -5.310 -22.972 1.00 90.56 639 PHE A C 1
ATOM 5166 O O . PHE A 1 639 ? 17.653 -4.576 -23.029 1.00 90.56 639 PHE A O 1
ATOM 5173 N N . LY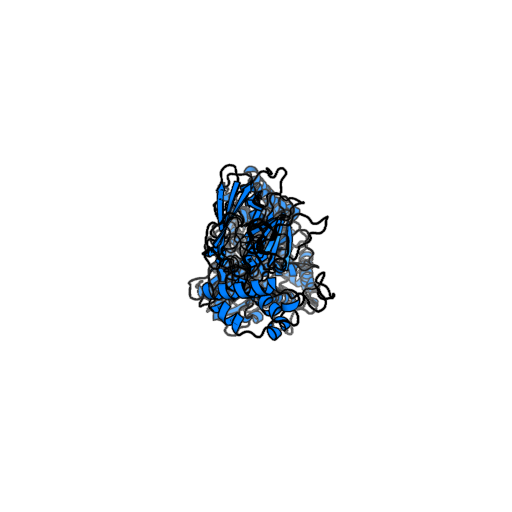S A 1 640 ? 19.662 -5.067 -22.134 1.00 90.00 640 LYS A N 1
ATOM 5174 C CA . LYS A 1 640 ? 19.755 -3.906 -21.225 1.00 90.00 640 LYS A CA 1
ATOM 5175 C C . LYS A 1 640 ? 20.103 -2.602 -21.967 1.00 90.00 640 LYS A C 1
ATOM 5177 O O . LYS A 1 640 ? 21.130 -1.986 -21.712 1.00 90.00 640 LYS A O 1
ATOM 5182 N N . PHE A 1 641 ? 19.250 -2.184 -22.898 1.00 93.56 641 PHE A N 1
ATOM 5183 C CA . PHE A 1 641 ? 19.374 -0.924 -23.635 1.00 93.56 641 PHE A CA 1
ATOM 5184 C C . PHE A 1 641 ? 17.981 -0.337 -23.859 1.00 93.56 641 PHE A C 1
ATOM 5186 O O . PHE A 1 641 ? 17.234 -0.824 -24.702 1.00 93.56 641 PHE A O 1
ATOM 5193 N N . ALA A 1 642 ? 17.597 0.648 -23.046 1.00 93.12 642 ALA A N 1
ATOM 5194 C CA . ALA A 1 642 ? 16.235 1.184 -22.983 1.00 93.12 642 ALA A CA 1
ATOM 5195 C C . ALA A 1 642 ? 16.241 2.666 -22.563 1.00 93.12 642 ALA A C 1
ATOM 5197 O O . ALA A 1 642 ? 17.258 3.335 -22.729 1.00 93.12 642 ALA A O 1
ATOM 5198 N N . GLY A 1 643 ? 15.149 3.198 -21.997 1.00 92.62 643 GLY A N 1
ATOM 5199 C CA . GLY A 1 643 ? 15.057 4.621 -21.630 1.00 92.62 643 GLY A CA 1
ATOM 5200 C C . GLY A 1 643 ? 16.209 5.132 -20.746 1.00 92.62 643 GLY A C 1
ATOM 5201 O O . GLY A 1 643 ? 16.698 6.242 -20.949 1.00 92.62 643 GLY A O 1
ATOM 5202 N N . ASN A 1 644 ? 16.713 4.305 -19.827 1.00 91.88 644 ASN A N 1
ATOM 5203 C CA . ASN A 1 644 ? 17.850 4.645 -18.968 1.00 91.88 644 ASN A CA 1
ATOM 5204 C C . ASN A 1 644 ? 19.176 4.785 -19.740 1.00 91.88 644 ASN A C 1
ATOM 5206 O O . ASN A 1 644 ? 20.076 5.451 -19.244 1.00 91.88 644 ASN A O 1
ATOM 5210 N N . ALA A 1 645 ? 19.311 4.204 -20.937 1.00 94.81 645 ALA A N 1
ATOM 5211 C CA . ALA A 1 645 ? 20.488 4.414 -21.784 1.00 94.81 645 ALA A CA 1
ATOM 5212 C C . ALA A 1 645 ? 20.516 5.826 -22.395 1.00 94.81 645 ALA A C 1
ATOM 5214 O O . ALA A 1 645 ? 21.590 6.348 -22.663 1.00 94.81 645 ALA A O 1
ATOM 5215 N N . ILE A 1 646 ? 19.346 6.447 -22.590 1.00 95.31 646 ILE A N 1
ATOM 5216 C CA . ILE A 1 646 ? 19.226 7.828 -23.079 1.00 95.31 646 ILE A CA 1
ATOM 5217 C C . ILE A 1 646 ? 19.412 8.811 -21.919 1.00 95.31 646 ILE A C 1
ATOM 5219 O O . ILE A 1 646 ? 20.208 9.737 -22.002 1.00 95.31 646 ILE A O 1
ATOM 5223 N N . PHE A 1 647 ? 18.650 8.617 -20.840 1.00 95.06 647 PHE A N 1
ATOM 5224 C CA . PHE A 1 647 ? 18.499 9.620 -19.779 1.00 95.06 647 PHE A CA 1
ATOM 5225 C C . PHE A 1 647 ? 19.352 9.358 -18.530 1.00 95.06 647 PHE A C 1
ATOM 5227 O O . PHE A 1 647 ? 19.424 10.204 -17.639 1.00 95.06 647 PHE A O 1
ATOM 5234 N N . GLY A 1 648 ? 19.961 8.178 -18.425 1.00 93.25 648 GLY A N 1
ATOM 5235 C CA . GLY A 1 648 ? 20.812 7.792 -17.302 1.00 93.25 648 GLY A CA 1
ATOM 5236 C C . GLY A 1 648 ? 22.237 8.318 -17.416 1.00 93.25 648 GLY A C 1
ATOM 5237 O O . GLY A 1 648 ? 22.564 9.126 -18.278 1.00 93.25 648 GLY A O 1
ATOM 5238 N N . ASN A 1 649 ? 23.095 7.857 -16.510 1.00 92.88 649 ASN A N 1
ATOM 5239 C CA . ASN A 1 649 ? 24.452 8.378 -16.325 1.00 92.88 649 ASN A CA 1
ATOM 5240 C C . ASN A 1 649 ? 25.540 7.564 -17.047 1.00 92.88 649 ASN A C 1
ATOM 5242 O O . ASN A 1 649 ? 26.700 7.611 -16.649 1.00 92.88 649 ASN A O 1
ATOM 5246 N N . GLY A 1 650 ? 25.185 6.767 -18.058 1.00 91.00 650 GLY A N 1
ATOM 5247 C CA . GLY A 1 650 ? 26.126 5.806 -18.639 1.00 91.00 650 GLY A CA 1
ATOM 5248 C C . GLY A 1 650 ? 26.708 4.875 -17.562 1.00 91.00 650 GLY A C 1
ATOM 5249 O O . GLY A 1 650 ? 25.994 4.479 -16.639 1.00 91.00 650 GLY A O 1
ATOM 5250 N N . PHE A 1 651 ? 27.999 4.542 -17.663 1.00 88.75 651 PHE A N 1
ATOM 5251 C CA . PHE A 1 651 ? 28.680 3.682 -16.683 1.00 88.75 651 PHE A CA 1
ATOM 5252 C C . PHE A 1 651 ? 29.429 4.442 -15.574 1.00 88.75 651 PHE A C 1
ATOM 5254 O O . PHE A 1 651 ? 29.383 4.018 -14.424 1.00 88.75 651 PHE A O 1
ATOM 5261 N N . ASN A 1 652 ? 30.075 5.572 -15.894 1.00 81.00 652 ASN A N 1
ATOM 5262 C CA . ASN A 1 652 ? 30.900 6.357 -14.955 1.00 81.00 652 ASN A CA 1
ATOM 5263 C C . ASN A 1 652 ? 30.400 7.796 -14.747 1.00 81.00 652 ASN A C 1
ATOM 5265 O O . ASN A 1 652 ? 31.090 8.626 -14.150 1.00 81.00 652 ASN A O 1
ATOM 5269 N N . GLY A 1 653 ? 29.225 8.125 -15.277 1.00 85.88 653 GLY A N 1
ATOM 5270 C CA . GLY A 1 653 ? 28.668 9.462 -15.187 1.00 85.88 653 GLY A CA 1
ATOM 5271 C C . GLY A 1 653 ? 28.016 9.758 -13.845 1.00 85.88 653 GLY A C 1
ATOM 5272 O O . GLY A 1 653 ? 27.850 8.905 -12.973 1.00 85.88 653 GLY A O 1
ATOM 5273 N N . ASN A 1 654 ? 27.580 11.000 -13.695 1.00 90.88 654 ASN A N 1
ATOM 5274 C CA . ASN A 1 654 ? 26.821 11.442 -12.535 1.00 90.88 654 ASN A CA 1
ATOM 5275 C C . ASN A 1 654 ? 25.778 12.481 -12.957 1.00 90.88 654 ASN A C 1
ATOM 5277 O O . ASN A 1 654 ? 25.821 13.016 -14.063 1.00 90.88 654 ASN A O 1
ATOM 5281 N N . ILE A 1 655 ? 24.854 12.793 -12.050 1.00 93.12 655 ILE A N 1
ATOM 5282 C CA . ILE A 1 655 ? 23.742 13.704 -12.334 1.00 93.12 655 ILE A CA 1
ATOM 5283 C C . ILE A 1 655 ? 24.182 15.120 -12.733 1.00 93.12 655 ILE A C 1
ATOM 5285 O O . ILE A 1 655 ? 23.530 15.741 -13.566 1.00 93.12 655 ILE A O 1
ATOM 5289 N N . SER A 1 656 ? 25.300 15.622 -12.195 1.00 91.56 656 SER A N 1
ATOM 5290 C CA . SER A 1 656 ? 25.796 16.975 -12.500 1.00 91.56 656 SER A CA 1
ATOM 5291 C C . SER A 1 656 ? 26.437 17.100 -13.886 1.00 91.56 656 SER A C 1
ATOM 5293 O O . SER A 1 656 ? 26.435 18.184 -14.469 1.00 91.56 656 SER A O 1
ATOM 5295 N N . ALA A 1 657 ? 26.950 15.995 -14.429 1.00 91.81 657 ALA A N 1
ATOM 5296 C CA . ALA A 1 657 ? 27.527 15.916 -15.770 1.00 91.81 657 ALA A CA 1
ATOM 5297 C C . ALA A 1 657 ? 26.546 15.354 -16.819 1.00 91.81 657 ALA A C 1
ATOM 5299 O O . ALA A 1 657 ? 26.871 15.272 -17.997 1.00 91.81 657 ALA A O 1
ATOM 5300 N N . ASN A 1 658 ? 25.326 14.981 -16.423 1.00 95.69 658 ASN A N 1
ATOM 5301 C CA . ASN A 1 658 ? 24.322 14.483 -17.354 1.00 95.69 658 ASN A CA 1
ATOM 5302 C C . ASN A 1 658 ? 23.806 15.610 -18.265 1.00 95.69 658 ASN A C 1
ATOM 5304 O O . ASN A 1 658 ? 23.227 16.588 -17.786 1.00 95.69 658 ASN A O 1
ATOM 5308 N N . GLY A 1 659 ? 23.958 15.449 -19.583 1.00 94.94 659 GLY A N 1
ATOM 5309 C CA . GLY A 1 659 ? 23.613 16.490 -20.552 1.00 94.94 659 GLY A CA 1
ATOM 5310 C C . GLY A 1 659 ? 22.142 16.923 -20.535 1.00 94.94 659 GLY A C 1
ATOM 5311 O O . GLY A 1 659 ? 21.837 18.111 -20.646 1.00 94.94 659 GLY A O 1
ATOM 5312 N N . PHE A 1 660 ? 21.199 16.002 -20.320 1.00 95.81 660 PHE A N 1
ATOM 5313 C CA . PHE A 1 660 ? 19.786 16.380 -20.209 1.00 95.81 660 PHE A CA 1
ATOM 5314 C C . PHE A 1 660 ? 19.528 17.196 -18.937 1.00 95.81 660 PHE A C 1
ATOM 5316 O O . PHE A 1 660 ? 18.804 18.193 -18.967 1.00 95.81 660 PHE A O 1
ATOM 5323 N N . VAL A 1 661 ? 20.148 16.809 -17.821 1.00 95.75 661 VAL A N 1
ATOM 5324 C CA . VAL A 1 661 ? 19.999 17.515 -16.542 1.00 95.75 661 VAL A CA 1
ATOM 5325 C C . VAL A 1 661 ? 20.588 18.922 -16.633 1.00 95.75 661 VAL A C 1
ATOM 5327 O O . VAL A 1 661 ? 19.894 19.881 -16.297 1.00 95.75 661 VAL A O 1
ATOM 5330 N N . GLN A 1 662 ? 21.817 19.061 -17.140 1.00 94.81 662 GLN A N 1
ATOM 5331 C CA . GLN A 1 662 ? 22.484 20.356 -17.315 1.00 94.81 662 GLN A CA 1
ATOM 5332 C C . GLN A 1 662 ? 21.657 21.329 -18.158 1.00 94.81 662 GLN A C 1
ATOM 5334 O O . GLN A 1 662 ? 21.529 22.499 -17.807 1.00 94.81 662 GLN A O 1
ATOM 5339 N N . LYS A 1 663 ? 21.064 20.844 -19.255 1.00 94.69 663 LYS A N 1
ATOM 5340 C CA . LYS A 1 663 ? 20.313 21.698 -20.178 1.00 94.69 663 LYS A CA 1
ATOM 5341 C C . LYS A 1 663 ? 18.966 22.138 -19.610 1.00 94.69 663 LYS A C 1
ATOM 5343 O O . LYS A 1 663 ? 18.592 23.302 -19.753 1.00 94.69 663 LYS A O 1
ATOM 5348 N N . TYR A 1 664 ? 18.224 21.218 -18.991 1.00 95.56 664 TYR A N 1
ATOM 5349 C CA . TYR A 1 664 ? 16.795 21.419 -18.731 1.00 95.56 664 TYR A CA 1
ATOM 5350 C C . TYR A 1 664 ? 16.422 21.683 -17.274 1.00 95.56 664 TYR A C 1
ATOM 5352 O O . TYR A 1 664 ? 15.394 22.325 -17.039 1.00 95.56 664 TYR A O 1
ATOM 5360 N N . LYS A 1 665 ? 17.229 21.240 -16.299 1.00 94.69 665 LYS A N 1
ATOM 5361 C CA . LYS A 1 665 ? 16.906 21.388 -14.870 1.00 94.69 665 LYS A CA 1
ATOM 5362 C C . LYS A 1 665 ? 16.664 22.850 -14.506 1.00 94.69 665 LYS A C 1
ATOM 5364 O O . LYS A 1 665 ? 15.584 23.178 -14.026 1.00 94.69 665 LYS A O 1
ATOM 5369 N N . GLU A 1 666 ? 17.634 23.724 -14.776 1.00 92.69 666 GLU A N 1
ATOM 5370 C CA . GLU A 1 666 ? 17.557 25.139 -14.386 1.00 92.69 666 GLU A CA 1
ATOM 5371 C C . GLU A 1 666 ? 16.402 25.872 -15.079 1.00 92.69 666 GLU A C 1
ATOM 5373 O O . GLU A 1 666 ? 15.715 26.682 -14.459 1.00 92.69 666 GLU A O 1
ATOM 5378 N N . GLN A 1 667 ? 16.133 25.555 -16.349 1.00 93.38 667 GLN A N 1
ATOM 5379 C CA . GLN A 1 667 ? 15.039 26.173 -17.106 1.00 93.38 667 GLN A CA 1
ATOM 5380 C C . GLN A 1 667 ? 13.669 25.850 -16.494 1.00 93.38 667 GLN A C 1
ATOM 5382 O O . GLN A 1 667 ? 12.799 26.720 -16.363 1.00 93.38 667 GLN A O 1
ATOM 5387 N N . ILE A 1 668 ? 13.465 24.586 -16.121 1.00 94.12 668 ILE A N 1
ATOM 5388 C CA . ILE A 1 668 ? 12.207 24.135 -15.531 1.00 94.12 668 ILE A CA 1
ATOM 5389 C C . ILE A 1 668 ? 12.100 24.625 -14.090 1.00 94.12 668 ILE A C 1
ATOM 5391 O O . ILE A 1 668 ? 11.074 25.189 -13.724 1.00 94.12 668 ILE A O 1
ATOM 5395 N N . GLU A 1 669 ? 13.166 24.517 -13.301 1.00 94.69 669 GLU A N 1
ATOM 5396 C CA . GLU A 1 669 ? 13.232 25.038 -11.934 1.00 94.69 669 GLU A CA 1
ATOM 5397 C C . GLU A 1 669 ? 12.926 26.542 -11.876 1.00 94.69 669 GLU A C 1
ATOM 5399 O O . GLU A 1 669 ? 12.145 26.986 -11.029 1.00 94.69 669 GLU A O 1
ATOM 5404 N N . HIS A 1 670 ? 13.446 27.325 -12.827 1.00 94.44 670 HIS A N 1
ATOM 5405 C CA . HIS A 1 670 ? 13.103 28.737 -12.972 1.00 94.44 670 HIS A CA 1
ATOM 5406 C C . HIS A 1 670 ? 11.601 28.927 -13.220 1.00 94.44 670 HIS A C 1
ATOM 5408 O O . HIS A 1 670 ? 10.960 29.744 -12.556 1.00 94.44 670 HIS A O 1
ATOM 5414 N N . THR A 1 671 ? 11.015 28.137 -14.124 1.00 93.56 671 THR A N 1
ATOM 5415 C CA . THR A 1 671 ? 9.577 28.187 -14.436 1.00 93.56 671 THR A CA 1
ATOM 5416 C C . THR A 1 671 ? 8.720 27.844 -13.212 1.00 93.56 671 THR A C 1
ATOM 5418 O O . THR A 1 671 ? 7.755 28.553 -12.917 1.00 93.56 671 THR A O 1
ATOM 5421 N N . LEU A 1 672 ? 9.086 26.802 -12.459 1.00 94.44 672 LEU A N 1
ATOM 5422 C CA . LEU A 1 672 ? 8.403 26.409 -11.223 1.00 94.44 672 LEU A CA 1
ATOM 5423 C C . LEU A 1 672 ? 8.500 27.516 -10.157 1.00 94.44 672 LEU A C 1
ATOM 5425 O O . LEU A 1 672 ? 7.496 27.875 -9.531 1.00 94.44 672 LEU A O 1
ATOM 5429 N N . SER A 1 673 ? 9.686 28.114 -10.010 1.00 93.69 673 SER A N 1
ATOM 5430 C CA . SER A 1 673 ? 9.969 29.190 -9.051 1.00 93.69 673 SER A CA 1
ATOM 5431 C C . SER A 1 673 ? 9.145 30.446 -9.320 1.00 93.69 673 SER A C 1
ATOM 5433 O O . SER A 1 673 ? 8.491 30.958 -8.409 1.00 93.69 673 SER A O 1
ATOM 5435 N N . GLN A 1 674 ? 9.093 30.908 -10.576 1.00 94.31 674 GLN A N 1
ATOM 5436 C CA . GLN A 1 674 ? 8.285 32.076 -10.960 1.00 94.31 674 GLN A CA 1
ATOM 5437 C C . GLN A 1 674 ? 6.789 31.873 -10.667 1.00 94.31 674 GLN A C 1
ATOM 5439 O O . GLN A 1 674 ? 6.075 32.828 -10.360 1.00 94.31 674 GLN A O 1
ATOM 5444 N N . ASN A 1 675 ? 6.318 30.623 -10.691 1.00 93.00 675 ASN A N 1
ATOM 5445 C CA . ASN A 1 675 ? 4.915 30.272 -10.482 1.00 93.00 675 ASN A CA 1
ATOM 5446 C C . ASN A 1 675 ? 4.564 29.838 -9.049 1.00 93.00 675 ASN A C 1
ATOM 5448 O O . ASN A 1 675 ? 3.404 29.494 -8.779 1.00 93.00 675 ASN A O 1
ATOM 5452 N N . LYS A 1 676 ? 5.524 29.921 -8.115 1.00 93.62 676 LYS A N 1
ATOM 5453 C CA . LYS A 1 676 ? 5.374 29.552 -6.694 1.00 93.62 676 LYS A CA 1
ATOM 5454 C C . LYS A 1 676 ? 4.951 28.089 -6.489 1.00 93.62 676 LYS A C 1
ATOM 5456 O O . LYS A 1 676 ? 4.161 27.796 -5.592 1.00 93.62 676 LYS A O 1
ATOM 5461 N N . LEU A 1 677 ? 5.461 27.184 -7.321 1.00 91.88 677 LEU A N 1
ATOM 5462 C CA . LEU A 1 677 ? 5.245 25.735 -7.226 1.00 91.88 677 LEU A CA 1
ATOM 5463 C C . LEU A 1 677 ? 6.232 25.110 -6.225 1.00 91.88 677 LEU A C 1
ATOM 5465 O O . LEU A 1 677 ? 7.169 24.408 -6.587 1.00 91.88 677 LEU A O 1
ATOM 5469 N N . VAL A 1 678 ? 6.067 25.462 -4.944 1.00 91.38 678 VAL A N 1
ATOM 5470 C CA . VAL A 1 678 ? 7.028 25.140 -3.870 1.00 91.38 678 VAL A CA 1
ATOM 5471 C C . VAL A 1 678 ? 7.193 23.633 -3.662 1.00 91.38 678 VAL A C 1
ATOM 5473 O O . VAL A 1 678 ? 8.293 23.183 -3.355 1.00 91.38 678 VAL A O 1
ATOM 5476 N N . GLU A 1 679 ? 6.121 22.854 -3.805 1.00 88.88 679 GLU A N 1
ATOM 5477 C CA . GLU A 1 679 ? 6.173 21.406 -3.588 1.00 88.88 679 GLU A CA 1
ATOM 5478 C C . GLU A 1 679 ? 6.945 20.705 -4.712 1.00 88.88 679 GLU A C 1
ATOM 5480 O O . GLU A 1 679 ? 7.831 19.898 -4.446 1.00 88.88 679 GLU A O 1
ATOM 5485 N N . GLU A 1 680 ? 6.687 21.082 -5.963 1.00 93.38 680 GLU A N 1
ATOM 5486 C CA . GLU A 1 680 ? 7.384 20.566 -7.141 1.00 93.38 680 GLU A CA 1
ATOM 5487 C C . GLU A 1 680 ? 8.877 20.915 -7.113 1.00 93.38 680 GLU A C 1
ATOM 5489 O O . GLU A 1 680 ? 9.707 20.074 -7.452 1.00 93.38 680 GLU A O 1
ATOM 5494 N N . ILE A 1 681 ? 9.233 22.124 -6.659 1.00 93.69 681 ILE A N 1
ATOM 5495 C CA . ILE A 1 681 ? 10.636 22.531 -6.476 1.00 93.69 681 ILE A CA 1
ATOM 5496 C C . ILE A 1 681 ? 11.318 21.639 -5.441 1.00 93.69 681 ILE A C 1
ATOM 5498 O O . ILE A 1 681 ? 12.392 21.114 -5.712 1.00 93.69 681 ILE A O 1
ATOM 5502 N N . LYS A 1 682 ? 10.682 21.397 -4.288 1.00 91.69 682 LYS A N 1
ATOM 5503 C CA . LYS A 1 682 ? 11.241 20.503 -3.261 1.00 91.69 682 LYS A CA 1
ATOM 5504 C C . LYS A 1 682 ? 11.441 19.083 -3.779 1.00 91.69 682 LYS A C 1
ATOM 5506 O O . LYS A 1 682 ? 12.424 18.446 -3.415 1.00 91.69 682 LYS A O 1
ATOM 5511 N N . ILE A 1 683 ? 10.520 18.572 -4.599 1.00 92.38 683 ILE A N 1
ATOM 5512 C CA . ILE A 1 683 ? 10.659 17.250 -5.224 1.00 92.38 683 ILE A CA 1
ATOM 5513 C C . ILE A 1 683 ? 11.865 17.247 -6.171 1.00 92.38 683 ILE A C 1
ATOM 5515 O O . ILE A 1 683 ? 12.716 16.367 -6.051 1.00 92.38 683 ILE A O 1
ATOM 5519 N N . LEU A 1 684 ? 11.974 18.246 -7.053 1.00 94.19 684 LEU A N 1
ATOM 5520 C CA . LEU A 1 684 ? 13.095 18.400 -7.984 1.00 94.19 684 LEU A CA 1
ATOM 5521 C C . LEU A 1 684 ? 14.438 18.469 -7.249 1.00 94.19 684 LEU A C 1
ATOM 5523 O O . LEU A 1 684 ? 15.364 17.734 -7.592 1.00 94.19 684 LEU A O 1
ATOM 5527 N N . GLU A 1 685 ? 14.533 19.323 -6.228 1.00 91.75 685 GLU A N 1
ATOM 5528 C CA . GLU A 1 685 ? 15.727 19.477 -5.397 1.00 91.75 685 GLU A CA 1
ATOM 5529 C C . GLU A 1 685 ? 16.082 18.160 -4.713 1.00 91.75 685 GLU A C 1
ATOM 5531 O O . GLU A 1 685 ? 17.211 17.707 -4.850 1.00 91.75 685 GLU A O 1
ATOM 5536 N N . LYS A 1 686 ? 15.118 17.493 -4.066 1.00 89.94 686 LYS A N 1
ATOM 5537 C CA . LYS A 1 686 ? 15.353 16.229 -3.355 1.00 89.94 686 LYS A CA 1
ATOM 5538 C C . LYS A 1 686 ? 15.842 15.119 -4.288 1.00 89.94 686 LYS A C 1
ATOM 5540 O O . LYS A 1 686 ? 16.764 14.386 -3.936 1.00 89.94 686 LYS A O 1
ATOM 5545 N N . ILE A 1 687 ? 15.271 15.006 -5.490 1.00 91.31 687 ILE A N 1
ATOM 5546 C CA . ILE A 1 687 ? 15.754 14.045 -6.491 1.00 91.31 687 ILE A CA 1
ATOM 5547 C C . ILE A 1 687 ? 17.194 14.373 -6.902 1.00 91.31 687 ILE A C 1
ATOM 5549 O O . ILE A 1 687 ? 18.025 13.470 -7.006 1.00 91.31 687 ILE A O 1
ATOM 5553 N N . TYR A 1 688 ? 17.502 15.655 -7.104 1.00 92.81 688 TYR A N 1
ATOM 5554 C CA . TYR A 1 688 ? 18.827 16.091 -7.531 1.00 92.81 688 TYR A CA 1
ATOM 5555 C C . TYR A 1 688 ? 19.898 15.932 -6.440 1.00 92.81 688 TYR A C 1
ATOM 5557 O O . TYR A 1 688 ? 20.984 15.428 -6.720 1.00 92.81 688 TYR A O 1
ATOM 5565 N N . THR A 1 689 ? 19.611 16.357 -5.207 1.00 88.88 689 THR A N 1
ATOM 5566 C CA . THR A 1 689 ? 20.587 16.418 -4.110 1.00 88.88 689 THR A CA 1
ATOM 5567 C C . THR A 1 689 ? 20.697 15.113 -3.345 1.00 88.88 689 THR A C 1
ATOM 5569 O O . THR A 1 689 ? 21.814 14.664 -3.084 1.00 88.88 689 THR A O 1
ATOM 5572 N N . ASP A 1 690 ? 19.560 14.514 -2.988 1.00 84.44 690 ASP A N 1
ATOM 5573 C CA . ASP A 1 690 ? 19.516 13.404 -2.037 1.00 84.44 690 ASP A CA 1
ATOM 5574 C C . ASP A 1 690 ? 19.578 12.067 -2.771 1.00 84.44 690 ASP A C 1
ATOM 5576 O O . ASP A 1 690 ? 20.339 11.184 -2.380 1.00 84.44 690 ASP A O 1
ATOM 5580 N N . TYR A 1 691 ? 18.782 11.909 -3.835 1.00 83.69 691 TYR A N 1
ATOM 5581 C CA . TYR A 1 691 ? 18.709 10.646 -4.578 1.00 83.69 691 TYR A CA 1
ATOM 5582 C C . TYR A 1 691 ? 19.778 10.546 -5.669 1.00 83.69 691 TYR A C 1
ATOM 5584 O O . TYR A 1 691 ? 20.194 9.445 -6.014 1.00 83.69 691 TYR A O 1
ATOM 5592 N N . GLN A 1 692 ? 20.210 11.687 -6.220 1.00 88.69 692 GLN A N 1
ATOM 5593 C CA . GLN A 1 692 ? 21.220 11.795 -7.282 1.00 88.69 692 GLN A CA 1
ATOM 5594 C C . GLN A 1 692 ? 20.916 10.927 -8.521 1.00 88.69 692 GLN A C 1
ATOM 5596 O O . GLN A 1 692 ? 21.817 10.435 -9.202 1.00 88.69 692 GLN A O 1
ATOM 5601 N N . SER A 1 693 ? 19.628 10.762 -8.837 1.00 90.12 693 SER A N 1
ATOM 5602 C CA . SER A 1 693 ? 19.136 9.910 -9.924 1.00 90.12 693 SER A CA 1
ATOM 5603 C C . SER A 1 693 ? 18.685 10.749 -11.120 1.00 90.12 693 SER A C 1
ATOM 5605 O O . SER A 1 693 ? 17.617 11.364 -11.102 1.00 90.12 693 SER A O 1
ATOM 5607 N N . SER A 1 694 ? 19.485 10.761 -12.192 1.00 94.00 694 SER A N 1
ATOM 5608 C CA . SER A 1 694 ? 19.145 11.473 -13.437 1.00 94.00 694 SER A CA 1
ATOM 5609 C C . SER A 1 694 ? 17.886 10.908 -14.078 1.00 94.00 694 SER A C 1
ATOM 5611 O O . SER A 1 694 ? 17.038 11.657 -14.549 1.00 94.00 694 SER A O 1
ATOM 5613 N N . THR A 1 695 ? 17.712 9.587 -14.034 1.00 92.00 695 THR A N 1
ATOM 5614 C CA . THR A 1 695 ? 16.516 8.930 -14.564 1.00 92.00 695 THR A CA 1
ATOM 5615 C C . THR A 1 695 ? 15.264 9.346 -13.807 1.00 92.00 695 THR A C 1
ATOM 5617 O O . THR A 1 695 ? 14.245 9.608 -14.439 1.00 92.00 695 THR A O 1
ATOM 5620 N N . ASP A 1 696 ? 15.311 9.441 -12.476 1.00 91.88 696 ASP A N 1
ATOM 5621 C CA . ASP A 1 696 ? 14.152 9.899 -11.703 1.00 91.88 696 ASP A CA 1
ATOM 5622 C C . ASP A 1 696 ? 13.891 11.392 -11.922 1.00 91.88 696 ASP A C 1
ATOM 5624 O O . ASP A 1 696 ? 12.737 11.786 -12.060 1.00 91.88 696 ASP A O 1
ATOM 5628 N N . LEU A 1 697 ? 14.940 12.215 -12.062 1.00 94.69 697 LEU A N 1
ATOM 5629 C CA . LEU A 1 697 ? 14.779 13.637 -12.372 1.00 94.69 697 LEU A CA 1
ATOM 5630 C C . LEU A 1 697 ? 14.069 13.812 -13.712 1.00 94.69 697 LEU A C 1
ATOM 5632 O O . LEU A 1 697 ? 13.079 14.530 -13.793 1.00 94.69 697 LEU A O 1
ATOM 5636 N N . ILE A 1 698 ? 14.529 13.121 -14.753 1.00 94.06 698 ILE A N 1
ATOM 5637 C CA . ILE A 1 698 ? 13.929 13.196 -16.085 1.00 94.06 698 ILE A CA 1
ATOM 5638 C C . ILE A 1 698 ? 12.490 12.664 -16.089 1.00 94.06 698 ILE A C 1
ATOM 5640 O O . ILE A 1 698 ? 11.613 13.280 -16.694 1.00 94.06 698 ILE A O 1
ATOM 5644 N N . ASN A 1 699 ? 12.215 11.563 -15.386 1.00 92.19 699 ASN A N 1
ATOM 5645 C CA . ASN A 1 699 ? 10.846 11.069 -15.229 1.00 92.19 699 ASN A CA 1
ATOM 5646 C C . ASN A 1 699 ? 9.944 12.092 -14.527 1.00 92.19 699 ASN A C 1
ATOM 5648 O O . ASN A 1 699 ? 8.822 12.319 -14.982 1.00 92.19 699 ASN A O 1
ATOM 5652 N N . PHE A 1 700 ? 10.449 12.762 -13.488 1.00 93.44 700 PHE A N 1
ATOM 5653 C CA . PHE A 1 700 ? 9.742 13.859 -12.844 1.00 93.44 700 PHE A CA 1
ATOM 5654 C C . PHE A 1 700 ? 9.442 14.989 -13.837 1.00 93.44 700 PHE A C 1
ATOM 5656 O O . PHE A 1 700 ? 8.297 15.429 -13.896 1.00 93.44 700 PHE A O 1
ATOM 5663 N N . LEU A 1 701 ? 10.399 15.393 -14.685 1.00 94.62 701 LEU A N 1
ATOM 5664 C CA . LEU A 1 701 ? 10.164 16.413 -15.719 1.00 94.62 701 LEU A CA 1
ATOM 5665 C C . LEU A 1 701 ? 9.059 16.008 -16.705 1.00 94.62 701 LEU A C 1
ATOM 5667 O O . LEU A 1 701 ? 8.211 16.837 -17.029 1.00 94.62 701 LEU A O 1
ATOM 5671 N N . PHE A 1 702 ? 9.030 14.747 -17.149 1.00 91.81 702 PHE A N 1
ATOM 5672 C CA . PHE A 1 702 ? 7.930 14.232 -17.975 1.00 91.81 702 PHE A CA 1
ATOM 5673 C C . PHE A 1 702 ? 6.588 14.249 -17.231 1.00 91.81 702 PHE A C 1
ATOM 5675 O O . PHE A 1 702 ? 5.558 14.540 -17.832 1.00 91.81 702 PHE A O 1
ATOM 5682 N N . SER A 1 703 ? 6.581 13.972 -15.925 1.00 90.81 703 SER A N 1
ATOM 5683 C CA . SER A 1 703 ? 5.353 13.944 -15.118 1.00 90.81 703 SER A CA 1
ATOM 5684 C C . SER A 1 703 ? 4.701 15.323 -14.931 1.00 90.81 703 SER A C 1
ATOM 5686 O O . SER A 1 703 ? 3.505 15.398 -14.640 1.00 90.81 703 SER A O 1
ATOM 5688 N N . LEU A 1 704 ? 5.457 16.414 -15.124 1.00 91.81 704 LEU A N 1
ATOM 5689 C CA . LEU A 1 704 ? 4.972 17.785 -14.937 1.00 91.81 704 LEU A CA 1
ATOM 5690 C C . LEU A 1 704 ? 3.816 18.143 -15.879 1.00 91.81 704 LEU A C 1
ATOM 5692 O O . LEU A 1 704 ? 2.939 18.902 -15.475 1.00 91.81 704 LEU A O 1
ATOM 5696 N N . GLU A 1 705 ? 3.763 17.559 -17.080 1.00 90.25 705 GLU A N 1
ATOM 5697 C CA . GLU A 1 705 ? 2.667 17.771 -18.038 1.00 90.25 705 GLU A CA 1
ATOM 5698 C C . GLU A 1 705 ? 1.309 17.348 -17.446 1.00 90.25 705 GLU A C 1
ATOM 5700 O O . GLU A 1 705 ? 0.277 17.995 -17.645 1.00 90.25 705 GLU A O 1
ATOM 5705 N N . GLU A 1 706 ? 1.302 16.261 -16.670 1.00 85.19 706 GLU A N 1
ATOM 5706 C CA . GLU A 1 706 ? 0.097 15.711 -16.054 1.00 85.19 706 GLU A CA 1
ATOM 5707 C C . GLU A 1 706 ? -0.151 16.213 -14.623 1.00 85.19 706 GLU A C 1
ATOM 5709 O O . GLU A 1 706 ? -1.219 15.940 -14.068 1.00 85.19 706 GLU A O 1
ATOM 5714 N N . ASN A 1 707 ? 0.785 16.967 -14.038 1.00 87.56 707 ASN A N 1
ATOM 5715 C CA . ASN A 1 707 ? 0.713 17.425 -12.654 1.00 87.56 707 ASN A CA 1
ATOM 5716 C C . ASN A 1 707 ? -0.494 18.356 -12.417 1.00 87.56 707 ASN A C 1
ATOM 5718 O O . ASN A 1 707 ? -0.750 19.310 -13.157 1.00 87.56 707 ASN A O 1
ATOM 5722 N N . LYS A 1 708 ? -1.227 18.092 -11.329 1.00 84.81 708 LYS A N 1
ATOM 5723 C CA . LYS A 1 708 ? -2.454 18.813 -10.968 1.00 84.81 708 LYS A CA 1
ATOM 5724 C C . LYS A 1 708 ? -2.221 20.310 -10.736 1.00 84.81 708 LYS A C 1
ATOM 5726 O O . LYS A 1 708 ? -2.943 21.121 -11.308 1.00 84.81 708 LYS A O 1
ATOM 5731 N N . ASN A 1 709 ? -1.205 20.679 -9.958 1.00 86.75 709 ASN A N 1
ATOM 5732 C CA . ASN A 1 709 ? -0.906 22.076 -9.630 1.00 86.75 709 ASN A CA 1
ATOM 5733 C C . ASN A 1 709 ? -0.476 22.872 -10.874 1.00 86.75 709 ASN A C 1
ATOM 5735 O O . ASN A 1 709 ? -0.789 24.057 -10.999 1.00 86.75 709 ASN A O 1
ATOM 5739 N N . ILE A 1 710 ? 0.217 22.217 -11.812 1.00 88.19 710 ILE A N 1
ATOM 5740 C CA . ILE A 1 710 ? 0.604 22.798 -13.106 1.00 88.19 710 ILE A CA 1
ATOM 5741 C C . ILE A 1 710 ? -0.630 23.042 -13.980 1.00 88.19 710 ILE A C 1
ATOM 5743 O O . ILE A 1 710 ? -0.813 24.159 -14.475 1.00 88.19 710 ILE A O 1
ATOM 5747 N N . LYS A 1 711 ? -1.512 22.042 -14.108 1.00 88.31 711 LYS A N 1
ATOM 5748 C CA . LYS A 1 711 ? -2.769 22.156 -14.867 1.00 88.31 711 LYS A CA 1
ATOM 5749 C C . LYS A 1 711 ? -3.701 23.227 -14.303 1.00 88.31 711 LYS A C 1
ATOM 5751 O O . LYS A 1 711 ? -4.246 24.015 -15.071 1.00 88.31 711 LYS A O 1
ATOM 5756 N N . GLU A 1 712 ? -3.847 23.301 -12.980 1.00 87.88 712 GLU A N 1
ATOM 5757 C CA . GLU A 1 712 ? -4.669 24.316 -12.302 1.00 87.88 712 GLU A CA 1
ATOM 5758 C C . GLU A 1 712 ? -4.159 25.746 -12.528 1.00 87.88 712 GLU A C 1
ATOM 5760 O O . GLU A 1 712 ? -4.946 26.689 -12.565 1.00 87.88 712 GLU A O 1
ATOM 5765 N N . LYS A 1 713 ? -2.846 25.919 -12.717 1.00 89.06 713 LYS A N 1
ATOM 5766 C CA . LYS A 1 713 ? -2.232 27.210 -13.063 1.00 89.06 713 LYS A CA 1
ATOM 5767 C C . LYS A 1 713 ? -2.186 27.487 -14.568 1.00 89.06 713 LYS A C 1
ATOM 5769 O O . LYS A 1 713 ? -1.678 28.537 -14.952 1.00 89.06 713 LYS A O 1
ATOM 5774 N N . HIS A 1 714 ? -2.707 26.583 -15.402 1.00 88.94 714 HIS A N 1
ATOM 5775 C CA . HIS A 1 714 ? -2.676 26.676 -16.866 1.00 88.94 714 HIS A CA 1
ATOM 5776 C C . HIS A 1 714 ? -1.261 26.878 -17.440 1.00 88.94 714 HIS A C 1
ATOM 5778 O O . HIS A 1 714 ? -1.072 27.629 -18.395 1.00 88.94 714 HIS A O 1
ATOM 5784 N N . LEU A 1 715 ? -0.256 26.233 -16.840 1.00 88.50 715 LEU A N 1
ATOM 5785 C CA . LEU A 1 715 ? 1.123 26.293 -17.323 1.00 88.50 715 LEU A CA 1
ATOM 5786 C C . LEU A 1 715 ? 1.372 25.199 -18.363 1.00 88.50 715 LEU A C 1
ATOM 5788 O O . LEU A 1 715 ? 1.111 24.026 -18.111 1.00 88.50 715 LEU A O 1
ATOM 5792 N N . GLU A 1 716 ? 1.936 25.574 -19.508 1.00 85.44 716 GLU A N 1
ATOM 5793 C CA . GLU A 1 716 ? 2.340 24.634 -20.559 1.00 85.44 716 GLU A CA 1
ATOM 5794 C C . GLU A 1 716 ? 3.782 24.156 -20.319 1.00 85.44 716 GLU A C 1
ATOM 5796 O O . GLU A 1 716 ? 4.734 24.644 -20.931 1.00 85.44 716 GLU A O 1
ATOM 5801 N N . ILE A 1 717 ? 3.958 23.216 -19.384 1.00 89.94 717 ILE A N 1
ATOM 5802 C CA . ILE A 1 717 ? 5.237 22.522 -19.166 1.00 89.94 717 ILE A CA 1
ATOM 5803 C C . ILE A 1 717 ? 5.147 21.131 -19.795 1.00 89.94 717 ILE A C 1
ATOM 5805 O O . ILE A 1 717 ? 4.764 20.168 -19.141 1.00 89.94 717 ILE A O 1
ATOM 5809 N N . ASP A 1 718 ? 5.517 21.043 -21.071 1.00 91.38 718 ASP A N 1
ATOM 5810 C CA . ASP A 1 718 ? 5.633 19.785 -21.812 1.00 91.38 718 ASP A CA 1
ATOM 5811 C C . ASP A 1 718 ? 7.112 19.513 -22.114 1.00 91.38 718 ASP A C 1
ATOM 5813 O O . ASP A 1 718 ? 7.740 20.170 -22.954 1.00 91.38 718 ASP A O 1
ATOM 5817 N N . PHE A 1 719 ? 7.691 18.563 -21.381 1.00 93.69 719 PHE A N 1
ATOM 5818 C CA . PHE A 1 719 ? 9.090 18.190 -21.554 1.00 93.69 719 PHE A CA 1
ATOM 5819 C C . PHE A 1 719 ? 9.337 17.428 -22.866 1.00 93.69 719 PHE A C 1
ATOM 5821 O O . PHE A 1 719 ? 10.382 17.612 -23.488 1.00 93.69 719 PHE A O 1
ATOM 5828 N N . GLY A 1 720 ? 8.370 16.635 -23.339 1.00 92.69 720 GLY A N 1
ATOM 5829 C CA . GLY A 1 720 ? 8.475 15.926 -24.614 1.00 92.69 720 GLY A CA 1
ATOM 5830 C C . GLY A 1 720 ? 8.539 16.891 -25.795 1.00 92.69 720 GLY A C 1
ATOM 5831 O O . GLY A 1 720 ? 9.399 16.747 -26.663 1.00 92.69 720 GLY A O 1
ATOM 5832 N N . LYS A 1 721 ? 7.702 17.932 -25.782 1.00 91.44 721 LYS A N 1
ATOM 5833 C CA . LYS A 1 721 ? 7.752 19.011 -26.773 1.00 91.44 721 LYS A CA 1
ATOM 5834 C C . LYS A 1 721 ? 9.063 19.790 -26.712 1.00 91.44 721 LYS A C 1
ATOM 5836 O O . LYS A 1 721 ? 9.654 20.035 -27.754 1.00 91.44 721 LYS A O 1
ATOM 5841 N N . LYS A 1 722 ? 9.572 20.108 -25.515 1.00 93.44 722 LYS A N 1
ATOM 5842 C CA . LYS A 1 722 ? 10.891 20.755 -25.368 1.00 93.44 722 LYS A CA 1
ATOM 5843 C C . LYS A 1 722 ? 12.010 19.951 -26.031 1.00 93.44 722 LYS A C 1
ATOM 5845 O O . LYS A 1 722 ? 12.838 20.543 -26.708 1.00 93.44 722 LYS A O 1
ATOM 5850 N N . LEU A 1 723 ? 12.006 18.627 -25.868 1.00 94.25 723 LEU A N 1
ATOM 5851 C CA . LEU A 1 723 ? 12.960 17.740 -26.539 1.00 94.25 723 LEU A CA 1
ATOM 5852 C C . LEU A 1 723 ? 12.725 17.682 -28.056 1.00 94.25 723 LEU A C 1
ATOM 5854 O O . LEU A 1 723 ? 13.682 17.620 -28.820 1.00 94.25 723 LEU A O 1
ATOM 5858 N N . SER A 1 724 ? 11.465 17.712 -28.499 1.00 92.31 724 SER A N 1
ATOM 5859 C CA . SER A 1 724 ? 11.104 17.728 -29.925 1.00 92.31 724 SER A CA 1
ATOM 5860 C C . SER A 1 724 ? 11.500 19.030 -30.624 1.00 92.31 724 SER A C 1
ATOM 5862 O O . SER A 1 724 ? 11.732 19.023 -31.831 1.00 92.31 724 SER A O 1
ATOM 5864 N N . ASP A 1 725 ? 11.565 20.135 -29.888 1.00 92.38 725 ASP A N 1
ATOM 5865 C CA . ASP A 1 725 ? 11.984 21.444 -30.391 1.00 92.38 725 ASP A CA 1
ATOM 5866 C C . ASP A 1 725 ? 13.515 21.641 -30.281 1.00 92.38 725 ASP A C 1
ATOM 5868 O O . ASP A 1 725 ? 14.047 22.657 -30.725 1.00 92.38 725 ASP A O 1
ATOM 5872 N N . ASP A 1 726 ? 14.239 20.679 -29.695 1.00 94.25 726 ASP A N 1
ATOM 5873 C CA . ASP A 1 726 ? 15.687 20.739 -29.485 1.00 94.25 726 ASP A CA 1
ATOM 5874 C C . ASP A 1 726 ? 16.460 20.008 -30.586 1.00 94.25 726 ASP A C 1
ATOM 5876 O O . ASP A 1 726 ? 16.827 18.835 -30.464 1.00 94.25 726 ASP A O 1
ATOM 5880 N N . ASP A 1 727 ? 16.740 20.742 -31.659 1.00 94.75 727 ASP A N 1
ATOM 5881 C CA . ASP A 1 727 ? 17.444 20.258 -32.850 1.00 94.75 727 ASP A CA 1
ATOM 5882 C C . ASP A 1 727 ? 18.817 19.625 -32.559 1.00 94.75 727 ASP A C 1
ATOM 5884 O O . ASP A 1 727 ? 19.275 18.760 -33.310 1.00 94.75 727 ASP A O 1
ATOM 5888 N N . ASP A 1 728 ? 19.482 20.014 -31.466 1.00 95.06 728 ASP A N 1
ATOM 5889 C CA . ASP A 1 728 ? 20.778 19.448 -31.095 1.00 95.06 728 ASP A CA 1
ATOM 5890 C C . ASP A 1 728 ? 20.643 18.043 -30.480 1.00 95.06 728 ASP A C 1
ATOM 5892 O O . ASP A 1 728 ? 21.470 17.170 -30.734 1.00 95.06 728 ASP A O 1
ATOM 5896 N N . PHE A 1 729 ? 19.606 17.792 -29.676 1.00 95.12 729 PHE A N 1
ATOM 5897 C CA . PHE A 1 729 ? 19.467 16.538 -28.920 1.00 95.12 729 PHE A CA 1
ATOM 5898 C C . PHE A 1 729 ? 18.772 15.421 -29.712 1.00 95.12 729 PHE A C 1
ATOM 5900 O O . PHE A 1 729 ? 18.891 14.246 -29.352 1.00 95.12 729 PHE A O 1
ATOM 5907 N N . LYS A 1 730 ? 18.090 15.735 -30.821 1.00 94.31 730 LYS A N 1
ATOM 5908 C CA . LYS A 1 730 ? 17.384 14.741 -31.656 1.00 94.31 730 LYS A CA 1
ATOM 5909 C C . LYS A 1 730 ? 18.274 13.602 -32.155 1.00 94.31 730 LYS A C 1
ATOM 5911 O O . LYS A 1 730 ? 17.808 12.464 -32.248 1.00 94.31 730 LYS A O 1
ATOM 5916 N N . ILE A 1 731 ? 19.558 13.872 -32.418 1.00 95.94 731 ILE A N 1
ATOM 5917 C CA . ILE A 1 731 ? 20.513 12.846 -32.863 1.00 95.94 731 ILE A CA 1
ATOM 5918 C C . ILE A 1 731 ? 20.645 11.691 -31.860 1.00 95.94 731 ILE A C 1
ATOM 5920 O O . ILE A 1 731 ? 20.834 10.550 -32.272 1.00 95.94 731 ILE A O 1
ATOM 5924 N N . ILE A 1 732 ? 20.485 11.960 -30.559 1.00 97.06 732 ILE A N 1
ATOM 5925 C CA . ILE A 1 732 ? 20.596 10.963 -29.485 1.00 97.06 732 ILE A CA 1
ATOM 5926 C C . ILE A 1 732 ? 19.478 9.923 -29.626 1.00 97.06 732 ILE A C 1
ATOM 5928 O O . ILE A 1 732 ? 19.732 8.718 -29.596 1.00 97.06 732 ILE A O 1
ATOM 5932 N N . PHE A 1 733 ? 18.243 10.378 -29.850 1.00 96.75 733 PHE A N 1
ATOM 5933 C CA . PHE A 1 733 ? 17.088 9.502 -30.055 1.00 96.75 733 PHE A CA 1
ATOM 5934 C C . PHE A 1 733 ? 17.202 8.715 -31.365 1.00 96.75 733 PHE A C 1
ATOM 5936 O O . PHE A 1 733 ? 16.938 7.513 -31.383 1.00 96.75 733 PHE A O 1
ATOM 5943 N N . LEU A 1 734 ? 17.644 9.356 -32.452 1.00 96.88 734 LEU A N 1
ATOM 5944 C CA . LEU A 1 734 ? 17.857 8.676 -33.734 1.00 96.88 734 LEU A CA 1
ATOM 5945 C C . LEU A 1 734 ? 18.947 7.604 -33.631 1.00 96.88 734 LEU A C 1
ATOM 5947 O O . LEU A 1 734 ? 18.745 6.493 -34.121 1.00 96.88 734 LEU A O 1
ATOM 5951 N N . LEU A 1 735 ? 20.065 7.893 -32.957 1.00 97.56 735 LEU A N 1
ATOM 5952 C CA . LEU A 1 735 ? 21.139 6.930 -32.704 1.00 97.56 735 LEU A CA 1
ATOM 5953 C C . LEU A 1 735 ? 20.622 5.736 -31.888 1.00 97.56 735 LEU A C 1
ATOM 5955 O O . LEU A 1 735 ? 20.848 4.583 -32.261 1.00 97.56 735 LEU A O 1
ATOM 5959 N N . PHE A 1 736 ? 19.865 6.012 -30.822 1.00 97.69 736 PHE A N 1
ATOM 5960 C CA . PHE A 1 736 ? 19.238 4.999 -29.976 1.00 97.69 736 PHE A CA 1
ATOM 5961 C C . PHE A 1 736 ? 18.325 4.063 -30.784 1.00 97.69 736 PHE A C 1
ATOM 5963 O O . PHE A 1 736 ? 18.568 2.855 -30.826 1.00 97.69 736 PHE A O 1
ATOM 5970 N N . TYR A 1 737 ? 17.324 4.593 -31.493 1.00 96.88 737 TYR A N 1
ATOM 5971 C CA . TYR A 1 737 ? 16.379 3.766 -32.251 1.00 96.88 737 TYR A CA 1
ATOM 5972 C C . TYR A 1 737 ? 17.032 3.045 -33.436 1.00 96.88 737 TYR A C 1
ATOM 5974 O O . TYR A 1 737 ? 16.745 1.869 -33.668 1.00 96.88 737 TYR A O 1
ATOM 5982 N N . THR A 1 738 ? 17.954 3.703 -34.147 1.00 97.69 738 THR A N 1
ATOM 5983 C CA . THR A 1 738 ? 18.674 3.082 -35.271 1.00 97.69 738 THR A CA 1
ATOM 5984 C C . THR A 1 738 ? 19.505 1.896 -34.788 1.00 97.69 738 THR A C 1
ATOM 5986 O O . THR A 1 738 ? 19.507 0.859 -35.445 1.00 97.69 738 THR A O 1
ATOM 5989 N N . SER A 1 739 ? 20.151 1.995 -33.621 1.00 98.06 739 SER A N 1
ATOM 5990 C CA . SER A 1 739 ? 20.942 0.886 -33.071 1.00 98.06 739 SER A CA 1
ATOM 5991 C C . SER A 1 739 ? 20.094 -0.340 -32.714 1.00 98.06 739 SER A C 1
ATOM 5993 O O . SER A 1 739 ? 20.488 -1.467 -33.015 1.00 98.06 739 SER A O 1
ATOM 5995 N N . ILE A 1 740 ? 18.895 -0.134 -32.153 1.00 97.75 740 ILE A N 1
ATOM 5996 C CA . ILE A 1 740 ? 17.942 -1.210 -31.849 1.00 97.75 740 ILE A CA 1
ATOM 5997 C C . ILE A 1 740 ? 17.498 -1.900 -33.140 1.00 97.75 740 ILE A C 1
ATOM 5999 O O . ILE A 1 740 ? 17.564 -3.125 -33.247 1.00 97.75 740 ILE A O 1
ATOM 6003 N N . VAL A 1 741 ? 17.066 -1.123 -34.136 1.00 97.44 741 VAL A N 1
ATOM 6004 C CA . VAL A 1 741 ? 16.556 -1.670 -35.400 1.00 97.44 741 VAL A CA 1
ATOM 6005 C C . VAL A 1 741 ? 17.665 -2.358 -36.197 1.00 97.44 741 VAL A C 1
ATOM 6007 O O . VAL A 1 741 ? 17.426 -3.434 -36.744 1.00 97.44 741 VAL A O 1
ATOM 6010 N N . TYR A 1 742 ? 18.882 -1.807 -36.203 1.00 97.94 742 TYR A N 1
ATOM 6011 C CA . TYR A 1 742 ? 20.063 -2.439 -36.796 1.00 97.94 742 TYR A CA 1
ATOM 6012 C C . TYR A 1 742 ? 20.340 -3.803 -36.158 1.00 97.94 742 TYR A C 1
ATOM 6014 O O . TYR A 1 742 ? 20.419 -4.809 -36.862 1.00 97.94 742 TYR A O 1
ATOM 6022 N N . HIS A 1 743 ? 20.390 -3.863 -34.825 1.00 97.44 743 HIS A N 1
ATOM 6023 C CA . HIS A 1 743 ? 20.662 -5.106 -34.109 1.00 97.44 743 HIS A CA 1
ATOM 6024 C C . HIS A 1 743 ? 19.578 -6.173 -34.344 1.00 97.44 743 HIS A C 1
ATOM 6026 O O . HIS A 1 743 ? 19.889 -7.354 -34.514 1.00 97.44 743 HIS A O 1
ATOM 6032 N N . ILE A 1 744 ? 18.303 -5.768 -34.407 1.00 96.75 744 ILE A N 1
ATOM 6033 C CA . ILE A 1 744 ? 17.185 -6.661 -34.751 1.00 96.75 744 ILE A CA 1
ATOM 6034 C C . ILE A 1 744 ? 17.305 -7.153 -36.198 1.00 96.75 744 ILE A C 1
ATOM 6036 O O . ILE A 1 744 ? 17.085 -8.336 -36.460 1.00 96.75 744 ILE A O 1
ATOM 6040 N N . ALA A 1 745 ? 17.666 -6.278 -37.140 1.00 96.31 745 ALA A N 1
ATOM 6041 C CA . ALA A 1 745 ? 17.857 -6.652 -38.536 1.00 96.31 745 ALA A CA 1
ATOM 6042 C C . ALA A 1 745 ? 18.993 -7.677 -38.692 1.00 96.31 745 ALA A C 1
ATOM 6044 O O . ALA A 1 745 ? 18.799 -8.682 -39.382 1.00 96.31 745 ALA A O 1
ATOM 6045 N N . GLU A 1 746 ? 20.124 -7.474 -38.004 1.00 95.94 746 GLU A N 1
ATOM 6046 C CA . GLU A 1 746 ? 21.221 -8.448 -37.933 1.00 95.94 746 GLU A CA 1
ATOM 6047 C C . GLU A 1 746 ? 20.749 -9.779 -37.341 1.00 95.94 746 GLU A C 1
ATOM 6049 O O . GLU A 1 746 ? 20.959 -10.834 -37.938 1.00 95.94 746 GLU A O 1
ATOM 6054 N N . PHE A 1 747 ? 20.065 -9.736 -36.194 1.00 95.19 747 PHE A N 1
ATOM 6055 C CA . PHE A 1 747 ? 19.561 -10.924 -35.506 1.00 95.19 747 PHE A CA 1
ATOM 6056 C C . PHE A 1 747 ? 18.630 -11.756 -36.399 1.00 95.19 747 PHE A C 1
ATOM 6058 O O . PHE A 1 747 ? 18.830 -12.962 -36.559 1.00 95.19 747 PHE A O 1
ATOM 6065 N N . MET A 1 748 ? 17.657 -11.112 -37.051 1.00 94.94 748 MET A N 1
ATOM 6066 C CA . MET A 1 748 ? 16.746 -11.776 -37.985 1.00 94.94 748 MET A CA 1
ATOM 6067 C C . MET A 1 748 ? 17.490 -12.370 -39.191 1.00 94.94 748 MET A C 1
ATOM 6069 O O . MET A 1 748 ? 17.208 -13.506 -39.579 1.00 94.94 748 MET A O 1
ATOM 6073 N N . LYS A 1 749 ? 18.473 -11.644 -39.746 1.00 94.56 749 LYS A N 1
ATOM 6074 C CA . LYS A 1 749 ? 19.273 -12.105 -40.890 1.00 94.56 749 LYS A CA 1
ATOM 6075 C C . LYS A 1 749 ? 20.101 -13.338 -40.529 1.00 94.56 749 LYS A C 1
ATOM 6077 O O . LYS A 1 749 ? 20.103 -14.305 -41.288 1.00 94.56 749 LYS A O 1
ATOM 6082 N N . LEU A 1 750 ? 20.746 -13.343 -39.360 1.00 93.62 750 LEU A N 1
ATOM 6083 C CA . LEU A 1 750 ? 21.515 -14.487 -38.854 1.00 93.62 750 LEU A CA 1
ATOM 6084 C C . LEU A 1 750 ? 20.641 -15.730 -38.637 1.00 93.62 750 LEU A C 1
ATOM 6086 O O . LEU A 1 750 ? 21.108 -16.852 -38.820 1.00 93.62 750 LEU A O 1
ATOM 6090 N N . LYS A 1 751 ? 19.359 -15.538 -38.308 1.00 92.94 751 LYS A N 1
ATOM 6091 C CA . LYS A 1 751 ? 18.367 -16.615 -38.177 1.00 92.94 751 LYS A CA 1
ATOM 6092 C C . LYS A 1 751 ? 17.690 -17.020 -39.484 1.00 92.94 751 LYS A C 1
ATOM 6094 O O . LYS A 1 751 ? 16.843 -17.911 -39.467 1.00 92.94 751 LYS A O 1
ATOM 6099 N N . GLY A 1 752 ? 18.053 -16.403 -40.608 1.00 92.12 752 GLY A N 1
ATOM 6100 C CA . GLY A 1 752 ? 17.445 -16.681 -41.910 1.00 92.12 752 GLY A CA 1
ATOM 6101 C C . GLY A 1 752 ? 15.974 -16.260 -42.000 1.00 92.12 752 GLY A C 1
ATOM 6102 O O . GLY A 1 752 ? 15.236 -16.781 -42.834 1.00 92.12 752 GLY A O 1
ATOM 6103 N N . ILE A 1 753 ? 15.531 -15.338 -41.141 1.00 92.56 753 ILE A N 1
ATOM 6104 C CA . ILE A 1 753 ? 14.168 -14.805 -41.147 1.00 92.56 753 ILE A CA 1
ATOM 6105 C C . ILE A 1 753 ? 14.109 -13.639 -42.134 1.00 92.56 753 ILE A C 1
ATOM 6107 O O . ILE A 1 753 ? 14.997 -12.795 -42.171 1.00 92.56 753 ILE A O 1
ATOM 6111 N N . ALA A 1 754 ? 13.055 -13.580 -42.950 1.00 91.50 754 ALA A N 1
ATOM 6112 C CA . ALA A 1 754 ? 12.859 -12.479 -43.889 1.00 91.50 754 ALA A CA 1
ATOM 6113 C C . ALA A 1 754 ? 12.633 -11.138 -43.166 1.00 91.50 754 ALA A C 1
ATOM 6115 O O . ALA A 1 754 ? 12.083 -11.102 -42.066 1.00 91.50 754 ALA A O 1
ATOM 6116 N N . HIS A 1 755 ? 12.970 -10.024 -43.820 1.00 91.00 755 HIS A N 1
ATOM 6117 C CA . HIS A 1 755 ? 12.677 -8.690 -43.292 1.00 91.00 755 HIS A CA 1
ATOM 6118 C C . HIS A 1 755 ? 11.178 -8.540 -42.923 1.00 91.00 755 HIS A C 1
ATOM 6120 O O . HIS A 1 755 ? 10.300 -9.103 -43.600 1.00 91.00 755 HIS A O 1
ATOM 6126 N N . PRO A 1 756 ? 10.846 -7.795 -41.854 1.00 92.00 756 PRO A N 1
ATOM 6127 C CA . PRO A 1 756 ? 9.488 -7.738 -41.346 1.00 92.00 756 PRO A CA 1
ATOM 6128 C C . PRO A 1 756 ? 8.572 -6.882 -42.222 1.00 92.00 756 PRO A C 1
ATOM 6130 O O . PRO A 1 756 ? 9.005 -6.009 -42.974 1.00 92.00 756 PRO A O 1
ATOM 6133 N N . ARG A 1 757 ? 7.268 -7.143 -42.101 1.00 89.56 757 ARG A N 1
ATOM 6134 C CA . ARG A 1 757 ? 6.194 -6.299 -42.640 1.00 89.56 757 ARG A CA 1
ATOM 6135 C C . ARG A 1 757 ? 5.789 -5.207 -41.655 1.00 89.56 757 ARG A C 1
ATOM 6137 O O . ARG A 1 757 ? 5.438 -4.115 -42.081 1.00 89.56 757 ARG A O 1
ATOM 6144 N N . ASN A 1 758 ? 5.765 -5.519 -40.361 1.00 87.56 758 ASN A N 1
ATOM 6145 C CA . ASN A 1 758 ? 5.322 -4.589 -39.327 1.00 87.56 758 ASN A CA 1
ATOM 6146 C C . ASN A 1 758 ? 6.350 -4.537 -38.201 1.00 87.56 758 ASN A C 1
ATOM 6148 O O . ASN A 1 758 ? 6.860 -5.585 -37.798 1.00 87.56 758 ASN A O 1
ATOM 6152 N N . ILE A 1 759 ? 6.570 -3.343 -37.658 1.00 89.94 759 ILE A N 1
ATOM 6153 C CA . ILE A 1 759 ? 7.203 -3.164 -36.351 1.00 89.94 759 ILE A CA 1
ATOM 6154 C C . ILE A 1 759 ? 6.206 -2.441 -35.457 1.00 89.94 759 ILE A C 1
ATOM 6156 O O . ILE A 1 759 ? 5.612 -1.433 -35.844 1.00 89.94 759 ILE A O 1
ATOM 6160 N N . VAL A 1 760 ? 5.994 -2.993 -34.271 1.00 87.38 760 VAL A N 1
ATOM 6161 C CA . VAL A 1 760 ? 5.055 -2.473 -33.290 1.00 87.38 760 VAL A CA 1
ATOM 6162 C C . VAL A 1 760 ? 5.820 -2.125 -32.029 1.00 87.38 760 VAL A C 1
ATOM 6164 O O . VAL A 1 760 ? 6.461 -2.996 -31.449 1.00 87.38 760 VAL A O 1
ATOM 6167 N N . PHE A 1 761 ? 5.750 -0.867 -31.609 1.00 86.31 761 PHE A N 1
ATOM 6168 C CA . PHE A 1 761 ? 6.422 -0.412 -30.397 1.00 86.31 761 PHE A CA 1
ATOM 6169 C C . PHE A 1 761 ? 5.459 -0.361 -29.207 1.00 86.31 761 PHE A C 1
ATOM 6171 O O . PHE A 1 761 ? 4.329 0.131 -29.326 1.00 86.31 761 PHE A O 1
ATOM 6178 N N . SER A 1 762 ? 5.927 -0.854 -28.060 1.00 83.62 762 SER A N 1
ATOM 6179 C CA . SER A 1 762 ? 5.289 -0.742 -26.747 1.00 83.62 762 SER A CA 1
ATOM 6180 C C . SER A 1 762 ? 6.298 -0.313 -25.662 1.00 83.62 762 SER A C 1
ATOM 6182 O O . SER A 1 762 ? 7.415 0.102 -25.971 1.00 83.62 762 SER A O 1
ATOM 6184 N N . GLY A 1 763 ? 5.899 -0.333 -24.388 1.00 80.69 763 GLY A N 1
ATOM 6185 C CA . GLY A 1 763 ? 6.682 0.200 -23.271 1.00 80.69 763 GLY A CA 1
ATOM 6186 C C . GLY A 1 763 ? 6.712 1.731 -23.164 1.00 80.69 763 GLY A C 1
ATOM 6187 O O . GLY A 1 763 ? 6.477 2.461 -24.126 1.00 80.69 763 GLY A O 1
ATOM 6188 N N . THR A 1 764 ? 6.975 2.251 -21.961 1.00 80.31 764 THR A N 1
ATOM 6189 C CA . THR A 1 764 ? 6.995 3.702 -21.689 1.00 80.31 764 THR A CA 1
ATOM 6190 C C . THR A 1 764 ? 8.106 4.426 -22.454 1.00 80.31 764 THR A C 1
ATOM 6192 O O . THR A 1 764 ? 7.898 5.557 -22.884 1.00 80.31 764 THR A O 1
ATOM 6195 N N . GLY A 1 765 ? 9.255 3.779 -22.669 1.00 84.69 765 GLY A N 1
ATOM 6196 C CA . GLY A 1 765 ? 10.383 4.355 -23.399 1.00 84.69 765 GLY A CA 1
ATOM 6197 C C . GLY A 1 765 ? 10.056 4.654 -24.863 1.00 84.69 765 GLY A C 1
ATOM 6198 O O . GLY A 1 765 ? 10.543 5.649 -25.393 1.00 84.69 765 GLY A O 1
ATOM 6199 N N . SER A 1 766 ? 9.150 3.886 -25.484 1.00 85.38 766 SER A N 1
ATOM 6200 C CA . SER A 1 766 ? 8.716 4.114 -26.874 1.00 85.38 766 SER A CA 1
ATOM 6201 C C . SER A 1 766 ? 7.980 5.440 -27.094 1.00 85.38 766 SER A C 1
ATOM 6203 O O . SER A 1 766 ? 7.884 5.909 -28.228 1.00 85.38 766 SER A O 1
ATOM 6205 N N . LYS A 1 767 ? 7.501 6.098 -26.025 1.00 84.88 767 LYS A N 1
ATOM 6206 C CA . LYS A 1 767 ? 6.892 7.435 -26.123 1.00 84.88 767 LYS A CA 1
ATOM 6207 C C . LYS A 1 767 ? 7.860 8.467 -26.716 1.00 84.88 767 LYS A C 1
ATOM 6209 O O . LYS A 1 767 ? 7.404 9.414 -27.351 1.00 84.88 767 LYS A O 1
ATOM 6214 N N . THR A 1 768 ? 9.174 8.257 -26.586 1.00 88.94 768 THR A N 1
ATOM 6215 C CA . THR A 1 768 ? 10.196 9.147 -27.156 1.00 88.94 768 THR A CA 1
ATOM 6216 C C . THR A 1 768 ? 10.301 9.068 -28.682 1.00 88.94 768 THR A C 1
ATOM 6218 O O . THR A 1 768 ? 10.899 9.957 -29.273 1.00 88.94 768 THR A O 1
ATOM 6221 N N . LEU A 1 769 ? 9.666 8.096 -29.358 1.00 88.94 769 LEU A N 1
ATOM 6222 C CA . LEU A 1 769 ? 9.548 8.099 -30.829 1.00 88.94 769 LEU A CA 1
ATOM 6223 C C . LEU A 1 769 ? 8.912 9.401 -31.338 1.00 88.94 769 LEU A C 1
ATOM 6225 O O . LEU A 1 769 ? 9.335 9.944 -32.354 1.00 88.94 769 LEU A O 1
ATOM 6229 N N . LYS A 1 770 ? 7.939 9.937 -30.587 1.00 87.62 770 LYS A N 1
ATOM 6230 C CA . LYS A 1 770 ? 7.234 11.177 -30.937 1.00 87.62 770 LYS A CA 1
ATOM 6231 C C . LYS A 1 770 ? 8.103 12.437 -30.844 1.00 87.62 770 LYS A C 1
ATOM 6233 O O . LYS A 1 770 ? 7.686 13.472 -31.348 1.00 87.62 770 LYS A O 1
ATOM 6238 N N . ILE A 1 771 ? 9.278 12.351 -30.209 1.00 88.50 771 ILE A N 1
ATOM 6239 C CA . ILE A 1 771 ? 10.249 13.455 -30.123 1.00 88.50 771 ILE A CA 1
ATOM 6240 C C . ILE A 1 771 ? 10.930 13.679 -31.476 1.00 88.50 771 ILE A C 1
ATOM 6242 O O . ILE A 1 771 ? 11.212 14.814 -31.842 1.00 88.50 771 ILE A O 1
ATOM 6246 N N . VAL A 1 772 ? 11.203 12.600 -32.214 1.00 87.19 772 VAL A N 1
ATOM 6247 C CA . VAL A 1 772 ? 11.881 12.672 -33.519 1.00 87.19 772 VAL A CA 1
ATOM 6248 C C . VAL A 1 772 ? 10.904 12.670 -34.688 1.00 87.19 772 VAL A C 1
ATOM 6250 O O . VAL A 1 772 ? 11.219 13.225 -35.732 1.00 87.19 772 VAL A O 1
ATOM 6253 N N . ASP A 1 773 ? 9.716 12.088 -34.520 1.00 87.31 773 ASP A N 1
ATOM 6254 C CA . ASP A 1 773 ? 8.681 12.063 -35.549 1.00 87.31 773 ASP A CA 1
ATOM 6255 C C . ASP A 1 773 ? 7.296 12.218 -34.909 1.00 87.31 773 ASP A C 1
ATOM 6257 O O . ASP A 1 773 ? 6.739 11.297 -34.309 1.00 87.31 773 ASP A O 1
ATOM 6261 N N . SER A 1 774 ? 6.735 13.421 -35.026 1.00 80.12 774 SER A N 1
ATOM 6262 C CA . SER A 1 774 ? 5.415 13.760 -34.485 1.00 80.12 774 SER A CA 1
ATOM 6263 C C . SER A 1 774 ? 4.261 13.387 -35.426 1.00 80.12 774 SER A C 1
ATOM 6265 O O . SER A 1 774 ? 3.088 13.592 -35.086 1.00 80.12 774 SER A O 1
ATOM 6267 N N . SER A 1 775 ? 4.556 12.828 -36.609 1.00 82.50 775 SER A N 1
ATOM 6268 C CA . SER A 1 775 ? 3.530 12.415 -37.562 1.00 82.50 775 SER A CA 1
ATOM 6269 C C . SER A 1 775 ? 2.707 11.251 -37.000 1.00 82.50 775 SER A C 1
ATOM 6271 O O . SER A 1 775 ? 3.193 10.365 -36.297 1.00 82.50 775 SER A O 1
ATOM 6273 N N . LYS A 1 776 ? 1.411 11.207 -37.336 1.00 72.75 776 LYS A N 1
ATOM 6274 C CA . LYS A 1 776 ? 0.508 10.154 -36.831 1.00 72.75 776 LYS A CA 1
ATOM 6275 C C . LYS A 1 776 ? 0.922 8.740 -37.252 1.00 72.75 776 LYS A C 1
ATOM 6277 O O . LYS A 1 776 ? 0.497 7.781 -36.613 1.00 72.75 776 LYS A O 1
ATOM 6282 N N . LYS A 1 777 ? 1.667 8.609 -38.352 1.00 77.25 777 LYS A N 1
ATOM 6283 C CA . LYS A 1 777 ? 2.088 7.328 -38.931 1.00 77.25 777 LYS A CA 1
ATOM 6284 C C . LYS A 1 777 ? 3.567 7.019 -38.721 1.00 77.25 777 LYS A C 1
ATOM 6286 O O . LYS A 1 777 ? 3.977 5.918 -39.072 1.00 77.25 777 LYS A O 1
ATOM 6291 N N . LEU A 1 778 ? 4.320 7.939 -38.115 1.00 85.00 778 LEU A N 1
ATOM 6292 C CA . LEU A 1 778 ? 5.772 7.864 -38.015 1.00 85.00 778 LEU A CA 1
ATOM 6293 C C . LEU A 1 778 ? 6.416 7.678 -39.401 1.00 85.00 778 LEU A C 1
ATOM 6295 O O . LEU A 1 778 ? 7.169 6.728 -39.614 1.00 85.00 778 LEU A O 1
ATOM 6299 N N . ASP A 1 779 ? 6.013 8.503 -40.372 1.00 87.81 779 ASP A N 1
ATOM 6300 C CA . ASP A 1 779 ? 6.377 8.339 -41.785 1.00 87.81 779 ASP A CA 1
ATOM 6301 C C . ASP A 1 779 ? 7.906 8.425 -41.986 1.00 87.81 779 ASP A C 1
ATOM 6303 O O . ASP A 1 779 ? 8.491 7.536 -42.610 1.00 87.81 779 ASP A O 1
ATOM 6307 N N . SER A 1 780 ? 8.564 9.411 -41.370 1.00 91.19 780 SER A N 1
ATOM 6308 C CA . SER A 1 780 ? 10.014 9.636 -41.457 1.00 91.19 780 SER A CA 1
ATOM 6309 C C . SER A 1 780 ? 10.802 8.495 -40.808 1.00 91.19 780 SER A C 1
ATOM 6311 O O . SER A 1 780 ? 11.768 7.973 -41.371 1.00 91.19 780 SER A O 1
ATOM 6313 N N . LEU A 1 781 ? 10.360 8.033 -39.631 1.00 93.00 781 LEU A N 1
ATOM 6314 C CA . LEU A 1 781 ? 10.959 6.861 -38.981 1.00 93.00 781 LEU A CA 1
ATOM 6315 C C . LEU A 1 781 ? 10.703 5.561 -39.749 1.00 93.00 781 LEU A C 1
ATOM 6317 O O . LEU A 1 781 ? 11.544 4.660 -39.723 1.00 93.00 781 LEU A O 1
ATOM 6321 N N . THR A 1 782 ? 9.557 5.443 -40.425 1.00 93.19 782 THR A N 1
ATOM 6322 C CA . THR A 1 782 ? 9.248 4.273 -41.255 1.00 93.19 782 THR A CA 1
ATOM 6323 C C . THR A 1 782 ? 10.257 4.169 -42.392 1.00 93.19 782 THR A C 1
ATOM 6325 O O . THR A 1 782 ? 10.845 3.101 -42.564 1.00 93.19 782 THR A O 1
ATOM 6328 N N . GLU A 1 783 ? 10.526 5.272 -43.098 1.00 93.00 783 GLU A N 1
ATOM 6329 C CA . GLU A 1 783 ? 11.547 5.297 -44.149 1.00 93.00 783 GLU A CA 1
ATOM 6330 C C . GLU A 1 783 ? 12.944 4.993 -43.586 1.00 93.00 783 GLU A C 1
ATOM 6332 O O . GLU A 1 783 ? 13.653 4.146 -44.134 1.00 93.00 783 GLU A O 1
ATOM 6337 N N . LEU A 1 784 ? 13.324 5.593 -42.451 1.00 95.44 784 LEU A N 1
ATOM 6338 C CA . LEU A 1 784 ? 14.602 5.301 -41.793 1.00 95.44 784 LEU A CA 1
ATOM 6339 C C . LEU A 1 784 ? 14.778 3.800 -41.522 1.00 95.44 784 LEU A C 1
ATOM 6341 O O . LEU A 1 784 ? 15.816 3.221 -41.848 1.00 95.44 784 LEU A O 1
ATOM 6345 N N . PHE A 1 785 ? 13.764 3.145 -40.956 1.00 95.56 785 PHE A N 1
ATOM 6346 C CA . PHE A 1 785 ? 13.851 1.724 -40.628 1.00 95.56 785 PHE A CA 1
ATOM 6347 C C . PHE A 1 785 ? 13.836 0.838 -41.878 1.00 95.56 785 PHE A C 1
ATOM 6349 O O . PHE A 1 785 ? 14.574 -0.147 -41.919 1.00 95.56 785 PHE A O 1
ATOM 6356 N N . GLU A 1 786 ? 13.086 1.196 -42.924 1.00 94.94 786 GLU A N 1
ATOM 6357 C CA . GLU A 1 786 ? 13.165 0.529 -44.233 1.00 94.94 786 GLU A CA 1
ATOM 6358 C C . GLU A 1 786 ? 14.586 0.589 -44.810 1.00 94.94 786 GLU A C 1
ATOM 6360 O O . GLU A 1 786 ? 15.115 -0.437 -45.247 1.00 94.94 786 GLU A O 1
ATOM 6365 N N . ARG A 1 787 ? 15.260 1.749 -44.746 1.00 95.12 787 ARG A N 1
ATOM 6366 C CA . ARG A 1 787 ? 16.658 1.879 -45.196 1.00 95.12 787 ARG A CA 1
ATOM 6367 C C . ARG A 1 787 ? 17.619 1.011 -44.388 1.00 95.12 787 ARG A C 1
ATOM 6369 O O . ARG A 1 787 ? 18.509 0.401 -44.981 1.00 95.12 787 ARG A O 1
ATOM 6376 N N . ILE A 1 788 ? 17.428 0.896 -43.071 1.00 96.62 788 ILE A N 1
ATOM 6377 C CA . ILE A 1 788 ? 18.242 0.004 -42.227 1.00 96.62 788 ILE A CA 1
ATOM 6378 C C . ILE A 1 788 ? 18.083 -1.452 -42.683 1.00 96.62 788 ILE A C 1
ATOM 6380 O O . ILE A 1 788 ? 19.084 -2.124 -42.935 1.00 96.62 788 ILE A O 1
ATOM 6384 N N . PHE A 1 789 ? 16.847 -1.940 -42.849 1.00 95.44 789 PHE A N 1
ATOM 6385 C CA . PHE A 1 789 ? 16.614 -3.305 -43.334 1.00 95.44 789 PHE A CA 1
ATOM 6386 C C . PHE A 1 789 ? 17.168 -3.513 -44.745 1.00 95.44 789 PHE A C 1
ATOM 6388 O O . PHE A 1 789 ? 17.789 -4.542 -44.993 1.00 95.44 789 PHE A O 1
ATOM 6395 N N . ASN A 1 790 ? 17.008 -2.540 -45.642 1.00 94.25 790 ASN A N 1
ATOM 6396 C CA . ASN A 1 790 ? 17.554 -2.583 -46.998 1.00 94.25 790 ASN A CA 1
ATOM 6397 C C . ASN A 1 790 ? 19.082 -2.748 -46.996 1.00 94.25 790 ASN A C 1
ATOM 6399 O O . ASN A 1 790 ? 19.594 -3.666 -47.636 1.00 94.25 790 ASN A O 1
ATOM 6403 N N . LYS A 1 791 ? 19.807 -1.936 -46.213 1.00 94.62 791 LYS A N 1
ATOM 6404 C CA . LYS A 1 791 ? 21.273 -2.023 -46.102 1.00 94.62 791 LYS A CA 1
ATOM 6405 C C . LYS A 1 791 ? 21.736 -3.321 -45.436 1.00 94.62 791 LYS A C 1
ATOM 6407 O O . LYS A 1 791 ? 22.685 -3.938 -45.908 1.00 94.62 791 LYS A O 1
ATOM 6412 N N . VAL A 1 792 ? 21.064 -3.775 -44.373 1.00 94.69 792 VAL A N 1
ATOM 6413 C CA . VAL A 1 792 ? 21.445 -5.018 -43.678 1.00 94.69 792 VAL A CA 1
ATOM 6414 C C . VAL A 1 792 ? 21.156 -6.252 -44.536 1.00 94.69 792 VAL A C 1
ATOM 6416 O O . VAL A 1 792 ? 21.963 -7.179 -44.549 1.00 94.69 792 VAL A O 1
ATOM 6419 N N . TYR A 1 793 ? 20.041 -6.294 -45.271 1.00 93.19 793 TYR A N 1
ATOM 6420 C CA . TYR A 1 793 ? 19.652 -7.444 -46.102 1.00 93.19 793 TYR A CA 1
ATOM 6421 C C . TYR A 1 793 ? 20.198 -7.399 -47.532 1.00 93.19 793 TYR A C 1
ATOM 6423 O O . TYR A 1 793 ? 20.081 -8.409 -48.222 1.00 93.19 793 TYR A O 1
ATOM 6431 N N . ASP A 1 794 ? 20.801 -6.286 -47.954 1.00 89.56 794 ASP A N 1
ATOM 6432 C CA . ASP A 1 794 ? 21.210 -6.031 -49.342 1.00 89.56 794 ASP A CA 1
ATOM 6433 C C . ASP A 1 794 ? 20.017 -6.141 -50.319 1.00 89.56 794 ASP A C 1
ATOM 6435 O O . ASP A 1 794 ? 20.029 -6.875 -51.309 1.00 89.56 794 ASP A O 1
ATOM 6439 N N . VAL A 1 795 ? 18.920 -5.448 -49.980 1.00 86.94 795 VAL A N 1
ATOM 6440 C CA . VAL A 1 795 ? 17.664 -5.387 -50.756 1.00 86.94 795 VAL A CA 1
ATOM 6441 C C . VAL A 1 795 ? 17.205 -3.939 -50.935 1.00 86.94 795 VAL A C 1
ATOM 6443 O O . VAL A 1 795 ? 17.553 -3.085 -50.132 1.00 86.94 795 VAL A O 1
ATOM 6446 N N . ASN A 1 796 ? 16.383 -3.659 -51.953 1.00 76.06 796 ASN A N 1
ATOM 6447 C CA . ASN A 1 796 ? 15.973 -2.282 -52.285 1.00 76.06 796 ASN A CA 1
ATOM 6448 C C . ASN A 1 796 ? 14.489 -1.954 -52.026 1.00 76.06 796 ASN A C 1
ATOM 6450 O O . ASN A 1 796 ? 14.124 -0.785 -52.066 1.00 76.06 796 ASN A O 1
ATOM 6454 N N . ASP A 1 797 ? 13.640 -2.952 -51.751 1.00 75.31 797 ASP A N 1
ATOM 6455 C CA . ASP A 1 797 ? 12.170 -2.806 -51.749 1.00 75.31 797 ASP A CA 1
ATOM 6456 C C . ASP A 1 797 ? 11.505 -3.290 -50.443 1.00 75.31 797 ASP A C 1
ATOM 6458 O O . ASP A 1 797 ? 10.382 -3.821 -50.462 1.00 75.31 797 ASP A O 1
ATOM 6462 N N . SER A 1 798 ? 12.174 -3.168 -49.288 1.00 80.38 798 SER A N 1
ATOM 6463 C CA . SER A 1 798 ? 11.473 -3.428 -48.026 1.00 80.38 798 SER A CA 1
ATOM 6464 C C . SER A 1 798 ? 10.295 -2.453 -47.875 1.00 80.38 798 SER A C 1
ATOM 6466 O O . SER A 1 798 ? 10.389 -1.278 -48.207 1.00 80.38 798 SER A O 1
ATOM 6468 N N . LYS A 1 799 ? 9.140 -2.987 -47.461 1.00 84.81 799 LYS A N 1
ATOM 6469 C CA . LYS A 1 799 ? 7.925 -2.213 -47.180 1.00 84.81 799 LYS A CA 1
ATOM 6470 C C . LYS A 1 799 ? 7.474 -2.535 -45.775 1.00 84.81 799 LYS A C 1
ATOM 6472 O O . LYS A 1 799 ? 7.081 -3.680 -45.509 1.00 84.81 799 LYS A O 1
ATOM 6477 N N . LEU A 1 800 ? 7.538 -1.535 -44.916 1.00 88.06 800 LEU A N 1
ATOM 6478 C CA . LEU A 1 800 ? 7.312 -1.635 -43.494 1.00 88.06 800 LEU A CA 1
ATOM 6479 C C . LEU A 1 800 ? 6.089 -0.811 -43.091 1.00 88.06 800 LEU A C 1
ATOM 6481 O O . LEU A 1 800 ? 5.601 0.066 -43.799 1.00 88.06 800 LEU A O 1
ATOM 6485 N N . THR A 1 801 ? 5.514 -1.145 -41.949 1.00 86.81 801 THR A N 1
ATOM 6486 C CA . THR A 1 801 ? 4.472 -0.338 -41.324 1.00 86.81 801 THR A CA 1
ATOM 6487 C C . THR A 1 801 ? 4.774 -0.241 -39.844 1.00 86.81 801 THR A C 1
ATOM 6489 O O . THR A 1 801 ? 4.877 -1.269 -39.165 1.00 86.81 801 THR A O 1
ATOM 6492 N N . LEU A 1 802 ? 4.905 0.991 -39.357 1.00 87.31 802 LEU A N 1
ATOM 6493 C CA . LEU A 1 802 ? 5.060 1.279 -37.942 1.00 87.31 802 LEU A CA 1
ATOM 6494 C C . LEU A 1 802 ? 3.712 1.447 -37.264 1.00 87.31 802 LEU A C 1
ATOM 6496 O O . LEU A 1 802 ? 2.777 2.042 -37.800 1.00 87.31 802 LEU A O 1
ATOM 6500 N N . LYS A 1 803 ? 3.609 0.877 -36.065 1.00 81.69 803 LYS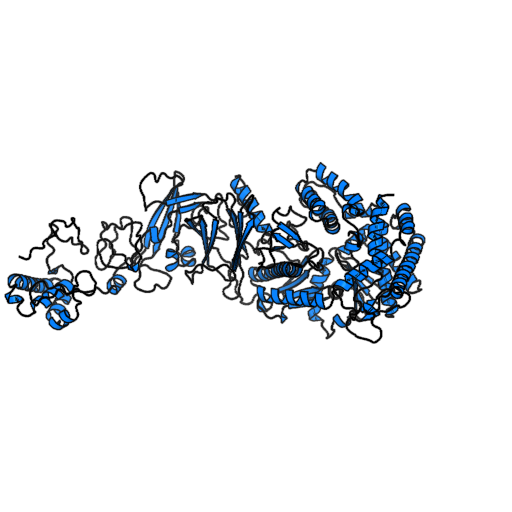 A N 1
ATOM 6501 C CA . LYS A 1 803 ? 2.461 1.062 -35.185 1.00 81.69 803 LYS A CA 1
ATOM 6502 C C . LYS A 1 803 ? 2.942 1.360 -33.774 1.00 81.69 803 LYS A C 1
ATOM 6504 O O . LYS A 1 803 ? 3.808 0.668 -33.245 1.00 81.69 803 LYS A O 1
ATOM 6509 N N . THR A 1 804 ? 2.321 2.352 -33.157 1.00 76.75 804 THR A N 1
ATOM 6510 C CA . THR A 1 804 ? 2.457 2.671 -31.735 1.00 76.75 804 THR A CA 1
ATOM 6511 C C . THR A 1 804 ? 1.077 2.641 -31.087 1.00 76.75 804 THR A C 1
ATOM 6513 O O . THR A 1 804 ? 0.058 2.838 -31.756 1.00 76.75 804 THR A O 1
ATOM 6516 N N . LYS A 1 805 ? 1.022 2.363 -29.785 1.00 68.19 805 LYS A N 1
ATOM 6517 C CA . LYS A 1 805 ? -0.192 2.524 -28.971 1.00 68.19 805 LYS A CA 1
ATOM 6518 C C . LYS A 1 805 ? -0.038 3.729 -28.051 1.00 68.19 805 LYS A C 1
ATOM 6520 O O . LYS A 1 805 ? 1.062 4.021 -27.594 1.00 68.19 805 LYS A O 1
ATOM 6525 N N . GLU A 1 806 ? -1.151 4.404 -27.765 1.00 60.56 806 GLU A N 1
ATOM 6526 C CA . GLU A 1 806 ? -1.166 5.569 -26.868 1.00 60.56 806 GLU A CA 1
ATOM 6527 C C . GLU A 1 806 ? -0.784 5.201 -25.426 1.00 60.56 806 GLU A C 1
ATOM 6529 O O . GLU A 1 806 ? -0.006 5.930 -24.813 1.00 60.56 806 GLU A O 1
ATOM 6534 N N . ASN A 1 807 ? -1.220 4.027 -24.940 1.00 68.75 807 ASN A N 1
ATOM 6535 C CA . ASN A 1 807 ? -0.899 3.503 -23.605 1.00 68.75 807 ASN A CA 1
ATOM 6536 C C . ASN A 1 807 ? -0.162 2.153 -23.678 1.00 68.75 807 ASN A C 1
ATOM 6538 O O . ASN A 1 807 ? -0.783 1.090 -23.611 1.00 68.75 807 ASN A O 1
ATOM 6542 N N . PRO A 1 808 ? 1.176 2.160 -23.806 1.00 66.25 808 PRO A N 1
ATOM 6543 C CA . PRO A 1 808 ? 1.942 0.938 -24.024 1.00 66.25 808 PRO A CA 1
ATOM 6544 C C . PRO A 1 808 ? 1.968 -0.044 -22.845 1.00 66.25 808 PRO A C 1
ATOM 6546 O O . PRO A 1 808 ? 2.065 -1.244 -23.068 1.00 66.25 808 PRO A O 1
ATOM 6549 N N . LYS A 1 809 ? 1.869 0.445 -21.600 1.00 72.88 809 LYS A N 1
ATOM 6550 C CA . LYS A 1 809 ? 1.939 -0.383 -20.378 1.00 72.88 809 LYS A CA 1
ATOM 6551 C C . LYS A 1 809 ? 0.710 -1.270 -20.162 1.00 72.88 809 LYS A C 1
ATOM 6553 O O . LYS A 1 809 ? 0.814 -2.333 -19.563 1.00 72.88 809 LYS A O 1
ATOM 6558 N N . GLU A 1 810 ? -0.435 -0.879 -20.713 1.00 80.69 810 GLU A N 1
ATOM 6559 C CA . GLU A 1 810 ? -1.651 -1.695 -20.668 1.00 80.69 810 GLU A CA 1
ATOM 6560 C C . GLU A 1 810 ? -1.540 -2.945 -21.553 1.00 80.69 810 GLU A C 1
ATOM 6562 O O . GLU A 1 810 ? -2.197 -3.948 -21.287 1.00 80.69 810 GLU A O 1
ATOM 6567 N N . VAL A 1 811 ? -0.716 -2.899 -22.608 1.00 80.69 811 VAL A N 1
ATOM 6568 C CA . VAL A 1 811 ? -0.608 -3.972 -23.610 1.00 80.69 811 VAL A CA 1
ATOM 6569 C C . VAL A 1 811 ? -0.096 -5.267 -22.981 1.00 80.69 811 VAL A C 1
ATOM 6571 O O . VAL A 1 811 ? -0.652 -6.330 -23.257 1.00 80.69 811 VAL A O 1
ATOM 6574 N N . THR A 1 812 ? 0.912 -5.181 -22.111 1.00 83.69 812 THR A N 1
ATOM 6575 C CA . THR A 1 812 ? 1.494 -6.340 -21.421 1.00 83.69 812 THR A CA 1
ATOM 6576 C C . THR A 1 812 ? 0.465 -7.003 -20.507 1.00 83.69 812 THR A C 1
ATOM 6578 O O . THR A 1 812 ? 0.168 -8.186 -20.655 1.00 83.69 812 THR A O 1
ATOM 6581 N N . CYS A 1 813 ? -0.179 -6.238 -19.623 1.00 88.00 813 CYS A N 1
ATOM 6582 C CA . CYS A 1 813 ? -1.167 -6.803 -18.706 1.00 88.00 813 CYS A CA 1
ATOM 6583 C C . CYS A 1 813 ? -2.412 -7.343 -19.433 1.00 88.00 813 CYS A C 1
ATOM 6585 O O . CYS A 1 813 ? -2.834 -8.467 -19.165 1.00 88.00 813 CYS A O 1
ATOM 6587 N N . LYS A 1 814 ? -2.965 -6.601 -20.407 1.00 87.12 814 LYS A N 1
ATOM 6588 C CA . LYS A 1 814 ? -4.132 -7.047 -21.193 1.00 87.12 814 LYS A CA 1
ATOM 6589 C C . LYS A 1 814 ? -3.822 -8.284 -22.032 1.00 87.12 814 LYS A C 1
ATOM 6591 O O . LYS A 1 814 ? -4.648 -9.188 -22.114 1.00 87.12 814 LYS A O 1
ATOM 6596 N N . GLY A 1 815 ? -2.630 -8.344 -22.627 1.00 83.44 815 GLY A N 1
ATOM 6597 C CA . GLY A 1 815 ? -2.157 -9.508 -23.371 1.00 83.44 815 GLY A CA 1
ATOM 6598 C C . GLY A 1 815 ? -2.017 -10.755 -22.501 1.00 83.44 815 GLY A C 1
ATOM 6599 O O . GLY A 1 815 ? -2.358 -11.846 -22.951 1.00 83.44 815 GLY A O 1
ATOM 6600 N N . GLY A 1 816 ? -1.603 -10.593 -21.238 1.00 86.31 816 GLY A N 1
ATOM 6601 C CA . GLY A 1 816 ? -1.478 -11.687 -20.272 1.00 86.31 816 GLY A CA 1
ATOM 6602 C C . GLY A 1 816 ? -2.758 -12.483 -20.054 1.00 86.31 816 GLY A C 1
ATOM 6603 O O . GLY A 1 816 ? -2.712 -13.705 -19.933 1.00 86.31 816 GLY A O 1
ATOM 6604 N N . PHE A 1 817 ? -3.920 -11.824 -20.080 1.00 86.62 817 PHE A N 1
ATOM 6605 C CA . PHE A 1 817 ? -5.196 -12.519 -19.913 1.00 86.62 817 PHE A CA 1
ATOM 6606 C C . PHE A 1 817 ? -5.485 -13.531 -21.025 1.00 86.62 817 PHE A C 1
ATOM 6608 O O . PHE A 1 817 ? -6.151 -14.531 -20.748 1.00 86.62 817 PHE A O 1
ATOM 6615 N N . ASN A 1 818 ? -4.934 -13.309 -22.223 1.00 82.56 818 ASN A N 1
ATOM 6616 C CA . ASN A 1 818 ? -5.139 -14.141 -23.406 1.00 82.56 818 ASN A CA 1
ATOM 6617 C C . ASN A 1 818 ? -4.134 -15.303 -23.531 1.00 82.56 818 ASN A C 1
ATOM 6619 O O . ASN A 1 818 ? -4.389 -16.210 -24.319 1.00 82.56 818 ASN A O 1
ATOM 6623 N N . ILE A 1 819 ? -3.025 -15.302 -22.774 1.00 79.62 819 ILE A N 1
ATOM 6624 C CA . ILE A 1 819 ? -1.963 -16.324 -22.884 1.00 79.62 819 ILE A CA 1
ATOM 6625 C C . ILE A 1 819 ? -2.498 -17.718 -22.522 1.00 79.62 819 ILE A C 1
ATOM 6627 O O . ILE A 1 819 ? -2.341 -18.658 -23.301 1.00 79.62 819 ILE A O 1
ATOM 6631 N N . ASP A 1 820 ? -3.173 -17.845 -21.374 1.00 63.97 820 ASP A N 1
ATOM 6632 C CA . ASP A 1 820 ? -3.632 -19.140 -20.839 1.00 63.97 820 ASP A CA 1
ATOM 6633 C C . ASP A 1 820 ? -4.569 -19.902 -21.786 1.00 63.97 820 ASP A C 1
ATOM 6635 O O . ASP A 1 820 ? -4.586 -21.131 -21.790 1.00 63.97 820 ASP A O 1
ATOM 6639 N N . ASN A 1 821 ? -5.337 -19.184 -22.608 1.00 58.59 821 ASN A N 1
ATOM 6640 C CA . ASN A 1 821 ? -6.315 -19.778 -23.521 1.00 58.59 821 ASN A CA 1
ATOM 6641 C C . ASN A 1 821 ? -5.663 -20.446 -24.745 1.00 58.59 821 ASN A C 1
ATOM 6643 O O . ASN A 1 821 ? -6.326 -21.209 -25.445 1.00 58.59 821 ASN A O 1
ATOM 6647 N N . GLU A 1 822 ? -4.386 -20.160 -25.022 1.00 56.91 822 GLU A N 1
ATOM 6648 C CA . GLU A 1 822 ? -3.699 -20.565 -26.255 1.00 56.91 822 GLU A CA 1
ATOM 6649 C C . GLU A 1 822 ? -2.354 -21.279 -26.021 1.00 56.91 822 GLU A C 1
ATOM 6651 O O . GLU A 1 822 ? -1.578 -21.447 -26.967 1.00 56.91 822 GLU A O 1
ATOM 6656 N N . LEU A 1 823 ? -2.069 -21.737 -24.792 1.00 58.38 823 LEU A N 1
ATOM 6657 C CA . LEU A 1 823 ? -0.886 -22.545 -24.457 1.00 58.38 823 LEU A CA 1
ATOM 6658 C C . LEU A 1 823 ? -0.943 -23.922 -25.156 1.00 58.38 823 LEU A C 1
ATOM 6660 O O . LEU A 1 823 ? -1.176 -24.960 -24.543 1.00 58.38 823 LEU A O 1
ATOM 6664 N N . ASN A 1 824 ? -0.692 -23.953 -26.466 1.00 52.59 824 ASN A N 1
ATOM 6665 C CA . ASN A 1 824 ? -0.625 -25.151 -27.310 1.00 52.59 824 ASN A CA 1
ATOM 6666 C C . ASN A 1 824 ? 0.677 -25.951 -27.069 1.00 52.59 824 ASN A C 1
ATOM 6668 O O . ASN A 1 824 ? 1.378 -26.312 -28.012 1.00 52.59 824 ASN A O 1
ATOM 6672 N N . GLY A 1 825 ? 1.061 -26.176 -25.808 1.00 53.69 825 GLY A N 1
ATOM 6673 C CA . GLY A 1 825 ? 2.263 -26.937 -25.440 1.00 53.69 825 GLY A CA 1
ATOM 6674 C C . GLY A 1 825 ? 3.604 -26.259 -25.764 1.00 53.69 825 GLY A C 1
ATOM 6675 O O . GLY A 1 825 ? 4.645 -26.904 -25.650 1.00 53.69 825 GLY A O 1
ATOM 6676 N N . ILE A 1 826 ? 3.608 -24.978 -26.153 1.00 63.09 826 ILE A N 1
ATOM 6677 C CA . ILE A 1 826 ? 4.833 -24.207 -26.415 1.00 63.09 826 ILE A CA 1
ATOM 6678 C C . ILE A 1 826 ? 5.425 -23.743 -25.081 1.00 63.09 826 ILE A C 1
ATOM 6680 O O . ILE A 1 826 ? 4.828 -22.924 -24.384 1.00 63.09 826 ILE A O 1
ATOM 6684 N N . LYS A 1 827 ? 6.634 -24.201 -24.746 1.00 69.44 827 LYS A N 1
ATOM 6685 C CA . LYS A 1 827 ? 7.428 -23.595 -23.673 1.00 69.44 827 LYS A CA 1
ATOM 6686 C C . LYS A 1 827 ? 8.068 -22.315 -24.194 1.00 69.44 827 LYS A C 1
ATOM 6688 O O . LYS A 1 827 ? 9.035 -22.350 -24.944 1.00 69.44 827 LYS A O 1
ATOM 6693 N N . HIS A 1 828 ? 7.536 -21.165 -23.794 1.00 72.25 828 HIS A N 1
ATOM 6694 C CA . HIS A 1 828 ? 8.014 -19.860 -24.269 1.00 72.25 828 HIS A CA 1
ATOM 6695 C C . HIS A 1 828 ? 9.481 -19.563 -23.918 1.00 72.25 828 HIS A C 1
ATOM 6697 O O . HIS A 1 828 ? 10.112 -18.741 -24.576 1.00 72.25 828 HIS A O 1
ATOM 6703 N N . THR A 1 829 ? 10.047 -20.263 -22.931 1.00 70.81 829 THR A N 1
ATOM 6704 C CA . THR A 1 829 ? 11.482 -20.233 -22.615 1.00 70.81 829 THR A CA 1
ATOM 6705 C C . THR A 1 829 ? 12.365 -20.762 -23.739 1.00 70.81 829 THR A C 1
ATOM 6707 O O . THR A 1 829 ? 13.497 -20.308 -23.868 1.00 70.81 829 THR A O 1
ATOM 6710 N N . ASP A 1 830 ? 11.846 -21.676 -24.558 1.00 78.31 830 ASP A N 1
ATOM 6711 C CA . ASP A 1 830 ? 12.593 -22.326 -25.639 1.00 78.31 830 ASP A CA 1
ATOM 6712 C C . ASP A 1 830 ? 12.698 -21.412 -26.873 1.00 78.31 830 ASP A C 1
ATOM 6714 O O . ASP A 1 830 ? 13.475 -21.666 -27.785 1.00 78.31 830 ASP A O 1
ATOM 6718 N N . LEU A 1 831 ? 11.931 -20.314 -26.894 1.00 84.19 831 LEU A N 1
ATOM 6719 C CA . LEU A 1 831 ? 11.973 -19.296 -27.947 1.00 84.19 831 LEU A CA 1
ATOM 6720 C C . LEU A 1 831 ? 13.036 -18.216 -27.682 1.00 84.19 831 LEU A C 1
ATOM 6722 O O . LEU A 1 831 ? 13.183 -17.304 -28.496 1.00 84.19 831 LEU A O 1
ATOM 6726 N N . ILE A 1 832 ? 13.719 -18.258 -26.531 1.00 86.31 832 ILE A N 1
ATOM 6727 C CA . ILE A 1 832 ? 14.650 -17.206 -26.111 1.00 86.31 832 ILE A CA 1
ATOM 6728 C C . ILE A 1 832 ? 15.999 -17.392 -26.804 1.00 86.31 832 ILE A C 1
ATOM 6730 O O . ILE A 1 832 ? 16.749 -18.323 -26.503 1.00 86.31 832 ILE A O 1
ATOM 6734 N N . GLU A 1 833 ? 16.344 -16.438 -27.663 1.00 89.31 833 GLU A N 1
ATOM 6735 C CA . GLU A 1 833 ? 17.604 -16.410 -28.396 1.00 89.31 833 GLU A CA 1
ATOM 6736 C C . GLU A 1 833 ? 18.275 -15.037 -28.319 1.00 89.31 833 GLU A C 1
ATOM 6738 O O . GLU A 1 833 ? 17.619 -13.995 -28.267 1.00 89.31 833 GLU A O 1
ATOM 6743 N N . ILE A 1 834 ? 19.608 -15.026 -28.294 1.00 89.31 834 ILE A N 1
ATOM 6744 C CA . ILE A 1 834 ? 20.396 -13.811 -28.073 1.00 89.31 834 ILE A CA 1
ATOM 6745 C C . ILE A 1 834 ? 21.462 -13.690 -29.158 1.00 89.31 834 ILE A C 1
ATOM 6747 O O . ILE A 1 834 ? 22.297 -14.581 -29.321 1.00 89.31 834 ILE A O 1
ATOM 6751 N N . ASN A 1 835 ? 21.451 -12.563 -29.872 1.00 92.69 835 ASN A N 1
ATOM 6752 C CA . ASN A 1 835 ? 22.563 -12.142 -30.718 1.00 92.69 835 ASN A CA 1
ATOM 6753 C C . ASN A 1 835 ? 23.617 -11.445 -29.847 1.00 92.69 835 ASN A C 1
ATOM 6755 O O . ASN A 1 835 ? 23.346 -10.389 -29.280 1.00 92.69 835 ASN A O 1
ATOM 6759 N N . ILE A 1 836 ? 24.822 -12.013 -29.755 1.00 91.62 836 ILE A N 1
ATOM 6760 C CA . ILE A 1 836 ? 25.897 -11.446 -28.921 1.00 91.62 836 ILE A CA 1
ATOM 6761 C C . ILE A 1 836 ? 26.467 -10.149 -29.525 1.00 91.62 836 ILE A C 1
ATOM 6763 O O . ILE A 1 836 ? 27.010 -9.316 -28.799 1.00 91.62 836 ILE A O 1
ATOM 6767 N N . GLY A 1 837 ? 26.310 -9.946 -30.839 1.00 93.06 837 GLY A N 1
ATOM 6768 C CA . GLY A 1 837 ? 26.699 -8.708 -31.515 1.00 93.06 837 GLY A CA 1
ATOM 6769 C C . GLY A 1 837 ? 28.189 -8.599 -31.851 1.00 93.06 837 GLY A C 1
ATOM 6770 O O . GLY A 1 837 ? 28.725 -7.494 -31.880 1.00 93.06 837 GLY A O 1
ATOM 6771 N N . ASN A 1 838 ? 28.861 -9.726 -32.105 1.00 94.69 838 ASN A N 1
ATOM 6772 C CA . ASN A 1 838 ? 30.262 -9.772 -32.531 1.00 94.69 838 ASN A CA 1
ATOM 6773 C C . ASN A 1 838 ? 30.368 -9.933 -34.059 1.00 94.69 838 ASN A C 1
ATOM 6775 O O . ASN A 1 838 ? 29.822 -10.885 -34.613 1.00 94.69 838 ASN A O 1
ATOM 6779 N N . HIS A 1 839 ? 31.098 -9.039 -34.731 1.00 93.94 839 HIS A N 1
ATOM 6780 C CA . HIS A 1 839 ? 31.245 -9.052 -36.190 1.00 93.94 839 HIS A CA 1
ATOM 6781 C C . HIS A 1 839 ? 32.126 -10.204 -36.708 1.00 93.94 839 HIS A C 1
ATOM 6783 O O . HIS A 1 839 ? 31.860 -10.763 -37.768 1.00 93.94 839 HIS A O 1
ATOM 6789 N N . GLU A 1 840 ? 33.205 -10.551 -36.002 1.00 91.12 840 GLU A N 1
ATOM 6790 C CA . GLU A 1 840 ? 34.152 -11.597 -36.434 1.00 91.12 840 GLU A CA 1
ATOM 6791 C C . GLU A 1 840 ? 33.625 -13.007 -36.148 1.00 91.12 840 GLU A C 1
ATOM 6793 O O . GLU A 1 840 ? 33.938 -13.964 -36.857 1.00 91.12 840 GLU A O 1
ATOM 6798 N N . ARG A 1 841 ? 32.799 -13.136 -35.105 1.00 89.50 841 ARG A N 1
ATOM 6799 C CA . ARG A 1 841 ? 32.148 -14.386 -34.707 1.00 89.50 841 ARG A CA 1
ATOM 6800 C C . ARG A 1 841 ? 30.644 -14.150 -34.499 1.00 89.50 841 ARG A C 1
ATOM 6802 O O . ARG A 1 841 ? 30.187 -14.159 -33.355 1.00 89.50 841 ARG A O 1
ATOM 6809 N N . PRO A 1 842 ? 29.866 -13.935 -35.578 1.00 88.75 842 PRO A N 1
ATOM 6810 C CA . PRO A 1 842 ? 28.437 -13.673 -35.470 1.00 88.75 842 PRO A CA 1
ATOM 6811 C C . PRO A 1 842 ? 27.712 -14.938 -35.008 1.00 88.75 842 PRO A C 1
ATOM 6813 O O . PRO A 1 842 ? 27.591 -15.914 -35.749 1.00 88.75 842 PRO A O 1
ATOM 6816 N N . ILE A 1 843 ? 27.258 -14.931 -33.754 1.00 88.12 843 ILE A N 1
ATOM 6817 C CA . ILE A 1 843 ? 26.572 -16.056 -33.118 1.00 88.12 843 ILE A CA 1
ATOM 6818 C C . ILE A 1 843 ? 25.252 -15.582 -32.527 1.00 88.12 843 ILE A C 1
ATOM 6820 O O . ILE A 1 843 ? 25.184 -14.581 -31.810 1.00 88.12 843 ILE A O 1
ATOM 6824 N N . VAL A 1 844 ? 24.223 -16.378 -32.802 1.00 89.25 844 VAL A N 1
ATOM 6825 C CA . VAL A 1 844 ? 22.972 -16.379 -32.058 1.00 89.25 844 VAL A CA 1
ATOM 6826 C C . VAL A 1 844 ? 22.942 -17.641 -31.209 1.00 89.25 844 VAL A C 1
ATOM 6828 O O . VAL A 1 844 ? 23.059 -18.742 -31.751 1.00 89.25 844 VAL A O 1
ATOM 6831 N N . GLN A 1 845 ? 22.799 -17.486 -29.896 1.00 87.06 845 GLN A N 1
ATOM 6832 C CA . GLN A 1 845 ? 22.734 -18.613 -28.967 1.00 87.06 845 GLN A CA 1
ATOM 6833 C C . GLN A 1 845 ? 21.378 -18.690 -28.270 1.00 87.06 845 GLN A C 1
ATOM 6835 O O . GLN A 1 845 ? 20.790 -17.669 -27.909 1.00 87.06 845 GLN A O 1
ATOM 6840 N N . SER A 1 846 ? 20.888 -19.918 -28.102 1.00 82.56 846 SER A N 1
ATOM 6841 C CA . SER A 1 846 ? 19.674 -20.212 -27.342 1.00 82.56 846 SER A CA 1
ATOM 6842 C C . SER A 1 846 ? 19.978 -20.201 -25.847 1.00 82.56 846 SER A C 1
ATOM 6844 O O . SER A 1 846 ? 21.030 -20.674 -25.412 1.00 82.56 846 SER A O 1
ATOM 6846 N N . LYS A 1 847 ? 19.041 -19.680 -25.050 1.00 71.50 847 LYS A N 1
ATOM 6847 C CA . LYS A 1 847 ? 19.132 -19.734 -23.585 1.00 71.50 847 LYS A CA 1
ATOM 6848 C C . LYS A 1 847 ? 18.753 -21.115 -23.028 1.00 71.50 847 LYS A C 1
ATOM 6850 O O . LYS A 1 847 ? 19.135 -21.434 -21.904 1.00 71.50 847 LYS A O 1
ATOM 6855 N N . SER A 1 848 ? 18.003 -21.919 -23.786 1.00 63.38 848 SER A N 1
ATOM 6856 C CA . SER A 1 848 ? 17.509 -23.242 -23.375 1.00 63.38 848 SER A CA 1
ATOM 6857 C C . SER A 1 848 ? 18.394 -24.399 -23.849 1.00 63.38 848 SER A C 1
ATOM 6859 O O . SER A 1 848 ? 18.476 -25.416 -23.160 1.00 63.38 848 SER A O 1
ATOM 6861 N N . ASP A 1 849 ? 19.094 -24.241 -24.977 1.00 61.81 849 ASP A N 1
ATOM 6862 C CA . ASP A 1 849 ? 19.853 -25.328 -25.598 1.00 61.81 849 ASP A CA 1
ATOM 6863 C C . ASP A 1 849 ? 21.361 -25.173 -25.360 1.00 61.81 849 ASP A C 1
ATOM 6865 O O . ASP A 1 849 ? 22.041 -24.366 -25.997 1.00 61.81 849 ASP A O 1
ATOM 6869 N N . GLY A 1 850 ? 21.906 -25.996 -24.457 1.00 53.81 850 GLY A N 1
ATOM 6870 C CA . GLY A 1 850 ? 23.343 -26.097 -24.159 1.00 53.81 850 GLY A CA 1
ATOM 6871 C C . GLY A 1 850 ? 24.146 -26.744 -25.293 1.00 53.81 850 GLY A C 1
ATOM 6872 O O . GLY A 1 850 ? 24.679 -27.842 -25.137 1.00 53.81 850 GLY A O 1
ATOM 6873 N N . THR A 1 851 ? 24.182 -26.101 -26.458 1.00 54.62 851 THR A N 1
ATOM 6874 C CA . THR A 1 851 ? 24.796 -26.637 -27.681 1.00 54.62 851 THR A CA 1
ATOM 6875 C C . THR A 1 851 ? 26.268 -26.234 -27.861 1.00 54.62 851 THR A C 1
ATOM 6877 O O . THR A 1 851 ? 26.822 -25.402 -27.152 1.00 54.62 851 THR A O 1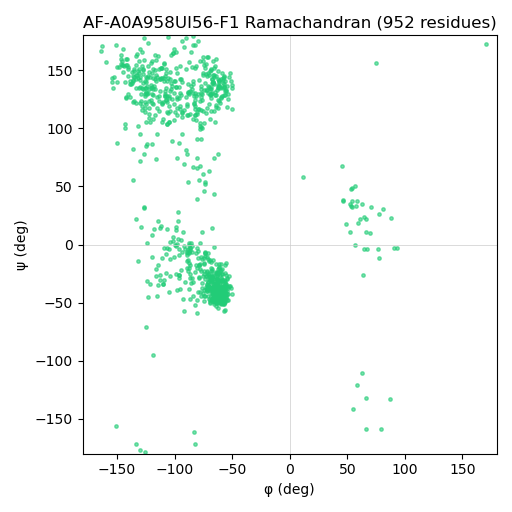
ATOM 6880 N N . VAL A 1 852 ? 26.914 -26.874 -28.842 1.00 53.06 852 VAL A N 1
ATOM 6881 C CA . VAL A 1 852 ? 28.370 -26.973 -29.084 1.00 53.06 852 VAL A CA 1
ATOM 6882 C C . VAL A 1 852 ? 29.068 -25.639 -29.439 1.00 53.06 852 VAL A C 1
ATOM 6884 O O . VAL A 1 852 ? 30.285 -25.616 -29.575 1.00 53.06 852 VAL A O 1
ATOM 6887 N N . ASN A 1 853 ? 28.346 -24.516 -29.548 1.00 66.25 853 ASN A N 1
ATOM 6888 C CA . ASN A 1 853 ? 28.888 -23.212 -29.973 1.00 66.25 853 ASN A CA 1
ATOM 6889 C C . ASN A 1 853 ? 28.461 -22.023 -29.089 1.00 66.25 853 ASN A C 1
ATOM 6891 O O . ASN A 1 853 ? 28.499 -20.879 -29.541 1.00 66.25 853 ASN A O 1
ATOM 6895 N N . THR A 1 854 ? 28.065 -22.275 -27.844 1.00 85.19 854 THR A N 1
ATOM 6896 C CA . THR A 1 854 ? 27.716 -21.220 -26.885 1.00 85.19 854 THR A CA 1
ATOM 6897 C C . THR A 1 854 ? 28.944 -20.413 -26.471 1.00 85.19 854 THR A C 1
ATOM 6899 O O . THR A 1 854 ? 29.998 -20.981 -26.193 1.00 85.19 854 THR A O 1
ATOM 6902 N N . VAL A 1 855 ? 28.804 -19.090 -26.430 1.00 88.19 855 VAL A N 1
ATOM 6903 C CA . VAL A 1 855 ? 29.802 -18.175 -25.873 1.00 88.19 855 VAL A CA 1
ATOM 6904 C C . VAL A 1 855 ? 29.500 -17.997 -24.391 1.00 88.19 855 VAL A C 1
ATOM 6906 O O . VAL A 1 855 ? 28.401 -17.564 -24.021 1.00 88.19 855 VAL A O 1
ATOM 6909 N N . CYS A 1 856 ? 30.468 -18.348 -23.553 1.00 88.75 856 CYS A N 1
ATOM 6910 C CA . CYS A 1 856 ? 30.431 -18.181 -22.104 1.00 88.75 856 CYS A CA 1
ATOM 6911 C C . CYS A 1 856 ? 31.257 -16.960 -21.677 1.00 88.75 856 CYS A C 1
ATOM 6913 O O . CYS A 1 856 ? 32.079 -16.460 -22.445 1.00 88.75 856 CYS A O 1
ATOM 6915 N N . TYR A 1 857 ? 31.082 -16.491 -20.439 1.00 86.94 857 TYR A N 1
ATOM 6916 C CA . TYR A 1 857 ? 31.838 -15.336 -19.929 1.00 86.94 857 TYR A CA 1
ATOM 6917 C C . TYR A 1 857 ? 33.360 -15.535 -19.993 1.00 86.94 857 TYR A C 1
ATOM 6919 O O . TYR A 1 857 ? 34.085 -14.616 -20.359 1.00 86.94 857 TYR A O 1
ATOM 6927 N N . LYS A 1 858 ? 33.855 -16.759 -19.761 1.00 88.12 858 LYS A N 1
ATOM 6928 C CA . LYS A 1 858 ? 35.283 -17.102 -19.913 1.00 88.12 858 LYS A CA 1
ATOM 6929 C C . LYS A 1 858 ? 35.841 -16.917 -21.331 1.00 88.12 858 LYS A C 1
ATOM 6931 O O . LYS A 1 858 ? 37.057 -16.853 -21.486 1.00 88.12 858 LYS A O 1
ATOM 6936 N N . ASP A 1 859 ? 34.977 -16.880 -22.348 1.00 89.62 859 ASP A N 1
ATOM 6937 C CA . ASP A 1 859 ? 35.366 -16.736 -23.755 1.00 89.62 859 ASP A CA 1
ATOM 6938 C C . ASP A 1 859 ? 35.461 -15.257 -24.183 1.00 89.62 859 ASP A C 1
ATOM 6940 O O . ASP A 1 859 ? 35.882 -14.968 -25.306 1.00 89.62 859 ASP A O 1
ATOM 6944 N N . ILE A 1 860 ? 35.072 -14.313 -23.313 1.00 90.94 860 ILE A N 1
ATOM 6945 C CA . ILE A 1 860 ? 35.133 -12.869 -23.572 1.00 90.94 860 ILE A CA 1
ATOM 6946 C C . ILE A 1 860 ? 36.563 -12.360 -23.324 1.00 90.94 860 ILE A C 1
ATOM 6948 O O . ILE A 1 860 ? 36.865 -11.706 -22.328 1.00 90.94 860 ILE A O 1
ATOM 6952 N N . ASP A 1 861 ? 37.469 -12.670 -24.248 1.00 91.25 861 ASP A N 1
ATOM 6953 C CA . ASP A 1 861 ? 38.833 -12.140 -24.252 1.00 91.25 861 ASP A CA 1
ATOM 6954 C C . ASP A 1 861 ? 38.954 -10.828 -25.058 1.00 91.25 861 ASP A C 1
ATOM 6956 O O . ASP A 1 861 ? 38.006 -10.354 -25.690 1.00 91.25 861 ASP A O 1
ATOM 6960 N N . GLY A 1 862 ? 40.149 -10.229 -25.079 1.00 91.50 862 GLY A N 1
ATOM 6961 C CA . GLY A 1 862 ? 40.389 -8.987 -25.823 1.00 91.50 862 GLY A CA 1
ATOM 6962 C C . GLY A 1 862 ? 40.109 -9.085 -27.331 1.00 91.50 862 GLY A C 1
ATOM 6963 O O . GLY A 1 862 ? 39.682 -8.103 -27.937 1.00 91.50 862 GLY A O 1
ATOM 6964 N N . ASN A 1 863 ? 40.292 -10.257 -27.950 1.00 92.56 863 ASN A N 1
ATOM 6965 C CA . ASN A 1 863 ? 39.968 -10.450 -29.367 1.00 92.56 863 ASN A CA 1
ATOM 6966 C C . ASN A 1 863 ? 38.453 -10.475 -29.577 1.00 92.56 863 ASN A C 1
ATOM 6968 O O . ASN A 1 863 ? 37.950 -9.882 -30.534 1.00 92.56 863 ASN A O 1
ATOM 6972 N N . TYR A 1 864 ? 37.724 -11.117 -28.664 1.00 94.06 864 TYR A N 1
ATOM 6973 C CA . TYR A 1 864 ? 36.271 -11.138 -28.681 1.00 94.06 864 TYR A CA 1
ATOM 6974 C C . TYR A 1 864 ? 35.699 -9.724 -28.527 1.00 94.06 864 TYR A C 1
ATOM 6976 O O . TYR A 1 864 ? 34.851 -9.316 -29.322 1.00 94.06 864 TYR A O 1
ATOM 6984 N N . LEU A 1 865 ? 36.218 -8.943 -27.574 1.00 95.25 865 LEU A N 1
ATOM 6985 C CA . LEU A 1 865 ? 35.825 -7.545 -27.374 1.00 95.25 865 LEU A CA 1
ATOM 6986 C C . LEU A 1 865 ? 36.058 -6.700 -28.637 1.00 95.25 865 LEU A C 1
ATOM 6988 O O . LEU A 1 865 ? 35.161 -5.977 -29.067 1.00 95.25 865 LEU A O 1
ATOM 6992 N N . ASN A 1 866 ? 37.206 -6.852 -29.303 1.00 95.69 866 ASN A N 1
ATOM 6993 C CA . ASN A 1 866 ? 37.492 -6.149 -30.559 1.00 95.69 866 ASN A CA 1
ATOM 6994 C C . ASN A 1 866 ? 36.496 -6.493 -31.680 1.00 95.69 866 ASN A C 1
ATOM 6996 O O . ASN A 1 866 ? 36.135 -5.620 -32.471 1.00 95.69 866 ASN A O 1
ATOM 7000 N N . GLY A 1 867 ? 36.012 -7.737 -31.739 1.00 96.81 867 GLY A N 1
ATOM 7001 C CA . GLY A 1 867 ? 34.966 -8.139 -32.683 1.00 96.81 867 GLY A CA 1
ATOM 7002 C C . GLY A 1 867 ? 33.617 -7.452 -32.428 1.00 96.81 867 GLY A C 1
ATOM 7003 O O . GLY A 1 867 ? 32.903 -7.134 -33.380 1.00 96.81 867 GLY A O 1
ATOM 7004 N N . VAL A 1 868 ? 33.283 -7.161 -31.165 1.00 97.12 868 VAL A N 1
ATOM 7005 C CA . VAL A 1 868 ? 32.101 -6.355 -30.801 1.00 97.12 868 VAL A CA 1
ATOM 7006 C C . VAL A 1 868 ? 32.300 -4.897 -31.217 1.00 97.12 868 VAL A C 1
ATOM 7008 O O . VAL A 1 868 ? 31.439 -4.332 -31.888 1.00 97.12 868 VAL A O 1
ATOM 7011 N N . ILE A 1 869 ? 33.458 -4.305 -30.905 1.00 97.56 869 ILE A N 1
ATOM 7012 C CA . ILE A 1 869 ? 33.799 -2.927 -31.305 1.00 97.56 869 ILE A CA 1
ATOM 7013 C C . ILE A 1 869 ? 33.744 -2.759 -32.825 1.00 97.56 869 ILE A C 1
ATOM 7015 O O . ILE A 1 869 ? 33.234 -1.755 -33.324 1.00 97.56 869 ILE A O 1
ATOM 7019 N N . LYS A 1 870 ? 34.205 -3.761 -33.581 1.00 97.44 870 LYS A N 1
ATOM 7020 C CA . LYS A 1 870 ? 34.085 -3.757 -35.038 1.00 97.44 870 LYS A CA 1
ATOM 7021 C C . LYS A 1 870 ? 32.625 -3.699 -35.495 1.00 97.44 870 LYS A C 1
ATOM 7023 O O . LYS A 1 870 ? 32.330 -2.906 -36.382 1.00 97.44 870 LYS A O 1
ATOM 7028 N N . ASN A 1 871 ? 31.717 -4.458 -34.872 1.00 97.62 871 ASN A N 1
ATOM 7029 C CA . ASN A 1 871 ? 30.288 -4.376 -35.203 1.00 97.62 871 ASN A CA 1
ATOM 7030 C C . ASN A 1 871 ? 29.719 -2.974 -34.922 1.00 97.62 871 ASN A C 1
ATOM 7032 O O . ASN A 1 871 ? 29.036 -2.394 -35.761 1.00 97.62 871 ASN A O 1
ATOM 7036 N N . VAL A 1 872 ? 30.066 -2.383 -33.774 1.00 97.94 872 VAL A N 1
ATOM 7037 C CA . VAL A 1 872 ? 29.657 -1.008 -33.440 1.00 97.94 872 VAL A CA 1
ATOM 7038 C C . VAL A 1 872 ? 30.169 0.004 -34.475 1.00 97.94 872 VAL A C 1
ATOM 7040 O O . VAL A 1 872 ? 29.438 0.908 -34.874 1.00 97.94 872 VAL A O 1
ATOM 7043 N N . ASN A 1 873 ? 31.396 -0.162 -34.970 1.00 97.94 873 ASN A N 1
ATOM 7044 C CA . ASN A 1 873 ? 31.956 0.723 -35.992 1.00 97.94 873 ASN A CA 1
ATOM 7045 C C . ASN A 1 873 ? 31.289 0.557 -37.370 1.00 97.94 873 ASN A C 1
ATOM 7047 O O . ASN A 1 873 ? 31.078 1.560 -38.055 1.00 97.94 873 ASN A O 1
ATOM 7051 N N . GLU A 1 874 ? 30.906 -0.663 -37.764 1.00 97.38 874 GLU A N 1
ATOM 7052 C CA . GLU A 1 874 ? 30.090 -0.880 -38.971 1.00 97.38 874 GLU A CA 1
ATOM 7053 C C . GLU A 1 874 ? 28.704 -0.234 -38.829 1.00 97.38 874 GLU A C 1
ATOM 7055 O O . GLU A 1 874 ? 28.239 0.447 -39.746 1.00 97.38 874 GLU A O 1
ATOM 7060 N N . PHE A 1 875 ? 28.087 -0.329 -37.646 1.00 98.00 875 PHE A N 1
ATOM 7061 C CA . PHE A 1 875 ? 26.860 0.402 -37.339 1.00 98.00 875 PHE A CA 1
ATOM 7062 C C . PHE A 1 875 ? 27.044 1.924 -37.468 1.00 98.00 875 PHE A C 1
ATOM 7064 O O . PHE A 1 875 ? 26.234 2.586 -38.116 1.00 98.00 875 PHE A O 1
ATOM 7071 N N . TYR A 1 876 ? 28.117 2.504 -36.922 1.00 97.88 876 TYR A N 1
ATOM 7072 C CA . TYR A 1 876 ? 28.377 3.943 -37.060 1.00 97.88 876 TYR A CA 1
ATOM 7073 C C . TYR A 1 876 ? 28.601 4.378 -38.501 1.00 97.88 876 TYR A C 1
ATOM 7075 O O . TYR A 1 876 ? 28.219 5.492 -38.872 1.00 97.88 876 TYR A O 1
ATOM 7083 N N . LYS A 1 877 ? 29.231 3.535 -39.319 1.00 97.38 877 LYS A N 1
ATOM 7084 C CA . LYS A 1 877 ? 29.372 3.795 -40.750 1.00 97.38 877 LYS A CA 1
ATOM 7085 C C . LYS A 1 877 ? 27.997 3.844 -41.417 1.00 97.38 877 LYS A C 1
ATOM 7087 O O . LYS A 1 877 ? 27.692 4.840 -42.067 1.00 97.38 877 LYS A O 1
ATOM 7092 N N . LEU A 1 878 ? 27.150 2.844 -41.168 1.00 97.56 878 LEU A N 1
ATOM 7093 C CA . LEU A 1 878 ? 25.771 2.808 -41.658 1.00 97.56 878 LEU A CA 1
ATOM 7094 C C . LEU A 1 878 ? 24.965 4.029 -41.188 1.00 97.56 878 LEU A C 1
ATOM 7096 O O . LEU A 1 878 ? 24.282 4.652 -41.994 1.00 97.56 878 LEU A O 1
ATOM 7100 N N . PHE A 1 879 ? 25.077 4.422 -39.918 1.00 97.88 879 PHE A N 1
ATOM 7101 C CA . PHE A 1 879 ? 24.372 5.589 -39.382 1.00 97.88 879 PHE A CA 1
ATOM 7102 C C . PHE A 1 879 ? 24.803 6.892 -40.072 1.00 97.88 879 PHE A C 1
ATOM 7104 O O . PHE A 1 879 ? 23.954 7.700 -40.433 1.00 97.88 879 PHE A O 1
ATOM 7111 N N . ASN A 1 880 ? 26.101 7.075 -40.342 1.00 97.19 880 ASN A N 1
ATOM 7112 C CA . ASN A 1 880 ? 26.590 8.244 -41.085 1.00 97.19 880 ASN A CA 1
ATOM 7113 C C . ASN A 1 880 ? 26.131 8.265 -42.546 1.00 97.19 880 ASN A C 1
ATOM 7115 O O . ASN A 1 880 ? 25.837 9.334 -43.074 1.00 97.19 880 ASN A O 1
ATOM 7119 N N . GLU A 1 881 ? 26.044 7.105 -43.197 1.00 96.94 881 GLU A N 1
ATOM 7120 C CA . GLU A 1 881 ? 25.450 7.019 -44.532 1.00 96.94 881 GLU A CA 1
ATOM 7121 C C . GLU A 1 881 ? 23.976 7.441 -44.509 1.00 96.94 881 GLU A C 1
ATOM 7123 O O . GLU A 1 881 ? 23.562 8.219 -45.363 1.00 96.94 881 GLU A O 1
ATOM 7128 N N . LEU A 1 882 ? 23.205 6.994 -43.510 1.00 97.06 882 LEU A N 1
ATOM 7129 C CA . LEU A 1 882 ? 21.792 7.355 -43.357 1.00 97.06 882 LEU A CA 1
ATOM 7130 C C . LEU A 1 882 ? 21.586 8.849 -43.073 1.00 97.06 882 LEU A C 1
ATOM 7132 O O . LEU A 1 882 ? 20.658 9.429 -43.632 1.00 97.06 882 LEU A O 1
ATOM 7136 N N . ILE A 1 883 ? 22.462 9.479 -42.277 1.00 96.00 883 ILE A N 1
ATOM 7137 C CA . ILE A 1 883 ? 22.429 10.932 -42.019 1.00 96.00 883 ILE A CA 1
ATOM 7138 C C . ILE A 1 883 ? 22.439 11.723 -43.333 1.00 96.00 883 ILE A C 1
ATOM 7140 O O . ILE A 1 883 ? 21.710 12.706 -43.470 1.00 96.00 883 ILE A O 1
ATOM 7144 N N . ILE A 1 884 ? 23.268 11.293 -44.289 1.00 95.75 884 ILE A N 1
ATOM 7145 C CA . ILE A 1 884 ? 23.431 11.951 -45.589 1.00 95.75 884 ILE A CA 1
ATOM 7146 C C . ILE A 1 884 ? 22.299 11.555 -46.543 1.00 95.75 884 ILE A C 1
ATOM 7148 O O . ILE A 1 884 ? 21.724 12.419 -47.196 1.00 95.75 884 ILE A O 1
ATOM 7152 N N . GLU A 1 885 ? 21.995 10.258 -46.640 1.00 95.25 885 GLU A N 1
ATOM 7153 C CA . GLU A 1 885 ? 21.022 9.699 -47.589 1.00 95.25 885 GLU A CA 1
ATOM 7154 C C . GLU A 1 885 ? 19.598 10.217 -47.345 1.00 95.25 885 GLU A C 1
ATOM 7156 O O . GLU A 1 885 ? 18.883 10.492 -48.306 1.00 95.25 885 GLU A O 1
ATOM 7161 N N . LEU A 1 886 ? 19.207 10.371 -46.078 1.00 94.88 886 LEU A N 1
ATOM 7162 C CA . LEU A 1 886 ? 17.863 10.793 -45.671 1.00 94.88 886 LEU A CA 1
ATOM 7163 C C . LEU A 1 886 ? 17.778 12.268 -45.261 1.00 94.88 886 LEU A C 1
ATOM 7165 O O . LEU A 1 886 ? 16.738 12.684 -44.768 1.00 94.88 886 LEU A O 1
ATOM 7169 N N . ASP A 1 887 ? 18.856 13.044 -45.423 1.00 94.75 887 ASP A N 1
ATOM 7170 C CA . ASP A 1 887 ? 18.943 14.448 -44.993 1.00 94.75 887 ASP A CA 1
ATOM 7171 C C . ASP A 1 887 ? 18.390 14.666 -43.572 1.00 94.75 887 ASP A C 1
ATOM 7173 O O . ASP A 1 887 ? 17.368 15.319 -43.369 1.00 94.75 887 ASP A O 1
ATOM 7177 N N . PHE A 1 888 ? 19.069 14.125 -42.552 1.00 95.00 888 PHE A N 1
ATOM 7178 C CA . PHE A 1 888 ? 18.573 14.189 -41.164 1.00 95.00 888 PHE A CA 1
ATOM 7179 C C . PHE A 1 888 ? 18.297 15.615 -40.667 1.00 95.00 888 PHE A C 1
ATOM 7181 O O . PHE A 1 888 ? 17.480 15.816 -39.765 1.00 95.00 888 PHE A O 1
ATOM 7188 N N . LYS A 1 889 ? 18.961 16.613 -41.254 1.00 93.44 889 LYS A N 1
ATOM 7189 C CA . LYS A 1 889 ? 18.690 18.019 -40.980 1.00 93.44 889 LYS A CA 1
ATOM 7190 C C . LYS A 1 889 ? 17.329 18.444 -41.524 1.00 93.44 889 LYS A C 1
ATOM 7192 O O . LYS A 1 889 ? 16.567 19.066 -40.792 1.00 93.44 889 LYS A O 1
ATOM 7197 N N . GLY A 1 890 ? 17.046 18.150 -42.790 1.00 92.00 890 GLY A N 1
ATOM 7198 C CA . GLY A 1 890 ? 15.769 18.477 -43.420 1.00 92.00 890 GLY A CA 1
ATOM 7199 C C . GLY A 1 890 ? 14.605 17.665 -42.855 1.00 92.00 890 GLY A C 1
ATOM 7200 O O . GLY A 1 890 ? 13.559 18.235 -42.557 1.00 92.00 890 GLY A O 1
ATOM 7201 N N . GLU A 1 891 ? 14.808 16.361 -42.671 1.00 92.44 891 GLU A N 1
ATOM 7202 C CA . GLU A 1 891 ? 13.737 15.419 -42.336 1.00 92.44 891 GLU A CA 1
ATOM 7203 C C . GLU A 1 891 ? 13.424 15.375 -40.835 1.00 92.44 891 GLU A C 1
ATOM 7205 O O . GLU A 1 891 ? 12.264 15.423 -40.437 1.00 92.44 891 GLU A O 1
ATOM 7210 N N . PHE A 1 892 ? 14.453 15.336 -39.982 1.00 92.88 892 PHE A N 1
ATOM 7211 C CA . PHE A 1 892 ? 14.279 15.223 -38.528 1.00 92.88 892 PHE A CA 1
ATOM 7212 C C . PHE A 1 892 ? 14.601 16.525 -37.780 1.00 92.88 892 PHE A C 1
ATOM 7214 O O . PHE A 1 892 ? 14.350 16.624 -36.581 1.00 92.88 892 PHE A O 1
ATOM 7221 N N . GLY A 1 893 ? 15.145 17.549 -38.443 1.00 92.88 893 GLY A N 1
ATOM 7222 C CA . GLY A 1 893 ? 15.570 18.782 -37.774 1.00 92.88 893 GLY A CA 1
ATOM 7223 C C . GLY A 1 893 ? 16.813 18.590 -36.906 1.00 92.88 893 GLY A C 1
ATOM 7224 O O . GLY A 1 893 ? 16.924 19.210 -35.859 1.00 92.88 893 GLY A O 1
ATOM 7225 N N . VAL A 1 894 ? 17.732 17.698 -37.285 1.00 95.12 894 VAL A N 1
ATOM 7226 C CA . VAL A 1 894 ? 18.997 17.518 -36.555 1.00 95.12 894 VAL A CA 1
ATOM 7227 C C . VAL A 1 894 ? 19.973 18.644 -36.899 1.00 95.12 894 VAL A C 1
ATOM 7229 O O . VAL A 1 894 ? 20.190 18.965 -38.071 1.00 95.12 894 VAL A O 1
ATOM 7232 N N . SER A 1 895 ? 20.613 19.235 -35.891 1.00 95.12 895 SER A N 1
ATOM 7233 C CA . SER A 1 895 ? 21.601 20.289 -36.118 1.00 95.12 895 SER A CA 1
ATOM 7234 C C . SER A 1 895 ? 22.917 19.750 -36.698 1.00 95.12 895 SER A C 1
ATOM 7236 O O . SER A 1 895 ? 23.392 18.672 -36.340 1.00 95.12 895 SER A O 1
ATOM 7238 N N . ASN A 1 896 ? 23.587 20.543 -37.543 1.00 93.19 896 ASN A N 1
ATOM 7239 C CA . ASN A 1 896 ? 24.926 20.190 -38.043 1.00 93.19 896 ASN A CA 1
ATOM 7240 C C . ASN A 1 896 ? 25.944 20.050 -36.902 1.00 93.19 896 ASN A C 1
ATOM 7242 O O . ASN A 1 896 ? 26.789 19.161 -36.936 1.00 93.19 896 ASN A O 1
ATOM 7246 N N . LYS A 1 897 ? 25.824 20.904 -35.880 1.00 94.00 897 LYS A N 1
ATOM 7247 C CA . LYS A 1 897 ? 26.681 20.905 -34.692 1.00 94.00 897 LYS A CA 1
ATOM 7248 C C . LYS A 1 897 ? 26.640 19.551 -33.976 1.00 94.00 897 LYS A C 1
ATOM 7250 O O . LYS A 1 897 ? 27.684 18.996 -33.649 1.00 94.00 897 LYS A O 1
ATOM 7255 N N . SER A 1 898 ? 25.446 18.996 -33.770 1.00 95.19 898 SER A N 1
ATOM 7256 C CA . SER A 1 898 ? 25.281 17.701 -33.101 1.00 95.19 898 SER A CA 1
ATOM 7257 C C . SER A 1 898 ? 25.853 16.535 -33.924 1.00 95.19 898 SER A C 1
ATOM 7259 O O . SER A 1 898 ? 26.488 15.642 -33.363 1.00 95.19 898 SER A O 1
ATOM 7261 N N . ILE A 1 899 ? 25.727 16.580 -35.258 1.00 95.56 899 ILE A N 1
ATOM 7262 C CA . ILE A 1 899 ? 26.324 15.599 -36.184 1.00 95.56 899 ILE A CA 1
ATOM 7263 C C . ILE A 1 899 ? 27.855 15.673 -36.167 1.00 95.56 899 ILE A C 1
ATOM 7265 O O . ILE A 1 899 ? 28.526 14.637 -36.140 1.00 95.56 899 ILE A O 1
ATOM 7269 N N . GLU A 1 900 ? 28.419 16.881 -36.190 1.00 95.62 900 GLU A N 1
ATOM 7270 C CA . GLU A 1 900 ? 29.863 17.101 -36.069 1.00 95.62 900 GLU A CA 1
ATOM 7271 C C . GLU A 1 900 ? 30.372 16.546 -34.739 1.00 95.62 900 GLU A C 1
ATOM 7273 O O . GLU A 1 900 ? 31.335 15.776 -34.727 1.00 95.62 900 GLU A O 1
ATOM 7278 N N . LYS A 1 901 ? 29.666 16.837 -33.638 1.00 96.12 901 LYS A N 1
ATOM 7279 C CA . LYS A 1 901 ? 30.069 16.369 -32.314 1.00 96.12 901 LYS A CA 1
ATOM 7280 C C . LYS A 1 901 ? 29.991 14.853 -32.173 1.00 96.12 901 LYS A C 1
ATOM 7282 O O . LYS A 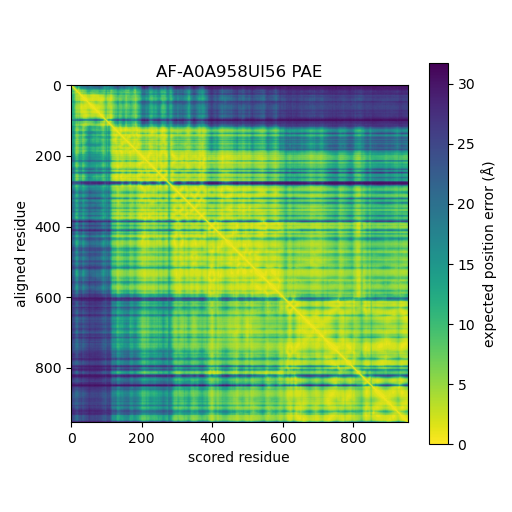1 901 ? 30.932 14.245 -31.671 1.00 96.12 901 LYS A O 1
ATOM 7287 N N . PHE A 1 902 ? 28.930 14.223 -32.679 1.00 96.69 902 PHE A N 1
ATOM 7288 C CA . PHE A 1 902 ? 28.843 12.763 -32.757 1.00 96.69 902 PHE A CA 1
ATOM 7289 C C . PHE A 1 902 ? 30.038 12.172 -33.514 1.00 96.69 902 PHE A C 1
ATOM 7291 O O . PHE A 1 902 ? 30.660 11.223 -33.045 1.00 96.69 902 PHE A O 1
ATOM 7298 N N . ASN A 1 903 ? 30.398 12.744 -34.664 1.00 96.12 903 ASN A N 1
ATOM 7299 C CA . ASN A 1 903 ? 31.517 12.247 -35.458 1.00 96.12 903 ASN A CA 1
ATOM 7300 C C . ASN A 1 903 ? 32.880 12.420 -34.786 1.00 96.12 903 ASN A C 1
ATOM 7302 O O . ASN A 1 903 ? 33.752 11.579 -35.002 1.00 96.12 903 ASN A O 1
ATOM 7306 N N . GLU A 1 904 ? 33.040 13.467 -33.980 1.00 96.06 904 GLU A N 1
ATOM 7307 C CA . GLU A 1 904 ? 34.230 13.702 -33.166 1.00 96.06 904 GLU A CA 1
ATOM 7308 C C . GLU A 1 904 ? 34.395 12.620 -32.091 1.00 96.06 904 GLU A C 1
ATOM 7310 O O . GLU A 1 904 ? 35.481 12.064 -31.960 1.00 96.06 904 GLU A O 1
ATOM 7315 N N . ILE A 1 905 ? 33.326 12.288 -31.356 1.00 95.38 905 ILE A N 1
ATOM 7316 C CA . ILE A 1 905 ? 33.442 11.487 -30.125 1.00 95.38 905 ILE A CA 1
ATOM 7317 C C . ILE A 1 905 ? 33.020 10.018 -30.258 1.00 95.38 905 ILE A C 1
ATOM 7319 O O . ILE A 1 905 ? 33.300 9.236 -29.356 1.00 95.38 905 ILE A O 1
ATOM 7323 N N . LYS A 1 906 ? 32.356 9.599 -31.349 1.00 94.00 906 LYS A N 1
ATOM 7324 C CA . LYS A 1 906 ? 31.771 8.242 -31.484 1.00 94.00 906 LYS A CA 1
ATOM 7325 C C . LYS A 1 906 ? 32.748 7.091 -31.219 1.00 94.00 906 LYS A C 1
ATOM 7327 O O . LYS A 1 906 ? 32.321 6.008 -30.828 1.00 94.00 906 LYS A O 1
ATOM 7332 N N . SER A 1 907 ? 34.043 7.314 -31.443 1.00 90.69 907 SER A N 1
ATOM 7333 C CA . SER A 1 907 ? 35.102 6.315 -31.258 1.00 90.69 907 SER A CA 1
ATOM 7334 C C . SER A 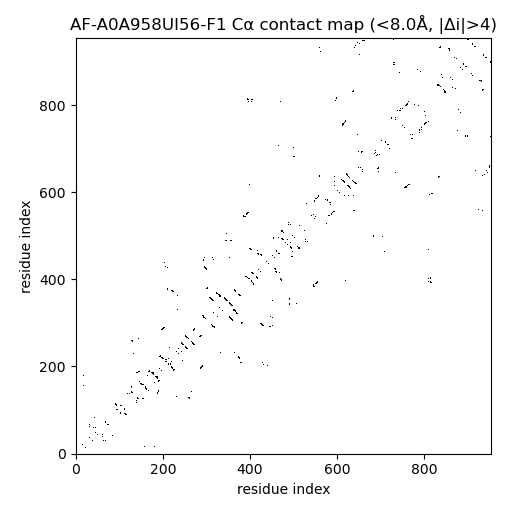1 907 ? 35.907 6.484 -29.963 1.00 90.69 907 SER A C 1
ATOM 7336 O O . SER A 1 907 ? 36.853 5.730 -29.745 1.00 90.69 907 SER A O 1
ATOM 7338 N N . HIS A 1 908 ? 35.562 7.445 -29.104 1.00 92.62 908 HIS A N 1
ATOM 7339 C CA . HIS A 1 908 ? 36.196 7.610 -27.796 1.00 92.62 908 HIS A CA 1
ATOM 7340 C C . HIS A 1 908 ? 35.735 6.512 -26.833 1.00 92.62 908 HIS A C 1
ATOM 7342 O O . HIS A 1 908 ? 34.571 6.120 -26.857 1.00 92.62 908 HIS A O 1
ATOM 7348 N N . ASP A 1 909 ? 36.672 5.985 -26.039 1.00 92.81 909 ASP A N 1
ATOM 7349 C CA . ASP A 1 909 ? 36.452 5.077 -24.901 1.00 92.81 909 ASP A CA 1
ATOM 7350 C C . ASP A 1 909 ? 35.530 3.858 -25.140 1.00 92.81 909 ASP A C 1
ATOM 7352 O O . ASP A 1 909 ? 35.113 3.186 -24.200 1.00 92.81 909 ASP A O 1
ATOM 7356 N N . GLN A 1 910 ? 35.274 3.477 -26.402 1.00 94.19 910 GLN A N 1
ATOM 7357 C CA . GLN A 1 910 ? 34.33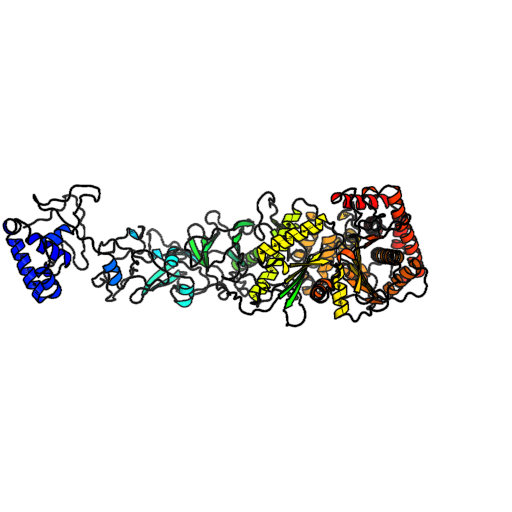4 2.401 -26.750 1.00 94.19 910 GLN A CA 1
ATOM 7358 C C . GLN A 1 910 ? 34.673 1.072 -26.059 1.00 94.19 910 GLN A C 1
ATOM 7360 O O . GLN A 1 910 ? 33.779 0.355 -25.607 1.00 94.19 910 GLN A O 1
ATOM 7365 N N . LEU A 1 911 ? 35.968 0.733 -26.001 1.00 94.94 911 LEU A N 1
ATOM 7366 C CA . LEU A 1 911 ? 36.445 -0.481 -25.341 1.00 94.94 911 LEU A CA 1
ATOM 7367 C C . LEU A 1 911 ? 36.230 -0.412 -23.826 1.00 94.94 911 LEU A C 1
ATOM 7369 O O . LEU A 1 911 ? 35.854 -1.415 -23.231 1.00 94.94 911 LEU A O 1
ATOM 7373 N N . ASP A 1 912 ? 36.428 0.756 -23.220 1.00 94.62 912 ASP A N 1
ATOM 7374 C CA . ASP A 1 912 ? 36.245 0.956 -21.784 1.00 94.62 912 ASP A CA 1
ATOM 7375 C C . ASP A 1 912 ? 34.767 0.799 -21.392 1.00 94.62 912 ASP A C 1
ATOM 7377 O O . ASP A 1 912 ? 34.444 0.007 -20.504 1.00 94.62 912 ASP A O 1
ATOM 7381 N N . TYR A 1 913 ? 33.844 1.420 -22.136 1.00 95.31 913 TYR A N 1
ATOM 7382 C CA . TYR A 1 913 ? 32.404 1.214 -21.939 1.00 95.31 913 TYR A CA 1
ATOM 7383 C C . TYR A 1 913 ? 31.992 -0.250 -22.106 1.00 95.31 913 TYR A C 1
ATOM 7385 O O . TYR A 1 913 ? 31.210 -0.777 -21.314 1.00 95.31 913 TYR A O 1
ATOM 7393 N N . LEU A 1 914 ? 32.524 -0.930 -23.127 1.00 95.50 914 LEU A N 1
ATOM 7394 C CA . LEU A 1 914 ? 32.261 -2.349 -23.341 1.00 95.50 914 LEU A CA 1
ATOM 7395 C C . LEU A 1 914 ? 32.748 -3.193 -22.158 1.00 95.50 914 LEU A C 1
ATOM 7397 O O . LEU A 1 914 ? 32.006 -4.041 -21.666 1.00 95.50 914 LEU A O 1
ATOM 7401 N N . MET A 1 915 ? 33.972 -2.952 -21.685 1.00 93.88 915 MET A N 1
ATOM 7402 C CA . MET A 1 915 ? 34.548 -3.666 -20.546 1.00 93.88 915 MET A CA 1
ATOM 7403 C C . MET A 1 915 ? 33.755 -3.427 -19.259 1.00 93.88 915 MET A C 1
ATOM 7405 O O . MET A 1 915 ? 33.524 -4.370 -18.506 1.00 93.88 915 MET A O 1
ATOM 7409 N N . GLN A 1 916 ? 33.293 -2.201 -19.015 1.00 92.25 916 GLN A N 1
ATOM 7410 C CA . GLN A 1 916 ? 32.454 -1.881 -17.857 1.00 92.25 916 GLN A CA 1
ATOM 7411 C C . GLN A 1 916 ? 31.091 -2.572 -17.931 1.00 92.25 916 GLN A C 1
ATOM 7413 O O . GLN A 1 916 ? 30.648 -3.166 -16.946 1.00 92.25 916 GLN A O 1
ATOM 7418 N N . GLY A 1 917 ? 30.466 -2.576 -19.110 1.00 90.81 917 GLY A N 1
ATOM 7419 C CA . GLY A 1 917 ? 29.236 -3.321 -19.355 1.00 90.81 917 GLY A CA 1
ATOM 7420 C C . GLY A 1 917 ? 29.399 -4.819 -19.103 1.00 90.81 917 GLY A C 1
ATOM 7421 O O . GLY A 1 917 ? 28.614 -5.396 -18.354 1.00 90.81 917 GLY A O 1
ATOM 7422 N N . VAL A 1 918 ? 30.454 -5.440 -19.641 1.00 90.12 918 VAL A N 1
ATOM 7423 C CA . VAL A 1 918 ? 30.768 -6.862 -19.407 1.00 90.12 918 VAL A CA 1
ATOM 7424 C C . VAL A 1 918 ? 30.994 -7.141 -17.922 1.00 90.12 918 VAL A C 1
ATOM 7426 O O . VAL A 1 918 ? 30.362 -8.045 -17.378 1.00 90.12 918 VAL A O 1
ATOM 7429 N N . LYS A 1 919 ? 31.805 -6.325 -17.240 1.00 88.38 919 LYS A N 1
ATOM 7430 C CA . LYS A 1 919 ? 32.065 -6.463 -15.802 1.00 88.38 919 LYS A CA 1
ATOM 7431 C C . LYS A 1 919 ? 30.772 -6.435 -14.980 1.00 88.38 919 LYS A C 1
ATOM 7433 O O . LYS A 1 919 ? 30.615 -7.245 -14.075 1.00 88.38 919 LYS A O 1
ATOM 7438 N N . SER A 1 920 ? 29.823 -5.560 -15.329 1.00 83.62 920 SER A N 1
ATOM 7439 C CA . SER A 1 920 ? 28.520 -5.488 -14.648 1.00 83.62 920 SER A CA 1
ATOM 7440 C C . SER A 1 920 ? 27.665 -6.753 -14.812 1.00 83.62 920 SER A C 1
ATOM 7442 O O . SER A 1 920 ? 26.790 -7.019 -13.994 1.00 83.62 920 SER A O 1
ATOM 7444 N N . LEU A 1 921 ? 27.891 -7.543 -15.868 1.00 81.06 921 LEU A N 1
ATOM 7445 C CA . LEU A 1 921 ? 27.220 -8.830 -16.060 1.00 81.06 921 LEU A CA 1
ATOM 7446 C C . LEU A 1 921 ? 27.911 -9.967 -15.301 1.00 81.06 921 LEU A C 1
ATOM 7448 O O . LEU A 1 921 ? 27.240 -10.898 -14.856 1.00 81.06 921 LEU A O 1
ATOM 7452 N N . GLU A 1 922 ? 29.236 -9.897 -15.160 1.00 79.94 922 GLU A N 1
ATOM 7453 C CA . GLU A 1 922 ? 30.034 -10.899 -14.447 1.00 79.94 922 GLU A CA 1
ATOM 7454 C C . GLU A 1 922 ? 29.748 -10.926 -12.939 1.00 79.94 922 GLU A C 1
ATOM 7456 O O . GLU A 1 922 ? 29.881 -11.983 -12.332 1.00 79.94 922 GLU A O 1
ATOM 7461 N N . GLU A 1 923 ? 29.305 -9.812 -12.340 1.00 78.06 923 GLU A N 1
ATOM 7462 C CA . GLU A 1 923 ? 28.983 -9.728 -10.902 1.00 78.06 923 GLU A CA 1
ATOM 7463 C C . GLU A 1 923 ? 27.951 -10.775 -10.442 1.00 78.06 923 GLU A C 1
ATOM 7465 O O . GLU A 1 923 ? 28.063 -11.300 -9.335 1.00 78.06 923 GLU A O 1
ATOM 7470 N N . ASP A 1 924 ? 26.991 -11.119 -11.308 1.00 69.62 924 ASP A N 1
ATOM 7471 C CA . ASP A 1 924 ? 25.897 -12.060 -11.028 1.00 69.62 924 ASP A CA 1
ATOM 7472 C C . ASP A 1 924 ? 25.992 -13.368 -11.840 1.00 69.62 924 ASP A C 1
ATOM 7474 O O . ASP A 1 924 ? 25.014 -14.122 -11.915 1.00 69.62 924 ASP A O 1
ATOM 7478 N N . SER A 1 925 ? 27.146 -13.637 -12.462 1.00 76.75 925 SER A N 1
ATOM 7479 C CA . SER A 1 925 ? 27.344 -14.773 -13.372 1.00 76.75 925 SER A CA 1
ATOM 7480 C C . SER A 1 925 ? 28.571 -15.613 -13.000 1.00 76.75 925 SER A C 1
ATOM 7482 O O . SER A 1 925 ? 29.432 -15.202 -12.226 1.00 76.75 925 SER A O 1
ATOM 7484 N N . THR A 1 926 ? 28.681 -16.816 -13.570 1.00 80.62 926 THR A N 1
ATOM 7485 C CA . THR A 1 926 ? 29.895 -17.652 -13.444 1.00 80.62 926 THR A CA 1
ATOM 7486 C C . THR A 1 926 ? 30.667 -17.737 -14.767 1.00 80.62 926 THR A C 1
ATOM 7488 O O . THR A 1 926 ? 30.057 -17.587 -15.825 1.00 80.62 926 THR A O 1
ATOM 7491 N N . PRO A 1 927 ? 31.989 -18.018 -14.767 1.00 83.44 927 PRO A N 1
ATOM 7492 C CA . PRO A 1 927 ? 32.785 -18.068 -16.002 1.00 83.44 927 PRO A CA 1
ATOM 7493 C C . PRO A 1 927 ? 32.263 -19.049 -17.066 1.00 83.44 927 PRO A C 1
ATOM 7495 O O . PRO A 1 927 ? 32.414 -18.805 -18.262 1.00 83.44 927 PRO A O 1
ATOM 7498 N N . ASP A 1 928 ? 31.647 -20.154 -16.642 1.00 84.50 928 ASP A N 1
ATOM 7499 C CA . ASP A 1 928 ? 31.065 -21.169 -17.528 1.00 84.50 928 ASP A CA 1
ATOM 7500 C C . ASP A 1 928 ? 29.614 -20.864 -17.938 1.00 84.50 928 ASP A C 1
ATOM 7502 O O . ASP A 1 928 ? 29.050 -21.571 -18.775 1.00 84.50 928 ASP A O 1
ATOM 7506 N N . GLU A 1 929 ? 28.994 -19.826 -17.376 1.00 83.31 929 GLU A N 1
ATOM 7507 C CA . GLU A 1 929 ? 27.632 -19.442 -17.731 1.00 83.31 929 GLU A CA 1
ATOM 7508 C C . GLU A 1 929 ? 27.595 -18.831 -19.144 1.00 83.31 929 GLU A C 1
ATOM 7510 O O . GLU A 1 929 ? 28.466 -18.025 -19.494 1.00 83.31 929 GLU A O 1
ATOM 7515 N N . PRO A 1 930 ? 26.608 -19.202 -19.982 1.00 85.38 930 PRO A N 1
ATOM 7516 C CA . PRO A 1 930 ? 26.386 -18.563 -21.272 1.00 85.38 930 PRO A CA 1
ATOM 7517 C C . PRO A 1 930 ? 26.155 -17.060 -21.127 1.00 85.38 930 PRO A C 1
ATOM 7519 O O . PRO A 1 930 ? 25.382 -16.621 -20.274 1.00 85.38 930 PRO A O 1
ATOM 7522 N N . VAL A 1 931 ? 26.749 -16.271 -22.020 1.00 84.69 931 VAL A N 1
ATOM 7523 C CA . VAL A 1 931 ? 26.479 -14.832 -22.087 1.00 84.69 931 VAL A CA 1
ATOM 7524 C C . VAL A 1 931 ? 25.001 -14.616 -22.417 1.00 84.69 931 VAL A C 1
ATOM 7526 O O . VAL A 1 931 ? 24.507 -15.033 -23.467 1.00 84.69 931 VAL A O 1
ATOM 7529 N N . ALA A 1 932 ? 24.281 -13.978 -21.496 1.00 79.00 932 ALA A N 1
ATOM 7530 C CA . ALA A 1 932 ? 22.827 -13.828 -21.561 1.00 79.00 932 ALA A CA 1
ATOM 7531 C C . ALA A 1 932 ? 22.370 -12.456 -22.105 1.00 79.00 932 ALA A C 1
ATOM 7533 O O . ALA A 1 932 ? 21.199 -12.100 -21.971 1.00 79.00 932 ALA A O 1
ATOM 7534 N N . GLN A 1 933 ? 23.283 -11.668 -22.682 1.00 86.12 933 GLN A N 1
ATOM 7535 C CA . GLN A 1 933 ? 23.051 -10.294 -23.140 1.00 86.12 933 GLN A CA 1
ATOM 7536 C C . GLN A 1 933 ? 23.797 -10.006 -24.444 1.00 86.12 933 GLN A C 1
ATOM 7538 O O . GLN A 1 933 ? 24.849 -10.584 -24.715 1.00 86.12 933 GLN A O 1
ATOM 7543 N N . SER A 1 934 ? 23.281 -9.055 -25.218 1.00 92.31 934 SER A N 1
ATOM 7544 C CA . SER A 1 934 ? 23.994 -8.498 -26.368 1.00 92.31 934 SER A CA 1
ATOM 7545 C C . SER A 1 934 ? 25.079 -7.527 -25.899 1.00 92.31 934 SER A C 1
ATOM 7547 O O . SER A 1 934 ? 24.786 -6.561 -25.193 1.00 92.31 934 SER A O 1
ATOM 7549 N N . LEU A 1 935 ? 26.329 -7.763 -26.308 1.00 95.00 935 LEU A N 1
ATOM 7550 C CA . LEU A 1 935 ? 27.465 -6.901 -25.961 1.00 95.00 935 LEU A CA 1
ATOM 7551 C C . LEU A 1 935 ? 27.521 -5.631 -26.828 1.00 95.00 935 LEU A C 1
ATOM 7553 O O . LEU A 1 935 ? 28.163 -4.652 -26.454 1.00 95.00 935 LEU A O 1
ATOM 7557 N N . PHE A 1 936 ? 26.821 -5.634 -27.967 1.00 96.75 936 PHE A N 1
ATOM 7558 C CA . PHE A 1 936 ? 26.776 -4.539 -28.942 1.00 96.75 936 PHE A CA 1
ATOM 7559 C C . PHE A 1 936 ? 26.341 -3.196 -28.338 1.00 96.75 936 PHE A C 1
ATOM 7561 O O . PHE A 1 936 ? 26.832 -2.145 -28.743 1.00 96.75 936 PHE A O 1
ATOM 7568 N N . PHE A 1 937 ? 25.440 -3.217 -27.354 1.00 97.12 937 PHE A N 1
ATOM 7569 C CA . PHE A 1 937 ? 24.858 -1.994 -26.803 1.00 97.12 937 PHE A CA 1
ATOM 7570 C C . PHE A 1 937 ? 25.728 -1.292 -25.758 1.00 97.12 937 PHE A C 1
ATOM 7572 O O . PHE A 1 937 ? 25.507 -0.113 -25.492 1.00 97.12 937 PHE A O 1
ATOM 7579 N N . PHE A 1 938 ? 26.723 -1.961 -25.170 1.00 96.00 938 PHE A N 1
ATOM 7580 C CA . PHE A 1 938 ? 27.520 -1.353 -24.103 1.00 96.00 938 PHE A CA 1
ATOM 7581 C C . PHE A 1 938 ? 28.318 -0.123 -24.567 1.00 96.00 938 PHE A C 1
ATOM 7583 O O . PHE A 1 938 ? 28.160 0.926 -23.944 1.00 96.00 938 PHE A O 1
ATOM 7590 N N . PRO A 1 939 ? 29.057 -0.145 -25.695 1.00 96.88 939 PRO A N 1
ATOM 7591 C CA . PRO A 1 939 ? 29.666 1.072 -26.241 1.00 96.88 939 PRO A CA 1
ATOM 7592 C C . PRO A 1 939 ? 28.676 2.222 -26.473 1.00 96.88 939 PRO A C 1
ATOM 7594 O O . PRO A 1 939 ? 29.011 3.383 -26.256 1.00 96.88 939 PRO A O 1
ATOM 7597 N N . LEU A 1 940 ? 27.448 1.899 -26.893 1.00 97.19 940 LEU A N 1
ATOM 7598 C CA . LEU A 1 940 ? 26.415 2.888 -27.199 1.00 97.19 940 LEU A CA 1
ATOM 7599 C C . LEU A 1 940 ? 25.860 3.556 -25.937 1.00 97.19 940 LEU A C 1
ATOM 7601 O O . LEU A 1 940 ? 25.556 4.742 -25.976 1.00 97.19 940 LEU A O 1
ATOM 7605 N N . ILE A 1 941 ? 25.754 2.832 -24.819 1.00 96.44 941 ILE A N 1
ATOM 7606 C CA . ILE A 1 941 ? 25.300 3.392 -23.534 1.00 96.44 941 ILE A CA 1
ATOM 7607 C C . ILE A 1 941 ? 26.239 4.501 -23.060 1.00 96.44 941 ILE A C 1
ATOM 7609 O O . ILE A 1 941 ? 25.772 5.569 -22.671 1.00 96.44 941 ILE A O 1
ATOM 7613 N N . GLY A 1 942 ? 27.553 4.260 -23.114 1.00 94.81 942 GLY A N 1
ATOM 7614 C CA . GLY A 1 942 ? 28.545 5.279 -22.770 1.00 94.81 942 GLY A CA 1
ATOM 7615 C C . GLY A 1 942 ? 28.493 6.468 -23.728 1.00 94.81 942 GLY A C 1
ATOM 7616 O O . GLY A 1 942 ? 28.393 7.610 -23.287 1.00 94.81 942 GLY A O 1
ATOM 7617 N N . LEU A 1 943 ? 28.440 6.194 -25.038 1.00 96.50 943 LEU A N 1
ATOM 7618 C CA . LEU A 1 943 ? 28.382 7.243 -26.055 1.00 96.50 943 LEU A CA 1
ATOM 7619 C C . LEU A 1 943 ? 27.144 8.141 -25.927 1.00 96.50 943 LEU A C 1
ATOM 7621 O O . LEU A 1 943 ? 27.269 9.347 -26.098 1.00 96.50 943 LEU A O 1
ATOM 7625 N N . LEU A 1 944 ? 25.953 7.597 -25.655 1.00 96.75 944 LEU A N 1
ATOM 7626 C CA . LEU A 1 944 ? 24.734 8.411 -25.530 1.00 96.75 944 LEU A CA 1
ATOM 7627 C C . LEU A 1 944 ? 24.848 9.435 -24.393 1.00 96.75 944 LEU A C 1
ATOM 7629 O O . LEU A 1 944 ? 24.442 10.586 -24.565 1.00 96.75 944 LEU A O 1
ATOM 7633 N N . TYR A 1 945 ? 25.431 9.029 -23.263 1.00 95.31 945 TYR A N 1
ATOM 7634 C CA . TYR A 1 945 ? 25.673 9.907 -22.122 1.00 95.31 945 TYR A CA 1
ATOM 7635 C C . TYR A 1 945 ? 26.697 11.005 -22.457 1.00 95.31 945 TYR A C 1
ATOM 7637 O O . TYR A 1 945 ? 26.403 12.193 -22.287 1.00 95.31 945 TYR A O 1
ATOM 7645 N N . ASP A 1 946 ? 27.854 10.628 -23.007 1.00 95.31 946 ASP A N 1
ATOM 7646 C CA . ASP A 1 946 ? 28.916 11.582 -23.348 1.00 95.31 946 ASP A CA 1
ATOM 7647 C C . ASP A 1 946 ? 28.495 12.530 -24.476 1.00 95.31 946 ASP A C 1
ATOM 7649 O O . ASP A 1 946 ? 28.794 13.722 -24.428 1.00 95.31 946 ASP A O 1
ATOM 7653 N N . LEU A 1 947 ? 27.728 12.044 -25.456 1.00 96.00 947 LEU A N 1
ATOM 7654 C CA . LEU A 1 947 ? 27.178 12.866 -26.532 1.00 96.00 947 LEU A CA 1
ATOM 7655 C C . LEU A 1 947 ? 26.224 13.930 -25.996 1.00 96.00 947 LEU A C 1
ATOM 7657 O O . LEU A 1 947 ? 26.341 15.091 -26.385 1.00 96.00 947 LEU A O 1
ATOM 7661 N N . ALA A 1 948 ? 25.326 13.566 -25.077 1.00 95.38 948 ALA A N 1
ATOM 7662 C CA . ALA A 1 948 ? 24.424 14.526 -24.450 1.00 95.38 948 ALA A CA 1
ATOM 7663 C C . ALA A 1 948 ? 25.192 15.628 -23.700 1.00 95.38 948 ALA A C 1
ATOM 7665 O O . ALA A 1 948 ? 24.834 16.800 -23.806 1.00 95.38 948 ALA A O 1
ATOM 7666 N N . SER A 1 949 ? 26.248 15.269 -22.960 1.00 93.56 949 SER A N 1
ATOM 7667 C CA . SER A 1 949 ? 27.094 16.244 -22.254 1.00 93.56 949 SER A CA 1
ATOM 7668 C C . SER A 1 949 ? 27.844 17.144 -23.237 1.00 93.56 949 SER A C 1
ATOM 7670 O O . SER A 1 949 ? 27.800 18.370 -23.144 1.00 93.56 949 SER A O 1
ATOM 7672 N N . ALA A 1 950 ? 28.486 16.549 -24.240 1.00 93.75 950 ALA A N 1
ATOM 7673 C CA . ALA A 1 950 ? 29.371 17.268 -25.143 1.00 93.75 950 ALA A CA 1
ATOM 7674 C C . ALA A 1 950 ? 28.626 18.234 -26.088 1.00 93.75 950 ALA A C 1
ATOM 7676 O O . ALA A 1 950 ? 29.195 19.234 -26.534 1.00 93.75 950 ALA A O 1
ATOM 7677 N N . ILE A 1 951 ? 27.346 17.975 -26.375 1.00 93.69 951 ILE A N 1
ATOM 7678 C CA . ILE A 1 951 ? 26.467 18.896 -27.113 1.00 93.69 951 ILE A CA 1
ATOM 7679 C C . ILE A 1 951 ? 26.212 20.199 -26.328 1.00 93.69 951 ILE A C 1
ATOM 7681 O O . ILE A 1 951 ? 26.095 21.266 -26.939 1.00 93.69 951 ILE A O 1
ATOM 7685 N N . ASN A 1 952 ? 26.151 20.141 -24.994 1.00 87.06 952 ASN A N 1
ATOM 7686 C CA . ASN A 1 952 ? 25.938 21.329 -24.158 1.00 87.06 952 ASN A CA 1
ATOM 7687 C C . ASN A 1 952 ? 27.185 22.200 -24.011 1.00 87.06 952 ASN A C 1
ATOM 7689 O O . ASN A 1 952 ? 27.066 23.413 -23.875 1.00 87.06 952 ASN A O 1
ATOM 7693 N N . GLU A 1 953 ? 28.368 21.587 -24.006 1.00 80.94 953 GLU A N 1
ATOM 7694 C CA . GLU A 1 953 ? 29.648 22.290 -23.843 1.00 80.94 953 GLU A CA 1
ATOM 7695 C C . GLU A 1 953 ? 30.085 23.066 -25.095 1.00 80.94 953 GLU A C 1
ATOM 7697 O O . GLU A 1 953 ? 31.044 23.839 -25.042 1.00 80.94 953 GLU A O 1
ATOM 7702 N N . SER A 1 954 ? 29.413 22.829 -26.225 1.00 58.34 954 SER A N 1
ATOM 7703 C CA . SER A 1 954 ? 29.827 23.274 -27.559 1.00 58.34 954 SER A CA 1
ATOM 7704 C C . SER A 1 954 ? 29.123 24.521 -28.083 1.00 58.34 954 SER A C 1
ATOM 7706 O O . SER A 1 954 ? 28.032 24.887 -27.588 1.00 58.34 954 SER A O 1
#

Sequence (954 aa):
RTLFFAAPSAQETEIKFGQDTMLDDMLLPLYKRDAHYIKYLVALSKSNNFNQLFPEFNSYIIKTIDKIYETDLNLHQELMTFDPEAYLKSLNGVLYNNNAGQPIEVINGLFLKQFEKDSSIIESKSDFVIKASKVIEGNKPLVLPVEILNLPYIYTEDKWDSKTKVPCEVNIPLNQRQLPDQGDKYPYLTMNDFLTESIIKLPYKIDSDKFLTIGDEQYLIPLQPLFFNYFSTKDLLNGNLIKIKELAGSSVQVELNIPIKKGFISYTKIYNLKSNISGENRQDKGRIIEKSFAMALYPFNKSEQTKINYTVGLADIYPDSSSKLSVQLFKDSDVNVITPRKVKERSNKPYVTSQTIINEGFDTMAVTLGNSVNYLIPLWEEYTVSGGDAYKFAIDFGTTNTHIEYAIEGQGSAKAFNISEIDEQIAFLMPANAPRRTEAIRDIEDGESYLMQEIIPKNIGENEMVKSPFRSCLIQNSNVNYELATFTFADANIGFEYEKKGIRPYLKTFTNLKWSNEANNEKQVKHYIEELLMLCKNKVLKNNGDLSQTKVIWFYPVSMTTNHLKRFRRIWQESFDEIFNISEDNLSDFPESIAPFYHYKSDGNIRTAAKPSVSIDIGGGTTDVMIYFEEKPQLITSFKFAGNAIFGNGFNGNISANGFVQKYKEQIEHTLSQNKLVEEIKILEKIYTDYQSSTDLINFLFSLEENKNIKEKHLEIDFGKKLSDDDDFKIIFLLFYTSIVYHIAEFMKLKGIAHPRNIVFSGTGSKTLKIVDSSKKLDSLTELFERIFNKVYDVNDSKLTLKTKENPKEVTCKGGFNIDNELNGIKHTDLIEINIGNHERPIVQSKSDGTVNTVCYKDIDGNYLNGVIKNVNEFYKLFNELIIELDFKGEFGVSNKSIEKFNEIKSHDQLDYLMQGVKSLEEDSTPDEPVAQSLFFFPLIGLLYDLASAINES

Mean predicted aligned error: 11.38 Å

Foldseek 3Di:
DDDDDDDPPDDDDFAFAVPDTPPDPDDDQPLNDDLVVLLLLLLVCPDPCNCVVPVPVNVSSVVSLVVCVVVPVPSSVCSVPDDSVVSVVPFAFDAPPPPPHDGDDPDVPDGDTDDDDDLVQQQVQFQQFFPFPDDDPDRGAGEDAQAQDPDQTQRRNHTDDSPFHDDQDDPDPQQQDADTSNRDRHGYDHNCLWFAQEKEFEPFAFDVVWWDAAEPRGIFAGTDLSVLNGYFPVCVVPVVQWHWYDDPPQKIKIWGWTDTNNGTHIQIEIEHADCPVPPDPPSRYHYYHYFFKKKKKFFQADEPPDWDKIKIKMKGLDDDPQWGKDKWFAASVDSDTQDFPDWAFQDDPPITMIITIHGHDTAKIWIGTNPRTGIIGTPHHYFDQPPFWAKEKEWELAQWWIWIWMDTPPDDAIDTDKQDPLLFGMDMRHDPPIDPPDPSVVSNVVNVVVLCQLANPRIEDPPDLAYPGATSKKKFFPPDDPVDDDDQSRGMAGRRCALQFDDDPRIDMDGSLLDDPDPCSLVRVLSHLLNVLSSVVSSCRSRSHNLQNYAYEYEDALLDDPVSVVSVVVSNQVSCCSHSVYDPVRYYYDYLQQLLLLLCLVPVPDQQEPFKEKEWEAACQKIKIWIGHNSDTFAIEMFRAHNCLQQPQFQPGFQCLFLVNVVPVVVVLVVCVVVVVVRSNSSLCCCVPPVRTRSSNVVSQCCLCVHPVCVVVVHPRHVLVVLLPDQLLLVLVVLSVLLVLLQVLLVCVVVVHDDGAEYEYAYPRCVSLCSQPVDPFSVLVQVLSQLSNCVSVVHDDDHYGYYYDPHRVVSSRSSVVSCVVPPPVDPVLQNYWAFQQFQVDTDIDRPPDPDDDFDFLLNPDPVRLVRLVVSLVVSVVSVVVSCVVSVCCVRRVHDPLLVVLCVVPLPPCLSVQLVSVSVSVVVPDDRRRGDSHHSNCSSVSNSSRVSSSVSVVD